Protein AF-0000000075840232 (afdb_homodimer)

Organism: Prymnesium parvum (NCBI:txid97485)

Nearest PDB structures (foldseek):
  8a5w-assembly1_E  TM=9.528E-01  e=1.086E-41  Homo sapiens
  2bi2-assembly1_B  TM=9.570E-01  e=7.946E-42  Alkalihalobacillus alcalophilus
  2bhx-assembly1_A  TM=9.606E-01  e=1.231E-41  Alkalihalobacillus alcalophilus
  3qbo-assembly1_A  TM=9.466E-01  e=7.013E-42  Yersinia pestis CO92
  3e77-assembly2_C-2  TM=9.427E-01  e=1.730E-38  Homo sapiens

Secondary structure (DSSP, 8-state):
-PPPEE--SSS----HHHHHHHHHHSSS-TTSTTS-GGGS-SSSTT-HHHHHHHHHHHHHHHHHT--TTEEEEEESSHHHHHHHHHHHHHS-TTTTSTTPPPPEEEEEE-SHHHHHHHHHHTTTSEEEEEEESSTTPPPS-BS------GGG--GGG------GGG----TT-S-EEEESEETTTTEE-SS---PPTTPPPEEEE-TTTTTSS---GGG-SEEEEESSSSS-STT-EEEEEEGGGSSTT--TT--GGG-HHHHHH-SSSSS-SS---HHHHHHHHHHHHHHHHTTHHHHHHHHHHHHHHHHHHHHHTSTTSEE--S-GGGB-SSEEEEEE--STT--HHHHHHHHHHHHHHHHHTTEES-BPPTTT-SEEEE--TTS-HHHHHHHHHHHHHHHHHH-/-PPPEE--SSS----HHHHHHHHHHSSS-TTSTTS-GGGS-SSSTT-HHHHHHHHHHHHHHHHHT--TTEEEEEESSHHHHHHHHHHHHHS-TTTTSTTPPPPEEEEEE-SHHHHHHHHHHTTTSEEEEEEESSTTPPPS-BS---S--GGG--GGG------GGG----TT-S-EEEESEETTTTEE-SS---PPTTPPPEEEE-TTTTTSS---GGG-SEEEEESSSSS-STT-EEEEEEGGGSSTT--TT--GGG-HHHHHH-SSSSS-SS---HHHHHHHHHHHHHHHHTTHHHHHHHHHHHHHHHHHHHHHTSTTSEE--S-GGGB-SSEEEEEE--STT--HHHHHHHHHHHHHHHHHTTEES-BPPTTT-SEEEE--TTS-HHHHHHHHHHHHHHHHHH-

Structure (mmCIF, N/CA/C/O backbone):
data_AF-0000000075840232-model_v1
#
loop_
_entity.id
_entity.type
_entity.pdbx_description
1 polymer 'phosphoserine transaminase'
#
loop_
_atom_site.group_PDB
_atom_site.id
_atom_site.type_symbol
_atom_site.label_atom_id
_atom_site.label_alt_id
_atom_site.label_comp_id
_atom_site.label_asym_id
_atom_site.label_entity_id
_atom_site.label_seq_id
_atom_site.pdbx_PDB_ins_code
_atom_site.Cartn_x
_atom_site.Cartn_y
_atom_site.Cartn_z
_atom_site.occupancy
_atom_site.B_iso_or_equiv
_atom_site.auth_seq_id
_atom_site.auth_comp_id
_atom_site.auth_asym_id
_atom_site.auth_atom_id
_atom_site.pdbx_PDB_model_num
ATOM 1 N N . MET A 1 1 ? -30.094 -15.156 -5.879 1 44.91 1 MET A N 1
ATOM 2 C CA . MET A 1 1 ? -28.891 -14.539 -6.434 1 44.91 1 MET A CA 1
ATOM 3 C C . MET A 1 1 ? -27.875 -15.594 -6.863 1 44.91 1 MET A C 1
ATOM 5 O O . MET A 1 1 ? -27.75 -16.641 -6.215 1 44.91 1 MET A O 1
ATOM 9 N N . ASN A 1 2 ? -27.531 -15.688 -8.164 1 64 2 ASN A N 1
ATOM 10 C CA . ASN A 1 2 ? -26.703 -16.75 -8.719 1 64 2 ASN A CA 1
ATOM 11 C C . ASN A 1 2 ? -25.344 -16.812 -8.031 1 64 2 ASN A C 1
ATOM 13 O O . ASN A 1 2 ? -24.75 -15.781 -7.715 1 64 2 ASN A O 1
ATOM 17 N N . VAL A 1 3 ? -25.109 -17.969 -7.512 1 82.38 3 VAL A N 1
ATOM 18 C CA . VAL A 1 3 ? -23.859 -18.25 -6.805 1 82.38 3 VAL A CA 1
ATOM 19 C C . VAL A 1 3 ? -22.672 -17.984 -7.73 1 82.38 3 VAL A C 1
ATOM 21 O O . VAL A 1 3 ? -22.688 -18.406 -8.891 1 82.38 3 VAL A O 1
ATOM 24 N N . VAL A 1 4 ? -21.766 -17.125 -7.391 1 94.81 4 VAL A N 1
ATOM 25 C CA . VAL A 1 4 ? -20.547 -16.891 -8.148 1 94.81 4 VAL A CA 1
ATOM 26 C C . VAL A 1 4 ? -19.422 -17.75 -7.598 1 94.81 4 VAL A C 1
ATOM 28 O O . VAL A 1 4 ? -19.156 -17.734 -6.391 1 94.81 4 VAL A O 1
ATOM 31 N N . HIS A 1 5 ? -18.797 -18.594 -8.484 1 97.81 5 HIS A N 1
ATOM 32 C CA . HIS A 1 5 ? -17.609 -19.391 -8.164 1 97.81 5 HIS A CA 1
ATOM 33 C C . HIS A 1 5 ? -16.344 -18.656 -8.609 1 97.81 5 HIS A C 1
ATOM 35 O O . HIS A 1 5 ? -15.898 -18.828 -9.75 1 97.81 5 HIS A O 1
ATOM 41 N N . ASN A 1 6 ? -15.773 -17.891 -7.699 1 97.06 6 ASN A N 1
ATOM 42 C CA . ASN A 1 6 ? -14.617 -17.062 -8.016 1 97.06 6 ASN A CA 1
ATOM 43 C C . ASN A 1 6 ? -13.305 -17.844 -7.859 1 97.06 6 ASN A C 1
ATOM 45 O O . ASN A 1 6 ? -12.883 -18.125 -6.738 1 97.06 6 ASN A O 1
ATOM 49 N N . MET A 1 7 ? -12.648 -18.141 -8.977 1 96.81 7 MET A N 1
ATOM 50 C CA . MET A 1 7 ? -11.398 -18.906 -8.977 1 96.81 7 MET A CA 1
ATOM 51 C C . MET A 1 7 ? -10.227 -18.016 -9.383 1 96.81 7 MET A C 1
ATOM 53 O O . MET A 1 7 ? -9.289 -18.484 -10.039 1 96.81 7 MET A O 1
ATOM 57 N N . SER A 1 8 ? -10.258 -16.719 -9.016 1 95.88 8 SER A N 1
ATOM 58 C CA . SER A 1 8 ? -9.258 -15.734 -9.414 1 95.88 8 SER A CA 1
ATOM 59 C C . SER A 1 8 ? -7.902 -16.031 -8.773 1 95.88 8 SER A C 1
ATOM 61 O O . SER A 1 8 ? -7.828 -16.359 -7.59 1 95.88 8 SER A O 1
ATOM 63 N N . PRO A 1 9 ? -6.812 -15.953 -9.586 1 95 9 PRO A N 1
ATOM 64 C CA . PRO A 1 9 ? -5.465 -16.156 -9.047 1 95 9 PRO A CA 1
ATOM 65 C C . PRO A 1 9 ? -4.965 -14.953 -8.242 1 95 9 PRO A C 1
ATOM 67 O O . PRO A 1 9 ? -3.879 -15 -7.66 1 95 9 PRO A O 1
ATOM 70 N N . GLY A 1 10 ? -5.699 -13.844 -8.188 1 90.5 10 GLY A N 1
ATOM 71 C CA . GLY A 1 10 ? -5.297 -12.648 -7.461 1 90.5 10 GLY A CA 1
ATOM 72 C C . GLY A 1 10 ? -5.645 -11.359 -8.188 1 90.5 10 GLY A C 1
ATOM 73 O O . GLY A 1 10 ? -5.234 -11.156 -9.336 1 90.5 10 GLY A O 1
ATOM 74 N N . PRO A 1 11 ? -6.395 -10.5 -7.492 1 95 11 PRO A N 1
ATOM 75 C CA . PRO A 1 11 ? -7.012 -10.68 -6.176 1 95 11 PRO A CA 1
ATOM 76 C C . PRO A 1 11 ? -8.086 -11.766 -6.168 1 95 11 PRO A C 1
ATOM 78 O O . PRO A 1 11 ? -8.805 -11.93 -7.156 1 95 11 PRO A O 1
ATOM 81 N N . GLY A 1 12 ? -8.094 -12.57 -5.141 1 95 12 GLY A N 1
ATOM 82 C CA . GLY A 1 12 ? -9.031 -13.68 -5.035 1 95 12 GLY A CA 1
ATOM 83 C C . GLY A 1 12 ? -10.047 -13.5 -3.93 1 95 12 GLY A C 1
ATOM 84 O O . GLY A 1 12 ? -9.977 -12.539 -3.16 1 95 12 GLY A O 1
ATOM 85 N N . ALA A 1 13 ? -11 -14.383 -3.924 1 95.81 13 ALA A N 1
ATOM 86 C CA . ALA A 1 13 ? -12.078 -14.32 -2.938 1 95.81 13 ALA A CA 1
ATOM 87 C C . ALA A 1 13 ? -11.547 -14.562 -1.527 1 95.81 13 ALA A C 1
ATOM 89 O O . ALA A 1 13 ? -10.531 -15.242 -1.347 1 95.81 13 ALA A O 1
ATOM 90 N N . LEU A 1 14 ? -12.195 -13.961 -0.584 1 97.88 14 LEU A N 1
ATOM 91 C CA . LEU A 1 14 ? -11.992 -14.234 0.835 1 97.88 14 LEU A CA 1
ATOM 92 C C . LEU A 1 14 ? -13.172 -14.992 1.421 1 97.88 14 LEU A C 1
ATOM 94 O O . LEU A 1 14 ? -14.273 -14.977 0.857 1 97.88 14 LEU A O 1
ATOM 98 N N . PRO A 1 15 ? -12.969 -15.703 2.484 1 98.12 15 PRO A N 1
ATOM 99 C CA . PRO A 1 15 ? -14.07 -16.484 3.055 1 98.12 15 PRO A CA 1
ATOM 100 C C . PRO A 1 15 ? -15.289 -15.625 3.389 1 98.12 15 PRO A C 1
ATOM 102 O O . PRO A 1 15 ? -15.141 -14.5 3.865 1 98.12 15 PRO A O 1
ATOM 105 N N . ALA A 1 16 ? -16.469 -16.188 3.156 1 97.12 16 ALA A N 1
ATOM 106 C CA . ALA A 1 16 ? -17.719 -15.461 3.359 1 97.12 16 ALA A CA 1
ATOM 107 C C . ALA A 1 16 ? -17.828 -14.945 4.789 1 97.12 16 ALA A C 1
ATOM 109 O O . ALA A 1 16 ? -18.25 -13.812 5.016 1 97.12 16 ALA A O 1
ATOM 110 N N . ALA A 1 17 ? -17.453 -15.773 5.746 1 98.12 17 ALA A N 1
ATOM 111 C CA . ALA A 1 17 ? -17.562 -15.391 7.152 1 98.12 17 ALA A CA 1
ATOM 112 C C . ALA A 1 17 ? -16.703 -14.164 7.449 1 98.12 17 ALA A C 1
ATOM 114 O O . ALA A 1 17 ? -17.109 -13.289 8.219 1 98.12 17 ALA A O 1
ATOM 115 N N . VAL A 1 18 ? -15.523 -14.148 6.887 1 98.62 18 VAL A N 1
ATOM 116 C CA . VAL A 1 18 ? -14.609 -13.023 7.055 1 98.62 18 VAL A CA 1
ATOM 117 C C . VAL A 1 18 ? -15.2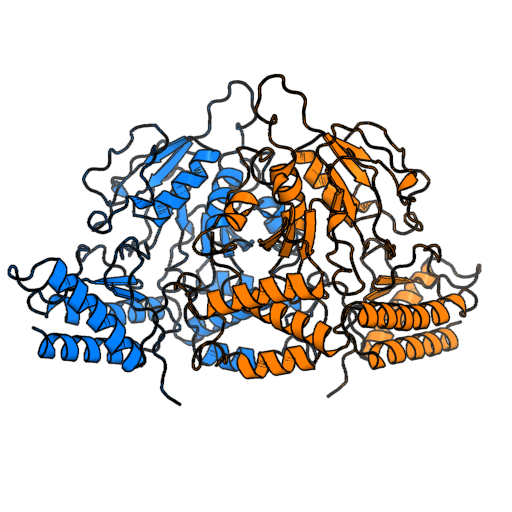19 -11.766 6.441 1 98.62 18 VAL A C 1
ATOM 119 O O . VAL A 1 18 ? -15.227 -10.703 7.066 1 98.62 18 VAL A O 1
ATOM 122 N N . MET A 1 19 ? -15.797 -11.867 5.266 1 98.38 19 MET A N 1
ATOM 123 C CA . MET A 1 19 ? -16.359 -10.727 4.539 1 98.38 19 MET A CA 1
ATOM 124 C C . MET A 1 19 ? -17.578 -10.172 5.25 1 98.38 19 MET A C 1
ATOM 126 O O . MET A 1 19 ? -17.766 -8.953 5.324 1 98.38 19 MET A O 1
ATOM 130 N N . TYR A 1 20 ? -18.422 -11.023 5.727 1 98.44 20 TYR A N 1
ATOM 131 C CA . TYR A 1 20 ? -19.625 -10.57 6.414 1 98.44 20 TYR A CA 1
ATOM 132 C C . TYR A 1 20 ? -19.281 -9.875 7.727 1 98.44 20 TYR A C 1
ATOM 134 O O . TYR A 1 20 ? -19.891 -8.883 8.094 1 98.44 20 TYR A O 1
ATOM 142 N N . LYS A 1 21 ? -18.312 -10.391 8.438 1 98.69 21 LYS A N 1
ATOM 143 C CA . LYS A 1 21 ? -17.844 -9.711 9.641 1 98.69 21 LYS A CA 1
ATOM 144 C C . LYS A 1 21 ? -17.297 -8.328 9.312 1 98.69 21 LYS A C 1
ATOM 146 O O . LYS A 1 21 ? -17.609 -7.352 9.992 1 98.69 21 LYS A O 1
ATOM 151 N N . ALA A 1 22 ? -16.438 -8.258 8.32 1 98.81 22 ALA A N 1
ATOM 152 C CA . ALA A 1 22 ? -15.891 -6.977 7.895 1 98.81 22 ALA A CA 1
ATOM 153 C C . ALA A 1 22 ? -17 -6 7.516 1 98.81 22 ALA A C 1
ATOM 155 O O . ALA A 1 22 ? -16.922 -4.809 7.828 1 98.81 22 ALA A O 1
ATOM 156 N N . GLN A 1 23 ? -18 -6.5 6.785 1 98.69 23 GLN A N 1
ATOM 157 C CA . GLN A 1 23 ? -19.125 -5.664 6.395 1 98.69 23 GLN A CA 1
ATOM 158 C C . GLN A 1 23 ? -19.844 -5.102 7.621 1 98.69 23 GLN A C 1
ATOM 160 O O . GLN A 1 23 ? -20.141 -3.906 7.676 1 98.69 23 GLN A O 1
ATOM 165 N N . GLN A 1 24 ? -20.047 -5.918 8.578 1 98.44 24 GLN A N 1
ATOM 166 C CA . GLN A 1 24 ? -20.766 -5.527 9.797 1 98.44 24 GLN A CA 1
ATOM 167 C C . GLN A 1 24 ? -19.969 -4.477 10.578 1 98.44 24 GLN A C 1
ATOM 169 O O . GLN A 1 24 ? -20.562 -3.582 11.188 1 98.44 24 GLN A O 1
ATOM 174 N N . GLU A 1 25 ? -18.719 -4.586 10.539 1 98.38 25 GLU A N 1
ATOM 175 C CA . GLU A 1 25 ? -17.875 -3.773 11.414 1 98.38 25 GLU A CA 1
ATOM 176 C C . GLU A 1 25 ? -17.312 -2.562 10.664 1 98.38 25 GLU A C 1
ATOM 178 O O . GLU A 1 25 ? -16.609 -1.739 11.25 1 98.38 25 GLU A O 1
ATOM 183 N N . LEU A 1 26 ? -17.641 -2.383 9.391 1 98.5 26 LEU A N 1
ATOM 184 C CA . LEU A 1 26 ? -16.953 -1.438 8.516 1 98.5 26 LEU A CA 1
ATOM 185 C C . LEU A 1 26 ? -17.109 -0.011 9.031 1 98.5 26 LEU A C 1
ATOM 187 O O . LEU A 1 26 ? -16.141 0.751 9.062 1 98.5 26 LEU A O 1
ATOM 191 N N . VAL A 1 27 ? -18.328 0.396 9.469 1 97.5 27 VAL A N 1
ATOM 192 C CA . VAL A 1 27 ? -18.641 1.775 9.82 1 97.5 27 VAL A CA 1
ATOM 193 C C . VAL A 1 27 ? -18.312 2.02 11.289 1 97.5 27 VAL A C 1
ATOM 195 O O . VAL A 1 27 ? -17.891 3.111 11.664 1 97.5 27 VAL A O 1
ATOM 198 N N . SER A 1 28 ? -18.5 0.969 12.07 1 97.06 28 SER A N 1
ATOM 199 C CA . SER A 1 28 ? -18.219 0.99 13.508 1 97.06 28 SER A CA 1
ATOM 200 C C . SER A 1 28 ? -17.484 -0.276 13.945 1 97.06 28 SER A C 1
ATOM 202 O O . SER A 1 28 ? -18.125 -1.312 14.172 1 97.06 28 SER A O 1
ATOM 204 N N . TRP A 1 29 ? -16.219 -0.102 14.078 1 97.12 29 TRP A N 1
ATOM 205 C CA . TRP A 1 29 ? -15.312 -1.191 14.43 1 97.12 29 TRP A CA 1
ATOM 206 C C . TRP A 1 29 ? -15.289 -1.417 15.938 1 97.12 29 TRP A C 1
ATOM 208 O O . TRP A 1 29 ? -15.164 -0.466 16.703 1 97.12 29 TRP A O 1
ATOM 218 N N . PRO A 1 30 ? -15.453 -2.621 16.453 1 97.12 30 PRO A N 1
ATOM 219 C CA . PRO A 1 30 ? -15.516 -2.885 17.891 1 97.12 30 PRO A CA 1
ATOM 220 C C . PRO A 1 30 ? -14.289 -2.369 18.641 1 97.12 30 PRO A C 1
ATOM 222 O O . PRO A 1 30 ? -14.383 -2.016 19.812 1 97.12 30 PRO A O 1
ATOM 225 N N . GLY A 1 31 ? -13.133 -2.281 18 1 96.62 31 GLY A N 1
ATOM 226 C CA . GLY A 1 31 ? -11.922 -1.78 18.641 1 96.62 31 GLY A CA 1
ATOM 227 C C . GLY A 1 31 ? -11.953 -0.282 18.891 1 96.62 31 GLY A C 1
ATOM 228 O O . GLY A 1 31 ? -11.18 0.237 19.688 1 96.62 31 GLY A O 1
ATOM 229 N N . ALA A 1 32 ? -12.75 0.446 18.172 1 96.44 32 ALA A N 1
ATOM 230 C CA . ALA A 1 32 ? -13.008 1.877 18.312 1 96.44 32 ALA A CA 1
ATOM 231 C C . ALA A 1 32 ? -14.453 2.205 17.953 1 96.44 32 ALA A C 1
ATOM 233 O O . ALA A 1 32 ? -14.734 2.777 16.906 1 96.44 32 ALA A O 1
ATOM 234 N N . PRO A 1 33 ? -15.359 1.92 18.875 1 95.94 33 PRO A N 1
ATOM 235 C CA . PRO A 1 33 ? -16.781 2.074 18.562 1 95.94 33 PRO A CA 1
ATOM 236 C C . PRO A 1 33 ? -17.125 3.469 18.047 1 95.94 33 PRO A C 1
ATOM 238 O O . PRO A 1 33 ? -16.672 4.469 18.609 1 95.94 33 PRO A O 1
ATOM 241 N N . GLY A 1 34 ? -17.906 3.469 16.984 1 94.94 34 GLY A N 1
ATOM 242 C CA . GLY A 1 34 ? -18.312 4.723 16.375 1 94.94 34 GLY A CA 1
ATOM 243 C C . GLY A 1 34 ? -17.359 5.18 15.281 1 94.94 34 GLY A C 1
ATOM 244 O O . GLY A 1 34 ? -17.641 6.148 14.578 1 94.94 34 GLY A O 1
ATOM 245 N N . GLN A 1 35 ? -16.266 4.461 15.18 1 96.62 35 GLN A N 1
ATOM 246 C CA . GLN A 1 35 ? -15.281 4.77 14.148 1 96.62 35 GLN A CA 1
ATOM 247 C C . GLN A 1 35 ? -14.969 3.539 13.297 1 96.62 35 GLN A C 1
ATOM 249 O O . GLN A 1 35 ? -15.094 2.408 13.773 1 96.62 35 GLN A O 1
ATOM 254 N N . SER A 1 36 ? -14.641 3.773 12.039 1 97.56 36 SER A N 1
ATOM 255 C CA . SER A 1 36 ? -14.109 2.715 11.188 1 97.56 36 SER A CA 1
ATOM 256 C C . SER A 1 36 ? -12.633 2.447 11.5 1 97.56 36 SER A C 1
ATOM 258 O O . SER A 1 36 ? -11.906 3.352 11.914 1 97.56 36 SER A O 1
ATOM 260 N N . VAL A 1 37 ? -12.18 1.226 11.273 1 97.94 37 VAL A N 1
ATOM 261 C CA . VAL A 1 37 ? -10.758 0.901 11.398 1 97.94 37 VAL A CA 1
ATOM 262 C C . VAL A 1 37 ? -9.945 1.751 10.422 1 97.94 37 VAL A C 1
ATOM 264 O O . VAL A 1 37 ? -8.758 2.002 10.648 1 97.94 37 VAL A O 1
ATOM 267 N N . MET A 1 38 ? -10.562 2.33 9.406 1 97.75 38 MET A N 1
ATOM 268 C CA . MET A 1 38 ? -9.906 3.154 8.391 1 97.75 38 MET A CA 1
ATOM 269 C C . MET A 1 38 ? -9.688 4.574 8.906 1 97.75 38 MET A C 1
ATOM 271 O O . MET A 1 38 ? -9.008 5.371 8.266 1 97.75 38 MET A O 1
ATOM 275 N N . SER A 1 39 ? -10.211 4.898 10.102 1 96.25 39 SER A N 1
ATOM 276 C CA . SER A 1 39 ? -10.25 6.305 10.492 1 96.25 39 SER A CA 1
ATOM 277 C C . SER A 1 39 ? -9.57 6.512 11.844 1 96.25 39 SER A C 1
ATOM 279 O O . SER A 1 39 ? -9.734 7.562 12.469 1 96.25 39 SER A O 1
ATOM 281 N N . VAL A 1 40 ? -8.867 5.5 12.305 1 94.94 40 VAL A N 1
ATOM 282 C CA . VAL A 1 40 ? -8.195 5.621 13.602 1 94.94 40 VAL A CA 1
ATOM 283 C C . VAL A 1 40 ? -6.707 5.887 13.391 1 94.94 40 VAL A C 1
ATOM 285 O O . VAL A 1 40 ? -6.094 5.328 12.484 1 94.94 40 VAL A O 1
ATOM 288 N N . SER A 1 41 ? -6.168 6.68 14.273 1 91.25 41 SER A N 1
ATOM 289 C CA . SER A 1 41 ? -4.766 7.07 14.164 1 91.25 41 SER A CA 1
ATOM 290 C C . SER A 1 41 ? -3.84 5.898 14.484 1 91.25 41 SER A C 1
ATOM 292 O O . SER A 1 41 ? -4.102 5.133 15.414 1 91.25 41 SER A O 1
ATOM 294 N N . HIS A 1 42 ? -2.785 5.816 13.773 1 91.94 42 HIS A N 1
ATOM 295 C CA . HIS A 1 42 ? -1.768 4.805 14.031 1 91.94 42 HIS A CA 1
ATOM 296 C C . HIS A 1 42 ? -0.719 5.316 15.016 1 91.94 42 HIS A C 1
ATOM 298 O O . HIS A 1 42 ? 0.156 4.562 15.445 1 91.94 42 HIS A O 1
ATOM 304 N N . ARG A 1 43 ? -0.786 6.574 15.383 1 88.25 43 ARG A N 1
ATOM 305 C CA . ARG A 1 43 ? 0.268 7.188 16.188 1 88.25 43 ARG A CA 1
ATOM 306 C C . ARG A 1 43 ? -0.134 7.262 17.656 1 88.25 43 ARG A C 1
ATOM 308 O O . ARG A 1 43 ? 0.705 7.516 18.516 1 88.25 43 ARG A O 1
ATOM 315 N N . GLU A 1 44 ? -1.383 7.102 17.938 1 87.88 44 GLU A N 1
ATOM 316 C CA . GLU A 1 44 ? -1.83 7.156 19.312 1 87.88 44 GLU A CA 1
ATOM 317 C C . GLU A 1 44 ? -1.216 6.031 20.141 1 87.88 44 GLU A C 1
ATOM 319 O O . GLU A 1 44 ? -1.436 4.852 19.859 1 87.88 44 GLU A O 1
ATOM 324 N N . PRO A 1 45 ? -0.45 6.41 21.188 1 87.44 45 PRO A N 1
ATOM 325 C CA . PRO A 1 45 ? 0.148 5.355 22 1 87.44 45 PRO A CA 1
ATOM 326 C C . PRO A 1 45 ? -0.896 4.453 22.656 1 87.44 45 PRO A C 1
ATOM 328 O O . PRO A 1 45 ? -1.812 4.945 23.328 1 87.44 45 PRO A O 1
ATOM 331 N N . ASN A 1 46 ? -0.764 3.223 22.516 1 91.31 46 ASN A N 1
ATOM 332 C CA . ASN A 1 46 ? -1.677 2.215 23.047 1 91.31 46 ASN A CA 1
ATOM 333 C C . ASN A 1 46 ? -3.107 2.447 22.562 1 91.31 46 ASN A C 1
ATOM 335 O O . ASN A 1 46 ? -4.062 2.072 23.25 1 91.31 46 ASN A O 1
ATOM 339 N N . GLY A 1 47 ? -3.215 3.166 21.5 1 94.44 47 GLY A N 1
ATOM 340 C CA . GLY A 1 47 ? -4.516 3.424 20.906 1 94.44 47 GLY A CA 1
ATOM 341 C C . GLY A 1 47 ? -5.086 2.223 20.172 1 94.44 47 GLY A C 1
ATOM 342 O O . GLY A 1 47 ? -4.473 1.152 20.156 1 94.44 47 GLY A O 1
ATOM 343 N N . PRO A 1 48 ? -6.25 2.461 19.594 1 96.69 48 PRO A N 1
ATOM 344 C CA . PRO A 1 48 ? -6.973 1.35 18.969 1 96.69 48 PRO A CA 1
ATOM 345 C C . PRO A 1 48 ? -6.168 0.665 17.875 1 96.69 48 PRO A C 1
ATOM 347 O O . PRO A 1 48 ? -6.102 -0.566 17.828 1 96.69 48 PRO A O 1
ATOM 350 N N . TYR A 1 49 ? -5.566 1.354 17.016 1 97.31 49 TYR A N 1
ATOM 351 C CA . TYR A 1 49 ? -4.832 0.725 15.93 1 97.31 49 TYR A CA 1
ATOM 352 C C . TYR A 1 49 ? -3.611 -0.022 16.453 1 97.31 49 TYR A C 1
ATOM 354 O O . TYR A 1 49 ? -3.285 -1.106 15.961 1 97.31 49 TYR A O 1
ATOM 362 N N . GLN A 1 50 ? -2.844 0.647 17.281 1 97.5 50 GLN A N 1
ATOM 363 C CA . GLN A 1 50 ? -1.649 -0.016 17.797 1 97.5 50 GLN A CA 1
ATOM 364 C C . GLN A 1 50 ? -2.004 -1.341 18.469 1 97.5 50 GLN A C 1
ATOM 366 O O . GLN A 1 50 ? -1.269 -2.322 18.344 1 97.5 50 GLN A O 1
ATOM 371 N N . LYS A 1 51 ? -3.143 -1.386 19.188 1 98.38 51 LYS A N 1
ATOM 372 C CA . LYS A 1 51 ? -3.617 -2.637 19.781 1 98.38 51 LYS A CA 1
ATOM 373 C C . LYS A 1 51 ? -3.949 -3.658 18.688 1 98.38 51 LYS A C 1
ATOM 375 O O . LYS A 1 51 ? -3.635 -4.844 18.828 1 98.38 51 LYS A O 1
ATOM 380 N N . LEU A 1 52 ? -4.582 -3.205 17.656 1 98.62 52 LEU A N 1
ATOM 381 C CA . LEU A 1 52 ? -4.883 -4.074 16.516 1 98.62 52 LEU A CA 1
ATOM 382 C C . LEU A 1 52 ? -3.605 -4.652 15.922 1 98.62 52 LEU A C 1
ATOM 384 O O . LEU A 1 52 ? -3.506 -5.859 15.711 1 98.62 52 LEU A O 1
ATOM 388 N N . ALA A 1 53 ? -2.66 -3.762 15.609 1 98.5 53 ALA A N 1
ATOM 389 C CA . ALA A 1 53 ? -1.412 -4.18 14.977 1 98.5 53 ALA A CA 1
ATOM 390 C C . ALA A 1 53 ? -0.672 -5.195 15.836 1 98.5 53 ALA A C 1
ATOM 392 O O . ALA A 1 53 ? -0.151 -6.191 15.328 1 98.5 53 ALA A O 1
ATOM 393 N N . ALA A 1 54 ? -0.628 -4.93 17.125 1 98.44 54 ALA A N 1
ATOM 394 C CA . ALA A 1 54 ? 0.019 -5.855 18.047 1 98.44 54 ALA A CA 1
ATOM 395 C C . ALA A 1 54 ? -0.677 -7.215 18.047 1 98.44 54 ALA A C 1
ATOM 397 O O . ALA A 1 54 ? -0.018 -8.258 18.031 1 98.44 54 ALA A O 1
ATOM 398 N N . LYS A 1 55 ? -1.957 -7.164 18.078 1 98.69 55 LYS A N 1
ATOM 399 C CA . LYS A 1 55 ? -2.738 -8.398 18.047 1 98.69 55 LYS A CA 1
ATOM 400 C C . LYS A 1 55 ? -2.469 -9.18 16.766 1 98.69 55 LYS A C 1
ATOM 402 O O . LYS A 1 55 ? -2.277 -10.398 16.797 1 98.69 55 LYS A O 1
ATOM 407 N N . VAL A 1 56 ? -2.477 -8.508 15.641 1 98.88 56 VAL A N 1
ATOM 408 C CA . VAL A 1 56 ? -2.299 -9.172 14.352 1 98.88 56 VAL A CA 1
ATOM 409 C C . VAL A 1 56 ? -0.884 -9.734 14.258 1 98.88 56 VAL A C 1
ATOM 411 O O . VAL A 1 56 ? -0.685 -10.844 13.75 1 98.88 56 VAL A O 1
ATOM 414 N N . MET A 1 57 ? 0.144 -8.977 14.719 1 98.88 57 MET A N 1
ATOM 415 C CA . MET A 1 57 ? 1.505 -9.5 14.742 1 98.88 57 MET A CA 1
ATOM 416 C C . MET A 1 57 ? 1.582 -10.781 15.57 1 98.88 57 MET A C 1
ATOM 418 O O . MET A 1 57 ? 2.252 -11.734 15.188 1 98.88 57 MET A O 1
ATOM 422 N N . GLN A 1 58 ? 0.876 -10.773 16.656 1 98.81 58 GLN A N 1
ATOM 423 C CA . GLN A 1 58 ? 0.859 -11.969 17.5 1 98.81 58 GLN A CA 1
ATOM 424 C C . GLN A 1 58 ? 0.15 -13.125 16.797 1 98.81 58 GLN A C 1
ATOM 426 O O . GLN A 1 58 ? 0.591 -14.273 16.875 1 98.81 58 GLN A O 1
ATOM 431 N N . GLN A 1 59 ? -0.941 -12.836 16.156 1 98.94 59 GLN A N 1
ATOM 432 C CA . GLN A 1 59 ? -1.647 -13.859 15.398 1 98.94 59 GLN A CA 1
ATOM 433 C C . GLN A 1 59 ? -0.751 -14.461 14.32 1 98.94 59 GLN A C 1
ATOM 435 O O . GLN A 1 59 ? -0.797 -15.664 14.07 1 98.94 59 GLN A O 1
ATOM 440 N N . VAL A 1 60 ? 0.03 -13.617 13.656 1 98.94 60 VAL A N 1
ATOM 441 C CA . VAL A 1 60 ? 0.98 -14.102 12.664 1 98.94 60 VAL A CA 1
ATOM 442 C C . VAL A 1 60 ? 1.949 -15.086 13.32 1 98.94 60 VAL A C 1
ATOM 444 O O . VAL A 1 60 ? 2.184 -16.172 12.789 1 98.94 60 VAL A O 1
ATOM 447 N N . ARG A 1 61 ? 2.492 -14.688 14.469 1 98.81 61 ARG A N 1
ATOM 448 C CA . ARG A 1 61 ? 3.447 -15.539 15.172 1 98.81 61 ARG A CA 1
ATOM 449 C C . ARG A 1 61 ? 2.811 -16.859 15.562 1 98.81 61 ARG A C 1
ATOM 451 O O . ARG A 1 61 ? 3.42 -17.922 15.398 1 98.81 61 ARG A O 1
ATOM 458 N N . ASP A 1 62 ? 1.586 -16.781 16.016 1 98.75 62 ASP A N 1
ATOM 459 C CA . ASP A 1 62 ? 0.903 -17.984 16.5 1 98.75 62 ASP A CA 1
ATOM 460 C C . ASP A 1 62 ? 0.57 -18.922 15.344 1 98.75 62 ASP A C 1
ATOM 462 O O . ASP A 1 62 ? 0.807 -20.125 15.438 1 98.75 62 ASP A O 1
ATOM 466 N N . VAL A 1 63 ? 0.056 -18.406 14.273 1 98.81 63 VAL A N 1
ATOM 467 C CA . VAL A 1 63 ? -0.439 -19.219 13.172 1 98.81 63 VAL A CA 1
ATOM 468 C C . VAL A 1 63 ? 0.738 -19.828 12.406 1 98.81 63 VAL A C 1
ATOM 470 O O . VAL A 1 63 ? 0.678 -20.984 11.977 1 98.81 63 VAL A O 1
ATOM 473 N N . LEU A 1 64 ? 1.871 -19.062 12.281 1 98.81 64 LEU A N 1
ATOM 474 C CA . LEU A 1 64 ? 2.988 -19.5 11.445 1 98.81 64 LEU A CA 1
ATOM 475 C C . LEU A 1 64 ? 4.133 -20.031 12.305 1 98.81 64 LEU A C 1
ATOM 477 O O . LEU A 1 64 ? 5.195 -20.375 11.781 1 98.81 64 LEU A O 1
ATOM 481 N N . ASP A 1 65 ? 3.936 -20.016 13.617 1 98.38 65 ASP A N 1
ATOM 482 C CA . ASP A 1 65 ? 4.988 -20.453 14.531 1 98.38 65 ASP A CA 1
ATOM 483 C C . ASP A 1 65 ? 6.293 -19.703 14.25 1 98.38 65 ASP A C 1
ATOM 485 O O . ASP A 1 65 ? 7.336 -20.328 14.047 1 98.38 65 ASP A O 1
ATOM 489 N N . VAL A 1 66 ? 6.207 -18.406 14.25 1 98.88 66 VAL A N 1
ATOM 490 C CA . VAL A 1 66 ? 7.355 -17.562 13.93 1 98.88 66 VAL A CA 1
ATOM 491 C C . VAL A 1 66 ? 8.32 -17.531 15.109 1 98.88 66 VAL A C 1
ATOM 493 O O . VAL A 1 66 ? 7.93 -17.156 16.219 1 98.88 66 VAL A O 1
ATOM 496 N N . PRO A 1 67 ? 9.586 -17.875 14.914 1 98.62 67 PRO A N 1
ATOM 497 C CA . PRO A 1 67 ? 10.555 -17.812 16 1 98.62 67 PRO A CA 1
ATOM 498 C C . PRO A 1 67 ? 10.711 -16.391 16.562 1 98.62 67 PRO A C 1
ATOM 500 O O . PRO A 1 67 ? 10.398 -15.414 15.875 1 98.62 67 PRO A O 1
ATOM 503 N N . SER A 1 68 ? 11.203 -16.234 17.75 1 98.31 68 SER A N 1
ATOM 504 C CA . SER A 1 68 ? 11.273 -14.961 18.469 1 98.31 68 SER A CA 1
ATOM 505 C C . SER A 1 68 ? 12.305 -14.031 17.844 1 98.31 68 SER A C 1
ATOM 507 O O . SER A 1 68 ? 12.266 -12.812 18.062 1 98.31 68 SER A O 1
ATOM 509 N N . ASP A 1 69 ? 13.266 -14.578 17.141 1 98.25 69 ASP A N 1
ATOM 510 C CA . ASP A 1 69 ? 14.328 -13.758 16.562 1 98.25 69 ASP A CA 1
ATOM 511 C C . ASP A 1 69 ? 13.953 -13.258 15.18 1 98.25 69 ASP A C 1
ATOM 513 O O . ASP A 1 69 ? 14.82 -12.859 14.398 1 98.25 69 ASP A O 1
ATOM 517 N N . TYR A 1 70 ? 12.711 -13.391 14.859 1 98.81 70 TYR A N 1
ATOM 518 C CA . TYR A 1 70 ? 12.203 -12.805 13.625 1 98.81 70 TYR A CA 1
ATOM 519 C C . TYR A 1 70 ? 11.391 -11.547 13.906 1 98.81 70 TYR A C 1
ATOM 521 O O . TYR A 1 70 ? 10.805 -11.406 14.984 1 98.81 70 TYR A O 1
ATOM 529 N N . HIS A 1 71 ? 11.352 -10.648 12.984 1 98.81 71 HIS A N 1
ATOM 530 C CA . HIS A 1 71 ? 10.453 -9.5 12.992 1 98.81 71 HIS A CA 1
ATOM 531 C C . HIS A 1 71 ? 9.289 -9.703 12.031 1 98.81 71 HIS A C 1
ATOM 533 O O . HIS A 1 71 ? 9.469 -10.258 10.945 1 98.81 71 HIS A O 1
ATOM 539 N N . VAL A 1 72 ? 8.102 -9.352 12.484 1 98.94 72 VAL A N 1
ATOM 540 C CA . VAL A 1 72 ? 6.891 -9.344 11.672 1 98.94 72 VAL A CA 1
ATOM 541 C C . VAL A 1 72 ? 6.648 -7.938 11.117 1 98.94 72 VAL A C 1
ATOM 543 O O . VAL A 1 72 ? 6.344 -7.012 11.875 1 98.94 72 VAL A O 1
ATOM 546 N N . LEU A 1 73 ? 6.742 -7.77 9.812 1 98.88 73 LEU A N 1
ATOM 547 C CA . LEU A 1 73 ? 6.633 -6.449 9.203 1 98.88 73 LEU A CA 1
ATOM 548 C C . LEU A 1 73 ? 5.43 -6.387 8.266 1 98.88 73 LEU A C 1
ATOM 550 O O . LEU A 1 73 ? 5.16 -7.336 7.527 1 98.88 73 LEU A O 1
ATOM 554 N N . PHE A 1 74 ? 4.629 -5.355 8.359 1 98.75 74 PHE A N 1
ATOM 555 C CA . PHE A 1 74 ? 3.559 -5.016 7.426 1 98.75 74 PHE A CA 1
ATOM 556 C C . PHE A 1 74 ? 4.023 -3.959 6.43 1 98.75 74 PHE A C 1
ATOM 558 O O . PHE A 1 74 ? 4.145 -2.781 6.773 1 98.75 74 PHE A O 1
ATOM 565 N N . MET A 1 75 ? 4.246 -4.383 5.176 1 98.56 75 MET A N 1
ATOM 566 C CA . MET A 1 75 ? 4.863 -3.492 4.195 1 98.56 75 MET A CA 1
ATOM 567 C C . MET A 1 75 ? 3.922 -3.244 3.023 1 98.56 75 MET A C 1
ATOM 569 O O . MET A 1 75 ? 2.771 -3.688 3.037 1 98.56 75 MET A O 1
ATOM 573 N N . HIS A 1 76 ? 4.348 -2.426 2.076 1 97.56 76 HIS A N 1
ATOM 574 C CA . HIS A 1 76 ? 3.562 -1.975 0.934 1 97.56 76 HIS A CA 1
ATOM 575 C C . HIS A 1 76 ? 4.129 -2.512 -0.375 1 97.56 76 HIS A C 1
ATOM 577 O O . HIS A 1 76 ? 5.262 -3 -0.411 1 97.56 76 HIS A O 1
ATOM 583 N N . GLY A 1 77 ? 3.312 -2.5 -1.431 1 97.69 77 GLY A N 1
ATOM 584 C CA . GLY A 1 77 ? 3.816 -2.682 -2.781 1 97.69 77 GLY A CA 1
ATOM 585 C C . GLY A 1 77 ? 3.799 -4.129 -3.234 1 97.69 77 GLY A C 1
ATOM 586 O O . GLY A 1 77 ? 4.246 -4.445 -4.34 1 97.69 77 GLY A O 1
ATOM 587 N N . GLY A 1 78 ? 3.316 -5.043 -2.355 1 97.69 78 GLY A N 1
ATOM 588 C CA . GLY A 1 78 ? 3.201 -6.445 -2.73 1 97.69 78 GLY A CA 1
ATOM 589 C C . GLY A 1 78 ? 4.543 -7.117 -2.949 1 97.69 78 GLY A C 1
ATOM 590 O O . GLY A 1 78 ? 5.57 -6.637 -2.463 1 97.69 78 GLY A O 1
ATOM 591 N N . ALA A 1 79 ? 4.48 -8.242 -3.631 1 98.12 79 ALA A N 1
ATOM 592 C CA . ALA A 1 79 ? 5.699 -8.992 -3.928 1 98.12 79 ALA A CA 1
ATOM 593 C C . ALA A 1 79 ? 6.645 -8.18 -4.809 1 98.12 79 ALA A C 1
ATOM 595 O O . ALA A 1 79 ? 7.863 -8.266 -4.668 1 98.12 79 ALA A O 1
ATOM 596 N N . HIS A 1 80 ? 6.09 -7.395 -5.676 1 97.75 80 HIS A N 1
ATOM 597 C CA . HIS A 1 80 ? 6.91 -6.582 -6.566 1 97.75 80 HIS A CA 1
ATOM 598 C C . HIS A 1 80 ? 7.809 -5.633 -5.781 1 97.75 80 HIS A C 1
ATOM 600 O O . HIS A 1 80 ? 8.961 -5.41 -6.156 1 97.75 80 HIS A O 1
ATOM 606 N N . ALA A 1 81 ? 7.254 -5.062 -4.73 1 98.69 81 ALA A N 1
ATOM 607 C CA . ALA A 1 81 ? 8.094 -4.215 -3.883 1 98.69 81 ALA A CA 1
ATOM 608 C C . ALA A 1 81 ? 9.18 -5.035 -3.193 1 98.69 81 ALA A C 1
ATOM 610 O O . ALA A 1 81 ? 10.297 -4.559 -3 1 98.69 81 ALA A O 1
ATOM 611 N N . GLN A 1 82 ? 8.875 -6.246 -2.842 1 98.81 82 GLN A N 1
ATOM 612 C CA . GLN A 1 82 ? 9.852 -7.086 -2.158 1 98.81 82 GLN A CA 1
ATOM 613 C C . GLN A 1 82 ? 10.953 -7.535 -3.113 1 98.81 82 GLN A C 1
ATOM 615 O O . GLN A 1 82 ? 12.102 -7.738 -2.697 1 98.81 82 GLN A O 1
ATOM 620 N N . TYR A 1 83 ? 10.609 -7.664 -4.445 1 98.5 83 TYR A N 1
ATOM 621 C CA . TYR A 1 83 ? 11.656 -7.957 -5.418 1 98.5 83 TYR A CA 1
ATOM 622 C C . TYR A 1 83 ? 12.789 -6.941 -5.324 1 98.5 83 TYR A C 1
ATOM 624 O O . TYR A 1 83 ? 13.961 -7.289 -5.504 1 98.5 83 TYR A O 1
ATOM 632 N N . ALA A 1 84 ? 12.469 -5.723 -5.031 1 98.44 84 ALA A N 1
ATOM 633 C CA . ALA A 1 84 ? 13.477 -4.684 -4.867 1 98.44 84 ALA A CA 1
ATOM 634 C C . ALA A 1 84 ? 13.977 -4.625 -3.428 1 98.44 84 ALA A C 1
ATOM 636 O O . ALA A 1 84 ? 15.18 -4.477 -3.186 1 98.44 84 ALA A O 1
ATOM 637 N N . ALA A 1 85 ? 13.102 -4.758 -2.449 1 98.69 85 ALA A N 1
ATOM 638 C CA . ALA A 1 85 ? 13.445 -4.582 -1.04 1 98.69 85 ALA A CA 1
ATOM 639 C C . ALA A 1 85 ? 14.461 -5.629 -0.587 1 98.69 85 ALA A C 1
ATOM 641 O O . ALA A 1 85 ? 15.359 -5.332 0.199 1 98.69 85 ALA A O 1
ATOM 642 N N . VAL A 1 86 ? 14.32 -6.855 -1.082 1 98.75 86 VAL A N 1
ATOM 643 C CA . VAL A 1 86 ? 15.172 -7.949 -0.632 1 98.75 86 VAL A CA 1
ATOM 644 C C . VAL A 1 86 ? 16.641 -7.629 -0.937 1 98.75 86 VAL A C 1
ATOM 646 O O . VAL A 1 86 ? 17.453 -7.531 -0.024 1 98.75 86 VAL A O 1
ATOM 649 N N . PRO A 1 87 ? 17.016 -7.387 -2.191 1 97.94 87 PRO A N 1
ATOM 650 C CA . PRO A 1 87 ? 18.422 -7.074 -2.434 1 97.94 87 PRO A CA 1
ATOM 651 C C . PRO A 1 87 ? 18.844 -5.734 -1.825 1 97.94 87 PRO A C 1
ATOM 653 O O . PRO A 1 87 ? 20 -5.578 -1.408 1 97.94 87 PRO A O 1
ATOM 656 N N . LEU A 1 88 ? 17.984 -4.754 -1.729 1 97.94 88 LEU A N 1
ATOM 657 C CA . LEU A 1 88 ? 18.297 -3.457 -1.144 1 97.94 88 LEU A CA 1
ATOM 658 C C . LEU A 1 88 ? 18.625 -3.596 0.342 1 97.94 88 LEU A C 1
ATOM 660 O O . LEU A 1 88 ? 19.406 -2.814 0.89 1 97.94 88 LEU A O 1
ATOM 664 N N . ASN A 1 89 ? 18.031 -4.562 0.978 1 98.38 89 ASN A N 1
ATOM 665 C CA . ASN A 1 89 ? 18.266 -4.77 2.404 1 98.38 89 ASN A CA 1
ATOM 666 C C . ASN A 1 89 ? 19.375 -5.785 2.648 1 98.38 89 ASN A C 1
ATOM 668 O O . ASN A 1 89 ? 20.062 -5.727 3.67 1 98.38 89 ASN A O 1
ATOM 672 N N . LEU A 1 90 ? 19.578 -6.715 1.691 1 98 90 LEU A N 1
ATOM 673 C CA . LEU A 1 90 ? 20.438 -7.852 2.012 1 98 90 LEU A CA 1
ATOM 674 C C . LEU A 1 90 ? 21.719 -7.82 1.188 1 98 90 LEU A C 1
ATOM 676 O O . LEU A 1 90 ? 22.688 -8.516 1.509 1 98 90 LEU A O 1
ATOM 680 N N . ALA A 1 91 ? 21.781 -7.031 0.124 1 94.38 91 ALA A N 1
ATOM 681 C CA . ALA A 1 91 ? 22.906 -7.094 -0.8 1 94.38 91 ALA A CA 1
ATOM 682 C C . ALA A 1 91 ? 23.516 -5.711 -1.029 1 94.38 91 ALA A C 1
ATOM 684 O O . ALA A 1 91 ? 23.906 -5.375 -2.148 1 94.38 91 ALA A O 1
ATOM 685 N N . GLY A 1 92 ? 23.484 -4.809 -0.135 1 82.44 92 GLY A N 1
ATOM 686 C CA . GLY A 1 92 ? 23.844 -3.43 -0.427 1 82.44 92 GLY A CA 1
ATOM 687 C C . GLY A 1 92 ? 25.078 -2.963 0.326 1 82.44 92 GLY A C 1
ATOM 688 O O . GLY A 1 92 ? 25.5 -1.816 0.179 1 82.44 92 GLY A O 1
ATOM 689 N N . ALA A 1 93 ? 25.75 -3.805 1.043 1 75.31 93 ALA A N 1
ATOM 690 C CA . ALA A 1 93 ? 26.766 -3.322 1.969 1 75.31 93 ALA A CA 1
ATOM 691 C C . ALA A 1 93 ? 27.953 -2.746 1.216 1 75.31 93 ALA A C 1
ATOM 693 O O . ALA A 1 93 ? 28.547 -1.742 1.635 1 75.31 93 ALA A O 1
ATOM 694 N N . THR A 1 94 ? 28.25 -3.318 0.067 1 76.81 94 THR A N 1
ATOM 695 C CA . THR A 1 94 ? 29.453 -2.879 -0.636 1 76.81 94 THR A CA 1
ATOM 696 C C . THR A 1 94 ? 29.078 -2.174 -1.939 1 76.81 94 THR A C 1
ATOM 698 O O . THR A 1 94 ? 29.953 -1.866 -2.75 1 76.81 94 THR A O 1
ATOM 701 N N . ALA A 1 95 ? 27.828 -1.894 -2.174 1 73.56 95 ALA A N 1
ATOM 702 C CA . ALA A 1 95 ? 27.328 -1.472 -3.479 1 73.56 95 ALA A CA 1
ATOM 703 C C . ALA A 1 95 ? 27.906 -0.116 -3.875 1 73.56 95 ALA A C 1
ATOM 705 O O . ALA A 1 95 ? 28.094 0.156 -5.062 1 73.56 95 ALA A O 1
ATOM 706 N N . MET A 1 96 ? 28.203 0.714 -2.973 1 71.81 96 MET A N 1
ATOM 707 C CA . MET A 1 96 ? 28.656 2.053 -3.33 1 71.81 96 MET A CA 1
ATOM 708 C C . MET A 1 96 ? 30.141 2.213 -3.041 1 71.81 96 MET A C 1
ATOM 710 O O . MET A 1 96 ? 30.672 3.324 -3.088 1 71.81 96 MET A O 1
ATOM 714 N N . GLN A 1 97 ? 30.781 1.1 -2.697 1 76.69 97 GLN A N 1
ATOM 715 C CA . GLN A 1 97 ? 32.219 1.151 -2.473 1 76.69 97 GLN A CA 1
ATOM 716 C C . GLN A 1 97 ? 32.969 1.062 -3.789 1 76.69 97 GLN A C 1
ATOM 718 O O . GLN A 1 97 ? 32.75 0.166 -4.598 1 76.69 97 GLN A O 1
ATOM 723 N N . PRO A 1 98 ? 33.844 2.064 -3.881 1 78.19 98 PRO A N 1
ATOM 724 C CA . PRO A 1 98 ? 34.625 2.018 -5.109 1 78.19 98 PRO A CA 1
ATOM 725 C C . PRO A 1 98 ? 35.406 0.703 -5.273 1 78.19 98 PRO A C 1
ATOM 727 O O . PRO A 1 98 ? 35.906 0.148 -4.293 1 78.19 98 PRO A O 1
ATOM 730 N N . ASN A 1 99 ? 35.406 0.031 -6.32 1 82.31 99 ASN A N 1
ATOM 731 C CA . ASN A 1 99 ? 36.188 -1.146 -6.715 1 82.31 99 ASN A CA 1
ATOM 732 C C . ASN A 1 99 ? 35.656 -2.406 -6.027 1 82.31 99 ASN A C 1
ATOM 734 O O . ASN A 1 99 ? 36.312 -3.453 -6.074 1 82.31 99 ASN A O 1
ATOM 738 N N . ALA A 1 100 ? 34.656 -2.201 -5.18 1 84.75 100 ALA A N 1
ATOM 739 C CA . ALA A 1 100 ? 34.094 -3.396 -4.574 1 84.75 100 ALA A CA 1
ATOM 740 C C . ALA A 1 100 ? 33.375 -4.254 -5.617 1 84.75 100 ALA A C 1
ATOM 742 O O . ALA A 1 100 ? 32.812 -3.73 -6.582 1 84.75 100 ALA A O 1
ATOM 743 N N . ALA A 1 101 ? 33.562 -5.566 -5.355 1 85.5 101 ALA A N 1
ATOM 744 C CA . ALA A 1 101 ? 32.812 -6.473 -6.227 1 85.5 101 ALA A CA 1
ATOM 745 C C . ALA A 1 101 ? 31.312 -6.309 -6.027 1 85.5 101 ALA A C 1
ATOM 747 O O . ALA A 1 101 ? 30.844 -6.055 -4.91 1 85.5 101 ALA A O 1
ATOM 748 N N . ARG A 1 102 ? 30.594 -6.359 -7.09 1 87.06 102 ARG A N 1
ATOM 749 C CA . ARG A 1 102 ? 29.141 -6.336 -7.02 1 87.06 102 ARG A CA 1
ATOM 750 C C . ARG A 1 102 ? 28.609 -7.523 -6.219 1 87.06 102 ARG A C 1
ATOM 752 O O . ARG A 1 102 ? 29.078 -8.648 -6.395 1 87.06 102 ARG A O 1
ATOM 759 N N . PRO A 1 103 ? 27.75 -7.266 -5.293 1 92.19 103 PRO A N 1
ATOM 760 C CA . PRO A 1 103 ? 27.172 -8.398 -4.57 1 92.19 103 PRO A CA 1
ATOM 761 C C . PRO A 1 103 ? 26.484 -9.398 -5.5 1 92.19 103 PRO A C 1
ATOM 763 O O . PRO A 1 103 ? 26.109 -9.047 -6.613 1 92.19 103 PRO A O 1
ATOM 766 N N . ARG A 1 104 ? 26.422 -10.625 -5.008 1 91.88 104 ARG A N 1
ATOM 767 C CA . ARG A 1 104 ? 25.828 -11.695 -5.805 1 91.88 104 ARG A CA 1
ATOM 768 C C . ARG A 1 104 ? 24.688 -12.367 -5.055 1 91.88 104 ARG A C 1
ATOM 770 O O . ARG A 1 104 ? 24.688 -12.398 -3.822 1 91.88 104 ARG A O 1
ATOM 777 N N . CYS A 1 105 ? 23.719 -12.836 -5.812 1 94.88 105 CYS A N 1
ATOM 778 C CA . CYS A 1 105 ? 22.672 -13.688 -5.262 1 94.88 105 CYS A CA 1
ATOM 779 C C . CYS A 1 105 ? 22.344 -14.828 -6.219 1 94.88 105 CYS A C 1
ATOM 781 O O . CYS A 1 105 ? 22.766 -14.812 -7.375 1 94.88 105 CYS A O 1
ATOM 783 N N . THR A 1 106 ? 21.703 -15.828 -5.723 1 94.88 106 THR A N 1
ATOM 784 C CA . THR A 1 106 ? 21.25 -16.969 -6.516 1 94.88 106 THR A CA 1
ATOM 785 C C . THR A 1 106 ? 19.719 -17.047 -6.484 1 94.88 106 THR A C 1
ATOM 787 O O . THR A 1 106 ? 19.109 -16.844 -5.441 1 94.88 106 THR A O 1
ATOM 790 N N . SER A 1 107 ? 19.109 -17.281 -7.621 1 94.25 107 SER A N 1
ATOM 791 C CA . SER A 1 107 ? 17.688 -17.547 -7.73 1 94.25 107 SER A CA 1
ATOM 792 C C . SER A 1 107 ? 17.422 -18.953 -8.266 1 94.25 107 SER A C 1
ATOM 794 O O . SER A 1 107 ? 18.203 -19.453 -9.094 1 94.25 107 SER A O 1
ATOM 796 N N . ILE A 1 108 ? 16.422 -19.578 -7.754 1 94 108 ILE A N 1
ATOM 797 C CA . ILE A 1 108 ? 15.969 -20.844 -8.312 1 94 108 ILE A CA 1
ATOM 798 C C . ILE A 1 108 ? 14.883 -20.578 -9.359 1 94 108 ILE A C 1
ATOM 800 O O . ILE A 1 108 ? 13.859 -19.969 -9.062 1 94 108 ILE A O 1
ATOM 804 N N . ASP A 1 109 ? 15.031 -21.016 -10.586 1 91.44 109 ASP A N 1
ATOM 805 C CA . ASP A 1 109 ? 14.109 -20.766 -11.688 1 91.44 109 ASP A CA 1
ATOM 806 C C . ASP A 1 109 ? 12.922 -21.719 -11.648 1 91.44 109 ASP A C 1
ATOM 808 O O . ASP A 1 109 ? 12.953 -22.797 -12.258 1 91.44 109 ASP A O 1
ATOM 812 N N . THR A 1 110 ? 11.922 -21.234 -11.031 1 91.88 110 THR A N 1
ATOM 813 C CA . THR A 1 110 ? 10.734 -22.078 -10.945 1 91.88 110 THR A CA 1
ATOM 814 C C . THR A 1 110 ? 9.672 -21.609 -11.945 1 91.88 110 THR A C 1
ATOM 816 O O . THR A 1 110 ? 8.672 -22.297 -12.148 1 91.88 110 THR A O 1
ATOM 819 N N . GLY A 1 111 ? 9.891 -20.484 -12.562 1 91.06 111 GLY A N 1
ATOM 820 C CA . GLY A 1 111 ? 8.898 -20.016 -13.516 1 91.06 111 GLY A CA 1
ATOM 821 C C . GLY A 1 111 ? 8.844 -18.5 -13.625 1 91.06 111 GLY A C 1
ATOM 822 O O . GLY A 1 111 ? 9.859 -17.828 -13.422 1 91.06 111 GLY A O 1
ATOM 823 N N . PHE A 1 112 ? 7.699 -17.984 -14.023 1 90.69 112 PHE A N 1
ATOM 824 C CA . PHE A 1 112 ? 7.492 -16.578 -14.383 1 90.69 112 PHE A CA 1
ATOM 825 C C . PHE A 1 112 ? 7.82 -15.664 -13.203 1 90.69 112 PHE A C 1
ATOM 827 O O . PHE A 1 112 ? 8.562 -14.688 -13.359 1 90.69 112 PHE A O 1
ATOM 834 N N . TRP A 1 113 ? 7.312 -15.969 -12.078 1 94.5 113 TRP A N 1
ATOM 835 C CA . TRP A 1 113 ? 7.453 -15.055 -10.953 1 94.5 113 TRP A CA 1
ATOM 836 C C . TRP A 1 113 ? 8.875 -15.086 -10.398 1 94.5 113 TRP A C 1
ATOM 838 O O . TRP A 1 113 ? 9.406 -14.055 -9.977 1 94.5 113 TRP A O 1
ATOM 848 N N . ALA A 1 114 ? 9.469 -16.234 -10.344 1 93.75 114 ALA A N 1
ATOM 849 C CA . ALA A 1 114 ? 10.883 -16.312 -9.984 1 93.75 114 ALA A CA 1
ATOM 850 C C . ALA A 1 114 ? 11.734 -15.477 -10.938 1 93.75 114 ALA A C 1
ATOM 852 O O . ALA A 1 114 ? 12.648 -14.781 -10.5 1 93.75 114 ALA A O 1
ATOM 853 N N . ARG A 1 115 ? 11.414 -15.539 -12.18 1 91.62 115 ARG A N 1
ATOM 854 C CA . ARG A 1 115 ? 12.172 -14.805 -13.188 1 91.62 115 ARG A CA 1
ATOM 855 C C . ARG A 1 115 ? 11.93 -13.297 -13.07 1 91.62 115 ARG A C 1
ATOM 857 O O . ARG A 1 115 ? 12.844 -12.5 -13.266 1 91.62 115 ARG A O 1
ATOM 864 N N . ARG A 1 116 ? 10.703 -12.977 -12.82 1 93.06 116 ARG A N 1
ATOM 865 C CA . ARG A 1 116 ? 10.398 -11.562 -12.609 1 93.06 116 ARG A CA 1
ATOM 866 C C . ARG A 1 116 ? 11.164 -11.008 -11.406 1 93.06 116 ARG A C 1
ATOM 868 O O . ARG A 1 116 ? 11.688 -9.898 -11.461 1 93.06 116 ARG A O 1
ATOM 875 N N . ALA A 1 117 ? 11.227 -11.75 -10.32 1 96.25 117 ALA A N 1
ATOM 876 C CA . ALA A 1 117 ? 12 -11.352 -9.148 1 96.25 117 ALA A CA 1
ATOM 877 C C . ALA A 1 117 ? 13.477 -11.203 -9.492 1 96.25 117 ALA A C 1
ATOM 879 O O . ALA A 1 117 ? 14.102 -10.195 -9.156 1 96.25 117 ALA A O 1
ATOM 880 N N . ALA A 1 118 ? 14.023 -12.188 -10.18 1 93.94 118 ALA A N 1
ATOM 881 C CA . ALA A 1 118 ? 15.438 -12.188 -10.555 1 93.94 118 ALA A CA 1
ATOM 882 C C . ALA A 1 118 ? 15.773 -10.969 -11.414 1 93.94 118 ALA A C 1
ATOM 884 O O . ALA A 1 118 ? 16.859 -10.391 -11.273 1 93.94 118 ALA A O 1
ATOM 885 N N . ALA A 1 119 ? 14.859 -10.656 -12.312 1 93.12 119 ALA A N 1
ATOM 886 C CA . ALA A 1 119 ? 15.062 -9.492 -13.172 1 93.12 119 ALA A CA 1
ATOM 887 C C . ALA A 1 119 ? 15.211 -8.219 -12.344 1 93.12 119 ALA A C 1
ATOM 889 O O . ALA A 1 119 ? 16.078 -7.387 -12.625 1 93.12 119 ALA A O 1
ATOM 890 N N . GLU A 1 120 ? 14.391 -8.023 -11.344 1 96 120 GLU A N 1
ATOM 891 C CA . GLU A 1 120 ? 14.516 -6.867 -10.469 1 96 120 GLU A CA 1
ATOM 892 C C . GLU A 1 120 ? 15.766 -6.961 -9.602 1 96 120 GLU A C 1
ATOM 894 O O . GLU A 1 120 ? 16.453 -5.961 -9.383 1 96 120 GLU A O 1
ATOM 899 N N . HIS A 1 121 ? 16.078 -8.203 -9.07 1 95.94 121 HIS A N 1
ATOM 900 C CA . HIS A 1 121 ? 17.297 -8.406 -8.297 1 95.94 121 HIS A CA 1
ATOM 901 C C . HIS A 1 121 ? 18.516 -7.934 -9.062 1 95.94 121 HIS A C 1
ATOM 903 O O . HIS A 1 121 ? 19.453 -7.367 -8.477 1 95.94 121 HIS A O 1
ATOM 909 N N . ALA A 1 122 ? 18.5 -8.117 -10.344 1 93 122 ALA A N 1
ATOM 910 C CA . ALA A 1 122 ? 19.656 -7.859 -11.195 1 93 122 ALA A CA 1
ATOM 911 C C . ALA A 1 122 ? 19.984 -6.371 -11.234 1 93 122 ALA A C 1
ATOM 913 O O . ALA A 1 122 ? 21.109 -5.988 -11.602 1 93 122 ALA A O 1
ATOM 914 N N . LYS A 1 123 ? 19.062 -5.543 -10.891 1 91.69 123 LYS A N 1
ATOM 915 C CA . LYS A 1 123 ? 19.344 -4.117 -10.766 1 91.69 123 LYS A CA 1
ATOM 916 C C . LYS A 1 123 ? 20.344 -3.85 -9.641 1 91.69 123 LYS A C 1
ATOM 918 O O . LYS A 1 123 ? 21.109 -2.893 -9.703 1 91.69 123 LYS A O 1
ATOM 923 N N . TYR A 1 124 ? 20.406 -4.711 -8.672 1 93.06 124 TYR A N 1
ATOM 924 C CA . TYR A 1 124 ? 21.109 -4.41 -7.43 1 93.06 124 TYR A CA 1
ATOM 925 C C . TYR A 1 124 ? 22.281 -5.367 -7.219 1 93.06 124 TYR A C 1
ATOM 927 O O . TYR A 1 124 ? 23.219 -5.047 -6.5 1 93.06 124 TYR A O 1
ATOM 935 N N . CYS A 1 125 ? 22.172 -6.57 -7.789 1 92.19 125 CYS A N 1
ATOM 936 C CA . CYS A 1 125 ? 23.234 -7.562 -7.602 1 92.19 125 CYS A CA 1
ATOM 937 C C . CYS A 1 125 ? 23.375 -8.453 -8.828 1 92.19 125 CYS A C 1
ATOM 939 O O . CYS A 1 125 ? 22.547 -8.391 -9.742 1 92.19 125 CYS A O 1
ATOM 941 N N . GLU A 1 126 ? 24.5 -9.164 -8.883 1 91.19 126 GLU A N 1
ATOM 942 C CA . GLU A 1 126 ? 24.656 -10.195 -9.906 1 91.19 126 GLU A CA 1
ATOM 943 C C . GLU A 1 126 ? 23.844 -11.438 -9.57 1 91.19 126 GLU A C 1
ATOM 945 O O . GLU A 1 126 ? 23.953 -11.977 -8.461 1 91.19 126 GLU A O 1
ATOM 950 N N . VAL A 1 127 ? 23.047 -11.883 -10.516 1 92.5 127 VAL A N 1
ATOM 951 C CA . VAL A 1 127 ? 22.141 -12.992 -10.242 1 92.5 127 VAL A CA 1
ATOM 952 C C . VAL A 1 127 ? 22.594 -14.234 -11 1 92.5 127 VAL A C 1
ATOM 954 O O . VAL A 1 127 ? 23 -14.156 -12.164 1 92.5 127 VAL A O 1
ATOM 957 N N . SER A 1 128 ? 22.562 -15.383 -10.328 1 90.5 128 SER A N 1
ATOM 958 C CA . SER A 1 128 ? 22.781 -16.688 -10.938 1 90.5 128 SER A CA 1
ATOM 959 C C . SER A 1 128 ? 21.594 -17.609 -10.719 1 90.5 128 SER A C 1
ATOM 961 O O . SER A 1 128 ? 20.844 -17.453 -9.75 1 90.5 128 SER A O 1
ATOM 963 N N . TRP A 1 129 ? 21.422 -18.531 -11.641 1 91.06 129 TRP A N 1
ATOM 964 C CA . TRP A 1 129 ? 20.453 -19.594 -11.438 1 91.06 129 TRP A CA 1
ATOM 965 C C . TRP A 1 129 ? 21.078 -20.781 -10.711 1 91.06 129 TRP A C 1
ATOM 967 O O . TRP A 1 129 ? 22.078 -21.328 -11.164 1 91.06 129 TRP A O 1
ATOM 977 N N . GLY A 1 130 ? 20.562 -21.156 -9.633 1 91.69 130 GLY A N 1
ATOM 978 C CA . GLY A 1 130 ? 21.078 -22.266 -8.852 1 91.69 130 GLY A CA 1
ATOM 979 C C . GLY A 1 130 ? 20.375 -23.578 -9.133 1 91.69 130 GLY A C 1
ATOM 980 O O . GLY A 1 130 ? 20.859 -24.641 -8.727 1 91.69 130 GLY A O 1
ATOM 981 N N . GLY A 1 131 ? 19.266 -23.516 -9.805 1 90 131 GLY A N 1
ATOM 982 C CA . GLY A 1 131 ? 18.391 -24.594 -10.211 1 90 131 GLY A CA 1
ATOM 983 C C . GLY A 1 131 ? 17.266 -24.156 -11.125 1 90 131 GLY A C 1
ATOM 984 O O . GLY A 1 131 ? 16.969 -22.953 -11.211 1 90 131 GLY A O 1
ATOM 985 N N . SER A 1 132 ? 16.672 -25.109 -11.812 1 86.75 132 SER A N 1
ATOM 986 C CA . SER A 1 132 ? 15.633 -24.719 -12.758 1 86.75 132 SER A CA 1
ATOM 987 C C . SER A 1 132 ? 14.562 -25.797 -12.891 1 86.75 132 SER A C 1
ATOM 989 O O . SER A 1 132 ? 14.875 -26.984 -12.844 1 86.75 132 SER A O 1
ATOM 991 N N . SER A 1 133 ? 13.375 -25.297 -12.992 1 81.5 133 SER A N 1
ATOM 992 C CA . SER A 1 133 ? 12.258 -26.172 -13.352 1 81.5 133 SER A CA 1
ATOM 993 C C . SER A 1 133 ? 12.258 -26.484 -14.844 1 81.5 133 SER A C 1
ATOM 995 O O . SER A 1 133 ? 11.492 -27.344 -15.305 1 81.5 133 SER A O 1
ATOM 997 N N . ARG A 1 134 ? 13.164 -25.719 -15.555 1 74.94 134 ARG A N 1
ATOM 998 C CA . ARG A 1 134 ? 13.359 -25.984 -16.984 1 74.94 134 ARG A CA 1
ATOM 999 C C . ARG A 1 134 ? 14.547 -26.906 -17.203 1 74.94 134 ARG A C 1
ATOM 1001 O O . ARG A 1 134 ? 15.648 -26.641 -16.719 1 74.94 134 ARG A O 1
ATOM 1008 N N . LEU A 1 135 ? 14.398 -27.812 -17.984 1 63.12 135 LEU A N 1
ATOM 1009 C CA . LEU A 1 135 ? 15.43 -28.828 -18.156 1 63.12 135 LEU A CA 1
ATOM 1010 C C . LEU A 1 135 ? 16.609 -28.281 -18.969 1 63.12 135 LEU A C 1
ATOM 1012 O O . LEU A 1 135 ? 17.734 -28.734 -18.797 1 63.12 135 LEU A O 1
ATOM 1016 N N . ASP A 1 136 ? 16.391 -27.219 -19.703 1 66.62 136 ASP A N 1
ATOM 1017 C CA . ASP A 1 136 ? 17.453 -26.75 -20.609 1 66.62 136 ASP A CA 1
ATOM 1018 C C . ASP A 1 136 ? 18.109 -25.484 -20.062 1 66.62 136 ASP A C 1
ATOM 1020 O O . ASP A 1 136 ? 18.953 -24.891 -20.734 1 66.62 136 ASP A O 1
ATOM 1024 N N . GLU A 1 137 ? 17.734 -25.078 -18.844 1 70.19 137 GLU A N 1
ATOM 1025 C CA . GLU A 1 137 ? 18.312 -23.859 -18.297 1 70.19 137 GLU A CA 1
ATOM 1026 C C . GLU A 1 137 ? 19.719 -24.125 -17.766 1 70.19 137 GLU A C 1
ATOM 1028 O O . GLU A 1 137 ? 19.938 -25.031 -16.984 1 70.19 137 GLU A O 1
ATOM 1033 N N . PRO A 1 138 ? 20.734 -23.312 -18.328 1 68.25 138 PRO A N 1
ATOM 1034 C CA . PRO A 1 138 ? 22.062 -23.453 -17.734 1 68.25 138 PRO A CA 1
ATOM 1035 C C . PRO A 1 138 ? 22.094 -23.062 -16.266 1 68.25 138 PRO A C 1
ATOM 1037 O O . PRO A 1 138 ? 21.5 -22.062 -15.867 1 68.25 138 PRO A O 1
ATOM 1040 N N . ILE A 1 139 ? 22.703 -23.984 -15.477 1 74.19 139 ILE A N 1
ATOM 1041 C CA . ILE A 1 139 ? 22.844 -23.766 -14.039 1 74.19 139 ILE A CA 1
ATOM 1042 C C . ILE A 1 139 ? 24.25 -23.281 -13.727 1 74.19 139 ILE A C 1
ATOM 1044 O O . ILE A 1 139 ? 25.219 -23.703 -14.359 1 74.19 139 ILE A O 1
ATOM 1048 N N . ASP A 1 140 ? 24.484 -22.422 -12.656 1 64.38 140 ASP A N 1
ATOM 1049 C CA . ASP A 1 140 ? 25.703 -21.891 -12.055 1 64.38 140 ASP A CA 1
ATOM 1050 C C . ASP A 1 140 ? 26.406 -20.922 -13 1 64.38 140 ASP A C 1
ATOM 1052 O O . ASP A 1 140 ? 27.531 -20.484 -12.734 1 64.38 140 ASP A O 1
ATOM 1056 N N . ALA A 1 141 ? 25.938 -20.828 -14.281 1 58.25 141 ALA A N 1
ATOM 1057 C CA . ALA A 1 141 ? 26.578 -19.797 -15.094 1 58.25 141 ALA A CA 1
ATOM 1058 C C . ALA A 1 141 ? 26.297 -18.406 -14.539 1 58.25 141 ALA A C 1
ATOM 1060 O O . ALA A 1 141 ? 25.156 -18.094 -14.164 1 58.25 141 ALA A O 1
ATOM 1061 N N . THR A 1 142 ? 27.422 -17.688 -14.195 1 53.62 142 THR A N 1
ATOM 1062 C CA . THR A 1 142 ? 27.422 -16.328 -13.703 1 53.62 142 THR A CA 1
ATOM 1063 C C . THR A 1 142 ? 26.953 -15.352 -14.781 1 53.62 142 THR A C 1
ATOM 1065 O O . THR A 1 142 ? 27.219 -15.562 -15.969 1 53.62 142 THR A O 1
ATOM 1068 N N . GLY A 1 143 ? 25.984 -14.633 -14.633 1 53.41 143 GLY A N 1
ATOM 1069 C CA . GLY A 1 143 ? 25.422 -13.547 -15.422 1 53.41 143 GLY A CA 1
ATOM 1070 C C . GLY A 1 143 ? 23.906 -13.484 -15.359 1 53.41 143 GLY A C 1
ATOM 1071 O O . GLY A 1 143 ? 23.25 -14.453 -14.977 1 53.41 143 GLY A O 1
ATOM 1072 N N . ALA A 1 144 ? 23.609 -12.148 -15.195 1 53 144 ALA A N 1
ATOM 1073 C CA . ALA A 1 144 ? 22.188 -11.844 -15.109 1 53 144 ALA A CA 1
ATOM 1074 C C . ALA A 1 144 ? 21.391 -12.672 -16.109 1 53 144 ALA A C 1
ATOM 1076 O O . ALA A 1 144 ? 21.844 -12.883 -17.25 1 53 144 ALA A O 1
ATOM 1077 N N . PRO A 1 145 ? 20.609 -13.609 -15.609 1 49.06 145 PRO A N 1
ATOM 1078 C CA . PRO A 1 145 ? 19.75 -14.172 -16.656 1 49.06 145 PRO A CA 1
ATOM 1079 C C . PRO A 1 145 ? 19.5 -13.195 -17.797 1 49.06 145 PRO A C 1
ATOM 1081 O O . PRO A 1 145 ? 19.078 -12.062 -17.562 1 49.06 145 PRO A O 1
ATOM 1084 N N . LYS A 1 146 ? 20.5 -12.859 -18.719 1 44.94 146 LYS A N 1
ATOM 1085 C CA . LYS A 1 146 ? 20.016 -12.039 -19.812 1 44.94 146 LYS A CA 1
ATOM 1086 C C . LYS A 1 146 ? 18.531 -12.289 -20.078 1 44.94 146 LYS A C 1
ATOM 1088 O O . LYS A 1 146 ? 17.969 -13.273 -19.594 1 44.94 146 LYS A O 1
ATOM 1093 N N . GLU A 1 147 ? 17.953 -11.57 -20.938 1 45.09 147 GLU A N 1
ATOM 1094 C CA . GLU A 1 147 ? 16.547 -11.445 -21.281 1 45.09 147 GLU A CA 1
ATOM 1095 C C . GLU A 1 147 ? 15.828 -12.789 -21.172 1 45.09 147 GLU A C 1
ATOM 1097 O O . GLU A 1 147 ? 15.844 -13.578 -22.109 1 45.09 147 GLU A O 1
ATOM 1102 N N . ARG A 1 148 ? 16.062 -13.594 -20.344 1 43.41 148 ARG A N 1
ATOM 1103 C CA . ARG A 1 148 ? 14.977 -14.555 -20.438 1 43.41 148 ARG A CA 1
ATOM 1104 C C . ARG A 1 148 ? 13.625 -13.859 -20.406 1 43.41 148 ARG A C 1
ATOM 1106 O O . ARG A 1 148 ? 13.336 -13.094 -19.484 1 43.41 148 ARG A O 1
ATOM 1113 N N . ASP A 1 149 ? 13.25 -13.367 -21.5 1 45.94 149 ASP A N 1
ATOM 1114 C CA . ASP A 1 149 ? 11.922 -12.766 -21.625 1 45.94 149 ASP A CA 1
ATOM 1115 C C . ASP A 1 149 ? 10.93 -13.43 -20.672 1 45.94 149 ASP A C 1
ATOM 1117 O O . ASP A 1 149 ? 10.68 -14.633 -20.781 1 45.94 149 ASP A O 1
ATOM 1121 N N . TRP A 1 150 ? 10.977 -12.859 -19.438 1 47.38 150 TRP A N 1
ATOM 1122 C CA . TRP A 1 150 ? 9.875 -13.367 -18.641 1 47.38 150 TRP A CA 1
ATOM 1123 C C . TRP A 1 150 ? 8.656 -13.672 -19.5 1 47.38 150 TRP A C 1
ATOM 1125 O O . TRP A 1 150 ? 7.848 -14.539 -19.156 1 47.38 150 TRP A O 1
ATOM 1135 N N . ARG A 1 151 ? 8.625 -12.992 -20.625 1 51.16 151 ARG A N 1
ATOM 1136 C CA . ARG A 1 151 ? 7.5 -13.242 -21.516 1 51.16 151 ARG A CA 1
ATOM 1137 C C . ARG A 1 151 ? 7.68 -14.562 -22.25 1 51.16 151 ARG A C 1
ATOM 1139 O O . ARG A 1 151 ? 6.715 -15.117 -22.781 1 51.16 151 ARG A O 1
ATOM 1146 N N . ALA A 1 152 ? 9.031 -14.906 -22.375 1 42.72 152 ALA A N 1
ATOM 1147 C CA . ALA A 1 152 ? 9.25 -16.125 -23.156 1 42.72 152 ALA A CA 1
ATOM 1148 C C . ALA A 1 152 ? 8.953 -17.359 -22.328 1 42.72 152 ALA A C 1
ATOM 1150 O O . ALA A 1 152 ? 9.102 -18.484 -22.812 1 42.72 152 ALA A O 1
ATOM 1151 N N . ALA A 1 153 ? 8.852 -17.156 -21.047 1 46.53 153 ALA A N 1
ATOM 1152 C CA . ALA A 1 153 ? 8.555 -18.344 -20.25 1 46.53 153 ALA A CA 1
ATOM 1153 C C . ALA A 1 153 ? 7.297 -19.047 -20.75 1 46.53 153 ALA A C 1
ATOM 1155 O O . ALA A 1 153 ? 6.184 -18.703 -20.344 1 46.53 153 ALA A O 1
ATOM 1156 N N . THR A 1 154 ? 7.43 -19.547 -21.984 1 45.81 154 THR A N 1
ATOM 1157 C CA . THR A 1 154 ? 6.344 -20.375 -22.484 1 45.81 154 THR A CA 1
ATOM 1158 C C . THR A 1 154 ? 6.051 -21.516 -21.516 1 45.81 154 THR A C 1
ATOM 1160 O O . THR A 1 154 ? 6.969 -22.094 -20.922 1 45.81 154 THR A O 1
ATOM 1163 N N . CYS A 1 155 ? 4.836 -21.641 -20.969 1 49.56 155 CYS A N 1
ATOM 1164 C CA . CYS A 1 155 ? 4.242 -22.531 -19.984 1 49.56 155 CYS A CA 1
ATOM 1165 C C . CYS A 1 155 ? 4.789 -23.938 -20.109 1 49.56 155 CYS A C 1
ATOM 1167 O O . CYS A 1 155 ? 5.012 -24.625 -19.094 1 49.56 155 CYS A O 1
ATOM 1169 N N . ALA A 1 156 ? 5.102 -24.375 -21.281 1 54.28 156 ALA A N 1
ATOM 1170 C CA . ALA A 1 156 ? 5.312 -25.812 -21.422 1 54.28 156 ALA A CA 1
ATOM 1171 C C . ALA A 1 156 ? 6.711 -26.219 -20.969 1 54.28 156 ALA A C 1
ATOM 1173 O O . ALA A 1 156 ? 7.035 -27.406 -20.906 1 54.28 156 ALA A O 1
ATOM 1174 N N . LYS A 1 157 ? 7.336 -25.312 -20.219 1 73.06 157 LYS A N 1
ATOM 1175 C CA . LYS A 1 157 ? 8.719 -25.688 -19.953 1 73.06 157 LYS A CA 1
ATOM 1176 C C . LYS A 1 157 ? 9 -25.75 -18.453 1 73.06 157 LYS A C 1
ATOM 1178 O O . LYS A 1 157 ? 10.008 -26.312 -18.031 1 73.06 157 LYS A O 1
ATOM 1183 N N . PHE A 1 158 ? 8.078 -25.375 -17.625 1 85.5 158 PHE A N 1
ATOM 1184 C CA . PHE A 1 158 ? 8.273 -25.391 -16.172 1 85.5 158 PHE A CA 1
ATOM 1185 C C . PHE A 1 158 ? 7.363 -26.438 -15.531 1 85.5 158 PHE A C 1
ATOM 1187 O O . PHE A 1 158 ? 6.281 -26.109 -15.039 1 85.5 158 PHE A O 1
ATOM 1194 N N . THR A 1 159 ? 7.773 -27.75 -15.523 1 89.38 159 THR A N 1
ATOM 1195 C CA . THR A 1 159 ? 6.848 -28.812 -15.172 1 89.38 159 THR A CA 1
ATOM 1196 C C . THR A 1 159 ? 7.379 -29.625 -13.984 1 89.38 159 THR A C 1
ATOM 1198 O O . THR A 1 159 ? 6.754 -30.594 -13.562 1 89.38 159 THR A O 1
ATOM 1201 N N . THR A 1 160 ? 8.492 -29.266 -13.484 1 90.75 160 THR A N 1
ATOM 1202 C CA . THR A 1 160 ? 9.094 -29.938 -12.352 1 90.75 160 THR A CA 1
ATOM 1203 C C . THR A 1 160 ? 9.742 -28.938 -11.398 1 90.75 160 THR A C 1
ATOM 1205 O O . THR A 1 160 ? 9.648 -27.719 -11.617 1 90.75 160 THR A O 1
ATOM 1208 N N . LEU A 1 161 ? 10.219 -29.422 -10.281 1 92.62 161 LEU A N 1
ATOM 1209 C CA . LEU A 1 161 ? 10.977 -28.594 -9.344 1 92.62 161 LEU A CA 1
ATOM 1210 C C . LEU A 1 161 ? 12.336 -29.219 -9.047 1 92.62 161 LEU A C 1
ATOM 1212 O O . LEU A 1 161 ? 12.43 -30.438 -8.812 1 92.62 161 LEU A O 1
ATOM 1216 N N . PRO A 1 162 ? 13.352 -28.484 -9.133 1 88.69 162 PRO A N 1
ATOM 1217 C CA . PRO A 1 162 ? 14.656 -29.016 -8.734 1 88.69 162 PRO A CA 1
ATOM 1218 C C . PRO A 1 162 ? 14.758 -29.266 -7.23 1 88.69 162 PRO A C 1
ATOM 1220 O O . PRO A 1 162 ? 14.43 -28.375 -6.434 1 88.69 162 PRO A O 1
ATOM 1223 N N . PRO A 1 163 ? 15.227 -30.453 -6.836 1 89.56 163 PRO A N 1
ATOM 1224 C CA . PRO A 1 163 ? 15.406 -30.672 -5.402 1 89.56 163 PRO A CA 1
ATOM 1225 C C . PRO A 1 163 ? 16.453 -29.75 -4.785 1 89.56 163 PRO A C 1
ATOM 1227 O O . PRO A 1 163 ? 17.469 -29.453 -5.422 1 89.56 163 PRO A O 1
ATOM 1230 N N . SER A 1 164 ? 16.219 -29.344 -3.541 1 91.38 164 SER A N 1
ATOM 1231 C CA . SER A 1 164 ? 17.078 -28.344 -2.906 1 91.38 164 SER A CA 1
ATOM 1232 C C . SER A 1 164 ? 18.484 -28.891 -2.689 1 91.38 164 SER A C 1
ATOM 1234 O O . SER A 1 164 ? 19.453 -28.125 -2.654 1 91.38 164 SER A O 1
ATOM 1236 N N . GLU A 1 165 ? 18.625 -30.203 -2.516 1 90.44 165 GLU A N 1
ATOM 1237 C CA . GLU A 1 165 ? 19.938 -30.828 -2.332 1 90.44 165 GLU A CA 1
ATOM 1238 C C . GLU A 1 165 ? 20.844 -30.594 -3.539 1 90.44 165 GLU A C 1
ATOM 1240 O O . GLU A 1 165 ? 22.062 -30.625 -3.42 1 90.44 165 GLU A O 1
ATOM 1245 N N . GLY A 1 166 ? 20.266 -30.328 -4.625 1 89.12 166 GLY A N 1
ATOM 1246 C CA . GLY A 1 166 ? 21.031 -30.141 -5.852 1 89.12 166 GLY A CA 1
ATOM 1247 C C . GLY A 1 166 ? 21.203 -28.688 -6.234 1 89.12 166 GLY A C 1
ATOM 1248 O O . GLY A 1 166 ? 21.781 -28.375 -7.277 1 89.12 166 GLY A O 1
ATOM 1249 N N . TRP A 1 167 ? 20.719 -27.75 -5.395 1 92.81 167 TRP A N 1
ATOM 1250 C CA . TRP A 1 167 ? 20.844 -26.344 -5.723 1 92.81 167 TRP A CA 1
ATOM 1251 C C . TRP A 1 167 ? 22.297 -25.906 -5.707 1 92.81 167 TRP A C 1
ATOM 1253 O O . TRP A 1 167 ? 23.078 -26.328 -4.844 1 92.81 167 TRP A O 1
ATOM 1263 N N . VAL A 1 168 ? 22.703 -25.125 -6.645 1 92.12 168 VAL A N 1
ATOM 1264 C CA . VAL A 1 168 ? 24.047 -24.578 -6.742 1 92.12 168 VAL A CA 1
ATOM 1265 C C . VAL A 1 168 ? 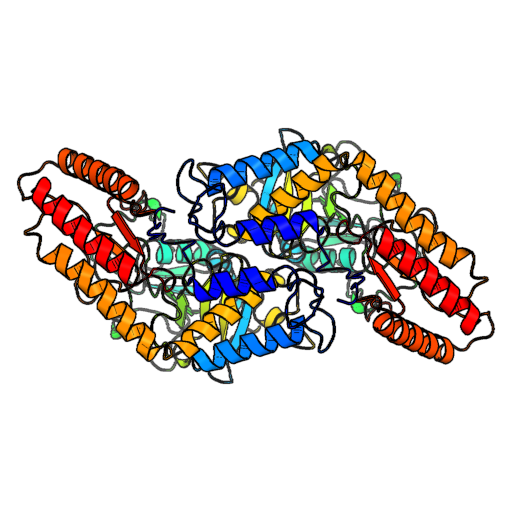24.047 -23.109 -6.359 1 92.12 168 VAL A C 1
ATOM 1267 O O . VAL A 1 168 ? 23.281 -22.312 -6.906 1 92.12 168 VAL A O 1
ATOM 1270 N N . TYR A 1 169 ? 24.75 -22.75 -5.414 1 93.06 169 TYR A N 1
ATOM 1271 C CA . TYR A 1 169 ? 24.953 -21.375 -4.98 1 93.06 169 TYR A CA 1
ATOM 1272 C C . TYR A 1 169 ? 26.344 -21.172 -4.398 1 93.06 169 TYR A C 1
ATOM 1274 O O . TYR A 1 169 ? 27.078 -22.141 -4.176 1 93.06 169 TYR A O 1
ATOM 1282 N N . ARG A 1 170 ? 26.766 -19.953 -4.273 1 92 170 ARG A N 1
ATOM 1283 C CA . ARG A 1 170 ? 28.031 -19.641 -3.637 1 92 170 ARG A CA 1
ATOM 1284 C C . ARG A 1 170 ? 27.844 -19.312 -2.158 1 92 170 ARG A C 1
ATOM 1286 O O . ARG A 1 170 ? 26.844 -18.719 -1.774 1 92 170 ARG A O 1
ATOM 1293 N N . GLU A 1 171 ? 28.844 -19.562 -1.365 1 92.75 171 GLU A N 1
ATOM 1294 C CA . GLU A 1 171 ? 28.766 -19.328 0.073 1 92.75 171 GLU A CA 1
ATOM 1295 C C . GLU A 1 171 ? 28.672 -17.828 0.379 1 92.75 171 GLU A C 1
ATOM 1297 O O . GLU A 1 171 ? 28.094 -17.438 1.392 1 92.75 171 GLU A O 1
ATOM 1302 N N . ASP A 1 172 ? 29.188 -17.062 -0.523 1 92.12 172 ASP A N 1
ATOM 1303 C CA . ASP A 1 172 ? 29.219 -15.625 -0.273 1 92.12 172 ASP A CA 1
ATOM 1304 C C . ASP A 1 172 ? 28.062 -14.922 -0.974 1 92.12 172 ASP A C 1
ATOM 1306 O O . ASP A 1 172 ? 28.031 -13.688 -1.051 1 92.12 172 ASP A O 1
ATOM 1310 N N . ASP A 1 173 ? 27.125 -15.719 -1.497 1 94.62 173 ASP A N 1
ATOM 1311 C CA . ASP A 1 173 ? 25.906 -15.086 -2.01 1 94.62 173 ASP A CA 1
ATOM 1312 C C . ASP A 1 173 ? 25.188 -14.32 -0.908 1 94.62 173 ASP A C 1
ATOM 1314 O O . ASP A 1 173 ? 25.125 -14.766 0.239 1 94.62 173 ASP A O 1
ATOM 1318 N N . SER A 1 174 ? 24.625 -13.188 -1.283 1 96.5 174 SER A N 1
ATOM 1319 C CA . SER A 1 174 ? 23.859 -12.398 -0.324 1 96.5 174 SER A CA 1
ATOM 1320 C C . SER A 1 174 ? 22.609 -13.141 0.119 1 96.5 174 SER A C 1
ATOM 1322 O O . SER A 1 174 ? 22.156 -12.992 1.262 1 96.5 174 SER A O 1
ATOM 1324 N N . PHE A 1 175 ? 22.016 -13.906 -0.81 1 97.75 175 PHE A N 1
ATOM 1325 C CA . PHE A 1 175 ? 20.828 -14.703 -0.519 1 97.75 175 PHE A CA 1
ATOM 1326 C C . PHE A 1 175 ? 20.562 -15.695 -1.646 1 97.75 175 PHE A C 1
ATOM 1328 O O . PHE A 1 175 ? 21.125 -15.578 -2.732 1 97.75 175 PHE A O 1
ATOM 1335 N N . VAL A 1 176 ? 19.734 -16.703 -1.362 1 97.38 176 VAL A N 1
ATOM 1336 C CA . VAL A 1 176 ? 19.109 -17.594 -2.33 1 97.38 176 VAL A CA 1
ATOM 1337 C C . VAL A 1 176 ? 17.594 -17.344 -2.355 1 97.38 176 VAL A C 1
ATOM 1339 O O . VAL A 1 176 ? 16.938 -17.359 -1.31 1 97.38 176 VAL A O 1
ATOM 1342 N N . HIS A 1 177 ? 17.078 -17.078 -3.535 1 97.75 177 HIS A N 1
ATOM 1343 C CA . HIS A 1 177 ? 15.672 -16.734 -3.648 1 97.75 177 HIS A CA 1
ATOM 1344 C C . HIS A 1 177 ? 14.883 -17.875 -4.293 1 97.75 177 HIS A C 1
ATOM 1346 O O . HIS A 1 177 ? 15.328 -18.453 -5.285 1 97.75 177 HIS A O 1
ATOM 1352 N N . VAL A 1 178 ? 13.688 -18.141 -3.77 1 97.62 178 VAL A N 1
ATOM 1353 C CA . VAL A 1 178 ? 12.805 -19.141 -4.348 1 97.62 178 VAL A CA 1
ATOM 1354 C C . VAL A 1 178 ? 11.367 -18.656 -4.328 1 97.62 178 VAL A C 1
ATOM 1356 O O . VAL A 1 178 ? 10.961 -17.938 -3.404 1 97.62 178 VAL A O 1
ATOM 1359 N N . CYS A 1 179 ? 10.633 -18.906 -5.352 1 97.5 179 CYS A N 1
ATOM 1360 C CA . CYS A 1 179 ? 9.18 -18.781 -5.387 1 97.5 179 CYS A CA 1
ATOM 1361 C C . CYS A 1 179 ? 8.508 -20.078 -4.965 1 97.5 179 CYS A C 1
ATOM 1363 O O . CYS A 1 179 ? 8.578 -21.078 -5.68 1 97.5 179 CYS A O 1
ATOM 1365 N N . ALA A 1 180 ? 7.836 -20.062 -3.852 1 97.81 180 ALA A N 1
ATOM 1366 C CA . ALA A 1 180 ? 7.328 -21.281 -3.236 1 97.81 180 ALA A CA 1
ATOM 1367 C C . ALA A 1 180 ? 6.223 -21.906 -4.082 1 97.81 180 ALA A C 1
ATOM 1369 O O . ALA A 1 180 ? 6.031 -23.125 -4.07 1 97.81 180 ALA A O 1
ATOM 1370 N N . ASN A 1 181 ? 5.496 -21.094 -4.738 1 97.75 181 ASN A N 1
ATOM 1371 C CA . ASN A 1 181 ? 4.41 -21.5 -5.621 1 97.75 181 ASN A CA 1
ATOM 1372 C C . ASN A 1 181 ? 4.316 -20.594 -6.848 1 97.75 181 ASN A C 1
ATOM 1374 O O . ASN A 1 181 ? 4.156 -19.391 -6.723 1 97.75 181 ASN A O 1
ATOM 1378 N N . GLU A 1 182 ? 4.512 -21.203 -8.008 1 95.81 182 GLU A N 1
ATOM 1379 C CA . GLU A 1 182 ? 4.348 -20.469 -9.258 1 95.81 182 GLU A CA 1
ATOM 1380 C C . GLU A 1 182 ? 2.896 -20.5 -9.727 1 95.81 182 GLU A C 1
ATOM 1382 O O . GLU A 1 182 ? 2.451 -21.484 -10.328 1 95.81 182 GLU A O 1
ATOM 1387 N N . THR A 1 183 ? 2.26 -19.391 -9.609 1 94.69 183 THR A N 1
ATOM 1388 C CA . THR A 1 183 ? 0.824 -19.297 -9.852 1 94.69 183 THR A CA 1
ATOM 1389 C C . THR A 1 183 ? 0.501 -19.562 -11.312 1 94.69 183 THR A C 1
ATOM 1391 O O . THR A 1 183 ? -0.54 -20.156 -11.625 1 94.69 183 THR A O 1
ATOM 1394 N N . ILE A 1 184 ? 1.366 -19.188 -12.18 1 92.06 184 ILE A N 1
ATOM 1395 C CA . ILE A 1 184 ? 1.102 -19.312 -13.609 1 92.06 184 ILE A CA 1
ATOM 1396 C C . ILE A 1 184 ? 1.38 -20.75 -14.062 1 92.06 184 ILE A C 1
ATOM 1398 O O . ILE A 1 184 ? 0.573 -21.359 -14.773 1 92.06 184 ILE A O 1
ATOM 1402 N N . HIS A 1 185 ? 2.428 -21.359 -13.508 1 91.25 185 HIS A N 1
ATOM 1403 C CA . HIS A 1 185 ? 2.893 -22.641 -14.016 1 91.25 185 HIS A CA 1
ATOM 1404 C C . HIS A 1 185 ? 2.324 -23.797 -13.203 1 91.25 185 HIS A C 1
ATOM 1406 O O . HIS A 1 185 ? 2.35 -24.953 -13.641 1 91.25 185 HIS A O 1
ATOM 1412 N N . GLY A 1 186 ? 1.893 -23.484 -12.016 1 95.31 186 GLY A N 1
ATOM 1413 C CA . GLY A 1 186 ? 1.229 -24.5 -11.219 1 95.31 186 GLY A CA 1
ATOM 1414 C C . GLY A 1 186 ? 2.195 -25.453 -10.555 1 95.31 186 GLY A C 1
ATOM 1415 O O . GLY A 1 186 ? 1.854 -26.625 -10.32 1 95.31 186 GLY A O 1
ATOM 1416 N N . VAL A 1 187 ? 3.461 -25.047 -10.375 1 95.81 187 VAL A N 1
ATOM 1417 C CA . VAL A 1 187 ? 4.406 -25.859 -9.609 1 95.81 187 VAL A CA 1
ATOM 1418 C C . VAL A 1 187 ? 4.535 -25.297 -8.195 1 95.81 187 VAL A C 1
ATOM 1420 O O . VAL A 1 187 ? 4.516 -24.078 -8 1 95.81 187 VAL A O 1
ATOM 1423 N N . GLU A 1 188 ? 4.609 -26.156 -7.16 1 97.62 188 GLU A N 1
ATOM 1424 C CA . GLU A 1 188 ? 4.652 -25.75 -5.758 1 97.62 188 GLU A CA 1
ATOM 1425 C C . GLU A 1 188 ? 5.625 -26.625 -4.969 1 97.62 188 GLU A C 1
ATOM 1427 O O . GLU A 1 188 ? 5.598 -27.844 -5.074 1 97.62 188 GLU A O 1
ATOM 1432 N N . PHE A 1 189 ? 6.543 -25.984 -4.191 1 96.5 189 PHE A N 1
ATOM 1433 C CA . PHE A 1 189 ? 7.301 -26.719 -3.186 1 96.5 189 PHE A CA 1
ATOM 1434 C C . PHE A 1 189 ? 6.387 -27.203 -2.066 1 96.5 189 PHE A C 1
ATOM 1436 O O . PHE A 1 189 ? 5.895 -26.406 -1.27 1 96.5 189 PHE A O 1
ATOM 1443 N N . LEU A 1 190 ? 6.191 -28.484 -1.921 1 94.62 190 LEU A N 1
ATOM 1444 C CA . LEU A 1 190 ? 5.266 -29.047 -0.949 1 94.62 190 LEU A CA 1
ATOM 1445 C C . LEU A 1 190 ? 5.926 -29.188 0.417 1 94.62 190 LEU A C 1
ATOM 1447 O O . LEU A 1 190 ? 5.246 -29.422 1.418 1 94.62 190 LEU A O 1
ATOM 1451 N N . SER A 1 191 ? 7.246 -29.031 0.457 1 95.25 191 SER A N 1
ATOM 1452 C CA . SER A 1 191 ? 8.031 -28.953 1.686 1 95.25 191 SER A CA 1
ATOM 1453 C C . SER A 1 191 ? 9.047 -27.812 1.611 1 95.25 191 SER A C 1
ATOM 1455 O O . SER A 1 191 ? 9.422 -27.375 0.521 1 95.25 191 SER A O 1
ATOM 1457 N N . ASP A 1 192 ? 9.406 -27.312 2.752 1 97.31 192 ASP A N 1
ATOM 1458 C CA . ASP A 1 192 ? 10.367 -26.219 2.781 1 97.31 192 ASP A CA 1
ATOM 1459 C C . ASP A 1 192 ? 11.773 -26.703 2.443 1 97.31 192 ASP A C 1
ATOM 1461 O O . ASP A 1 192 ? 12.25 -27.688 3.018 1 97.31 192 ASP A O 1
ATOM 1465 N N . PRO A 1 193 ? 12.422 -26.031 1.468 1 96.38 193 PRO A N 1
ATOM 1466 C CA . PRO A 1 193 ? 13.812 -26.391 1.177 1 96.38 193 PRO A CA 1
ATOM 1467 C C . PRO A 1 193 ? 14.727 -26.25 2.396 1 96.38 193 PRO A C 1
ATOM 1469 O O . PRO A 1 193 ? 14.531 -25.359 3.225 1 96.38 193 PRO A O 1
ATOM 1472 N N . SER A 1 194 ? 15.664 -27.125 2.475 1 92.81 194 SER A N 1
ATOM 1473 C CA . SER A 1 194 ? 16.656 -27.094 3.539 1 92.81 194 SER A CA 1
ATOM 1474 C C . SER A 1 194 ? 18.062 -26.859 2.979 1 92.81 194 SER A C 1
ATOM 1476 O O . SER A 1 194 ? 18.547 -27.641 2.166 1 92.81 194 SER A O 1
ATOM 1478 N N . LEU A 1 195 ? 18.562 -25.766 3.369 1 95.06 195 LEU A N 1
ATOM 1479 C CA . LEU A 1 195 ? 19.953 -25.484 3.021 1 95.06 195 LEU A CA 1
ATOM 1480 C C . LEU A 1 195 ? 20.875 -25.781 4.195 1 95.06 195 LEU A C 1
ATOM 1482 O O . LEU A 1 195 ? 20.469 -25.656 5.355 1 95.06 195 LEU A O 1
ATOM 1486 N N . PRO A 1 196 ? 22.094 -26.25 3.93 1 93 196 PRO A N 1
ATOM 1487 C CA . PRO A 1 196 ? 23.016 -26.562 5.02 1 93 196 PRO A CA 1
ATOM 1488 C C . PRO A 1 196 ? 23.422 -25.344 5.82 1 93 196 PRO A C 1
ATOM 1490 O O . PRO A 1 196 ? 23.266 -24.203 5.355 1 93 196 PRO A O 1
ATOM 1493 N N . SER A 1 197 ? 23.938 -25.609 7.027 1 90.62 197 SER A N 1
ATOM 1494 C CA . SER A 1 197 ? 24.453 -24.531 7.859 1 90.62 197 SER A CA 1
ATOM 1495 C C . SER A 1 197 ? 25.531 -23.75 7.125 1 90.62 197 SER A C 1
ATOM 1497 O O . SER A 1 197 ? 26.391 -24.328 6.449 1 90.62 197 SER A O 1
ATOM 1499 N N . GLY A 1 198 ? 25.5 -22.484 7.266 1 91.06 198 GLY A N 1
ATOM 1500 C CA . GLY A 1 198 ? 26.484 -21.641 6.613 1 91.06 198 GLY A CA 1
ATOM 1501 C C . GLY A 1 198 ? 26.062 -21.172 5.23 1 91.06 198 GLY A C 1
ATOM 1502 O O . GLY A 1 198 ? 26.703 -20.312 4.629 1 91.06 198 GLY A O 1
ATOM 1503 N N . ALA A 1 199 ? 25.016 -21.766 4.695 1 95.5 199 ALA A N 1
ATOM 1504 C CA . ALA A 1 199 ? 24.484 -21.328 3.41 1 95.5 199 ALA A CA 1
ATOM 1505 C C . ALA A 1 199 ? 23.969 -19.891 3.5 1 95.5 199 ALA A C 1
ATOM 1507 O O . ALA A 1 199 ? 23.703 -19.391 4.594 1 95.5 199 ALA A O 1
ATOM 1508 N N . PRO A 1 200 ? 23.922 -19.234 2.383 1 96.88 200 PRO A N 1
ATOM 1509 C CA . PRO A 1 200 ? 23.297 -17.906 2.389 1 96.88 200 PRO A CA 1
ATOM 1510 C C . PRO A 1 200 ? 21.828 -17.953 2.848 1 96.88 200 PRO A C 1
ATOM 1512 O O . PRO A 1 200 ? 21.188 -19 2.771 1 96.88 200 PRO A O 1
ATOM 1515 N N . PRO A 1 201 ? 21.344 -16.844 3.412 1 97.75 201 PRO A N 1
ATOM 1516 C CA . PRO A 1 201 ? 19.938 -16.844 3.812 1 97.75 201 PRO A CA 1
ATOM 1517 C C . PRO A 1 201 ? 19 -17.172 2.658 1 97.75 201 PRO A C 1
ATOM 1519 O O . PRO A 1 201 ? 19.172 -16.672 1.545 1 97.75 201 PRO A O 1
ATOM 1522 N N . LEU A 1 202 ? 18.062 -18.031 2.906 1 98.44 202 LEU A N 1
ATOM 1523 C CA . LEU A 1 202 ? 17 -18.359 1.959 1 98.44 202 LEU A CA 1
ATOM 1524 C C . LEU A 1 202 ? 15.883 -17.328 2.025 1 98.44 202 LEU A C 1
ATOM 1526 O O . LEU A 1 202 ? 15.43 -16.969 3.113 1 98.44 202 LEU A O 1
ATOM 1530 N N . VAL A 1 203 ? 15.508 -16.781 0.908 1 98.81 203 VAL A N 1
ATOM 1531 C CA . VAL A 1 203 ? 14.383 -15.867 0.781 1 98.81 203 VAL A CA 1
ATOM 1532 C C . VAL A 1 203 ? 13.234 -16.562 0.042 1 98.81 203 VAL A C 1
ATOM 1534 O O . VAL A 1 203 ? 13.422 -17.047 -1.076 1 98.81 203 VAL A O 1
ATOM 1537 N N . GLY A 1 204 ? 12.07 -16.594 0.634 1 98.81 204 GLY A N 1
ATOM 1538 C CA . GLY A 1 204 ? 10.938 -17.281 0.028 1 98.81 204 GLY A CA 1
ATOM 1539 C C . GLY A 1 204 ? 9.781 -16.344 -0.293 1 98.81 204 GLY A C 1
ATOM 1540 O O . GLY A 1 204 ? 9.328 -15.594 0.568 1 98.81 204 GLY A O 1
ATOM 1541 N N . ASP A 1 205 ? 9.312 -16.375 -1.519 1 98.81 205 ASP A N 1
ATOM 1542 C CA . ASP A 1 205 ? 8.039 -15.781 -1.92 1 98.81 205 ASP A CA 1
ATOM 1543 C C . ASP A 1 205 ? 6.883 -16.766 -1.712 1 98.81 205 ASP A C 1
ATOM 1545 O O . ASP A 1 205 ? 6.73 -17.719 -2.473 1 98.81 205 ASP A O 1
ATOM 1549 N N . PHE A 1 206 ? 6.066 -16.5 -0.763 1 98.81 206 PHE A N 1
ATOM 1550 C CA . PHE A 1 206 ? 4.957 -17.375 -0.414 1 98.81 206 PHE A CA 1
ATOM 1551 C C . PHE A 1 206 ? 3.623 -16.719 -0.751 1 98.81 206 PHE A C 1
ATOM 1553 O O . PHE A 1 206 ? 2.586 -17.094 -0.2 1 98.81 206 PHE A O 1
ATOM 1560 N N . THR A 1 207 ? 3.582 -15.758 -1.627 1 98.56 207 THR A N 1
ATOM 1561 C CA . THR A 1 207 ? 2.418 -14.93 -1.911 1 98.56 207 THR A CA 1
ATOM 1562 C C . THR A 1 207 ? 1.2 -15.789 -2.225 1 98.56 207 THR A C 1
ATOM 1564 O O . THR A 1 207 ? 0.112 -15.555 -1.693 1 98.56 207 THR A O 1
ATOM 1567 N N . SER A 1 208 ? 1.318 -16.812 -3.023 1 98 208 SER A N 1
ATOM 1568 C CA . SER A 1 208 ? 0.146 -17.562 -3.457 1 98 208 SER A CA 1
ATOM 1569 C C . SER A 1 208 ? -0.001 -18.859 -2.668 1 98 208 SER A C 1
ATOM 1571 O O . SER A 1 208 ? -0.856 -19.703 -2.982 1 98 208 SER A O 1
ATOM 1573 N N . SER A 1 209 ? 0.861 -19.078 -1.593 1 97.69 209 SER A N 1
ATOM 1574 C CA . SER A 1 209 ? 0.736 -20.344 -0.903 1 97.69 209 SER A CA 1
ATOM 1575 C C . SER A 1 209 ? 0.766 -20.172 0.61 1 97.69 209 SER A C 1
ATOM 1577 O O . SER A 1 209 ? 0.484 -21.109 1.359 1 97.69 209 SER A O 1
ATOM 1579 N N . LEU A 1 210 ? 1.056 -18.969 1.049 1 98.5 210 LEU A N 1
ATOM 1580 C CA . LEU A 1 210 ? 1.062 -18.781 2.496 1 98.5 210 LEU A CA 1
ATOM 1581 C C . LEU A 1 210 ? -0.291 -19.141 3.098 1 98.5 210 LEU A C 1
ATOM 1583 O O . LEU A 1 210 ? -1.333 -18.891 2.49 1 98.5 210 LEU A O 1
ATOM 1587 N N . LEU A 1 211 ? -0.3 -19.75 4.316 1 98.62 211 LEU A N 1
ATOM 1588 C CA . LEU A 1 211 ? -1.458 -20.141 5.117 1 98.62 211 LEU A CA 1
ATOM 1589 C C . LEU A 1 211 ? -2.141 -21.375 4.539 1 98.62 211 LEU A C 1
ATOM 1591 O O . LEU A 1 211 ? -3.227 -21.75 4.98 1 98.62 211 LEU A O 1
ATOM 1595 N N . SER A 1 212 ? -1.588 -22 3.508 1 98.31 212 SER A N 1
ATOM 1596 C CA . SER A 1 212 ? -2.199 -23.188 2.92 1 98.31 212 SER A CA 1
ATOM 1597 C C . SER A 1 212 ? -1.587 -24.469 3.486 1 98.31 212 SER A C 1
ATOM 1599 O O . SER A 1 212 ? -2.109 -25.562 3.27 1 98.31 212 SER A O 1
ATOM 1601 N N . ARG A 1 213 ? -0.469 -24.359 4.172 1 98.31 213 ARG A N 1
ATOM 1602 C CA . ARG A 1 213 ? 0.24 -25.438 4.848 1 98.31 213 ARG A CA 1
ATOM 1603 C C . ARG A 1 213 ? 1.166 -24.891 5.93 1 98.31 213 ARG A C 1
ATOM 1605 O O . ARG A 1 213 ? 1.48 -23.703 5.941 1 98.31 213 ARG A O 1
ATOM 1612 N N . PRO A 1 214 ? 1.578 -25.781 6.832 1 98.38 214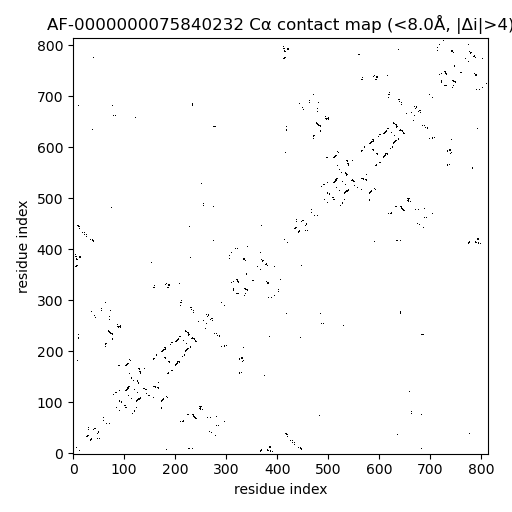 PRO A N 1
ATOM 1613 C CA . PRO A 1 214 ? 2.648 -25.344 7.734 1 98.38 214 PRO A CA 1
ATOM 1614 C C . PRO A 1 214 ? 3.932 -24.984 6.996 1 98.38 214 PRO A C 1
ATOM 1616 O O . PRO A 1 214 ? 4.293 -25.625 6.012 1 98.38 214 PRO A O 1
ATOM 1619 N N . VAL A 1 215 ? 4.574 -23.906 7.402 1 98.38 215 VAL A N 1
ATOM 1620 C CA . VAL A 1 215 ? 5.855 -23.438 6.883 1 98.38 215 VAL A CA 1
ATOM 1621 C C . VAL A 1 215 ? 6.867 -23.328 8.023 1 98.38 215 VAL A C 1
ATOM 1623 O O . VAL A 1 215 ? 6.574 -22.75 9.07 1 98.38 215 VAL A O 1
ATOM 1626 N N . ASP A 1 216 ? 8 -23.969 7.898 1 98.38 216 ASP A N 1
ATOM 1627 C CA . ASP A 1 216 ? 9.086 -23.781 8.859 1 98.38 216 ASP A CA 1
ATOM 1628 C C . ASP A 1 216 ? 9.82 -22.469 8.633 1 98.38 216 ASP A C 1
ATOM 1630 O O . ASP A 1 216 ? 10.844 -22.422 7.945 1 98.38 216 ASP A O 1
ATOM 1634 N N . VAL A 1 217 ? 9.352 -21.438 9.273 1 98.56 217 VAL A N 1
ATOM 1635 C CA . VAL A 1 217 ? 9.844 -20.078 9.07 1 98.56 217 VAL A CA 1
ATOM 1636 C C . VAL A 1 217 ? 11.336 -20.031 9.375 1 98.56 217 VAL A C 1
ATOM 1638 O O . VAL A 1 217 ? 12.078 -19.266 8.758 1 98.56 217 VAL A O 1
ATOM 1641 N N . SER A 1 218 ? 11.859 -20.875 10.25 1 97.88 218 SER A N 1
ATOM 1642 C CA . SER A 1 218 ? 13.25 -20.828 10.695 1 97.88 218 SER A CA 1
ATOM 1643 C C . SER A 1 218 ? 14.211 -21.188 9.562 1 97.88 218 SER A C 1
ATOM 1645 O O . SER A 1 218 ? 15.406 -20.922 9.656 1 97.88 218 SER A O 1
ATOM 1647 N N . LYS A 1 219 ? 13.734 -21.797 8.531 1 98.06 219 LYS A N 1
ATOM 1648 C CA . LYS A 1 219 ? 14.57 -22.172 7.395 1 98.06 219 LYS A CA 1
ATOM 1649 C C . LYS A 1 219 ? 14.812 -20.984 6.469 1 98.06 219 LYS A C 1
ATOM 1651 O O . LYS A 1 219 ? 15.68 -21.031 5.594 1 98.06 219 LYS A O 1
ATOM 1656 N N . TYR A 1 220 ? 14.086 -19.922 6.676 1 98.5 220 TYR A N 1
ATOM 1657 C CA . TYR A 1 220 ? 14.172 -18.75 5.816 1 98.5 220 TYR A CA 1
ATOM 1658 C C . TYR A 1 220 ? 14.805 -17.578 6.551 1 98.5 220 TYR A C 1
ATOM 1660 O O . TYR A 1 220 ? 14.547 -17.359 7.738 1 98.5 220 TYR A O 1
ATOM 1668 N N . GLY A 1 221 ? 15.656 -16.859 5.867 1 98.44 221 GLY A N 1
ATOM 1669 C CA . GLY A 1 221 ? 16.078 -15.555 6.371 1 98.44 221 GLY A CA 1
ATOM 1670 C C . GLY A 1 221 ? 15.008 -14.484 6.223 1 98.44 221 GLY A C 1
ATOM 1671 O O . GLY A 1 221 ? 14.859 -13.625 7.094 1 98.44 221 GLY A O 1
ATOM 1672 N N . VAL A 1 222 ? 14.359 -14.531 5.074 1 98.81 222 VAL A N 1
ATOM 1673 C CA . VAL A 1 222 ? 13.227 -13.656 4.777 1 98.81 222 VAL A CA 1
ATOM 1674 C C . VAL A 1 222 ? 12.117 -14.469 4.113 1 98.81 222 VAL A C 1
ATOM 1676 O O . VAL A 1 222 ? 12.375 -15.273 3.217 1 98.81 222 VAL A O 1
ATOM 1679 N N . LEU A 1 223 ? 10.945 -14.328 4.59 1 98.88 223 LEU A N 1
ATOM 1680 C CA . LEU A 1 223 ? 9.727 -14.852 3.99 1 98.88 223 LEU A CA 1
ATOM 1681 C C . LEU A 1 223 ? 8.703 -13.742 3.764 1 98.88 223 LEU A C 1
ATOM 1683 O O . LEU A 1 223 ? 8.445 -12.938 4.664 1 98.88 223 LEU A O 1
ATOM 1687 N N . TYR A 1 224 ? 8.156 -13.625 2.531 1 98.94 224 TYR A N 1
ATOM 1688 C CA . TYR A 1 224 ? 7.176 -12.57 2.324 1 98.94 224 TYR A CA 1
ATOM 1689 C C . TYR A 1 224 ? 5.957 -13.102 1.572 1 98.94 224 TYR A C 1
ATOM 1691 O O . TYR A 1 224 ? 6.039 -14.117 0.888 1 98.94 224 TYR A O 1
ATOM 1699 N N . ALA A 1 225 ? 4.859 -12.453 1.734 1 98.88 225 ALA A N 1
ATOM 1700 C CA . ALA A 1 225 ? 3.605 -12.758 1.051 1 98.88 225 ALA A CA 1
ATOM 1701 C C . ALA A 1 225 ? 2.721 -11.523 0.951 1 98.88 225 ALA A C 1
ATOM 1703 O O . ALA A 1 225 ? 2.51 -10.82 1.942 1 98.88 225 ALA A O 1
ATOM 1704 N N . SER A 1 226 ? 2.256 -11.297 -0.21 1 97.62 226 SER A N 1
ATOM 1705 C CA . SER A 1 226 ? 1.353 -10.172 -0.445 1 97.62 226 SER A CA 1
ATOM 1706 C C . SER A 1 226 ? -0.102 -10.586 -0.239 1 97.62 226 SER A C 1
ATOM 1708 O O . SER A 1 226 ? -0.455 -11.75 -0.422 1 97.62 226 SER A O 1
ATOM 1710 N N . GLY A 1 227 ? -0.917 -9.625 0.144 1 96.94 227 GLY A N 1
ATOM 1711 C CA . GLY A 1 227 ? -2.355 -9.836 0.132 1 96.94 227 GLY A CA 1
ATOM 1712 C C . GLY A 1 227 ? -2.926 -9.984 -1.266 1 96.94 227 GLY A C 1
ATOM 1713 O O . GLY A 1 227 ? -2.203 -9.844 -2.254 1 96.94 227 GLY A O 1
ATOM 1714 N N . GLY A 1 228 ? -4.23 -10.242 -1.335 1 96.69 228 GLY A N 1
ATOM 1715 C CA . GLY A 1 228 ? -4.906 -10.469 -2.602 1 96.69 228 GLY A CA 1
ATOM 1716 C C . GLY A 1 228 ? -5.133 -11.938 -2.898 1 96.69 228 GLY A C 1
ATOM 1717 O O . GLY A 1 228 ? -5.695 -12.289 -3.939 1 96.69 228 GLY A O 1
ATOM 1718 N N . LYS A 1 229 ? -4.629 -12.758 -2.008 1 97.12 229 LYS A N 1
ATOM 1719 C CA . LYS A 1 229 ? -4.738 -14.211 -2.123 1 97.12 229 LYS A CA 1
ATOM 1720 C C . LYS A 1 229 ? -5.254 -14.828 -0.828 1 97.12 229 LYS A C 1
ATOM 1722 O O . LYS A 1 229 ? -6.355 -14.5 -0.376 1 97.12 229 LYS A O 1
ATOM 1727 N N . ASN A 1 230 ? -4.449 -15.586 -0.041 1 97.69 230 ASN A N 1
ATOM 1728 C CA . ASN A 1 230 ? -4.922 -16.188 1.2 1 97.69 230 ASN A CA 1
ATOM 1729 C C . ASN A 1 230 ? -4.805 -15.219 2.375 1 97.69 230 ASN A C 1
ATOM 1731 O O . ASN A 1 230 ? -5.582 -15.297 3.328 1 97.69 230 ASN A O 1
ATOM 1735 N N . LEU A 1 231 ? -3.9 -14.336 2.324 1 97.88 231 LEU A N 1
ATOM 1736 C CA . LEU A 1 231 ? -3.518 -13.523 3.473 1 97.88 231 LEU A CA 1
ATOM 1737 C C . LEU A 1 231 ? -4.566 -12.445 3.75 1 97.88 231 LEU A C 1
ATOM 1739 O O . LEU A 1 231 ? -4.703 -11.984 4.887 1 97.88 231 LEU A O 1
ATOM 1743 N N . GLY A 1 232 ? -5.227 -11.992 2.736 1 97.75 232 GLY A N 1
ATOM 1744 C CA . GLY A 1 232 ? -6.145 -10.859 2.789 1 97.75 232 GLY A CA 1
ATOM 1745 C C . GLY A 1 232 ? -6.211 -10.086 1.487 1 97.75 232 GLY A C 1
ATOM 1746 O O . GLY A 1 232 ? -5.754 -10.562 0.448 1 97.75 232 GLY A O 1
ATOM 1747 N N . PRO A 1 233 ? -6.84 -8.93 1.529 1 97.62 233 PRO A N 1
ATOM 1748 C CA . PRO A 1 233 ? -6.945 -8.148 0.296 1 97.62 233 PRO A CA 1
ATOM 1749 C C . PRO A 1 233 ? -5.602 -7.586 -0.165 1 97.62 233 PRO A C 1
ATOM 1751 O O . PRO A 1 233 ? -4.66 -7.508 0.626 1 97.62 233 PRO A O 1
ATOM 1754 N N . ALA A 1 234 ? -5.539 -7.242 -1.439 1 97.62 234 ALA A N 1
ATOM 1755 C CA . ALA A 1 234 ? -4.352 -6.562 -1.962 1 97.62 234 ALA A CA 1
ATOM 1756 C C . ALA A 1 234 ? -4.121 -5.234 -1.248 1 97.62 234 ALA A C 1
ATOM 1758 O O . ALA A 1 234 ? -5.074 -4.523 -0.919 1 97.62 234 ALA A O 1
ATOM 1759 N N . GLY A 1 235 ? -2.818 -4.914 -1.022 1 97.25 235 GLY A N 1
ATOM 1760 C CA . GLY A 1 235 ? -2.494 -3.641 -0.398 1 97.25 235 GLY A CA 1
ATOM 1761 C C . GLY A 1 235 ? -1.558 -3.779 0.787 1 97.25 235 GLY A C 1
ATOM 1762 O O . GLY A 1 235 ? -0.998 -2.787 1.261 1 97.25 235 GLY A O 1
ATOM 1763 N N . LEU A 1 236 ? -1.37 -4.992 1.275 1 98.19 236 LEU A N 1
ATOM 1764 C CA . LEU A 1 236 ? -0.46 -5.281 2.379 1 98.19 236 LEU A CA 1
ATOM 1765 C C . LEU A 1 236 ? 0.47 -6.438 2.025 1 98.19 236 LEU A C 1
ATOM 1767 O O . LEU A 1 236 ? 0.046 -7.414 1.401 1 98.19 236 LEU A O 1
ATOM 1771 N N . THR A 1 237 ? 1.701 -6.312 2.41 1 98.69 237 THR A N 1
ATOM 1772 C CA . THR A 1 237 ? 2.678 -7.387 2.285 1 98.69 237 THR A CA 1
ATOM 1773 C C . THR A 1 237 ? 3.219 -7.793 3.654 1 98.69 237 THR A C 1
ATOM 1775 O O . THR A 1 237 ? 3.707 -6.949 4.406 1 98.69 237 THR A O 1
ATOM 1778 N N . LEU A 1 238 ? 3.066 -8.992 3.992 1 98.94 238 LEU A N 1
ATOM 1779 C CA . LEU A 1 238 ? 3.678 -9.523 5.203 1 98.94 238 LEU A CA 1
ATOM 1780 C C . LEU A 1 238 ? 5.121 -9.945 4.941 1 98.94 238 LEU A C 1
ATOM 1782 O O . LEU A 1 238 ? 5.406 -10.641 3.967 1 98.94 238 LEU A O 1
ATOM 1786 N N . VAL A 1 239 ? 6.035 -9.469 5.766 1 98.94 239 VAL A N 1
ATOM 1787 C CA . VAL A 1 239 ? 7.441 -9.852 5.688 1 98.94 239 VAL A CA 1
ATOM 1788 C C . VAL A 1 239 ? 7.914 -10.375 7.043 1 98.94 239 VAL A C 1
ATOM 1790 O O . VAL A 1 239 ? 7.719 -9.719 8.07 1 98.94 239 VAL A O 1
ATOM 1793 N N . LEU A 1 240 ? 8.391 -11.539 7.094 1 98.94 240 LEU A N 1
ATOM 1794 C CA . LEU A 1 240 ? 9.117 -12.094 8.234 1 98.94 240 LEU A CA 1
ATOM 1795 C C . LEU A 1 240 ? 10.617 -12.086 7.973 1 98.94 240 LEU A C 1
ATOM 1797 O O . LEU A 1 240 ? 11.086 -12.641 6.98 1 98.94 240 LEU A O 1
ATOM 1801 N N . VAL A 1 241 ? 11.359 -11.445 8.812 1 98.88 241 VAL A N 1
ATOM 1802 C CA . VAL A 1 241 ? 12.789 -11.305 8.562 1 98.88 241 VAL A CA 1
ATOM 1803 C C . VAL A 1 241 ? 13.562 -11.578 9.852 1 98.88 241 VAL A C 1
ATOM 1805 O O . VAL A 1 241 ? 13.188 -11.109 10.922 1 98.88 241 VAL A O 1
ATOM 1808 N N . ARG A 1 242 ? 14.586 -12.336 9.766 1 98.31 242 ARG A N 1
ATOM 1809 C CA . ARG A 1 242 ? 15.445 -12.664 10.898 1 98.31 242 ARG A CA 1
ATOM 1810 C C . ARG A 1 242 ? 16.172 -11.422 11.414 1 98.31 242 ARG A C 1
ATOM 1812 O O . ARG A 1 242 ? 16.625 -10.594 10.625 1 98.31 242 ARG A O 1
ATOM 1819 N N . ASP A 1 243 ? 16.281 -11.305 12.648 1 98.12 243 ASP A N 1
ATOM 1820 C CA . ASP A 1 243 ? 16.844 -10.133 13.312 1 98.12 243 ASP A CA 1
ATOM 1821 C C . ASP A 1 243 ? 18.25 -9.852 12.82 1 98.12 243 ASP A C 1
ATOM 1823 O O . ASP A 1 243 ? 18.625 -8.703 12.594 1 98.12 243 ASP A O 1
ATOM 1827 N N . GLU A 1 244 ? 19.094 -10.844 12.594 1 96.88 244 GLU A N 1
ATOM 1828 C CA . GLU A 1 244 ? 20.516 -10.688 12.258 1 96.88 244 GLU A CA 1
ATOM 1829 C C . GLU A 1 244 ? 20.688 -10.102 10.859 1 96.88 244 GLU A C 1
ATOM 1831 O O . GLU A 1 244 ? 21.781 -9.672 10.5 1 96.88 244 GLU A O 1
ATOM 1836 N N . LEU A 1 245 ? 19.625 -10.109 10.055 1 97.25 245 LEU A N 1
ATOM 1837 C CA . LEU A 1 245 ? 19.703 -9.633 8.68 1 97.25 245 LEU A CA 1
ATOM 1838 C C . LEU A 1 245 ? 19.375 -8.148 8.594 1 97.25 245 LEU A C 1
ATOM 1840 O O . LEU A 1 245 ? 19.453 -7.551 7.516 1 97.25 245 LEU A O 1
ATOM 1844 N N . LEU A 1 246 ? 19.047 -7.496 9.68 1 96.56 246 LEU A N 1
ATOM 1845 C CA . LEU A 1 246 ? 18.641 -6.098 9.68 1 96.56 246 LEU A CA 1
ATOM 1846 C C . LEU A 1 246 ? 19.859 -5.18 9.602 1 96.56 246 LEU A C 1
ATOM 1848 O O . LEU A 1 246 ? 20.781 -5.297 10.406 1 96.56 246 LEU A O 1
ATOM 1852 N N . GLY A 1 247 ? 19.844 -4.262 8.695 1 87.94 247 GLY A N 1
ATOM 1853 C CA . GLY A 1 247 ? 20.656 -3.053 8.719 1 87.94 247 GLY A CA 1
ATOM 1854 C C . GLY A 1 247 ? 22.047 -3.252 8.133 1 87.94 247 GLY A C 1
ATOM 1855 O O . GLY A 1 247 ? 22.484 -2.463 7.297 1 87.94 247 GLY A O 1
ATOM 1856 N N . ALA A 1 248 ? 22.797 -4.359 8.453 1 83.56 248 ALA A N 1
ATOM 1857 C CA . ALA A 1 248 ? 24.219 -4.434 8.148 1 83.56 248 ALA A CA 1
ATOM 1858 C C . ALA A 1 248 ? 24.453 -4.516 6.641 1 83.56 248 ALA A C 1
ATOM 1860 O O . ALA A 1 248 ? 25.406 -3.936 6.121 1 83.56 248 ALA A O 1
ATOM 1861 N N . GLN A 1 249 ? 23.547 -5.004 5.961 1 91.06 249 GLN A N 1
ATOM 1862 C CA . GLN A 1 249 ? 23.734 -5.23 4.531 1 91.06 249 GLN A CA 1
ATOM 1863 C C . GLN A 1 249 ? 22.828 -4.316 3.707 1 91.06 249 GLN A C 1
ATOM 1865 O O . GLN A 1 249 ? 22.672 -4.52 2.5 1 91.06 249 GLN A O 1
ATOM 1870 N N . GLU A 1 250 ? 22.25 -3.355 4.289 1 95.06 250 GLU A N 1
ATOM 1871 C CA . GLU A 1 250 ? 21.297 -2.482 3.613 1 95.06 250 GLU A CA 1
ATOM 1872 C C . GLU A 1 250 ? 22.016 -1.517 2.67 1 95.06 250 GLU A C 1
ATOM 1874 O O . GLU A 1 250 ? 23.047 -0.946 3.018 1 95.06 250 GLU A O 1
ATOM 1879 N N . HIS A 1 251 ? 21.484 -1.37 1.493 1 94.88 251 HIS A N 1
ATOM 1880 C CA . HIS A 1 251 ? 22 -0.414 0.517 1 94.88 251 HIS A CA 1
ATOM 1881 C C . HIS A 1 251 ? 21.781 1.021 0.99 1 94.88 251 HIS A C 1
ATOM 1883 O O . HIS A 1 251 ? 20.719 1.36 1.505 1 94.88 251 HIS A O 1
ATOM 1889 N N . PRO A 1 252 ? 22.75 1.92 0.852 1 91.06 252 PRO A N 1
ATOM 1890 C CA . PRO A 1 252 ? 22.594 3.311 1.284 1 91.06 252 PRO A CA 1
ATOM 1891 C C . PRO A 1 252 ? 21.453 4.023 0.57 1 91.06 252 PRO A C 1
ATOM 1893 O O . PRO A 1 252 ? 20.891 4.977 1.108 1 91.06 252 PRO A O 1
ATOM 1896 N N . LEU A 1 253 ? 21.078 3.572 -0.616 1 92.81 253 LEU A N 1
ATOM 1897 C CA . LEU A 1 253 ? 20.031 4.215 -1.395 1 92.81 253 LEU A CA 1
ATOM 1898 C C . LEU A 1 253 ? 18.703 3.498 -1.198 1 92.81 253 LEU A C 1
ATOM 1900 O O . LEU A 1 253 ? 17.719 3.795 -1.89 1 92.81 253 LEU A O 1
ATOM 1904 N N . CYS A 1 254 ? 18.656 2.541 -0.271 1 97.12 254 CYS A N 1
ATOM 1905 C CA . CYS A 1 254 ? 17.391 1.873 0.014 1 97.12 254 CYS A CA 1
ATOM 1906 C C . CYS A 1 254 ? 16.328 2.875 0.465 1 97.12 254 CYS A C 1
ATOM 1908 O O . CYS A 1 254 ? 16.516 3.572 1.463 1 97.12 254 CYS A O 1
ATOM 1910 N N . PRO A 1 255 ? 15.219 3.02 -0.324 1 98 255 PRO A N 1
ATOM 1911 C CA . PRO A 1 255 ? 14.148 3.859 0.223 1 98 255 PRO A CA 1
ATOM 1912 C C . PRO A 1 255 ? 13.789 3.5 1.664 1 98 255 PRO A C 1
ATOM 1914 O O . PRO A 1 255 ? 13.641 2.32 1.99 1 98 255 PRO A O 1
ATOM 1917 N N . SER A 1 256 ? 13.609 4.488 2.514 1 97.69 256 SER A N 1
ATOM 1918 C CA . SER A 1 256 ? 13.445 4.25 3.943 1 97.69 256 SER A CA 1
ATOM 1919 C C . SER A 1 256 ? 12.195 3.426 4.227 1 97.69 256 SER A C 1
ATOM 1921 O O . SER A 1 256 ? 12.18 2.598 5.141 1 97.69 256 SER A O 1
ATOM 1923 N N . PHE A 1 257 ? 11.148 3.637 3.457 1 98 257 PHE A N 1
ATOM 1924 C CA . PHE A 1 257 ? 9.906 2.924 3.719 1 98 257 PHE A CA 1
ATOM 1925 C C . PHE A 1 257 ? 10.023 1.458 3.322 1 98 257 PHE A C 1
ATOM 1927 O O . PHE A 1 257 ? 9.18 0.639 3.689 1 98 257 PHE A O 1
ATOM 1934 N N . LEU A 1 258 ? 11.102 1.064 2.57 1 98.44 258 LEU A N 1
ATOM 1935 C CA . LEU A 1 258 ? 11.375 -0.32 2.195 1 98.44 258 LEU A CA 1
ATOM 1936 C C . LEU A 1 258 ? 12.406 -0.945 3.127 1 98.44 258 LEU A C 1
ATOM 1938 O O . LEU A 1 258 ? 12.742 -2.125 2.988 1 98.44 258 LEU A O 1
ATOM 1942 N N . SER A 1 259 ? 12.938 -0.209 4.059 1 98.38 259 SER A N 1
ATOM 1943 C CA . SER A 1 259 ? 13.969 -0.682 4.98 1 98.38 259 SER A CA 1
ATOM 1944 C C . SER A 1 259 ? 13.375 -1.603 6.043 1 98.38 259 SER A C 1
ATOM 1946 O O . SER A 1 259 ? 12.484 -1.2 6.793 1 98.38 259 SER A O 1
ATOM 1948 N N . TYR A 1 260 ? 13.906 -2.818 6.082 1 98.69 260 TYR A N 1
ATOM 1949 C CA . TYR A 1 260 ? 13.469 -3.73 7.133 1 98.69 260 TYR A CA 1
ATOM 1950 C C . TYR A 1 260 ? 13.836 -3.191 8.508 1 98.69 260 TYR A C 1
ATOM 1952 O O . TYR A 1 260 ? 13.047 -3.283 9.453 1 98.69 260 TYR A O 1
ATOM 1960 N N . ARG A 1 261 ? 14.992 -2.613 8.641 1 98 261 ARG A N 1
ATOM 1961 C CA . ARG A 1 261 ? 15.477 -2.061 9.898 1 98 261 ARG A CA 1
ATOM 1962 C C . ARG A 1 261 ? 14.57 -0.932 10.391 1 98 261 ARG A C 1
ATOM 1964 O O . ARG A 1 261 ? 14.18 -0.901 11.555 1 98 261 ARG A O 1
ATOM 1971 N N . GLU A 1 262 ? 14.203 -0.003 9.469 1 97.31 262 GLU A N 1
ATOM 1972 C CA . GLU A 1 262 ? 13.375 1.144 9.836 1 97.31 262 GLU A CA 1
ATOM 1973 C C . GLU A 1 262 ? 11.992 0.701 10.305 1 97.31 262 GLU A C 1
ATOM 1975 O O . GLU A 1 262 ? 11.469 1.221 11.289 1 97.31 262 GLU A O 1
ATOM 1980 N N . LEU A 1 263 ? 11.391 -0.239 9.617 1 98.12 263 LEU A N 1
ATOM 1981 C CA . LEU A 1 263 ? 10.062 -0.713 9.992 1 98.12 263 LEU A CA 1
ATOM 1982 C C . LEU A 1 263 ? 10.109 -1.499 11.297 1 98.12 263 LEU A C 1
ATOM 1984 O O . LEU A 1 263 ? 9.234 -1.344 12.156 1 98.12 263 LEU A O 1
ATOM 1988 N N . ALA A 1 264 ? 11.125 -2.332 11.438 1 98.44 264 ALA A N 1
ATOM 1989 C CA . ALA A 1 264 ? 11.273 -3.129 12.656 1 98.44 264 ALA A CA 1
ATOM 1990 C C . ALA A 1 264 ? 11.586 -2.242 13.859 1 98.44 264 ALA A C 1
ATOM 1992 O O . ALA A 1 264 ? 11.18 -2.549 14.984 1 98.44 264 ALA A O 1
ATOM 1993 N N . GLY A 1 265 ? 12.266 -1.142 13.625 1 97.19 265 GLY A N 1
ATOM 1994 C CA . GLY A 1 265 ? 12.812 -0.334 14.703 1 97.19 265 GLY A CA 1
ATOM 1995 C C . GLY A 1 265 ? 11.922 0.842 15.07 1 97.19 265 GLY A C 1
ATOM 1996 O O . GLY A 1 265 ? 12.242 1.595 16 1 97.19 265 GLY A O 1
ATOM 1997 N N . SER A 1 266 ? 10.797 0.946 14.359 1 95.62 266 SER A N 1
ATOM 1998 C CA . SER A 1 266 ? 9.945 2.09 14.664 1 95.62 266 SER A CA 1
ATOM 1999 C C . SER A 1 266 ? 9.414 2.021 16.094 1 95.62 266 SER A C 1
ATOM 2001 O O . SER A 1 266 ? 9.344 0.942 16.688 1 95.62 266 SER A O 1
ATOM 2003 N N . LYS A 1 267 ? 9.141 3.105 16.688 1 92.25 267 LYS A N 1
ATOM 2004 C CA . LYS A 1 267 ? 8.656 3.238 18.062 1 92.25 267 LYS A CA 1
ATOM 2005 C C . LYS A 1 267 ? 7.246 3.822 18.078 1 92.25 267 LYS A C 1
ATOM 2007 O O . LYS A 1 267 ? 6.879 4.613 17.219 1 92.25 267 LYS A O 1
ATOM 2012 N N . PRO A 1 268 ? 6.41 3.477 19.062 1 93.62 268 PRO A N 1
ATOM 2013 C CA . PRO A 1 268 ? 6.652 2.635 20.234 1 93.62 268 PRO A CA 1
ATOM 2014 C C . PRO A 1 268 ? 6.59 1.143 19.922 1 93.62 268 PRO A C 1
ATOM 2016 O O . PRO A 1 268 ? 6.848 0.308 20.781 1 93.62 268 PRO A O 1
ATOM 2019 N N . GLN A 1 269 ? 6.242 0.752 18.75 1 95.81 269 GLN A N 1
ATOM 2020 C CA . GLN A 1 269 ? 6.246 -0.621 18.266 1 95.81 269 GLN A CA 1
ATOM 2021 C C . GLN A 1 269 ? 6.652 -0.676 16.797 1 95.81 269 GLN A C 1
ATOM 2023 O O . GLN A 1 269 ? 6.684 0.351 16.109 1 95.81 269 GLN A O 1
ATOM 2028 N N . PRO A 1 270 ? 6.945 -1.91 16.266 1 97.19 270 PRO A N 1
ATOM 2029 C CA . PRO A 1 270 ? 7.27 -2.021 14.836 1 97.19 270 PRO A CA 1
ATOM 2030 C C . PRO A 1 270 ? 6.109 -1.609 13.938 1 97.19 270 PRO A C 1
ATOM 2032 O O . PRO A 1 270 ? 4.957 -1.571 14.383 1 97.19 270 PRO A O 1
ATOM 2035 N N . ASN A 1 271 ? 6.418 -1.217 12.758 1 97.69 271 ASN A N 1
ATOM 2036 C CA . ASN A 1 271 ? 5.457 -0.992 11.68 1 97.69 271 ASN A CA 1
ATOM 2037 C C . ASN A 1 271 ? 4.742 0.346 11.844 1 97.69 271 ASN A C 1
ATOM 2039 O O . ASN A 1 271 ? 3.594 0.497 11.414 1 97.69 271 ASN A O 1
ATOM 2043 N N . LEU A 1 272 ? 5.398 1.376 12.461 1 95.69 272 LEU A N 1
ATOM 2044 C CA . LEU A 1 272 ? 4.785 2.688 12.633 1 95.69 272 LEU A CA 1
ATOM 2045 C C . LEU A 1 272 ? 5.605 3.768 11.938 1 95.69 272 LEU A C 1
ATOM 2047 O O . LEU A 1 272 ? 5.422 4.957 12.195 1 95.69 272 LEU A O 1
ATOM 2051 N N . TYR A 1 273 ? 6.566 3.346 11.07 1 95.38 273 TYR A N 1
ATOM 2052 C CA . TYR A 1 273 ? 7.406 4.301 10.352 1 95.38 273 TYR A CA 1
ATOM 2053 C C . TYR A 1 273 ? 6.562 5.219 9.477 1 95.38 273 TYR A C 1
ATOM 2055 O O . TYR A 1 273 ? 6.84 6.414 9.375 1 95.38 273 TYR A O 1
ATOM 2063 N N . LEU A 1 274 ? 5.613 4.676 8.844 1 95.62 274 LEU A N 1
ATOM 2064 C CA . LEU A 1 274 ? 4.645 5.387 8.016 1 95.62 274 LEU A CA 1
ATOM 2065 C C . LEU A 1 274 ? 3.225 4.922 8.32 1 95.62 274 LEU A C 1
ATOM 2067 O O . LEU A 1 274 ? 3.027 3.99 9.102 1 95.62 274 LEU A O 1
ATOM 2071 N N . THR A 1 275 ? 2.275 5.617 7.762 1 95 275 THR A N 1
ATOM 2072 C CA . THR A 1 275 ? 0.885 5.207 7.926 1 95 275 THR A CA 1
ATOM 2073 C C . THR A 1 275 ? 0.644 3.842 7.289 1 95 275 THR A C 1
ATOM 2075 O O . THR A 1 275 ? 0.83 3.674 6.082 1 95 275 THR A O 1
ATOM 2078 N N . PRO A 1 276 ? 0.285 2.855 8.086 1 95.75 276 PRO A N 1
ATOM 2079 C CA . PRO A 1 276 ? -0.04 1.543 7.52 1 95.75 276 PRO A CA 1
ATOM 2080 C C . PRO A 1 276 ? -1.404 1.517 6.836 1 95.75 276 PRO A C 1
ATOM 2082 O O . PRO A 1 276 ? -2.238 2.393 7.082 1 95.75 276 PRO A O 1
ATOM 2085 N N . PRO A 1 277 ? -1.589 0.559 5.883 1 97.25 277 PRO A N 1
ATOM 2086 C CA . PRO A 1 277 ? -2.953 0.34 5.395 1 97.25 277 PRO A CA 1
ATOM 2087 C C . PRO A 1 277 ? -3.852 -0.328 6.434 1 97.25 277 PRO A C 1
ATOM 2089 O O . PRO A 1 277 ? -4.016 -1.551 6.418 1 97.25 277 PRO A O 1
ATOM 2092 N N . THR A 1 278 ? -4.48 0.403 7.254 1 98 278 THR A N 1
ATOM 2093 C CA . THR A 1 278 ? -5.145 -0.037 8.477 1 98 278 THR A CA 1
ATOM 2094 C C . THR A 1 278 ? -6.211 -1.081 8.164 1 98 278 THR A C 1
ATOM 2096 O O . THR A 1 278 ? -6.355 -2.066 8.891 1 98 278 THR A O 1
ATOM 2099 N N . PHE A 1 279 ? -7.004 -0.848 7.059 1 98.56 279 PHE A N 1
ATOM 2100 C CA . PHE A 1 279 ? -8.039 -1.803 6.691 1 98.56 279 PHE A CA 1
ATOM 2101 C C . PHE A 1 279 ? -7.434 -3.156 6.344 1 98.56 279 PHE A C 1
ATOM 2103 O O . PHE A 1 279 ? -7.961 -4.199 6.734 1 98.56 279 PHE A O 1
ATOM 2110 N N . CYS A 1 280 ? -6.328 -3.168 5.602 1 98.56 280 CYS A N 1
ATOM 2111 C CA . CYS A 1 280 ? -5.684 -4.414 5.203 1 98.56 280 CYS A CA 1
ATOM 2112 C C . CYS A 1 280 ? -5.117 -5.148 6.41 1 98.56 280 CYS A C 1
ATOM 2114 O O . CYS A 1 280 ? -5.152 -6.379 6.465 1 98.56 280 CYS A O 1
ATOM 2116 N N . VAL A 1 281 ? -4.57 -4.395 7.383 1 98.75 281 VAL A N 1
ATOM 2117 C CA . VAL A 1 281 ? -4.078 -5.016 8.609 1 98.75 281 VAL A CA 1
ATOM 2118 C C . VAL A 1 281 ? -5.234 -5.684 9.352 1 98.75 281 VAL A C 1
ATOM 2120 O O . VAL A 1 281 ? -5.121 -6.828 9.781 1 98.75 281 VAL A O 1
ATOM 2123 N N . TYR A 1 282 ? -6.348 -4.965 9.422 1 98.88 282 TYR A N 1
ATOM 2124 C CA . TYR A 1 282 ? -7.562 -5.48 10.047 1 98.88 282 TYR A CA 1
ATOM 2125 C C . TYR A 1 282 ? -8.039 -6.75 9.352 1 98.88 282 TYR A C 1
ATOM 2127 O O . TYR A 1 282 ? -8.305 -7.762 10 1 98.88 282 TYR A O 1
ATOM 2135 N N . MET A 1 283 ? -8.078 -6.762 8.039 1 98.88 283 MET A N 1
ATOM 2136 C CA . MET A 1 283 ? -8.531 -7.914 7.262 1 98.88 283 MET A CA 1
ATOM 2137 C C . MET A 1 283 ? -7.59 -9.102 7.449 1 98.88 283 MET A C 1
ATOM 2139 O O . MET A 1 283 ? -8.031 -10.242 7.531 1 98.88 283 MET A O 1
ATOM 2143 N N . THR A 1 284 ? -6.285 -8.805 7.449 1 98.88 284 THR A N 1
ATOM 2144 C CA . THR A 1 284 ? -5.312 -9.859 7.707 1 98.88 284 THR A CA 1
ATOM 2145 C C . THR A 1 284 ? -5.578 -10.523 9.055 1 98.88 284 THR A C 1
ATOM 2147 O O . THR A 1 284 ? -5.527 -11.758 9.164 1 98.88 284 THR A O 1
ATOM 2150 N N . GLY A 1 285 ? -5.883 -9.703 10.07 1 98.88 285 GLY A N 1
ATOM 2151 C CA . GLY A 1 285 ? -6.258 -10.258 11.359 1 98.88 285 GLY A CA 1
ATOM 2152 C C . GLY A 1 285 ? -7.461 -11.18 11.289 1 98.88 285 GLY A C 1
ATOM 2153 O O . GLY A 1 285 ? -7.465 -12.25 11.898 1 98.88 285 GLY A O 1
ATOM 2154 N N . LEU A 1 286 ? -8.477 -10.742 10.531 1 98.88 286 LEU A N 1
ATOM 2155 C CA . LEU A 1 286 ? -9.672 -11.562 10.375 1 98.88 286 LEU A CA 1
ATOM 2156 C C . LEU A 1 286 ? -9.336 -12.883 9.688 1 98.88 286 LEU A C 1
ATOM 2158 O O . LEU A 1 286 ? -9.883 -13.93 10.039 1 98.88 286 LEU A O 1
ATOM 2162 N N . MET A 1 287 ? -8.477 -12.875 8.703 1 98.88 287 MET A N 1
ATOM 2163 C CA . MET A 1 287 ? -8.086 -14.078 7.977 1 98.88 287 MET A CA 1
ATOM 2164 C C . MET A 1 287 ? -7.34 -15.047 8.891 1 98.88 287 MET A C 1
ATOM 2166 O O . MET A 1 287 ? -7.578 -16.25 8.844 1 98.88 287 MET A O 1
ATOM 2170 N N . LEU A 1 288 ? -6.418 -14.477 9.68 1 98.94 288 LEU A N 1
ATOM 2171 C CA . LEU A 1 288 ? -5.66 -15.328 10.594 1 98.94 288 LEU A CA 1
ATOM 2172 C C . LEU A 1 288 ? -6.574 -15.938 11.656 1 98.94 288 LEU A C 1
ATOM 2174 O O . LEU A 1 288 ? -6.395 -17.094 12.031 1 98.94 288 LEU A O 1
ATOM 2178 N N . GLU A 1 289 ? -7.508 -15.148 12.102 1 98.81 289 GLU A N 1
ATOM 2179 C CA . GLU A 1 289 ? -8.523 -15.68 13.016 1 98.81 289 GLU A CA 1
ATOM 2180 C C . GLU A 1 289 ? -9.312 -16.812 12.359 1 98.81 289 GLU A C 1
ATOM 2182 O O . GLU A 1 289 ? -9.57 -17.844 12.984 1 98.81 289 GLU A O 1
ATOM 2187 N N . TRP A 1 290 ? -9.68 -16.625 11.172 1 98.81 290 TRP A N 1
ATOM 2188 C CA . TRP A 1 290 ? -10.422 -17.625 10.414 1 98.81 290 TRP A CA 1
ATOM 2189 C C . TRP A 1 290 ? -9.625 -18.922 10.305 1 98.81 290 TRP A C 1
ATOM 2191 O O . TRP A 1 290 ? -10.172 -20.016 10.492 1 98.81 290 TRP A O 1
ATOM 2201 N N . VAL A 1 291 ? -8.328 -18.828 9.984 1 98.75 291 VAL A N 1
ATOM 2202 C CA . VAL A 1 291 ? -7.457 -20 9.859 1 98.75 291 VAL A CA 1
ATOM 2203 C C . VAL A 1 291 ? -7.426 -20.75 11.188 1 98.75 291 VAL A C 1
ATOM 2205 O O . VAL A 1 291 ? -7.562 -21.984 11.211 1 98.75 291 VAL A O 1
ATOM 2208 N N . THR A 1 292 ? -7.266 -19.984 12.234 1 98.69 292 THR A N 1
ATOM 2209 C CA . THR A 1 292 ? -7.207 -20.578 13.562 1 98.69 292 THR A CA 1
ATOM 2210 C C . THR A 1 292 ? -8.516 -21.297 13.898 1 98.69 292 THR A C 1
ATOM 2212 O O . THR A 1 292 ? -8.5 -22.438 14.367 1 98.69 292 THR A O 1
ATOM 2215 N N . LEU A 1 293 ? -9.648 -20.719 13.586 1 98.5 293 LEU A N 1
ATOM 2216 C CA . LEU A 1 293 ? -10.969 -21.266 13.891 1 98.5 293 LEU A CA 1
ATOM 2217 C C . LEU A 1 293 ? -11.258 -22.5 13.047 1 98.5 293 LEU A C 1
ATOM 2219 O O . LEU A 1 293 ? -12.109 -23.312 13.398 1 98.5 293 LEU A O 1
ATOM 2223 N N . HIS A 1 294 ? -10.547 -22.656 11.961 1 98.25 294 HIS A N 1
ATOM 2224 C CA . HIS A 1 294 ? -10.797 -23.781 11.055 1 98.25 294 HIS A CA 1
ATOM 2225 C C . HIS A 1 294 ? -9.695 -24.828 11.156 1 98.25 294 HIS A C 1
ATOM 2227 O O . HIS A 1 294 ? -9.367 -25.484 10.172 1 98.25 294 HIS A O 1
ATOM 2233 N N . GLY A 1 295 ? -8.992 -24.922 12.242 1 98.25 295 GLY A N 1
ATOM 2234 C CA . GLY A 1 295 ? -8.109 -26.047 12.531 1 98.25 295 GLY A CA 1
ATOM 2235 C C . GLY A 1 295 ? -6.648 -25.734 12.273 1 98.25 295 GLY A C 1
ATOM 2236 O O . GLY A 1 295 ? -5.805 -26.641 12.32 1 98.25 295 GLY A O 1
ATOM 2237 N N . GLY A 1 296 ? -6.316 -24.516 11.992 1 98.44 296 GLY A N 1
ATOM 2238 C CA . GLY A 1 296 ? -4.922 -24.156 11.812 1 98.44 296 GLY A CA 1
ATOM 2239 C C . GLY A 1 296 ? -4.34 -24.625 10.492 1 98.44 296 GLY A C 1
ATOM 2240 O O . GLY A 1 296 ? -5.082 -24.953 9.562 1 98.44 296 GLY A O 1
ATOM 2241 N N . LEU A 1 297 ? -3.027 -24.594 10.367 1 98.69 297 LEU A N 1
ATOM 2242 C CA . LEU A 1 297 ? -2.361 -24.828 9.094 1 98.69 297 LEU A CA 1
ATOM 2243 C C . LEU A 1 297 ? -2.342 -26.312 8.75 1 98.69 297 LEU A C 1
ATOM 2245 O O . LEU A 1 297 ? -2.279 -26.688 7.578 1 98.69 297 LEU A O 1
ATOM 2249 N N . GLU A 1 298 ? -2.389 -27.156 9.727 1 98.38 298 GLU A N 1
ATOM 2250 C CA . GLU A 1 298 ? -2.502 -28.578 9.438 1 98.38 298 GLU A CA 1
ATOM 2251 C C . GLU A 1 298 ? -3.809 -28.891 8.719 1 98.38 298 GLU A C 1
ATOM 2253 O O . GLU A 1 298 ? -3.816 -29.625 7.727 1 98.38 298 GLU A O 1
ATOM 2258 N N . ALA A 1 299 ? -4.875 -28.328 9.203 1 98.69 299 ALA A N 1
ATOM 2259 C CA . ALA A 1 299 ? -6.176 -28.5 8.555 1 98.69 299 ALA A CA 1
ATOM 2260 C C . ALA A 1 299 ? -6.195 -27.859 7.176 1 98.69 299 ALA A C 1
ATOM 2262 O O . ALA A 1 299 ? -6.793 -28.391 6.238 1 98.69 299 ALA A O 1
ATOM 2263 N N . ALA A 1 300 ? -5.551 -26.734 7.086 1 98.69 300 ALA A N 1
ATOM 2264 C CA . ALA A 1 300 ? -5.469 -26.047 5.805 1 98.69 300 ALA A CA 1
ATOM 2265 C C . ALA A 1 300 ? -4.77 -26.906 4.762 1 98.69 300 ALA A C 1
ATOM 2267 O O . ALA A 1 300 ? -5.176 -26.938 3.596 1 98.69 300 ALA A O 1
ATOM 2268 N N . GLU A 1 301 ? -3.727 -27.562 5.164 1 98.56 301 GLU A N 1
ATOM 2269 C CA . GLU A 1 301 ? -2.982 -28.438 4.25 1 98.56 301 GLU A CA 1
ATOM 2270 C C . GLU A 1 301 ? -3.844 -29.594 3.766 1 98.56 301 GLU A C 1
ATOM 2272 O O . GLU A 1 301 ? -3.842 -29.922 2.578 1 98.56 301 GLU A O 1
ATOM 2277 N N . ILE A 1 302 ? -4.543 -30.203 4.664 1 98.62 302 ILE A N 1
ATOM 2278 C CA . ILE A 1 302 ? -5.426 -31.312 4.324 1 98.62 302 ILE A CA 1
ATOM 2279 C C . ILE A 1 302 ? -6.484 -30.844 3.326 1 98.62 302 ILE A C 1
ATOM 2281 O O . ILE A 1 302 ? -6.75 -31.516 2.33 1 98.62 302 ILE A O 1
ATOM 2285 N N . ARG A 1 303 ? -7.023 -29.703 3.59 1 98.56 303 ARG A N 1
ATOM 2286 C CA . ARG A 1 303 ? -8.055 -29.125 2.727 1 98.56 303 ARG A CA 1
ATOM 2287 C C . ARG A 1 303 ? -7.492 -28.812 1.345 1 98.56 303 ARG A C 1
ATOM 2289 O O . ARG A 1 303 ? -8.125 -29.109 0.329 1 98.56 303 ARG A O 1
ATOM 2296 N N . ALA A 1 304 ? -6.328 -28.188 1.329 1 98.56 304 ALA A N 1
ATOM 2297 C CA . ALA A 1 304 ? -5.695 -27.844 0.057 1 98.56 304 ALA A CA 1
ATOM 2298 C C . ALA A 1 304 ? -5.43 -29.094 -0.773 1 98.56 304 ALA A C 1
ATOM 2300 O O . ALA A 1 304 ? -5.652 -29.109 -1.986 1 98.56 304 ALA A O 1
ATOM 2301 N N . LYS A 1 305 ? -4.957 -30.141 -0.169 1 98.38 305 LYS A N 1
ATOM 2302 C CA . LYS A 1 305 ? -4.672 -31.406 -0.846 1 98.38 305 LYS A CA 1
ATOM 2303 C C . LYS A 1 305 ? -5.949 -32.031 -1.397 1 98.38 305 LYS A C 1
ATOM 2305 O O . LYS A 1 305 ? -6 -32.406 -2.564 1 98.38 305 LYS A O 1
ATOM 2310 N N . ALA A 1 306 ? -6.969 -32.094 -0.604 1 98.69 306 ALA A N 1
ATOM 2311 C CA . ALA A 1 306 ? -8.227 -32.75 -1.002 1 98.69 306 ALA A CA 1
ATOM 2312 C C . ALA A 1 306 ? -8.852 -32.031 -2.195 1 98.69 306 ALA A C 1
ATOM 2314 O O . ALA A 1 306 ? -9.305 -32.656 -3.145 1 98.69 306 ALA A O 1
ATOM 2315 N N . ARG A 1 307 ? -8.883 -30.75 -2.117 1 98.75 307 ARG A N 1
ATOM 2316 C CA . ARG A 1 307 ? -9.523 -29.938 -3.152 1 98.75 307 ARG A CA 1
ATOM 2317 C C . ARG A 1 307 ? -8.758 -30.031 -4.469 1 98.75 307 ARG A C 1
ATOM 2319 O O . ARG A 1 307 ? -9.359 -30.188 -5.531 1 98.75 307 ARG A O 1
ATOM 2326 N N . SER A 1 308 ? -7.426 -29.922 -4.398 1 98.75 308 SER A N 1
ATOM 2327 C CA . SER A 1 308 ? -6.629 -30 -5.617 1 98.75 308 SER A CA 1
ATOM 2328 C C . SER A 1 308 ? -6.684 -31.406 -6.215 1 98.75 308 SER A C 1
ATOM 2330 O O . SER A 1 308 ? -6.738 -31.562 -7.434 1 98.75 308 SER A O 1
ATOM 2332 N N . GLU A 1 309 ? -6.684 -32.438 -5.402 1 98.62 309 GLU A N 1
ATOM 2333 C CA . GLU A 1 309 ? -6.742 -33.844 -5.871 1 98.62 309 GLU A CA 1
ATOM 2334 C C . GLU A 1 309 ? -8.039 -34.094 -6.625 1 98.62 309 GLU A C 1
ATOM 2336 O O . GLU A 1 309 ? -8.055 -34.875 -7.598 1 98.62 309 GLU A O 1
ATOM 2341 N N . LEU A 1 310 ? -9.086 -33.5 -6.16 1 98.81 310 LEU A N 1
ATOM 2342 C CA . LEU A 1 310 ? -10.359 -33.656 -6.852 1 98.81 310 LEU A CA 1
ATOM 2343 C C . LEU A 1 310 ? -10.258 -33.188 -8.297 1 98.81 310 LEU A C 1
ATOM 2345 O O . LEU A 1 310 ? -10.703 -33.875 -9.211 1 98.81 310 LEU A O 1
ATOM 2349 N N . LEU A 1 311 ? -9.68 -32 -8.516 1 98.81 311 LEU A N 1
ATOM 2350 C CA . LEU A 1 311 ? -9.547 -31.469 -9.867 1 98.81 311 LEU A CA 1
ATOM 2351 C C . LEU A 1 311 ? -8.523 -32.25 -10.672 1 98.81 311 LEU A C 1
ATOM 2353 O O . LEU A 1 311 ? -8.727 -32.531 -11.859 1 98.81 311 LEU A O 1
ATOM 2357 N N . TYR A 1 312 ? -7.375 -32.656 -10.039 1 98.75 312 TYR A N 1
ATOM 2358 C CA . TYR A 1 312 ? -6.367 -33.438 -10.734 1 98.75 312 TYR A CA 1
ATOM 2359 C C . TYR A 1 312 ? -6.93 -34.781 -11.156 1 98.75 312 TYR A C 1
ATOM 2361 O O . TYR A 1 312 ? -6.578 -35.312 -12.219 1 98.75 312 TYR A O 1
ATOM 2369 N N . GLU A 1 313 ? -7.793 -35.312 -10.352 1 98.56 313 GLU A N 1
ATOM 2370 C CA . GLU A 1 313 ? -8.43 -36.594 -10.711 1 98.56 313 GLU A CA 1
ATOM 2371 C C . GLU A 1 313 ? -9.281 -36.438 -11.977 1 98.56 313 GLU A C 1
ATOM 2373 O O . GLU A 1 313 ? -9.242 -37.281 -12.859 1 98.56 313 GLU A O 1
ATOM 2378 N N . VAL A 1 314 ? -10.055 -35.375 -12.016 1 98.5 314 VAL A N 1
ATOM 2379 C CA . VAL A 1 314 ? -10.867 -35.125 -13.203 1 98.5 314 VAL A CA 1
ATOM 2380 C C . VAL A 1 314 ? -9.961 -34.969 -14.422 1 98.5 314 VAL A C 1
ATOM 2382 O O . VAL A 1 314 ? -10.266 -35.5 -15.492 1 98.5 314 VAL A O 1
ATOM 2385 N N . ILE A 1 315 ? -8.852 -34.25 -14.305 1 97.75 315 ILE A N 1
ATOM 2386 C CA . ILE A 1 315 ? -7.918 -34 -15.398 1 97.75 315 ILE A CA 1
ATOM 2387 C C . ILE A 1 315 ? -7.285 -35.312 -15.844 1 97.75 315 ILE A C 1
ATOM 2389 O O . ILE A 1 315 ? -7.312 -35.656 -17.031 1 97.75 315 ILE A O 1
ATOM 2393 N N . ASP A 1 316 ? -6.832 -36.125 -14.922 1 96.94 316 ASP A N 1
ATOM 2394 C CA . ASP A 1 316 ? -6.059 -37.344 -15.203 1 96.94 316 ASP A CA 1
ATOM 2395 C C . ASP A 1 316 ? -6.961 -38.469 -15.711 1 96.94 316 ASP A C 1
ATOM 2397 O O . ASP A 1 316 ? -6.504 -39.344 -16.422 1 96.94 316 ASP A O 1
ATOM 2401 N N . SER A 1 317 ? -8.195 -38.375 -15.391 1 96.31 317 SER A N 1
ATOM 2402 C CA . SER A 1 317 ? -9.102 -39.438 -15.781 1 96.31 317 SER A CA 1
ATOM 2403 C C . SER A 1 317 ? -9.883 -39.094 -17.047 1 96.31 317 SER A C 1
ATOM 2405 O O . SER A 1 317 ? -10.859 -39.75 -17.391 1 96.31 317 SER A O 1
ATOM 2407 N N . SER A 1 318 ? -9.477 -38.062 -17.75 1 95.25 318 SER A N 1
ATOM 2408 C CA . SER A 1 318 ? -10.242 -37.562 -18.875 1 95.25 318 SER A CA 1
ATOM 2409 C C . SER A 1 318 ? -9.812 -38.219 -20.188 1 95.25 318 SER A C 1
ATOM 2411 O O . SER A 1 318 ? -10.141 -37.719 -21.266 1 95.25 318 SER A O 1
ATOM 2413 N N . ASN A 1 319 ? -9.008 -39.219 -20.156 1 92.12 319 ASN A N 1
ATOM 2414 C CA . ASN A 1 319 ? -8.5 -39.938 -21.328 1 92.12 319 ASN A CA 1
ATOM 2415 C C . ASN A 1 319 ? -7.828 -38.969 -22.312 1 92.12 319 ASN A C 1
ATOM 2417 O O . ASN A 1 319 ? -8.102 -39.031 -23.5 1 92.12 319 ASN A O 1
ATOM 2421 N N . GLY A 1 320 ? -7.105 -38 -21.766 1 90.81 320 GLY A N 1
ATOM 2422 C CA . GLY A 1 320 ? -6.297 -37.125 -22.578 1 90.81 320 GLY A CA 1
ATOM 2423 C C . GLY A 1 320 ? -7.035 -35.875 -23 1 90.81 320 GLY A C 1
ATOM 2424 O O . GLY A 1 320 ? -6.453 -34.969 -23.641 1 90.81 320 GLY A O 1
ATOM 2425 N N . PHE A 1 321 ? -8.336 -35.719 -22.656 1 94 321 PHE A N 1
ATOM 2426 C CA . PHE A 1 321 ? -9.078 -34.5 -23.016 1 94 321 PHE A CA 1
ATOM 2427 C C . PHE A 1 321 ? -8.5 -33.281 -22.312 1 94 321 PHE A C 1
ATOM 2429 O O . PHE A 1 321 ? -8.203 -32.281 -22.938 1 94 321 PHE A O 1
ATOM 2436 N N . TYR A 1 322 ? -8.43 -33.375 -21.031 1 95.38 322 TYR A N 1
ATOM 2437 C CA . TYR A 1 322 ? -7.703 -32.375 -20.25 1 95.38 322 TYR A CA 1
ATOM 2438 C C . TYR A 1 322 ? -6.266 -32.812 -20 1 95.38 322 TYR A C 1
ATOM 2440 O O . TYR A 1 322 ? -5.996 -34.031 -19.859 1 95.38 322 TYR A O 1
ATOM 2448 N N . VAL A 1 323 ? -5.348 -31.828 -19.922 1 93.69 323 VAL A N 1
ATOM 2449 C CA . VAL A 1 323 ? -3.957 -32.188 -19.656 1 93.69 323 VAL A CA 1
ATOM 2450 C C . VAL A 1 323 ? -3.355 -31.156 -18.688 1 93.69 323 VAL A C 1
ATOM 2452 O O . VAL A 1 323 ? -3.607 -29.953 -18.812 1 93.69 323 VAL A O 1
ATOM 2455 N N . ASN A 1 324 ? -2.777 -31.562 -17.672 1 94.5 324 ASN A N 1
ATOM 2456 C CA . ASN A 1 324 ? -1.823 -30.844 -16.828 1 94.5 324 ASN A CA 1
ATOM 2457 C C . ASN A 1 324 ? -0.403 -31.375 -17.016 1 94.5 324 ASN A C 1
ATOM 2459 O O . ASN A 1 324 ? -0.129 -32.531 -16.734 1 94.5 324 ASN A O 1
ATOM 2463 N N . HIS A 1 325 ? 0.482 -30.547 -17.469 1 89.5 325 HIS A N 1
ATOM 2464 C CA . HIS A 1 325 ? 1.8 -31 -17.891 1 89.5 325 HIS A CA 1
ATOM 2465 C C . HIS A 1 325 ? 2.76 -31.109 -16.719 1 89.5 325 HIS A C 1
ATOM 2467 O O . HIS A 1 325 ? 3.867 -31.625 -16.859 1 89.5 325 HIS A O 1
ATOM 2473 N N . VAL A 1 326 ? 2.326 -30.625 -15.555 1 94 326 VAL A N 1
ATOM 2474 C CA . VAL A 1 326 ? 3.199 -30.594 -14.391 1 94 326 VAL A CA 1
ATOM 2475 C C . VAL A 1 326 ? 3.35 -32 -13.82 1 94 326 VAL A C 1
ATOM 2477 O O . VAL A 1 326 ? 2.371 -32.75 -13.727 1 94 326 VAL A O 1
ATOM 2480 N N . GLU A 1 327 ? 4.594 -32.375 -13.508 1 94 327 GLU A N 1
ATOM 2481 C CA . GLU A 1 327 ? 4.84 -33.656 -12.844 1 94 327 GLU A CA 1
ATOM 2482 C C . GLU A 1 327 ? 4.086 -33.75 -11.523 1 94 327 GLU A C 1
ATOM 2484 O O . GLU A 1 327 ? 3.992 -32.75 -10.789 1 94 327 GLU A O 1
ATOM 2489 N N . GLU A 1 328 ? 3.594 -34.906 -11.227 1 95.5 328 GLU A N 1
ATOM 2490 C CA . GLU A 1 328 ? 2.729 -35.125 -10.07 1 95.5 328 GLU A CA 1
ATOM 2491 C C . GLU A 1 328 ? 3.373 -34.594 -8.789 1 95.5 328 GLU A C 1
ATOM 2493 O O . GLU A 1 328 ? 2.717 -33.906 -7.992 1 95.5 328 GLU A O 1
ATOM 2498 N N . ALA A 1 329 ? 4.648 -34.781 -8.617 1 94.62 329 ALA A N 1
ATOM 2499 C CA . ALA A 1 329 ? 5.344 -34.438 -7.383 1 94.62 329 ALA A CA 1
ATOM 2500 C C . ALA A 1 329 ? 5.516 -32.906 -7.258 1 94.62 329 ALA A C 1
ATOM 2502 O O . ALA A 1 329 ? 5.816 -32.406 -6.176 1 94.62 329 ALA A O 1
ATOM 2503 N N . ALA A 1 330 ? 5.293 -32.188 -8.344 1 95.69 330 ALA A N 1
ATOM 2504 C CA . ALA A 1 330 ? 5.531 -30.75 -8.359 1 95.69 330 ALA A CA 1
ATOM 2505 C C . ALA A 1 330 ? 4.219 -29.984 -8.492 1 95.69 330 ALA A C 1
ATOM 2507 O O . ALA A 1 330 ? 4.207 -28.75 -8.461 1 95.69 330 ALA A O 1
ATOM 2508 N N . ARG A 1 331 ? 3.088 -30.703 -8.57 1 97.62 331 ARG A N 1
ATOM 2509 C CA . ARG A 1 331 ? 1.804 -30.062 -8.844 1 97.62 331 ARG A CA 1
ATOM 2510 C C . ARG A 1 331 ? 1.387 -29.156 -7.684 1 97.62 331 ARG A C 1
ATOM 2512 O O . ARG A 1 331 ? 1.429 -29.578 -6.523 1 97.62 331 ARG A O 1
ATOM 2519 N N . SER A 1 332 ? 1.057 -27.969 -8.062 1 98.38 332 SER A N 1
ATOM 2520 C CA . SER A 1 332 ? 0.572 -27.016 -7.066 1 98.38 332 SER A CA 1
ATOM 2521 C C . SER A 1 332 ? -0.781 -27.438 -6.508 1 98.38 332 SER A C 1
ATOM 2523 O O . SER A 1 332 ? -1.665 -27.859 -7.258 1 98.38 332 SER A O 1
ATOM 2525 N N . ARG A 1 333 ? -0.962 -27.359 -5.219 1 98.56 333 ARG A N 1
ATOM 2526 C CA . ARG A 1 333 ? -2.242 -27.625 -4.57 1 98.56 333 ARG A CA 1
ATOM 2527 C C . ARG A 1 333 ? -3.16 -26.422 -4.641 1 98.56 333 ARG A C 1
ATOM 2529 O O . ARG A 1 333 ? -4.359 -26.516 -4.375 1 98.56 333 ARG A O 1
ATOM 2536 N N . ILE A 1 334 ? -2.641 -25.266 -5.051 1 98.31 334 ILE A N 1
ATOM 2537 C CA . ILE A 1 334 ? -3.371 -24 -5 1 98.31 334 ILE A CA 1
ATOM 2538 C C . ILE A 1 334 ? -3.688 -23.531 -6.418 1 98.31 334 ILE A C 1
ATOM 2540 O O . ILE A 1 334 ? -4.797 -23.062 -6.691 1 98.31 334 ILE A O 1
ATOM 2544 N N . SER A 1 335 ? -2.721 -23.609 -7.312 1 97.75 335 SER A N 1
ATOM 2545 C CA . SER A 1 335 ? -2.861 -23.188 -8.703 1 97.75 335 SER A CA 1
ATOM 2546 C C . SER A 1 335 ? -2.9 -24.375 -9.648 1 97.75 335 SER A C 1
ATOM 2548 O O . SER A 1 335 ? -1.89 -25.062 -9.844 1 97.75 335 SER A O 1
ATOM 2550 N N . ILE A 1 336 ? -4.023 -24.594 -10.312 1 98.06 336 ILE A N 1
ATOM 2551 C CA . ILE A 1 336 ? -4.188 -25.797 -11.133 1 98.06 336 ILE A CA 1
ATOM 2552 C C . ILE A 1 336 ? -4.395 -25.391 -12.594 1 98.06 336 ILE A C 1
ATOM 2554 O O . ILE A 1 336 ? -5.531 -25.281 -13.055 1 98.06 336 ILE A O 1
ATOM 2558 N N . PRO A 1 337 ? -3.307 -25.234 -13.312 1 96.06 337 PRO A N 1
ATOM 2559 C CA . PRO A 1 337 ? -3.457 -25 -14.75 1 96.06 337 PRO A CA 1
ATOM 2560 C C . PRO A 1 337 ? -3.801 -26.281 -15.523 1 96.06 337 PRO A C 1
ATOM 2562 O O . PRO A 1 337 ? -3.363 -27.375 -15.148 1 96.06 337 PRO A O 1
ATOM 2565 N N . PHE A 1 338 ? -4.574 -26.156 -16.531 1 95.56 338 PHE A N 1
ATOM 2566 C CA . PHE A 1 338 ? -4.836 -27.281 -17.406 1 95.56 338 PHE A CA 1
ATOM 2567 C C . PHE A 1 338 ? -5.184 -26.812 -18.812 1 95.56 338 PHE A C 1
ATOM 2569 O O . PHE A 1 338 ? -5.539 -25.641 -19.016 1 95.56 338 PHE A O 1
ATOM 2576 N N . ARG A 1 339 ? -4.969 -27.625 -19.781 1 93.62 339 ARG A N 1
ATOM 2577 C CA . ARG A 1 339 ? -5.242 -27.391 -21.188 1 93.62 339 ARG A CA 1
ATOM 2578 C C . ARG A 1 339 ? -6.227 -28.438 -21.734 1 93.62 339 ARG A C 1
ATOM 2580 O O . ARG A 1 339 ? -6.504 -29.438 -21.078 1 93.62 339 ARG A O 1
ATOM 2587 N N . ILE A 1 340 ? -6.809 -28.016 -22.766 1 92.56 340 ILE A N 1
ATOM 2588 C CA . ILE A 1 340 ? -7.578 -29 -23.516 1 92.56 340 ILE A CA 1
ATOM 2589 C C . ILE A 1 340 ? -6.77 -29.469 -24.734 1 92.56 340 ILE A C 1
ATOM 2591 O O . ILE A 1 340 ? -6.402 -28.672 -25.594 1 92.56 340 ILE A O 1
ATOM 2595 N N . ASP A 1 341 ? -6.016 -30.453 -24.547 1 77.56 341 ASP A N 1
ATOM 2596 C CA . ASP A 1 341 ? -5.215 -31.031 -25.625 1 77.56 341 ASP A CA 1
ATOM 2597 C C . ASP A 1 341 ? -5.848 -32.312 -26.141 1 77.56 341 ASP A C 1
ATOM 2599 O O . ASP A 1 341 ? -5.953 -33.312 -25.422 1 77.56 341 ASP A O 1
ATOM 2603 N N . GLY A 1 342 ? -7.008 -32.125 -26.797 1 54.06 342 GLY A N 1
ATOM 2604 C CA . GLY A 1 342 ? -7.699 -33.312 -27.281 1 54.06 342 GLY A CA 1
ATOM 2605 C C . GLY A 1 342 ? -6.773 -34.469 -27.547 1 54.06 342 GLY A C 1
ATOM 2606 O O . GLY A 1 342 ? -5.562 -34.375 -27.344 1 54.06 342 GLY A O 1
ATOM 2607 N N . SER A 1 343 ? -7.406 -35.594 -27.938 1 51.25 343 SER A N 1
ATOM 2608 C CA . SER A 1 343 ? -6.75 -36.812 -28.453 1 51.25 343 SER A CA 1
ATOM 2609 C C . SER A 1 343 ? -5.711 -36.469 -29.516 1 51.25 343 SER A C 1
ATOM 2611 O O . SER A 1 343 ? -5.766 -35.375 -30.109 1 51.25 343 SER A O 1
ATOM 2613 N N . SER A 1 344 ? -4.5 -37.094 -29.438 1 51.19 344 SER A N 1
ATOM 2614 C CA . SER A 1 344 ? -3.488 -37.062 -30.484 1 51.19 344 SER A CA 1
ATOM 2615 C C . SER A 1 344 ? -4.07 -36.562 -31.812 1 51.19 344 SER A C 1
ATOM 2617 O O . SER A 1 344 ? -3.328 -36.219 -32.719 1 51.19 344 SER A O 1
ATOM 2619 N N . SER A 1 345 ? -5.426 -36.406 -31.859 1 59.75 345 SER A N 1
ATOM 2620 C CA . SER A 1 345 ? -5.969 -36.188 -33.188 1 59.75 345 SER A CA 1
ATOM 2621 C C . SER A 1 345 ? -6.48 -34.781 -33.375 1 59.75 345 SER A C 1
ATOM 2623 O O . SER A 1 345 ? -6.879 -34.375 -34.469 1 59.75 345 SER A O 1
ATOM 2625 N N . ARG A 1 346 ? -6.363 -33.844 -32.312 1 70.62 346 ARG A N 1
ATOM 2626 C CA . ARG A 1 346 ? -6.945 -32.531 -32.469 1 70.62 346 ARG A CA 1
ATOM 2627 C C . ARG A 1 346 ? -5.879 -31.5 -32.875 1 70.62 346 ARG A C 1
ATOM 2629 O O . ARG A 1 346 ? -4.758 -31.547 -32.344 1 70.62 346 ARG A O 1
ATOM 2636 N N . SER A 1 347 ? -6.156 -30.719 -33.75 1 77.38 347 SER A N 1
ATOM 2637 C CA . SER A 1 347 ? -5.27 -29.625 -34.125 1 77.38 347 SER A CA 1
ATOM 2638 C C . SER A 1 347 ? -5.168 -28.578 -33.031 1 77.38 347 SER A C 1
ATOM 2640 O O . SER A 1 347 ? -6.09 -28.422 -32.219 1 77.38 347 SER A O 1
ATOM 2642 N N . PRO A 1 348 ? -4.098 -27.922 -32.875 1 77.38 348 PRO A N 1
ATOM 2643 C CA . PRO A 1 348 ? -3.953 -26.828 -31.922 1 77.38 348 PRO A CA 1
ATOM 2644 C C . PRO A 1 348 ? -5.074 -25.797 -32.031 1 77.38 348 PRO A C 1
ATOM 2646 O O . PRO A 1 348 ? -5.512 -25.25 -31 1 77.38 348 PRO A O 1
ATOM 2649 N N . LEU A 1 349 ? -5.531 -25.594 -33.188 1 79.81 349 LEU A N 1
ATOM 2650 C CA . LEU A 1 349 ? -6.602 -24.641 -33.406 1 79.81 349 LEU A CA 1
ATOM 2651 C C . LEU A 1 349 ? -7.91 -25.125 -32.812 1 79.81 349 LEU A C 1
ATOM 2653 O O . LEU A 1 349 ? -8.672 -24.344 -32.25 1 79.81 349 LEU A O 1
ATOM 2657 N N . ASP A 1 350 ? -8.117 -26.359 -32.906 1 86 350 ASP A N 1
ATOM 2658 C CA . ASP A 1 350 ? -9.336 -26.938 -32.344 1 86 350 ASP A CA 1
ATOM 2659 C C . ASP A 1 350 ? -9.289 -26.938 -30.828 1 86 350 ASP A C 1
ATOM 2661 O O . ASP A 1 350 ? -10.312 -26.719 -30.172 1 86 350 ASP A O 1
ATOM 2665 N N . SER A 1 351 ? -8.117 -27.156 -30.359 1 88.56 351 SER A N 1
ATOM 2666 C CA . SER A 1 351 ? -7.945 -27.125 -28.922 1 88.56 351 SER A CA 1
ATOM 2667 C C . SER A 1 351 ? -8.211 -25.719 -28.359 1 88.56 351 SER A C 1
ATOM 2669 O O . SER A 1 351 ? -8.891 -25.562 -27.344 1 88.56 351 SER A O 1
ATOM 2671 N N . GLU A 1 352 ? -7.688 -24.734 -29.016 1 90.31 352 GLU A N 1
ATOM 2672 C CA . GLU A 1 352 ? -7.883 -23.344 -28.594 1 90.31 352 GLU A CA 1
ATOM 2673 C C . GLU A 1 352 ? -9.359 -22.969 -28.641 1 90.31 352 GLU A C 1
ATOM 2675 O O . GLU A 1 352 ? -9.836 -22.219 -27.781 1 90.31 352 GLU A O 1
ATOM 2680 N N . LYS A 1 353 ? -10.047 -23.375 -29.688 1 93.12 353 LYS A N 1
ATOM 2681 C CA . LYS A 1 353 ? -11.477 -23.125 -29.812 1 93.12 353 LYS A CA 1
ATOM 2682 C C . LYS A 1 353 ? -12.242 -23.75 -28.641 1 93.12 353 LYS A C 1
ATOM 2684 O O . LYS A 1 353 ? -13.172 -23.141 -28.109 1 93.12 353 LYS A O 1
ATOM 2689 N N . LEU A 1 354 ? -11.859 -24.984 -28.312 1 94.25 354 LEU A N 1
ATOM 2690 C CA . LEU A 1 354 ? -12.508 -25.672 -27.203 1 94.25 354 LEU A CA 1
ATOM 2691 C C . LEU A 1 354 ? -12.219 -24.969 -25.875 1 94.25 354 LEU A C 1
ATOM 2693 O O . LEU A 1 354 ? -13.07 -24.922 -25 1 94.25 354 LEU A O 1
ATOM 2697 N N . GLU A 1 355 ? -11.008 -24.516 -25.734 1 95.56 355 GLU A N 1
ATOM 2698 C CA . GLU A 1 355 ? -10.656 -23.781 -24.516 1 95.56 355 GLU A CA 1
ATOM 2699 C C . GLU A 1 355 ? -11.477 -22.5 -24.391 1 95.56 355 GLU A C 1
ATOM 2701 O O . GLU A 1 355 ? -11.93 -22.156 -23.297 1 95.56 355 GLU A O 1
ATOM 2706 N N . ARG A 1 356 ? -11.688 -21.797 -25.5 1 95.38 356 ARG A N 1
ATOM 2707 C CA . ARG A 1 356 ? -12.539 -20.609 -25.484 1 95.38 356 ARG A CA 1
ATOM 2708 C C . ARG A 1 356 ? -13.977 -20.984 -25.125 1 95.38 356 ARG A C 1
ATOM 2710 O O . ARG A 1 356 ? -14.633 -20.266 -24.359 1 95.38 356 ARG A O 1
ATOM 2717 N N . ALA A 1 357 ? -14.43 -22.078 -25.688 1 96.94 357 ALA A N 1
ATOM 2718 C CA . ALA A 1 357 ? -15.766 -22.562 -25.359 1 96.94 357 ALA A CA 1
ATOM 2719 C C . ALA A 1 357 ? -15.875 -22.906 -23.875 1 96.94 357 ALA A C 1
ATOM 2721 O O . ALA A 1 357 ? -16.891 -22.641 -23.234 1 96.94 357 ALA A O 1
ATOM 2722 N N . PHE A 1 358 ? -14.867 -23.562 -23.375 1 97.81 358 PHE A N 1
ATOM 2723 C CA . PHE A 1 358 ? -14.836 -23.922 -21.969 1 97.81 358 PHE A CA 1
ATOM 2724 C C . PHE A 1 358 ? -15 -22.672 -21.094 1 97.81 358 PHE A C 1
ATOM 2726 O O . PHE A 1 358 ? -15.82 -22.672 -20.172 1 97.81 358 PHE A O 1
ATOM 2733 N N . VAL A 1 359 ? -14.211 -21.656 -21.344 1 97 359 VAL A N 1
ATOM 2734 C CA . VAL A 1 359 ? -14.242 -20.422 -20.562 1 97 359 VAL A CA 1
ATOM 2735 C C . VAL A 1 359 ? -15.617 -19.781 -20.672 1 97 359 VAL A C 1
ATOM 2737 O O . VAL A 1 359 ? -16.219 -19.391 -19.656 1 97 359 VAL A O 1
ATOM 2740 N N . ALA A 1 360 ? -16.172 -19.672 -21.828 1 97.31 360 ALA A N 1
ATOM 2741 C CA . ALA A 1 360 ? -17.469 -19.047 -22.062 1 97.31 360 ALA A CA 1
ATOM 2742 C C . ALA A 1 360 ? -18.578 -19.797 -21.328 1 97.31 360 ALA A C 1
ATOM 2744 O O . ALA A 1 360 ? -19.406 -19.188 -20.656 1 97.31 360 ALA A O 1
ATOM 2745 N N . GLU A 1 361 ? -18.562 -21.141 -21.5 1 98.06 361 GLU A N 1
ATOM 2746 C CA . GLU A 1 361 ? -19.609 -21.953 -20.891 1 98.06 361 GLU A CA 1
ATOM 2747 C C . GLU A 1 361 ? -19.469 -21.953 -19.359 1 98.06 361 GLU A C 1
ATOM 2749 O O . GLU A 1 361 ? -20.469 -22.016 -18.641 1 98.06 361 GLU A O 1
ATOM 2754 N N . SER A 1 362 ? -18.219 -21.984 -18.906 1 98 362 SER A N 1
ATOM 2755 C CA . SER A 1 362 ? -18.016 -21.906 -17.453 1 98 362 SER A CA 1
ATOM 2756 C C . SER A 1 362 ? -18.547 -20.594 -16.891 1 98 362 SER A C 1
ATOM 2758 O O . SER A 1 362 ? -19.125 -20.562 -15.812 1 98 362 SER A O 1
ATOM 2760 N N . GLU A 1 363 ? -18.328 -19.469 -17.562 1 96.06 363 GLU A N 1
ATOM 2761 C CA . GLU A 1 363 ? -18.859 -18.172 -17.125 1 96.06 363 GLU A CA 1
ATOM 2762 C C . GLU A 1 363 ? -20.375 -18.172 -17.078 1 96.06 363 GLU A C 1
ATOM 2764 O O . GLU A 1 363 ? -20.984 -17.625 -16.156 1 96.06 363 GLU A O 1
ATOM 2769 N N . ALA A 1 364 ? -20.953 -18.734 -18.094 1 96.88 364 ALA A N 1
ATOM 2770 C CA . ALA A 1 364 ? -22.406 -18.859 -18.125 1 96.88 364 ALA A CA 1
ATOM 2771 C C . ALA A 1 364 ? -22.922 -19.688 -16.938 1 96.88 364 ALA A C 1
ATOM 2773 O O . ALA A 1 364 ? -24.031 -19.469 -16.453 1 96.88 364 ALA A O 1
ATOM 2774 N N . ALA A 1 365 ? -22.062 -20.625 -16.5 1 97.19 365 ALA A N 1
ATOM 2775 C CA . ALA A 1 365 ? -22.422 -21.516 -15.406 1 97.19 365 ALA A CA 1
ATOM 2776 C C . ALA A 1 365 ? -22.109 -20.875 -14.055 1 97.19 365 ALA A C 1
ATOM 2778 O O . ALA A 1 365 ? -22.312 -21.484 -13.008 1 97.19 365 ALA A O 1
ATOM 2779 N N . GLY A 1 366 ? -21.531 -19.672 -14.062 1 96.81 366 GLY A N 1
ATOM 2780 C CA . GLY A 1 366 ? -21.344 -18.938 -12.82 1 96.81 366 GLY A CA 1
ATOM 2781 C C . GLY A 1 366 ? -19.906 -18.859 -12.367 1 96.81 366 GLY A C 1
ATOM 2782 O O . GLY A 1 366 ? -19.594 -18.234 -11.359 1 96.81 366 GLY A O 1
ATOM 2783 N N . PHE A 1 367 ? -19 -19.516 -13.109 1 97.62 367 PHE A N 1
ATOM 2784 C CA . PHE A 1 367 ? -17.594 -19.453 -12.758 1 97.62 367 PHE A CA 1
ATOM 2785 C C . PHE A 1 367 ? -16.969 -18.156 -13.25 1 97.62 367 PHE A C 1
ATOM 2787 O O . PHE A 1 367 ? -17.422 -17.562 -14.219 1 97.62 367 PHE A O 1
ATOM 2794 N N . ARG A 1 368 ? -15.953 -17.703 -12.461 1 96.19 368 ARG A N 1
ATOM 2795 C CA . ARG A 1 368 ? -15.203 -16.516 -12.844 1 96.19 368 ARG A CA 1
ATOM 2796 C C . ARG A 1 368 ? -13.695 -16.766 -12.742 1 96.19 368 ARG A C 1
ATOM 2798 O O . ARG A 1 368 ? -13.234 -17.438 -11.82 1 96.19 368 ARG A O 1
ATOM 2805 N N . SER A 1 369 ? -12.953 -16.25 -13.727 1 95.56 369 SER A N 1
ATOM 2806 C CA . SER A 1 369 ? -11.5 -16.156 -13.703 1 95.56 369 SER A CA 1
ATOM 2807 C C . SER A 1 369 ? -10.844 -17.516 -13.891 1 95.56 369 SER A C 1
ATOM 2809 O O . SER A 1 369 ? -9.867 -17.844 -13.219 1 95.56 369 SER A O 1
ATOM 2811 N N . LEU A 1 370 ? -11.359 -18.328 -14.844 1 96.94 370 LEU A N 1
ATOM 2812 C CA . LEU A 1 370 ? -10.75 -19.625 -15.125 1 96.94 370 LEU A CA 1
ATOM 2813 C C . LEU A 1 370 ? -9.789 -19.531 -16.312 1 96.94 370 LEU A C 1
ATOM 2815 O O . LEU A 1 370 ? -9.008 -20.453 -16.547 1 96.94 370 LEU A O 1
ATOM 2819 N N . ALA A 1 371 ? -9.938 -18.391 -17.078 1 93.5 371 ALA A N 1
ATOM 2820 C CA . ALA A 1 371 ? -8.992 -18.234 -18.188 1 93.5 371 ALA A CA 1
ATOM 2821 C C . ALA A 1 371 ? -7.559 -18.156 -17.672 1 93.5 371 ALA A C 1
ATOM 2823 O O . ALA A 1 371 ? -7.273 -17.453 -16.703 1 93.5 371 ALA A O 1
ATOM 2824 N N . GLY A 1 372 ? -6.699 -18.906 -18.312 1 89.25 372 GLY A N 1
ATOM 2825 C CA . GLY A 1 372 ? -5.293 -18.875 -17.938 1 89.25 372 GLY A CA 1
ATOM 2826 C C . GLY A 1 372 ? -4.621 -17.562 -18.234 1 89.25 372 GLY A C 1
ATOM 2827 O O . GLY A 1 372 ? -5.191 -16.703 -18.922 1 89.25 372 GLY A O 1
ATOM 2828 N N . HIS A 1 373 ? -3.496 -17.391 -17.625 1 82.25 373 HIS A N 1
ATOM 2829 C CA . HIS A 1 373 ? -2.686 -16.219 -17.938 1 82.25 373 HIS A CA 1
ATOM 2830 C C . HIS A 1 373 ? -2.375 -16.141 -19.422 1 82.25 373 HIS A C 1
ATOM 2832 O O . HIS A 1 373 ? -2.104 -17.172 -20.062 1 82.25 373 HIS A O 1
ATOM 2838 N N . PRO A 1 374 ? -2.381 -15.008 -19.984 1 74.25 374 PRO A N 1
ATOM 2839 C CA . PRO A 1 374 ? -2.137 -14.875 -21.422 1 74.25 374 PRO A CA 1
ATOM 2840 C C . PRO A 1 374 ? -0.836 -15.539 -21.859 1 74.25 374 PRO A C 1
ATOM 2842 O O . PRO A 1 374 ? -0.74 -16.031 -22.984 1 74.25 374 PRO A O 1
ATOM 2845 N N . LEU A 1 375 ? 0.075 -15.602 -21 1 72.81 375 LEU A N 1
ATOM 2846 C CA . LEU A 1 375 ? 1.377 -16.188 -21.312 1 72.81 375 LEU A CA 1
ATOM 2847 C C . LEU A 1 375 ? 1.289 -17.703 -21.391 1 72.81 375 LEU A C 1
ATOM 2849 O O . LEU A 1 375 ? 2.092 -18.328 -22.094 1 72.81 375 LEU A O 1
ATOM 2853 N N . ALA A 1 376 ? 0.375 -18.281 -20.672 1 78.12 376 ALA A N 1
ATOM 2854 C CA . ALA A 1 376 ? 0.293 -19.734 -20.578 1 78.12 376 ALA A CA 1
ATOM 2855 C C . ALA A 1 376 ? -0.862 -20.281 -21.422 1 78.12 376 ALA A C 1
ATOM 2857 O O . ALA A 1 376 ? -0.778 -21.375 -21.969 1 78.12 376 ALA A O 1
ATOM 2858 N N . GLY A 1 377 ? -1.91 -19.453 -21.547 1 83.88 377 GLY A N 1
ATOM 2859 C CA . GLY A 1 377 ? -3.121 -19.938 -22.188 1 83.88 377 GLY A CA 1
ATOM 2860 C C . GLY A 1 377 ? -3.869 -20.969 -21.359 1 83.88 377 GLY A C 1
ATOM 2861 O O . GLY A 1 377 ? -3.578 -21.141 -20.172 1 83.88 377 GLY A O 1
ATOM 2862 N N . GLY A 1 378 ? -4.902 -21.531 -21.953 1 92.69 378 GLY A N 1
ATOM 2863 C CA . GLY A 1 378 ? -5.672 -22.547 -21.266 1 92.69 378 GLY A CA 1
ATOM 2864 C C . GLY A 1 378 ? -6.488 -22 -20.109 1 92.69 378 GLY A C 1
ATOM 2865 O O . GLY A 1 378 ? -7.066 -20.922 -20.219 1 92.69 378 GLY A O 1
ATOM 2866 N N . MET A 1 379 ? -6.605 -22.875 -19.125 1 96.44 379 MET A N 1
ATOM 2867 C CA . MET A 1 379 ? -7.379 -22.547 -17.938 1 96.44 379 MET A CA 1
ATOM 2868 C C . MET A 1 379 ? -6.535 -22.703 -16.672 1 96.44 379 MET A C 1
ATOM 2870 O O . MET A 1 379 ? -5.52 -23.391 -16.688 1 96.44 379 MET A O 1
ATOM 2874 N N . ARG A 1 380 ? -6.922 -22.047 -15.688 1 96.94 380 ARG A N 1
ATOM 2875 C CA . ARG A 1 380 ? -6.312 -22.203 -14.375 1 96.94 380 ARG A CA 1
ATOM 2876 C C . ARG A 1 380 ? -7.332 -21.969 -13.266 1 96.94 380 ARG A C 1
ATOM 2878 O O . ARG A 1 380 ? -8.047 -20.969 -13.266 1 96.94 380 ARG A O 1
ATOM 2885 N N . ALA A 1 381 ? -7.434 -22.891 -12.367 1 98.25 381 ALA A N 1
ATOM 2886 C CA . ALA A 1 381 ? -8.234 -22.719 -11.156 1 98.25 381 ALA A CA 1
ATOM 2887 C C . ALA A 1 381 ? -7.352 -22.422 -9.953 1 98.25 381 ALA A C 1
ATOM 2889 O O . ALA A 1 381 ? -6.43 -23.172 -9.641 1 98.25 381 ALA A O 1
ATOM 2890 N N . SER A 1 382 ? -7.535 -21.312 -9.297 1 98.12 382 SER A N 1
ATOM 2891 C CA . SER A 1 382 ? -6.828 -20.984 -8.062 1 98.12 382 SER A CA 1
ATOM 2892 C C . SER A 1 382 ? -7.688 -21.281 -6.84 1 98.12 382 SER A C 1
ATOM 2894 O O . SER A 1 382 ? -8.789 -20.734 -6.699 1 98.12 382 SER A O 1
ATOM 2896 N N . LEU A 1 383 ? -7.184 -22.094 -5.973 1 98.5 383 LEU A N 1
ATOM 2897 C CA . LEU A 1 383 ? -7.969 -22.656 -4.875 1 98.5 383 LEU A CA 1
ATOM 2898 C C . LEU A 1 383 ? -7.551 -22.047 -3.545 1 98.5 383 LEU A C 1
ATOM 2900 O O . LEU A 1 383 ? -7.188 -22.766 -2.611 1 98.5 383 LEU A O 1
ATOM 2904 N N . TYR A 1 384 ? -7.723 -20.734 -3.408 1 98.25 384 TYR A N 1
ATOM 2905 C CA . TYR A 1 384 ? -7.449 -20.047 -2.154 1 98.25 384 TYR A CA 1
ATOM 2906 C C . TYR A 1 384 ? -8.539 -20.312 -1.128 1 98.25 384 TYR A C 1
ATOM 2908 O O . TYR A 1 384 ? -9.578 -20.891 -1.459 1 98.25 384 TYR A O 1
ATOM 2916 N N . HIS A 1 385 ? -8.344 -19.875 0.124 1 98 385 HIS A N 1
ATOM 2917 C CA . HIS A 1 385 ? -9.25 -20.141 1.234 1 98 385 HIS A CA 1
ATOM 2918 C C . HIS A 1 385 ? -10.641 -19.578 0.954 1 98 385 HIS A C 1
ATOM 2920 O O . HIS A 1 385 ? -11.641 -20.141 1.426 1 98 385 HIS A O 1
ATOM 2926 N N . GLY A 1 386 ? -10.727 -18.594 0.194 1 97.5 386 GLY A N 1
ATOM 2927 C CA . GLY A 1 386 ? -11.992 -17.938 -0.064 1 97.5 386 GLY A CA 1
ATOM 2928 C C . GLY A 1 386 ? -12.891 -18.719 -1.001 1 97.5 386 GLY A C 1
ATOM 2929 O O . GLY A 1 386 ? -14.086 -18.438 -1.113 1 97.5 386 GLY A O 1
ATOM 2930 N N . VAL A 1 387 ? -12.391 -19.719 -1.716 1 98 387 VAL A N 1
ATOM 2931 C CA . VAL A 1 387 ? -13.18 -20.578 -2.6 1 98 387 VAL A CA 1
ATOM 2932 C C . VAL A 1 387 ? -13.859 -21.672 -1.787 1 98 387 VAL A C 1
ATOM 2934 O O . VAL A 1 387 ? -13.18 -22.531 -1.204 1 98 387 VAL A O 1
ATOM 2937 N N . PRO A 1 388 ? -15.133 -21.688 -1.77 1 97.5 388 PRO A N 1
ATOM 2938 C CA . PRO A 1 388 ? -15.82 -22.75 -1.029 1 97.5 388 PRO A CA 1
ATOM 2939 C C . PRO A 1 388 ? -15.57 -24.141 -1.622 1 97.5 388 PRO A C 1
ATOM 2941 O O . PRO A 1 388 ? -15.414 -24.266 -2.838 1 97.5 388 PRO A O 1
ATOM 2944 N N . ASP A 1 389 ? -15.641 -25.141 -0.742 1 98.12 389 ASP A N 1
ATOM 2945 C CA . ASP A 1 389 ? -15.5 -26.516 -1.209 1 98.12 389 ASP A CA 1
ATOM 2946 C C . ASP A 1 389 ? -16.578 -26.859 -2.236 1 98.12 389 ASP A C 1
ATOM 2948 O O . ASP A 1 389 ? -16.312 -27.609 -3.18 1 98.12 389 ASP A O 1
ATOM 2952 N N . ALA A 1 390 ? -17.703 -26.297 -2.033 1 97.88 390 ALA A N 1
ATOM 2953 C CA . ALA A 1 390 ? -18.812 -26.531 -2.959 1 97.88 390 ALA A CA 1
ATOM 2954 C C . ALA A 1 390 ? -18.469 -26.016 -4.355 1 97.88 390 ALA A C 1
ATOM 2956 O O . ALA A 1 390 ? -18.906 -26.594 -5.359 1 97.88 390 ALA A O 1
ATOM 2957 N N . SER A 1 391 ? -17.75 -24.906 -4.422 1 98.31 391 SER A N 1
ATOM 2958 C CA . SER A 1 391 ? -17.344 -24.359 -5.715 1 98.31 391 SER A CA 1
ATOM 2959 C C . SER A 1 391 ? -16.344 -25.281 -6.414 1 98.31 391 SER A C 1
ATOM 2961 O O . SER A 1 391 ? -16.359 -25.406 -7.645 1 98.31 391 SER A O 1
ATOM 2963 N N . VAL A 1 392 ? -15.445 -25.938 -5.695 1 98.69 392 VAL A N 1
ATOM 2964 C CA . VAL A 1 392 ? -14.5 -26.875 -6.266 1 98.69 392 VAL A CA 1
ATOM 2965 C C . VAL A 1 392 ? -15.25 -28.094 -6.816 1 98.69 392 VAL A C 1
ATOM 2967 O O . VAL A 1 392 ? -14.977 -28.547 -7.93 1 98.69 392 VAL A O 1
ATOM 2970 N N . ALA A 1 393 ? -16.203 -28.547 -6.051 1 98.62 393 ALA A N 1
ATOM 2971 C CA . ALA A 1 393 ? -17.031 -29.656 -6.508 1 98.62 393 ALA A CA 1
ATOM 2972 C C . ALA A 1 393 ? -17.812 -29.281 -7.762 1 98.62 393 ALA A C 1
ATOM 2974 O O . ALA A 1 393 ? -17.938 -30.094 -8.688 1 98.62 393 ALA A O 1
ATOM 2975 N N . ALA A 1 394 ? -18.312 -28.062 -7.707 1 98.56 394 ALA A N 1
ATOM 2976 C CA . ALA A 1 394 ? -19.047 -27.578 -8.867 1 98.56 394 ALA A CA 1
ATOM 2977 C C . ALA A 1 394 ? -18.172 -27.547 -10.109 1 98.56 394 ALA A C 1
ATOM 2979 O O . ALA A 1 394 ? -18.609 -27.891 -11.203 1 98.56 394 ALA A O 1
ATOM 2980 N N . LEU A 1 395 ? -16.938 -27.125 -9.977 1 98.75 395 LEU A N 1
ATOM 2981 C CA . LEU A 1 395 ? -16.016 -27.078 -11.102 1 98.75 395 LEU A CA 1
ATOM 2982 C C . LEU A 1 395 ? -15.703 -28.484 -11.609 1 98.75 395 LEU A C 1
ATOM 2984 O O . LEU A 1 395 ? -15.672 -28.719 -12.812 1 98.75 395 LEU A O 1
ATOM 2988 N N . ALA A 1 396 ? -15.469 -29.406 -10.703 1 98.81 396 ALA A N 1
ATOM 2989 C CA . ALA A 1 396 ? -15.211 -30.797 -11.086 1 98.81 396 ALA A CA 1
ATOM 2990 C C . ALA A 1 396 ? -16.359 -31.359 -11.922 1 98.81 396 ALA A C 1
ATOM 2992 O O . ALA A 1 396 ? -16.141 -31.969 -12.969 1 98.81 396 ALA A O 1
ATOM 2993 N N . ASN A 1 397 ? -17.547 -31.078 -11.461 1 98.69 397 ASN A N 1
ATOM 2994 C CA . ASN A 1 397 ? -18.719 -31.547 -12.172 1 98.69 397 ASN A CA 1
ATOM 2995 C C . ASN A 1 397 ? -18.844 -30.891 -13.547 1 98.69 397 ASN A C 1
ATOM 2997 O O . ASN A 1 397 ? -19.172 -31.562 -14.531 1 98.69 397 ASN A O 1
ATOM 3001 N N . PHE A 1 398 ? -18.656 -29.609 -13.586 1 98.56 398 PHE A N 1
ATOM 3002 C CA . PHE A 1 398 ? -18.703 -28.891 -14.859 1 98.56 398 PHE A CA 1
ATOM 3003 C C . PHE A 1 398 ? -17.688 -29.453 -15.836 1 98.56 398 PHE A C 1
ATOM 3005 O O . PHE A 1 398 ? -17.984 -29.672 -17.016 1 98.56 398 PHE A O 1
ATOM 3012 N N . MET A 1 399 ? -16.422 -29.719 -15.383 1 98.56 399 MET A N 1
ATOM 3013 C CA . MET A 1 399 ? -15.359 -30.281 -16.203 1 98.56 399 MET A CA 1
ATOM 3014 C C . MET A 1 399 ? -15.75 -31.641 -16.766 1 98.56 399 MET A C 1
ATOM 3016 O O . MET A 1 399 ? -15.531 -31.938 -17.938 1 98.56 399 MET A O 1
ATOM 3020 N N . ARG A 1 400 ? -16.391 -32.469 -15.961 1 98.25 400 ARG A N 1
ATOM 3021 C CA . ARG A 1 400 ? -16.828 -33.781 -16.406 1 98.25 400 ARG A CA 1
ATOM 3022 C C . ARG A 1 400 ? -17.891 -33.656 -17.5 1 98.25 400 ARG A C 1
ATOM 3024 O O . ARG A 1 400 ? -17.844 -34.344 -18.516 1 98.25 400 ARG A O 1
ATOM 3031 N N . ARG A 1 401 ? -18.797 -32.75 -17.219 1 98.19 401 ARG A N 1
ATOM 3032 C CA . ARG A 1 401 ? -19.875 -32.531 -18.203 1 98.19 401 ARG A CA 1
ATOM 3033 C C . ARG A 1 401 ? -19.328 -32.031 -19.516 1 98.19 401 ARG A C 1
ATOM 3035 O O . ARG A 1 401 ? -19.75 -32.469 -20.594 1 98.19 401 ARG A O 1
ATOM 3042 N N . PHE A 1 402 ? -18.469 -31.047 -19.406 1 97.88 402 PHE A N 1
ATOM 3043 C CA . PHE A 1 402 ? -17.875 -30.469 -20.609 1 97.88 402 PHE A CA 1
ATOM 3044 C C . PHE A 1 402 ? -17.109 -31.516 -21.406 1 97.88 402 PHE A C 1
ATOM 3046 O O . PHE A 1 402 ? -17.219 -31.594 -22.625 1 97.88 402 PHE A O 1
ATOM 3053 N N . CYS A 1 403 ? -16.297 -32.312 -20.719 1 95.69 403 CYS A N 1
ATOM 3054 C CA . CYS A 1 403 ? -15.547 -33.406 -21.344 1 95.69 403 CYS A CA 1
ATOM 3055 C C . CYS A 1 403 ? -16.469 -34.375 -22.047 1 95.69 403 CYS A C 1
ATOM 3057 O O . CYS A 1 403 ? -16.219 -34.781 -23.188 1 95.69 403 CYS A O 1
ATOM 3059 N N . ASN A 1 404 ? -17.562 -34.75 -21.406 1 95.81 404 ASN A N 1
ATOM 3060 C CA . ASN A 1 404 ? -18.516 -35.688 -21.984 1 95.81 404 ASN A CA 1
ATOM 3061 C C . ASN A 1 404 ? -19.188 -35.094 -23.234 1 95.81 404 ASN A C 1
ATOM 3063 O O . ASN A 1 404 ? -19.484 -35.844 -24.172 1 95.81 404 ASN A O 1
ATOM 3067 N N . LYS A 1 405 ? -19.344 -33.875 -23.203 1 95.12 405 LYS A N 1
ATOM 3068 C CA . LYS A 1 405 ? -20.016 -33.219 -24.312 1 95.12 405 LYS A CA 1
ATOM 3069 C C . LYS A 1 405 ? -19.094 -33.094 -25.531 1 95.12 405 LYS A C 1
ATOM 3071 O O . LYS A 1 405 ? -19.547 -33.188 -26.672 1 95.12 405 LYS A O 1
ATOM 3076 N N . TYR A 1 406 ? -17.875 -32.844 -25.328 1 91 406 TYR A N 1
ATOM 3077 C CA . TYR A 1 406 ? -17.016 -32.406 -26.422 1 91 406 TYR A CA 1
ATOM 3078 C C . TYR A 1 406 ? -15.953 -33.469 -26.719 1 91 406 TYR A C 1
ATOM 3080 O O . TYR A 1 406 ? -15.211 -33.344 -27.703 1 91 406 TYR A O 1
ATOM 3088 N N . GLN A 1 407 ? -15.758 -34.5 -25.938 1 83.25 407 GLN A N 1
ATOM 3089 C CA . GLN A 1 407 ? -14.766 -35.562 -26.188 1 83.25 407 GLN A CA 1
ATOM 3090 C C . GLN A 1 407 ? -15.078 -36.312 -27.484 1 83.25 407 GLN A C 1
ATOM 3092 O O . GLN A 1 407 ? -16.234 -36.594 -27.781 1 83.25 407 GLN A O 1
ATOM 3097 N N . MET B 1 1 ? -26.531 5.598 20.312 1 44.72 1 MET B N 1
ATOM 3098 C CA . MET B 1 1 ? -25.094 5.41 20.188 1 44.72 1 MET B CA 1
ATOM 3099 C C . MET B 1 1 ? -24.375 6.754 20.156 1 44.72 1 MET B C 1
ATOM 3101 O O . MET B 1 1 ? -24.891 7.727 19.609 1 44.72 1 MET B O 1
ATOM 3105 N N . ASN B 1 2 ? -23.5 7.07 21.156 1 63.59 2 ASN B N 1
ATOM 3106 C CA . ASN B 1 2 ? -22.875 8.375 21.312 1 63.59 2 ASN B CA 1
ATOM 3107 C C . ASN B 1 2 ? -22.094 8.781 20.062 1 63.59 2 ASN B C 1
ATOM 3109 O O . ASN B 1 2 ? -21.453 7.945 19.422 1 63.59 2 ASN B O 1
ATOM 3113 N N . VAL B 1 3 ? -22.484 9.914 19.578 1 82.25 3 VAL B N 1
ATOM 3114 C CA . VAL B 1 3 ? -21.875 10.484 18.375 1 82.25 3 VAL B CA 1
ATOM 3115 C C . VAL B 1 3 ? -20.375 10.664 18.594 1 82.25 3 VAL B C 1
ATOM 3117 O O . VAL B 1 3 ? -19.953 11.156 19.641 1 82.25 3 VAL B O 1
ATOM 3120 N N . VAL B 1 4 ? -19.547 10.086 17.812 1 94.81 4 VAL B N 1
ATOM 3121 C CA . VAL B 1 4 ? -18.094 10.273 17.859 1 94.81 4 VAL B CA 1
ATOM 3122 C C . VAL B 1 4 ? -17.688 11.383 16.891 1 94.81 4 VAL B C 1
ATOM 3124 O O . VAL B 1 4 ? -18.047 11.352 15.719 1 94.81 4 VAL B O 1
ATOM 3127 N N . HIS B 1 5 ? -17 12.445 17.438 1 97.81 5 HIS B N 1
ATOM 3128 C CA . HIS B 1 5 ? -16.406 13.516 16.656 1 97.81 5 HIS B CA 1
ATOM 3129 C C . HIS B 1 5 ? -14.93 13.242 16.375 1 97.81 5 HIS B C 1
ATOM 3131 O O . HIS B 1 5 ? -14.062 13.625 17.156 1 97.81 5 HIS B O 1
ATOM 3137 N N . ASN B 1 6 ? -14.664 12.602 15.242 1 97.06 6 ASN B N 1
ATOM 3138 C CA . ASN B 1 6 ? -13.312 12.18 14.906 1 97.06 6 ASN B CA 1
ATOM 3139 C C . ASN B 1 6 ? -12.539 13.289 14.188 1 97.06 6 ASN B C 1
ATOM 3141 O O . ASN B 1 6 ? -12.812 13.594 13.031 1 97.06 6 ASN B O 1
ATOM 3145 N N . MET B 1 7 ? -11.547 13.875 14.875 1 96.81 7 MET B N 1
ATOM 3146 C CA . MET B 1 7 ? -10.75 14.969 14.328 1 96.81 7 MET B CA 1
ATOM 3147 C C . MET B 1 7 ? -9.32 14.508 14.055 1 96.81 7 MET B C 1
ATOM 3149 O O . MET B 1 7 ? -8.375 15.281 14.211 1 96.81 7 MET B O 1
ATOM 3153 N N . SER B 1 8 ? -9.133 13.227 13.656 1 95.88 8 SER B N 1
ATOM 3154 C CA . SER B 1 8 ? -7.824 12.617 13.445 1 95.88 8 SER B CA 1
ATOM 3155 C C . SER B 1 8 ? -7.105 13.25 12.258 1 95.88 8 SER B C 1
ATOM 3157 O O . SER B 1 8 ? -7.711 13.484 11.211 1 95.88 8 SER B O 1
ATOM 3159 N N . PRO B 1 9 ? -5.789 13.547 12.43 1 95.06 9 PRO B N 1
ATOM 3160 C CA . PRO B 1 9 ? -4.992 14.094 11.328 1 95.06 9 PRO B CA 1
ATOM 3161 C C . PRO B 1 9 ? -4.609 13.039 10.297 1 95.06 9 PRO B C 1
ATOM 3163 O O . PRO B 1 9 ? -4.016 13.367 9.266 1 95.06 9 PRO B O 1
ATOM 3166 N N . GLY B 1 10 ? -4.914 11.75 10.516 1 90.56 10 GLY B N 1
ATOM 3167 C CA . GLY B 1 10 ? -4.57 10.68 9.602 1 90.56 10 GLY B CA 1
ATOM 3168 C C . GLY B 1 10 ? -4.137 9.406 10.305 1 90.56 10 GLY B C 1
ATOM 3169 O O . GLY B 1 10 ? -3.193 9.422 11.094 1 90.56 10 GLY B O 1
ATOM 3170 N N . PRO B 1 11 ? -4.836 8.328 9.984 1 94.94 11 PRO B N 1
ATOM 3171 C CA . PRO B 1 11 ? -6.027 8.203 9.148 1 94.94 11 PRO B CA 1
ATOM 3172 C C . PRO B 1 11 ? -7.242 8.922 9.734 1 94.94 11 PRO B C 1
ATOM 3174 O O . PRO B 1 11 ? -7.418 8.945 10.953 1 94.94 11 PRO B O 1
ATOM 3177 N N . GLY B 1 12 ? -7.992 9.609 8.906 1 95 12 GLY B N 1
ATOM 3178 C CA . GLY B 1 12 ? -9.141 10.375 9.352 1 95 12 GLY B CA 1
ATOM 3179 C C . GLY B 1 12 ? -10.461 9.812 8.859 1 95 12 GLY B C 1
ATOM 3180 O O . GLY B 1 12 ? -10.492 8.867 8.078 1 95 12 GLY B O 1
ATOM 3181 N N . ALA B 1 13 ? -11.508 10.375 9.383 1 95.81 13 ALA B N 1
ATOM 3182 C CA . ALA B 1 13 ? -12.852 9.922 9.031 1 95.81 13 ALA B CA 1
ATOM 3183 C C . ALA B 1 13 ? -13.164 10.195 7.566 1 95.81 13 ALA B C 1
ATOM 3185 O O . ALA B 1 13 ? -12.617 11.133 6.977 1 95.81 13 ALA B O 1
ATOM 3186 N N . LEU B 1 14 ? -13.977 9.359 7.012 1 97.88 14 LEU B N 1
ATOM 3187 C CA . LEU B 1 14 ? -14.562 9.562 5.691 1 97.88 14 LEU B CA 1
ATOM 3188 C C . LEU B 1 14 ? -16.047 9.898 5.809 1 97.88 14 LEU B C 1
ATOM 3190 O O . LEU B 1 14 ? -16.672 9.602 6.828 1 97.88 14 LEU B O 1
ATOM 3194 N N . PRO B 1 15 ? -16.594 10.555 4.832 1 98.12 15 PRO B N 1
ATOM 3195 C CA . PRO B 1 15 ? -18.016 10.93 4.922 1 98.12 15 PRO B CA 1
ATOM 3196 C C . PRO B 1 15 ? -18.922 9.727 5.148 1 98.12 15 PRO B C 1
ATOM 3198 O O . PRO B 1 15 ? -18.703 8.656 4.57 1 98.12 15 PRO B O 1
ATOM 3201 N N . ALA B 1 16 ? -19.953 9.922 5.965 1 97.12 16 ALA B N 1
ATOM 3202 C CA . ALA B 1 16 ? -20.875 8.852 6.336 1 97.12 16 ALA B CA 1
ATOM 3203 C C . ALA B 1 16 ? -21.5 8.211 5.098 1 97.12 16 ALA B C 1
ATOM 3205 O O . ALA B 1 16 ? -21.625 6.988 5.012 1 97.12 16 ALA B O 1
ATOM 3206 N N . ALA B 1 17 ? -21.891 9.047 4.148 1 98.12 17 ALA B N 1
ATOM 3207 C CA . ALA B 1 17 ? -22.547 8.539 2.939 1 98.12 17 ALA B CA 1
ATOM 3208 C C . ALA B 1 17 ? -21.609 7.605 2.172 1 98.12 17 ALA B C 1
ATOM 3210 O O . ALA B 1 17 ? -22.062 6.59 1.626 1 98.12 17 ALA B O 1
ATOM 3211 N N . VAL B 1 18 ? -20.375 7.984 2.094 1 98.62 18 VAL B N 1
ATOM 3212 C CA . VAL B 1 18 ? -19.375 7.168 1.419 1 98.62 18 VAL B CA 1
ATOM 3213 C C . VAL B 1 18 ? -19.203 5.836 2.148 1 98.62 18 VAL B C 1
ATOM 3215 O O . VAL B 1 18 ? -19.188 4.773 1.521 1 98.62 18 VAL B O 1
ATOM 3218 N N . MET B 1 19 ? -19.141 5.844 3.459 1 98.38 19 MET B N 1
ATOM 3219 C CA . MET B 1 19 ? -18.906 4.652 4.273 1 98.38 19 MET B CA 1
ATOM 3220 C C . MET B 1 19 ? -20.109 3.707 4.199 1 98.38 19 MET B C 1
ATOM 3222 O O . MET B 1 19 ? -19.938 2.488 4.133 1 98.38 19 MET B O 1
ATOM 3226 N N . TYR B 1 20 ? -21.281 4.238 4.262 1 98.44 20 TYR B N 1
ATOM 3227 C CA . TYR B 1 20 ? -22.469 3.391 4.203 1 98.44 20 TYR B CA 1
ATOM 3228 C C . TYR B 1 20 ? -22.609 2.732 2.836 1 98.44 20 TYR B C 1
ATOM 3230 O O . TYR B 1 20 ? -23.016 1.57 2.736 1 98.44 20 TYR B O 1
ATOM 3238 N N . LYS B 1 21 ? -22.312 3.459 1.795 1 98.69 21 LYS B N 1
ATOM 3239 C CA . LYS B 1 21 ? -22.312 2.855 0.465 1 98.69 21 LYS B CA 1
ATOM 3240 C C . LYS B 1 21 ? -21.281 1.729 0.375 1 98.69 21 LYS B C 1
ATOM 3242 O O . LYS B 1 21 ? -21.578 0.648 -0.138 1 98.69 21 LYS B O 1
ATOM 3247 N N . ALA B 1 22 ? -20.078 1.982 0.823 1 98.81 22 ALA B N 1
ATOM 3248 C CA . ALA B 1 22 ? -19.047 0.958 0.832 1 98.81 22 ALA B CA 1
ATOM 3249 C C . ALA B 1 22 ? -19.484 -0.27 1.622 1 98.81 22 ALA B C 1
ATOM 3251 O O . ALA B 1 22 ? -19.219 -1.405 1.218 1 98.81 22 ALA B O 1
ATOM 3252 N N . GLN B 1 23 ? -20.094 -0.032 2.777 1 98.69 23 GLN B N 1
ATOM 3253 C CA . GLN B 1 23 ? -20.594 -1.128 3.6 1 98.69 23 GLN B CA 1
ATOM 3254 C C . GLN B 1 23 ? -21.609 -1.976 2.834 1 98.69 23 GLN B C 1
ATOM 3256 O O . GLN B 1 23 ? -21.516 -3.205 2.838 1 98.69 23 GLN B O 1
ATOM 3261 N N . GLN B 1 24 ? -22.484 -1.332 2.162 1 98.44 24 GLN B N 1
ATOM 3262 C CA . GLN B 1 24 ? -23.531 -2.014 1.419 1 98.44 24 GLN B CA 1
ATOM 3263 C C . GLN B 1 24 ? -22.953 -2.842 0.277 1 98.44 24 GLN B C 1
ATOM 3265 O O . GLN B 1 24 ? -23.469 -3.918 -0.038 1 98.44 24 GLN B O 1
ATOM 3270 N N . GLU B 1 25 ? -21.938 -2.363 -0.297 1 98.38 25 GLU B N 1
ATOM 3271 C CA . GLU B 1 25 ? -21.422 -2.957 -1.526 1 98.38 25 GLU B CA 1
ATOM 3272 C C . GLU B 1 25 ? -20.25 -3.889 -1.239 1 98.38 25 GLU B C 1
ATOM 3274 O O . GLU B 1 25 ? -19.703 -4.52 -2.152 1 98.38 25 GLU B O 1
ATOM 3279 N N . LEU B 1 26 ? -19.844 -4.055 0.022 1 98.5 26 LEU B N 1
ATOM 3280 C CA . LEU B 1 26 ? -18.578 -4.68 0.375 1 98.5 26 LEU B CA 1
ATOM 3281 C C . LEU B 1 26 ? -18.531 -6.125 -0.111 1 98.5 26 LEU B C 1
ATOM 3283 O O . LEU B 1 26 ? -17.531 -6.57 -0.668 1 98.5 26 LEU B O 1
ATOM 3287 N N . VAL B 1 27 ? -19.625 -6.902 0.065 1 97.56 27 VAL B N 1
ATOM 3288 C CA . VAL B 1 27 ? -19.641 -8.336 -0.2 1 97.56 27 VAL B CA 1
ATOM 3289 C C . VAL B 1 27 ? -20.016 -8.586 -1.662 1 97.56 27 VAL B C 1
ATOM 3291 O O . VAL B 1 27 ? -19.516 -9.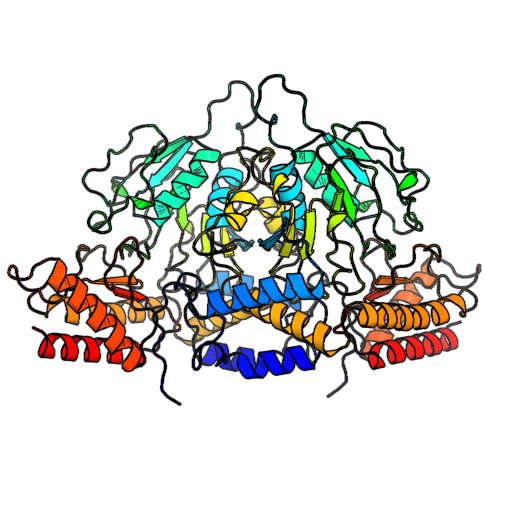531 -2.281 1 97.56 27 VAL B O 1
ATOM 3294 N N . SER B 1 28 ? -20.859 -7.707 -2.182 1 97.06 28 SER B N 1
ATOM 3295 C CA . SER B 1 28 ? -21.297 -7.758 -3.568 1 97.06 28 SER B CA 1
ATOM 3296 C C . SER B 1 28 ? -21.281 -6.371 -4.203 1 97.06 28 SER B C 1
ATOM 3298 O O . SER B 1 28 ? -22.219 -5.59 -4.023 1 97.06 28 SER B O 1
ATOM 3300 N N . TRP B 1 29 ? -20.25 -6.168 -4.938 1 97.06 29 TRP B N 1
ATOM 3301 C CA . TRP B 1 29 ? -19.984 -4.891 -5.594 1 97.06 29 TRP B CA 1
ATOM 3302 C C . TRP B 1 29 ? -20.766 -4.785 -6.906 1 97.06 29 TRP B C 1
ATOM 3304 O O . TRP B 1 29 ? -20.75 -5.719 -7.715 1 97.06 29 TRP B O 1
ATOM 3314 N N . PRO B 1 30 ? -21.5 -3.734 -7.184 1 97.12 30 PRO B N 1
ATOM 3315 C CA . PRO B 1 30 ? -22.312 -3.615 -8.391 1 97.12 30 PRO B CA 1
ATOM 3316 C C . PRO B 1 30 ? -21.516 -3.805 -9.672 1 97.12 30 PRO B C 1
ATOM 3318 O O . PRO B 1 30 ? -22.047 -4.258 -10.688 1 97.12 30 PRO B O 1
ATOM 3321 N N . GLY B 1 31 ? -20.234 -3.498 -9.688 1 96.69 31 GLY B N 1
ATOM 3322 C CA . GLY B 1 31 ? -19.391 -3.668 -10.867 1 96.69 31 GLY B CA 1
ATOM 3323 C C . GLY B 1 31 ? -19.094 -5.121 -11.172 1 96.69 31 GLY B C 1
ATOM 3324 O O . GLY B 1 31 ? -18.688 -5.449 -12.289 1 96.69 31 GLY B O 1
ATOM 3325 N N . ALA B 1 32 ? -19.188 -6 -10.234 1 96.5 32 ALA B N 1
ATOM 3326 C CA . ALA B 1 32 ? -19.047 -7.449 -10.336 1 96.5 32 ALA B CA 1
ATOM 3327 C C . ALA B 1 32 ? -19.969 -8.164 -9.359 1 96.5 32 ALA B C 1
ATOM 3329 O O . ALA B 1 32 ? -19.516 -8.703 -8.344 1 96.5 32 ALA B O 1
ATOM 3330 N N . PRO B 1 33 ? -21.25 -8.227 -9.711 1 95.94 33 PRO B N 1
ATOM 3331 C CA . PRO B 1 33 ? -22.219 -8.773 -8.766 1 95.94 33 PRO B CA 1
ATOM 3332 C C . PRO B 1 33 ? -21.844 -10.164 -8.258 1 95.94 33 PRO B C 1
ATOM 3334 O O . PRO B 1 33 ? -21.422 -11.016 -9.039 1 95.94 33 PRO B O 1
ATOM 3337 N N . GLY B 1 34 ? -21.984 -10.312 -6.953 1 95 34 GLY B N 1
ATOM 3338 C CA . GLY B 1 34 ? -21.641 -11.57 -6.32 1 95 34 GLY B CA 1
ATOM 3339 C C . GLY B 1 34 ? -20.188 -11.641 -5.863 1 95 34 GLY B C 1
ATOM 3340 O O . GLY B 1 34 ? -19.797 -12.594 -5.191 1 95 34 GLY B O 1
ATOM 3341 N N . GLN B 1 35 ? -19.453 -10.625 -6.227 1 96.69 35 GLN B N 1
ATOM 3342 C CA . GLN B 1 35 ? -18.062 -10.547 -5.828 1 96.69 35 GLN B CA 1
ATOM 3343 C C . GLN B 1 35 ? -17.75 -9.211 -5.141 1 96.69 35 GLN B C 1
ATOM 3345 O O . GLN B 1 35 ? -18.422 -8.211 -5.406 1 96.69 35 GLN B O 1
ATOM 3350 N N . SER B 1 36 ? -16.797 -9.234 -4.211 1 97.56 36 SER B N 1
ATOM 3351 C CA . SER B 1 36 ? -16.266 -8 -3.645 1 97.56 36 SER B CA 1
ATOM 3352 C C . SER B 1 36 ? -15.281 -7.336 -4.598 1 97.56 36 SER B C 1
ATOM 3354 O O . SER B 1 36 ? -14.617 -8.016 -5.383 1 97.56 36 SER B O 1
ATOM 3356 N N . VAL B 1 37 ? -15.164 -6.027 -4.535 1 98 37 VAL B N 1
ATOM 3357 C CA . VAL B 1 37 ? -14.148 -5.309 -5.301 1 98 37 VAL B CA 1
ATOM 3358 C C . VAL B 1 37 ? -12.758 -5.801 -4.902 1 98 37 VAL B C 1
ATOM 3360 O O . VAL B 1 37 ? -11.812 -5.707 -5.691 1 98 37 VAL B O 1
ATOM 3363 N N . MET B 1 38 ? -12.609 -6.445 -3.76 1 97.81 38 MET B N 1
ATOM 3364 C CA . MET B 1 38 ? -11.336 -6.957 -3.256 1 97.81 38 MET B CA 1
ATOM 3365 C C . MET B 1 38 ? -10.984 -8.281 -3.918 1 97.81 38 MET B C 1
ATOM 3367 O O . MET B 1 38 ? -9.875 -8.789 -3.752 1 97.81 38 MET B O 1
ATOM 3371 N N . SER B 1 39 ? -11.891 -8.844 -4.738 1 96.31 39 SER B N 1
ATOM 3372 C CA . SER B 1 39 ? -11.695 -10.227 -5.18 1 96.31 39 SER B CA 1
ATOM 3373 C C . SER B 1 39 ? -11.719 -10.328 -6.703 1 96.31 39 SER B C 1
ATOM 3375 O O . SER B 1 39 ? -11.836 -11.422 -7.254 1 96.31 39 SER B O 1
ATOM 3377 N N . VAL B 1 40 ? -11.672 -9.188 -7.363 1 95.12 40 VAL B N 1
ATOM 3378 C CA . VAL B 1 40 ? -11.703 -9.203 -8.82 1 95.12 40 VAL B CA 1
ATOM 3379 C C . VAL B 1 40 ? -10.297 -9 -9.375 1 95.12 40 VAL B C 1
ATOM 3381 O O . VAL B 1 40 ? -9.516 -8.219 -8.836 1 95.12 40 VAL B O 1
ATOM 3384 N N . SER B 1 41 ? -10.023 -9.68 -10.461 1 91.44 41 SER B N 1
ATOM 3385 C CA . SER B 1 41 ? -8.703 -9.617 -11.07 1 91.44 41 SER B CA 1
ATOM 3386 C C . SER B 1 41 ? -8.445 -8.258 -11.703 1 91.44 41 SER B C 1
ATOM 3388 O O . SER B 1 41 ? -9.336 -7.68 -12.328 1 91.44 41 SER B O 1
ATOM 3390 N N . HIS B 1 42 ? -7.258 -7.801 -11.586 1 92.12 42 HIS B N 1
ATOM 3391 C CA . HIS B 1 42 ? -6.848 -6.555 -12.219 1 92.12 42 HIS B CA 1
ATOM 3392 C C . HIS B 1 42 ? -6.305 -6.809 -13.625 1 92.12 42 HIS B C 1
ATOM 3394 O O . HIS B 1 42 ? -6.012 -5.867 -14.359 1 92.12 42 HIS B O 1
ATOM 3400 N N . ARG B 1 43 ? -6.16 -8.055 -14.016 1 88.31 43 ARG B N 1
ATOM 3401 C CA . ARG B 1 43 ? -5.492 -8.391 -15.273 1 88.31 43 ARG B CA 1
ATOM 3402 C C . ARG B 1 43 ? -6.508 -8.688 -16.375 1 88.31 43 ARG B C 1
ATOM 3404 O O . ARG B 1 43 ? -6.156 -8.75 -17.547 1 88.31 43 ARG B O 1
ATOM 3411 N N . GLU B 1 44 ? -7.73 -8.922 -16 1 88.12 44 GLU B N 1
ATOM 3412 C CA . GLU B 1 44 ? -8.75 -9.219 -17 1 88.12 44 GLU B CA 1
ATOM 3413 C C . GLU B 1 44 ? -8.977 -8.023 -17.938 1 88.12 44 GLU B C 1
ATOM 3415 O O . GLU B 1 44 ? -9.375 -6.949 -17.484 1 88.12 44 GLU B O 1
ATOM 3420 N N . PRO B 1 45 ? -8.719 -8.242 -19.234 1 87.56 45 PRO B N 1
ATOM 3421 C CA . PRO B 1 45 ? -8.938 -7.125 -20.156 1 87.56 45 PRO B CA 1
ATOM 3422 C C . PRO B 1 45 ? -10.383 -6.625 -20.156 1 87.56 45 PRO B C 1
ATOM 3424 O O . PRO B 1 45 ? -11.312 -7.414 -20.328 1 87.56 45 PRO B O 1
ATOM 3427 N N . ASN B 1 46 ? -10.578 -5.414 -19.984 1 91.31 46 ASN B N 1
ATOM 3428 C CA . ASN B 1 46 ? -11.891 -4.77 -19.938 1 91.31 46 ASN B CA 1
ATOM 3429 C C . ASN B 1 46 ? -12.773 -5.379 -18.859 1 91.31 46 ASN B C 1
ATOM 3431 O O . ASN B 1 46 ? -14 -5.359 -18.969 1 91.31 46 ASN B O 1
ATOM 3435 N N . GLY B 1 47 ? -12.133 -6.016 -17.938 1 94.5 47 GLY B N 1
ATOM 3436 C CA . GLY B 1 47 ? -12.844 -6.598 -16.812 1 94.5 47 GLY B CA 1
ATOM 3437 C C . GLY B 1 47 ? -13.312 -5.566 -15.805 1 94.5 47 GLY B C 1
ATOM 3438 O O . GLY B 1 47 ? -13.117 -4.367 -16 1 94.5 47 GLY B O 1
ATOM 3439 N N . PRO B 1 48 ? -13.93 -6.094 -14.75 1 96.69 48 PRO B N 1
ATOM 3440 C CA . PRO B 1 48 ? -14.555 -5.203 -13.766 1 96.69 48 PRO B CA 1
ATOM 3441 C C . PRO B 1 48 ? -13.555 -4.227 -13.141 1 96.69 48 PRO B C 1
ATOM 3443 O O . PRO B 1 48 ? -13.844 -3.031 -13.031 1 96.69 48 PRO B O 1
ATOM 3446 N N . TYR B 1 49 ? -12.445 -4.633 -12.742 1 97.44 49 TYR B N 1
ATOM 3447 C CA . TYR B 1 49 ? -11.5 -3.734 -12.094 1 97.44 49 TYR B CA 1
ATOM 3448 C C . TYR B 1 49 ? -10.961 -2.701 -13.078 1 97.44 49 TYR B C 1
ATOM 3450 O O . TYR B 1 49 ? -10.781 -1.533 -12.727 1 97.44 49 TYR B O 1
ATOM 3458 N N . GLN B 1 50 ? -10.539 -3.176 -14.234 1 97.56 50 GLN B N 1
ATOM 3459 C CA . GLN B 1 50 ? -10 -2.23 -15.203 1 97.56 50 GLN B CA 1
ATOM 3460 C C . GLN B 1 50 ? -11.008 -1.127 -15.516 1 97.56 50 GLN B C 1
ATOM 3462 O O . GLN B 1 50 ? -10.625 0.035 -15.68 1 97.56 50 GLN B O 1
ATOM 3467 N N . LYS B 1 51 ? -12.305 -1.471 -15.594 1 98.38 51 LYS B N 1
ATOM 3468 C CA . LYS B 1 51 ? -13.352 -0.466 -15.781 1 98.38 51 LYS B CA 1
ATOM 3469 C C . LYS B 1 51 ? -13.406 0.492 -14.594 1 98.38 51 LYS B C 1
ATOM 3471 O O . LYS B 1 51 ? -13.562 1.702 -14.773 1 98.38 51 LYS B O 1
ATOM 3476 N N . LEU B 1 52 ? -13.289 -0.051 -13.422 1 98.62 52 LEU B N 1
ATOM 3477 C CA . LEU B 1 52 ? -13.25 0.774 -12.219 1 98.62 52 LEU B CA 1
ATOM 3478 C C . LEU B 1 52 ? -12.078 1.746 -12.258 1 98.62 52 LEU B C 1
ATOM 3480 O O . LEU B 1 52 ? -12.25 2.945 -12.023 1 98.62 52 LEU B O 1
ATOM 3484 N N . ALA B 1 53 ? -10.883 1.198 -12.523 1 98.5 53 ALA B N 1
ATOM 3485 C CA . ALA B 1 53 ? -9.672 2.014 -12.531 1 98.5 53 ALA B CA 1
ATOM 3486 C C . ALA B 1 53 ? -9.773 3.135 -13.562 1 98.5 53 ALA B C 1
ATOM 3488 O O . ALA B 1 53 ? -9.391 4.273 -13.289 1 98.5 53 ALA B O 1
ATOM 3489 N N . ALA B 1 54 ? -10.281 2.801 -14.719 1 98.44 54 ALA B N 1
ATOM 3490 C CA . ALA B 1 54 ? -10.469 3.803 -15.766 1 98.44 54 ALA B CA 1
ATOM 3491 C C . ALA B 1 54 ? -11.438 4.891 -15.32 1 98.44 54 ALA B C 1
ATOM 3493 O O . ALA B 1 54 ? -11.195 6.078 -15.547 1 98.44 54 ALA B O 1
ATOM 3494 N N . LYS B 1 55 ? -12.508 4.465 -14.75 1 98.69 55 LYS B N 1
ATOM 3495 C CA . LYS B 1 55 ? -13.492 5.414 -14.242 1 98.69 55 LYS B CA 1
ATOM 3496 C C . LYS B 1 55 ? -12.883 6.336 -13.188 1 98.69 55 LYS B C 1
ATOM 3498 O O . LYS B 1 55 ? -13.102 7.547 -13.219 1 98.69 55 LYS B O 1
ATOM 3503 N N . VAL B 1 56 ? -12.148 5.77 -12.258 1 98.88 56 VAL B N 1
ATOM 3504 C CA . VAL B 1 56 ? -11.578 6.555 -11.172 1 98.88 56 VAL B CA 1
ATOM 3505 C C . VAL B 1 56 ? -10.531 7.52 -11.719 1 98.88 56 VAL B C 1
ATOM 3507 O O . VAL B 1 56 ? -10.445 8.672 -11.289 1 98.88 56 VAL B O 1
ATOM 3510 N N . MET B 1 57 ? -9.68 7.062 -12.672 1 98.88 57 MET B N 1
ATOM 3511 C CA . MET B 1 57 ? -8.719 7.965 -13.305 1 98.88 57 MET B CA 1
ATOM 3512 C C . MET B 1 57 ? -9.438 9.141 -13.969 1 98.88 57 MET B C 1
ATOM 3514 O O . MET B 1 57 ? -8.977 10.281 -13.875 1 98.88 57 MET B O 1
ATOM 3518 N N . GLN B 1 58 ? -10.547 8.852 -14.586 1 98.81 58 GLN B N 1
ATOM 3519 C CA . GLN B 1 58 ? -11.312 9.922 -15.211 1 98.81 58 GLN B CA 1
ATOM 3520 C C . GLN B 1 58 ? -11.898 10.859 -14.164 1 98.81 58 GLN B C 1
ATOM 3522 O O . GLN B 1 58 ? -11.914 12.078 -14.359 1 98.81 58 GLN B O 1
ATOM 3527 N N . GLN B 1 59 ? -12.406 10.312 -13.117 1 98.94 59 GLN B N 1
ATOM 3528 C CA . GLN B 1 59 ? -12.93 11.141 -12.031 1 98.94 59 GLN B CA 1
ATOM 3529 C C . GLN B 1 59 ? -11.844 12.062 -11.477 1 98.94 59 GLN B C 1
ATOM 3531 O O . GLN B 1 59 ? -12.117 13.219 -11.141 1 98.94 59 GLN B O 1
ATOM 3536 N N . VAL B 1 60 ? -10.633 11.539 -11.336 1 98.94 60 VAL B N 1
ATOM 3537 C CA . VAL B 1 60 ? -9.516 12.359 -10.891 1 98.94 60 VAL B CA 1
ATOM 3538 C C . VAL B 1 60 ? -9.32 13.531 -11.852 1 98.94 60 VAL B C 1
ATOM 3540 O O . VAL B 1 60 ? -9.188 14.68 -11.422 1 98.94 60 VAL B O 1
ATOM 3543 N N . ARG B 1 61 ? -9.305 13.219 -13.141 1 98.81 61 ARG B N 1
ATOM 3544 C CA . ARG B 1 61 ? -9.109 14.258 -14.156 1 98.81 61 ARG B CA 1
ATOM 3545 C C . ARG B 1 61 ? -10.219 15.305 -14.086 1 98.81 61 ARG B C 1
ATOM 3547 O O . ARG B 1 61 ? -9.953 16.5 -14.156 1 98.81 61 ARG B O 1
ATOM 3554 N N . ASP B 1 62 ? -11.43 14.828 -13.906 1 98.75 62 ASP B N 1
ATOM 3555 C CA . ASP B 1 62 ? -12.578 15.727 -13.906 1 98.75 62 ASP B CA 1
ATOM 3556 C C . ASP B 1 62 ? -12.57 16.625 -12.664 1 98.75 62 ASP B C 1
ATOM 3558 O O . ASP B 1 62 ? -12.781 17.828 -12.758 1 98.75 62 ASP B O 1
ATOM 3562 N N . VAL B 1 63 ? -12.328 16.062 -11.516 1 98.88 63 VAL B N 1
ATOM 3563 C CA . VAL B 1 63 ? -12.445 16.766 -10.25 1 98.88 63 VAL B CA 1
ATOM 3564 C C . VAL B 1 63 ? -11.289 17.75 -10.102 1 98.88 63 VAL B C 1
ATOM 3566 O O . VAL B 1 63 ? -11.469 18.875 -9.602 1 98.88 63 VAL B O 1
ATOM 3569 N N . LEU B 1 64 ? -10.062 17.375 -10.602 1 98.81 64 LEU B N 1
ATOM 3570 C CA . LEU B 1 64 ? -8.875 18.188 -10.375 1 98.81 64 LEU B CA 1
ATOM 3571 C C . LEU B 1 64 ? -8.492 18.953 -11.633 1 98.81 64 LEU B C 1
ATOM 3573 O O . LEU B 1 64 ? -7.473 19.656 -11.664 1 98.81 64 LEU B O 1
ATOM 3577 N N . ASP B 1 65 ? -9.297 18.797 -12.688 1 98.38 65 ASP B N 1
ATOM 3578 C CA . ASP B 1 65 ? -8.992 19.438 -13.961 1 98.38 65 ASP B CA 1
ATOM 3579 C C . ASP B 1 65 ? -7.559 19.141 -14.406 1 98.38 65 ASP B C 1
ATOM 3581 O O . ASP B 1 65 ? -6.785 20.062 -14.68 1 98.38 65 ASP B O 1
ATOM 3585 N N . VAL B 1 66 ? -7.238 17.875 -14.461 1 98.88 66 VAL B N 1
ATOM 3586 C CA . VAL B 1 66 ? -5.887 17.438 -14.789 1 98.88 66 VAL B CA 1
ATOM 3587 C C . VAL B 1 66 ? -5.648 17.594 -16.297 1 98.88 66 VAL B C 1
ATOM 3589 O O . VAL B 1 66 ? -6.391 17.047 -17.109 1 98.88 66 VAL B O 1
ATOM 3592 N N . PRO B 1 67 ? -4.602 18.344 -16.703 1 98.62 67 PRO B N 1
ATOM 3593 C CA . PRO B 1 67 ? -4.305 18.469 -18.125 1 98.62 67 PRO B CA 1
ATOM 3594 C C . PRO B 1 67 ? -4.023 17.125 -18.797 1 98.62 67 PRO B C 1
ATOM 3596 O O . PRO B 1 67 ? -3.656 16.156 -18.125 1 98.62 67 PRO B O 1
ATOM 3599 N N . SER B 1 68 ? -4.141 17.031 -20.094 1 98.31 68 SER B N 1
ATOM 3600 C CA . SER B 1 68 ? -4.055 15.781 -20.844 1 98.31 68 SER B CA 1
ATOM 3601 C C . SER B 1 68 ? -2.623 15.25 -20.875 1 98.31 68 SER B C 1
ATOM 3603 O O . SER B 1 68 ? -2.396 14.07 -21.141 1 98.31 68 SER B O 1
ATOM 3605 N N . ASP B 1 69 ? -1.66 16.109 -20.672 1 98.25 69 ASP B N 1
ATOM 3606 C CA . ASP B 1 69 ? -0.265 15.695 -20.75 1 98.25 69 ASP B CA 1
ATOM 3607 C C . ASP B 1 69 ? 0.24 15.211 -19.391 1 98.25 69 ASP B C 1
ATOM 3609 O O . ASP B 1 69 ? 1.449 15.141 -19.156 1 98.25 69 ASP B O 1
ATOM 3613 N N . TYR B 1 70 ? -0.67 14.984 -18.5 1 98.81 70 TYR B N 1
ATOM 3614 C CA . TYR B 1 70 ? -0.325 14.375 -17.234 1 98.81 70 TYR B CA 1
ATOM 3615 C C . TYR B 1 70 ? -0.757 12.914 -17.188 1 98.81 70 TYR B C 1
ATOM 3617 O O . TYR B 1 70 ? -1.716 12.523 -17.859 1 98.81 70 TYR B O 1
ATOM 3625 N N . HIS B 1 71 ? -0.073 12.117 -16.422 1 98.81 71 HIS B N 1
ATOM 3626 C CA . HIS B 1 71 ? -0.482 10.758 -16.094 1 98.81 71 HIS B CA 1
ATOM 3627 C C . HIS B 1 71 ? -1.044 10.688 -14.672 1 98.81 71 HIS B C 1
ATOM 3629 O O . HIS B 1 71 ? -0.535 11.344 -13.766 1 98.81 71 HIS B O 1
ATOM 3635 N N . VAL B 1 72 ? -2.137 9.961 -14.531 1 98.94 72 VAL B N 1
ATOM 3636 C CA . VAL B 1 72 ? -2.742 9.656 -13.234 1 98.94 72 VAL B CA 1
ATOM 3637 C C . VAL B 1 72 ? -2.262 8.297 -12.75 1 98.94 72 VAL B C 1
ATOM 3639 O O . VAL B 1 72 ? -2.598 7.262 -13.336 1 98.94 72 VAL B O 1
ATOM 3642 N N . LEU B 1 73 ? -1.513 8.266 -11.664 1 98.88 73 LEU B N 1
ATOM 3643 C CA . LEU B 1 73 ? -0.919 7.027 -11.18 1 98.88 73 LEU B CA 1
ATOM 3644 C C . LEU B 1 73 ? -1.441 6.68 -9.789 1 98.88 73 LEU B C 1
ATOM 3646 O O . LEU B 1 73 ? -1.598 7.562 -8.945 1 98.88 73 LEU B O 1
ATOM 3650 N N . PHE B 1 74 ? -1.833 5.449 -9.562 1 98.75 74 PHE B N 1
ATOM 3651 C CA . PHE B 1 74 ? -2.17 4.879 -8.266 1 98.75 74 PHE B CA 1
ATOM 3652 C C . PHE B 1 74 ? -0.993 4.09 -7.699 1 98.75 74 PHE B C 1
ATOM 3654 O O . PHE B 1 74 ? -0.712 2.977 -8.141 1 98.75 74 PHE B O 1
ATOM 3661 N N . MET B 1 75 ? -0.329 4.668 -6.684 1 98.56 75 MET B N 1
ATOM 3662 C CA . MET B 1 75 ? 0.913 4.078 -6.188 1 98.56 75 MET B CA 1
ATOM 3663 C C . MET B 1 75 ? 0.772 3.654 -4.73 1 98.56 75 MET B C 1
ATOM 3665 O O . MET B 1 75 ? -0.318 3.727 -4.16 1 98.56 75 MET B O 1
ATOM 3669 N N . HIS B 1 76 ? 1.828 3.086 -4.168 1 97.62 76 HIS B N 1
ATOM 3670 C CA . HIS B 1 76 ? 1.859 2.502 -2.832 1 97.62 76 HIS B CA 1
ATOM 3671 C C . HIS B 1 76 ? 2.795 3.281 -1.914 1 97.62 76 HIS B C 1
ATOM 3673 O O . HIS B 1 76 ? 3.607 4.082 -2.383 1 97.62 76 HIS B O 1
ATOM 3679 N N . GLY B 1 77 ? 2.627 3.109 -0.603 1 97.69 77 GLY B N 1
ATOM 3680 C CA . GLY B 1 77 ? 3.635 3.535 0.356 1 97.69 77 GLY B CA 1
ATOM 3681 C C . GLY B 1 77 ? 3.41 4.945 0.869 1 97.69 77 GLY B C 1
ATOM 3682 O O . GLY B 1 77 ? 4.219 5.469 1.635 1 97.69 77 GLY B O 1
ATOM 3683 N N . GLY B 1 78 ? 2.32 5.605 0.406 1 97.62 78 GLY B N 1
ATOM 3684 C CA . GLY B 1 78 ? 1.989 6.934 0.895 1 97.62 78 GLY B CA 1
ATOM 3685 C C . GLY B 1 78 ? 3.004 7.988 0.492 1 97.62 78 GLY B C 1
ATOM 3686 O O . GLY B 1 78 ? 3.758 7.797 -0.463 1 97.62 78 GLY B O 1
ATOM 3687 N N . ALA B 1 79 ? 2.947 9.102 1.207 1 98.12 79 ALA B N 1
ATOM 3688 C CA . ALA B 1 79 ? 3.871 10.195 0.938 1 98.12 79 ALA B CA 1
ATOM 3689 C C . ALA B 1 79 ? 5.316 9.773 1.192 1 98.12 79 ALA B C 1
ATOM 3691 O O . ALA B 1 79 ? 6.23 10.203 0.488 1 98.12 79 ALA B O 1
ATOM 3692 N N . HIS B 1 80 ? 5.512 8.922 2.15 1 97.69 80 HIS B N 1
ATOM 3693 C CA . HIS B 1 80 ? 6.859 8.461 2.469 1 97.69 80 HIS B CA 1
ATOM 3694 C C . HIS B 1 80 ? 7.5 7.762 1.275 1 97.69 80 HIS B C 1
ATOM 3696 O O . HIS B 1 80 ? 8.695 7.918 1.03 1 97.69 80 HIS B O 1
ATOM 3702 N N . ALA B 1 81 ? 6.703 6.973 0.585 1 98.69 81 ALA B N 1
ATOM 3703 C CA . ALA B 1 81 ? 7.234 6.348 -0.624 1 98.69 81 ALA B CA 1
ATOM 3704 C C . ALA B 1 81 ? 7.559 7.395 -1.685 1 98.69 81 ALA B C 1
ATOM 3706 O O . ALA B 1 81 ? 8.531 7.254 -2.43 1 98.69 81 ALA B O 1
ATOM 3707 N N . GLN B 1 82 ? 6.785 8.438 -1.754 1 98.81 82 GLN B N 1
ATOM 3708 C CA . GLN B 1 82 ? 7.016 9.469 -2.756 1 98.81 82 GLN B CA 1
ATOM 3709 C C . GLN B 1 82 ? 8.25 10.297 -2.42 1 98.81 82 GLN B C 1
ATOM 3711 O O . GLN B 1 82 ? 8.938 10.797 -3.316 1 98.81 82 GLN B O 1
ATOM 3716 N N . TYR B 1 83 ? 8.57 10.422 -1.081 1 98.44 83 TYR B N 1
ATOM 3717 C CA . TYR B 1 83 ? 9.812 11.086 -0.713 1 98.44 83 TYR B CA 1
ATOM 3718 C C . TYR B 1 83 ? 11.008 10.445 -1.416 1 98.44 83 TYR B C 1
ATOM 3720 O O . TYR B 1 83 ? 11.961 11.133 -1.788 1 98.44 83 TYR B O 1
ATOM 3728 N N . ALA B 1 84 ? 10.961 9.164 -1.615 1 98.38 84 ALA B N 1
ATOM 3729 C CA . ALA B 1 84 ? 12.023 8.461 -2.324 1 98.38 84 ALA B CA 1
ATOM 3730 C C . ALA B 1 84 ? 11.758 8.438 -3.828 1 98.38 84 ALA B C 1
ATOM 3732 O O . ALA B 1 84 ? 12.68 8.625 -4.625 1 98.38 84 ALA B O 1
ATOM 3733 N N . ALA B 1 85 ? 10.531 8.234 -4.25 1 98.69 85 ALA B N 1
ATOM 3734 C CA . ALA B 1 85 ? 10.188 8.055 -5.656 1 98.69 85 ALA B CA 1
ATOM 3735 C C . ALA B 1 85 ? 10.492 9.32 -6.461 1 98.69 85 ALA B C 1
ATOM 3737 O O . ALA B 1 85 ? 10.945 9.234 -7.605 1 98.69 85 ALA B O 1
ATOM 3738 N N . VAL B 1 86 ? 10.258 10.484 -5.867 1 98.75 86 VAL B N 1
ATOM 3739 C CA . VAL B 1 86 ? 10.414 11.742 -6.586 1 98.75 86 VAL B CA 1
ATOM 3740 C C . VAL B 1 86 ? 11.867 11.891 -7.051 1 98.75 86 VAL B C 1
ATOM 3742 O O . VAL B 1 86 ? 12.133 11.977 -8.25 1 98.75 86 VAL B O 1
ATOM 3745 N N . PRO B 1 87 ? 12.852 11.875 -6.148 1 97.94 87 PRO B N 1
ATOM 3746 C CA . PRO B 1 87 ? 14.227 12.016 -6.637 1 97.94 87 PRO B CA 1
ATOM 3747 C C . PRO B 1 87 ? 14.68 10.82 -7.477 1 97.94 87 PRO B C 1
ATOM 3749 O O . PRO B 1 87 ? 15.469 10.977 -8.406 1 97.94 87 PRO B O 1
ATOM 3752 N N . LEU B 1 88 ? 14.203 9.617 -7.219 1 97.94 88 LEU B N 1
ATOM 3753 C CA . LEU B 1 88 ? 14.578 8.438 -7.988 1 97.94 88 LEU B CA 1
ATOM 3754 C C . LEU B 1 88 ? 14.078 8.547 -9.422 1 97.94 88 LEU B C 1
ATOM 3756 O O . LEU B 1 88 ? 14.695 7.996 -10.344 1 97.94 88 LEU B O 1
ATOM 3760 N N . ASN B 1 89 ? 13 9.25 -9.633 1 98.38 89 ASN B N 1
ATOM 3761 C CA . ASN B 1 89 ? 12.453 9.406 -10.969 1 98.38 89 ASN B CA 1
ATOM 3762 C C . ASN B 1 89 ? 12.953 10.68 -11.641 1 98.38 89 ASN B C 1
ATOM 3764 O O . ASN B 1 89 ? 13.047 10.75 -12.867 1 98.38 89 ASN B O 1
ATOM 3768 N N . LEU B 1 90 ? 13.297 11.703 -10.828 1 98 90 LEU B N 1
ATOM 3769 C CA . LEU B 1 90 ? 13.508 13.008 -11.43 1 98 90 LEU B CA 1
ATOM 3770 C C . LEU B 1 90 ? 14.977 13.422 -11.336 1 98 90 LEU B C 1
ATOM 3772 O O . LEU B 1 90 ? 15.414 14.344 -12.023 1 98 90 LEU B O 1
ATOM 3776 N N . ALA B 1 91 ? 15.773 12.766 -10.492 1 94.44 91 ALA B N 1
ATOM 3777 C CA . ALA B 1 91 ? 17.141 13.234 -10.219 1 94.44 91 ALA B CA 1
ATOM 3778 C C . ALA B 1 91 ? 18.141 12.102 -10.422 1 94.44 91 ALA B C 1
ATOM 3780 O O . ALA B 1 91 ? 19.109 11.984 -9.656 1 94.44 91 ALA B O 1
ATOM 3781 N N . GLY B 1 92 ? 17.969 11.172 -11.273 1 82.5 92 GLY B N 1
ATOM 3782 C CA . GLY B 1 92 ? 18.812 9.992 -11.312 1 82.5 92 GLY B CA 1
ATOM 3783 C C . GLY B 1 92 ? 19.609 9.859 -12.594 1 82.5 92 GLY B C 1
ATOM 3784 O O . GLY B 1 92 ? 20.375 8.914 -12.758 1 82.5 92 GLY B O 1
ATOM 3785 N N . ALA B 1 93 ? 19.547 10.797 -13.461 1 75.31 93 ALA B N 1
ATOM 3786 C CA . ALA B 1 93 ? 20.094 10.586 -14.805 1 75.31 93 ALA B CA 1
ATOM 3787 C C . ALA B 1 93 ? 21.609 10.445 -14.766 1 75.31 93 ALA B C 1
ATOM 3789 O O . ALA B 1 93 ? 22.188 9.625 -15.492 1 75.31 93 ALA B O 1
ATOM 3790 N N . THR B 1 94 ? 22.234 11.148 -13.859 1 77 94 THR B N 1
ATOM 3791 C CA . THR B 1 94 ? 23.688 11.133 -13.852 1 77 94 THR B CA 1
ATOM 3792 C C . THR B 1 94 ? 24.219 10.461 -12.594 1 77 94 THR B C 1
ATOM 3794 O O . THR B 1 94 ? 25.422 10.5 -12.32 1 77 94 THR B O 1
ATOM 3797 N N . ALA B 1 95 ? 23.375 9.844 -11.82 1 73.62 95 ALA B N 1
ATOM 3798 C CA . ALA B 1 95 ? 23.719 9.398 -10.469 1 73.62 95 ALA B CA 1
ATOM 3799 C C . ALA B 1 95 ? 24.781 8.312 -10.492 1 73.62 95 ALA B C 1
ATOM 3801 O O . ALA B 1 95 ? 25.594 8.211 -9.57 1 73.62 95 ALA B O 1
ATOM 3802 N N . MET B 1 96 ? 24.844 7.535 -11.477 1 72.06 96 MET B N 1
ATOM 3803 C CA . MET B 1 96 ? 25.781 6.422 -11.484 1 72.06 96 MET B CA 1
ATOM 3804 C C . MET B 1 96 ? 26.922 6.684 -12.469 1 72.06 96 MET B C 1
ATOM 3806 O O . MET B 1 96 ? 27.719 5.789 -12.758 1 72.06 96 MET B O 1
ATOM 3810 N N . GLN B 1 97 ? 26.938 7.91 -13 1 76.94 97 GLN B N 1
ATOM 3811 C CA . GLN B 1 97 ? 28.047 8.266 -13.891 1 76.94 97 GLN B CA 1
ATOM 3812 C C . GLN B 1 97 ? 29.281 8.672 -13.102 1 76.94 97 GLN B C 1
ATOM 3814 O O . GLN B 1 97 ? 29.203 9.516 -12.203 1 76.94 97 GLN B O 1
ATOM 3819 N N . PRO B 1 98 ? 30.344 7.988 -13.523 1 78.38 98 PRO B N 1
ATOM 3820 C CA . PRO B 1 98 ? 31.578 8.359 -12.828 1 78.38 98 PRO B CA 1
ATOM 3821 C C . PRO B 1 98 ? 31.891 9.852 -12.945 1 78.38 98 PRO B C 1
ATOM 3823 O O . PRO B 1 98 ? 31.672 10.453 -14 1 78.38 98 PRO B O 1
ATOM 3826 N N . ASN B 1 99 ? 32.219 10.586 -11.984 1 82.44 99 ASN B N 1
ATOM 3827 C CA . ASN B 1 99 ? 32.688 11.961 -11.922 1 82.44 99 ASN B CA 1
ATOM 3828 C C . ASN B 1 99 ? 31.562 12.961 -12.18 1 82.44 99 ASN B C 1
ATOM 3830 O O . ASN B 1 99 ? 31.812 14.148 -12.367 1 82.44 99 ASN B O 1
ATOM 3834 N N . ALA B 1 100 ? 30.391 12.398 -12.445 1 84.94 100 ALA B N 1
ATOM 3835 C CA . ALA B 1 100 ? 29.266 13.32 -12.609 1 84.94 100 ALA B CA 1
ATOM 3836 C C . ALA B 1 100 ? 28.922 14.016 -11.289 1 84.94 100 ALA B C 1
ATOM 3838 O O . ALA B 1 100 ? 29.094 13.43 -10.219 1 84.94 100 ALA B O 1
ATOM 3839 N N . ALA B 1 101 ? 28.562 15.289 -11.508 1 85.81 101 ALA B N 1
ATOM 3840 C CA . ALA B 1 101 ? 28.094 16 -10.32 1 85.81 101 ALA B CA 1
ATOM 3841 C C . ALA B 1 101 ? 26.812 15.391 -9.773 1 85.81 101 ALA B C 1
ATOM 3843 O O . ALA B 1 101 ? 25.969 14.922 -10.539 1 85.81 101 ALA B O 1
ATOM 3844 N N . ARG B 1 102 ? 26.734 15.32 -8.5 1 87.5 102 ARG B N 1
ATOM 3845 C CA . ARG B 1 102 ? 25.5 14.859 -7.852 1 87.5 102 ARG B CA 1
ATOM 3846 C C . ARG B 1 102 ? 24.328 15.773 -8.195 1 87.5 102 ARG B C 1
ATOM 3848 O O . ARG B 1 102 ? 24.453 17 -8.172 1 87.5 102 ARG B O 1
ATOM 3855 N N . PRO B 1 103 ? 23.25 15.195 -8.617 1 92.31 103 PRO B N 1
ATOM 3856 C CA . PRO B 1 103 ? 22.078 16.047 -8.875 1 92.31 103 PRO B CA 1
ATOM 3857 C C . PRO B 1 103 ? 21.672 16.859 -7.652 1 92.31 103 PRO B C 1
ATOM 3859 O O . PRO B 1 103 ? 22 16.5 -6.52 1 92.31 103 PRO B O 1
ATOM 3862 N N . ARG B 1 104 ? 21 17.969 -7.953 1 92 104 ARG B N 1
ATOM 3863 C CA . ARG B 1 104 ? 20.594 18.859 -6.887 1 92 104 ARG B CA 1
ATOM 3864 C C . ARG B 1 104 ? 19.094 19.125 -6.941 1 92 104 ARG B C 1
ATOM 3866 O O . ARG B 1 104 ? 18.484 19.062 -8.016 1 92 104 ARG B O 1
ATOM 3873 N N . CYS B 1 105 ? 18.516 19.344 -5.777 1 94.88 105 CYS B N 1
ATOM 3874 C CA . CYS B 1 105 ? 17.141 19.797 -5.691 1 94.88 105 CYS B CA 1
ATOM 3875 C C . CYS B 1 105 ? 16.984 20.859 -4.609 1 94.88 105 CYS B C 1
ATOM 3877 O O . CYS B 1 105 ? 17.891 21.078 -3.807 1 94.88 105 CYS B O 1
ATOM 3879 N N . THR B 1 106 ? 15.922 21.594 -4.664 1 94.88 106 THR B N 1
ATOM 3880 C CA . THR B 1 106 ? 15.578 22.594 -3.658 1 94.88 106 THR B CA 1
ATOM 3881 C C . THR B 1 106 ? 14.281 22.219 -2.943 1 94.88 106 THR B C 1
ATOM 3883 O O . THR B 1 106 ? 13.336 21.766 -3.572 1 94.88 106 THR B O 1
ATOM 3886 N N . SER B 1 107 ? 14.266 22.344 -1.64 1 94.19 107 SER B N 1
ATOM 3887 C CA . SER B 1 107 ? 13.062 22.188 -0.829 1 94.19 107 SER B CA 1
ATOM 3888 C C . SER B 1 107 ? 12.688 23.484 -0.128 1 94.19 107 SER B C 1
ATOM 3890 O O . SER B 1 107 ? 13.57 24.266 0.261 1 94.1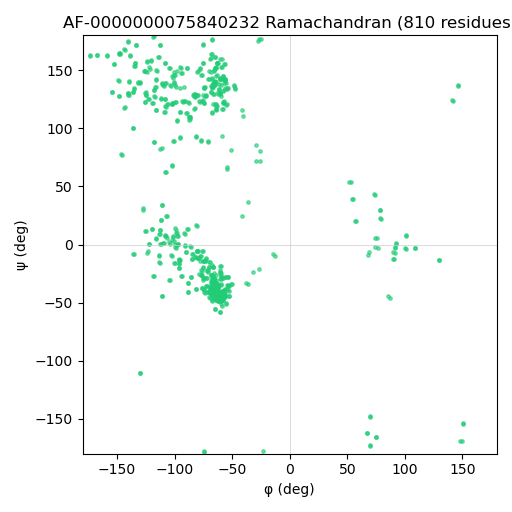9 107 SER B O 1
ATOM 3892 N N . ILE B 1 108 ? 11.43 23.75 -0.054 1 93.94 108 ILE B N 1
ATOM 3893 C CA . ILE B 1 108 ? 10.945 24.859 0.753 1 93.94 108 ILE B CA 1
ATOM 3894 C C . ILE B 1 108 ? 10.633 24.375 2.166 1 93.94 108 ILE B C 1
ATOM 3896 O O . ILE B 1 108 ? 9.828 23.453 2.352 1 93.94 108 ILE B O 1
ATOM 3900 N N . ASP B 1 109 ? 11.195 24.922 3.201 1 91.31 109 ASP B N 1
ATOM 3901 C CA . ASP B 1 109 ? 11.047 24.5 4.59 1 91.31 109 ASP B CA 1
ATOM 3902 C C . ASP B 1 109 ? 9.758 25.047 5.191 1 91.31 109 ASP B C 1
ATOM 3904 O O . ASP B 1 109 ? 9.75 26.125 5.805 1 91.31 109 ASP B O 1
ATOM 3908 N N . THR B 1 110 ? 8.789 24.25 5.082 1 91.75 110 THR B N 1
ATOM 3909 C CA . THR B 1 110 ? 7.508 24.688 5.637 1 91.75 110 THR B CA 1
ATOM 3910 C C . THR B 1 110 ? 7.25 24.016 6.988 1 91.75 110 THR B C 1
ATOM 3912 O O . THR B 1 110 ? 6.32 24.391 7.703 1 91.75 110 THR B O 1
ATOM 3915 N N . GLY B 1 111 ? 8.07 23.047 7.332 1 90.94 111 GLY B N 1
ATOM 3916 C CA . GLY B 1 111 ? 7.859 22.391 8.609 1 90.94 111 GLY B CA 1
ATOM 3917 C C . GLY B 1 111 ? 8.312 20.938 8.617 1 90.94 111 GLY B C 1
ATOM 3918 O O . GLY B 1 111 ? 9.258 20.578 7.906 1 90.94 111 GLY B O 1
ATOM 3919 N N . PHE B 1 112 ? 7.703 20.125 9.477 1 90.5 112 PHE B N 1
ATOM 3920 C CA . PHE B 1 112 ? 8.125 18.75 9.781 1 90.5 112 PHE B CA 1
ATOM 3921 C C . PHE B 1 112 ? 8.102 17.891 8.531 1 90.5 112 PHE B C 1
ATOM 3923 O O . PHE B 1 112 ? 9.078 17.188 8.234 1 90.5 112 PHE B O 1
ATOM 3930 N N . TRP B 1 113 ? 7.059 17.938 7.82 1 94.38 113 TRP B N 1
ATOM 3931 C CA . TRP B 1 113 ? 6.906 17.016 6.695 1 94.38 113 TRP B CA 1
ATOM 3932 C C . TRP B 1 113 ? 7.801 17.438 5.531 1 94.38 113 TRP B C 1
ATOM 3934 O O . TRP B 1 113 ? 8.352 16.578 4.828 1 94.38 113 TRP B O 1
ATOM 3944 N N . ALA B 1 114 ? 7.926 18.703 5.289 1 93.56 114 ALA B N 1
ATOM 3945 C CA . ALA B 1 114 ? 8.898 19.172 4.305 1 93.56 114 ALA B CA 1
ATOM 3946 C C . ALA B 1 114 ? 10.305 18.703 4.652 1 93.56 114 ALA B C 1
ATOM 3948 O O . ALA B 1 114 ? 11.055 18.266 3.777 1 93.56 114 ALA B O 1
ATOM 3949 N N . ARG B 1 115 ? 10.625 18.75 5.895 1 91.56 115 ARG B N 1
ATOM 3950 C CA . ARG B 1 115 ? 11.953 18.359 6.355 1 91.56 115 ARG B CA 1
ATOM 3951 C C . ARG B 1 115 ? 12.133 16.844 6.254 1 91.56 115 ARG B C 1
ATOM 3953 O O . ARG B 1 115 ? 13.227 16.375 5.922 1 91.56 115 ARG B O 1
ATOM 3960 N N . ARG B 1 116 ? 11.102 16.156 6.602 1 93 116 ARG B N 1
ATOM 3961 C CA . ARG B 1 116 ? 11.156 14.695 6.449 1 93 116 ARG B CA 1
ATOM 3962 C C . ARG B 1 116 ? 11.375 14.305 4.992 1 93 116 ARG B C 1
ATOM 3964 O O . ARG B 1 116 ? 12.164 13.398 4.699 1 93 116 ARG B O 1
ATOM 3971 N N . ALA B 1 117 ? 10.688 14.945 4.07 1 96.25 117 ALA B N 1
ATOM 3972 C CA . ALA B 1 117 ? 10.883 14.711 2.643 1 96.25 117 ALA B CA 1
ATOM 3973 C C . ALA B 1 117 ? 12.312 15.031 2.223 1 96.25 117 ALA B C 1
ATOM 3975 O O . ALA B 1 117 ? 12.961 14.227 1.549 1 96.25 117 ALA B O 1
ATOM 3976 N N . ALA B 1 118 ? 12.805 16.188 2.635 1 94 118 ALA B N 1
ATOM 3977 C CA . ALA B 1 118 ? 14.148 16.625 2.285 1 94 118 ALA B CA 1
ATOM 3978 C C . ALA B 1 118 ? 15.195 15.641 2.775 1 94 118 ALA B C 1
ATOM 3980 O O . ALA B 1 118 ? 16.203 15.391 2.092 1 94 118 ALA B O 1
ATOM 3981 N N . ALA B 1 119 ? 14.969 15.133 3.986 1 93.19 119 ALA B N 1
ATOM 3982 C CA . ALA B 1 119 ? 15.898 14.156 4.547 1 93.19 119 ALA B CA 1
ATOM 3983 C C . ALA B 1 119 ? 16 12.922 3.65 1 93.19 119 ALA B C 1
ATOM 3985 O O . ALA B 1 119 ? 17.094 12.406 3.422 1 93.19 119 ALA B O 1
ATOM 3986 N N . GLU B 1 120 ? 14.898 12.414 3.154 1 96 120 GLU B N 1
ATOM 3987 C CA . GLU B 1 120 ? 14.922 11.273 2.236 1 96 120 GLU B CA 1
ATOM 3988 C C . GLU B 1 120 ? 15.508 11.672 0.885 1 96 120 GLU B C 1
ATOM 3990 O O . GLU B 1 120 ? 16.281 10.906 0.289 1 96 120 GLU B O 1
ATOM 3995 N N . HIS B 1 121 ? 15.141 12.906 0.372 1 96.06 121 HIS B N 1
ATOM 3996 C CA . HIS B 1 121 ? 15.719 13.398 -0.875 1 96.06 121 HIS B CA 1
ATOM 3997 C C . HIS B 1 121 ? 17.234 13.375 -0.83 1 96.06 121 HIS B C 1
ATOM 3999 O O . HIS B 1 121 ? 17.891 13.07 -1.832 1 96.06 121 HIS B O 1
ATOM 4005 N N . ALA B 1 122 ? 17.781 13.641 0.307 1 93.06 122 ALA B N 1
ATOM 4006 C CA . ALA B 1 122 ? 19.219 13.812 0.476 1 93.06 122 ALA B CA 1
ATOM 4007 C C . ALA B 1 122 ? 19.969 12.5 0.229 1 93.06 122 ALA B C 1
ATOM 4009 O O . ALA B 1 122 ? 21.172 12.492 -0.013 1 93.06 122 ALA B O 1
ATOM 4010 N N . LYS B 1 123 ? 19.266 11.398 0.311 1 91.81 123 LYS B N 1
ATOM 4011 C CA . LYS B 1 123 ? 19.875 10.117 -0.047 1 91.81 123 LYS B CA 1
ATOM 4012 C C . LYS B 1 123 ? 20.219 10.07 -1.53 1 91.81 123 LYS B C 1
ATOM 4014 O O . LYS B 1 123 ? 21.172 9.391 -1.927 1 91.81 123 LYS B O 1
ATOM 4019 N N . TYR B 1 124 ? 19.562 10.836 -2.34 1 93.12 124 TYR B N 1
ATOM 4020 C CA . TYR B 1 124 ? 19.625 10.656 -3.785 1 93.12 124 TYR B CA 1
ATOM 4021 C C . TYR B 1 124 ? 20.203 11.898 -4.457 1 93.12 124 TYR B C 1
ATOM 4023 O O . TYR B 1 124 ? 20.75 11.828 -5.562 1 93.12 124 TYR B O 1
ATOM 4031 N N . CYS B 1 125 ? 20.031 13.07 -3.818 1 92.25 125 CYS B N 1
ATOM 4032 C CA . CYS B 1 125 ? 20.516 14.312 -4.41 1 92.25 125 CYS B CA 1
ATOM 4033 C C . CYS B 1 125 ? 20.953 15.297 -3.332 1 92.25 125 CYS B C 1
ATOM 4035 O O . CYS B 1 125 ? 20.734 15.062 -2.143 1 92.25 125 CYS B O 1
ATOM 4037 N N . GLU B 1 126 ? 21.719 16.312 -3.77 1 91.12 126 GLU B N 1
ATOM 4038 C CA . GLU B 1 126 ? 22.031 17.422 -2.871 1 91.12 126 GLU B CA 1
ATOM 4039 C C . GLU B 1 126 ? 20.828 18.328 -2.674 1 91.12 126 GLU B C 1
ATOM 4041 O O . GLU B 1 126 ? 20.234 18.797 -3.645 1 91.12 126 GLU B O 1
ATOM 4046 N N . VAL B 1 127 ? 20.484 18.578 -1.431 1 92.44 127 VAL B N 1
ATOM 4047 C CA . VAL B 1 127 ? 19.281 19.344 -1.146 1 92.44 127 VAL B CA 1
ATOM 4048 C C . VAL B 1 127 ? 19.656 20.734 -0.614 1 92.44 127 VAL B C 1
ATOM 4050 O O . VAL B 1 127 ? 20.562 20.859 0.209 1 92.44 127 VAL B O 1
ATOM 4053 N N . SER B 1 128 ? 18.969 21.766 -1.104 1 90.38 128 SER B N 1
ATOM 4054 C CA . SER B 1 128 ? 19.062 23.125 -0.588 1 90.38 128 SER B CA 1
ATOM 4055 C C . SER B 1 128 ? 17.703 23.641 -0.122 1 90.38 128 SER B C 1
ATOM 4057 O O . SER B 1 128 ? 16.672 23.188 -0.601 1 90.38 128 SER B O 1
ATOM 4059 N N . TRP B 1 129 ? 17.75 24.531 0.842 1 90.94 129 TRP B N 1
ATOM 4060 C CA . TRP B 1 129 ? 16.531 25.25 1.235 1 90.94 129 TRP B CA 1
ATOM 4061 C C . TRP B 1 129 ? 16.344 26.5 0.398 1 90.94 129 TRP B C 1
ATOM 4063 O O . TRP B 1 129 ? 17.219 27.359 0.352 1 90.94 129 TRP B O 1
ATOM 4073 N N . GLY B 1 130 ? 15.289 26.625 -0.262 1 91.62 130 GLY B N 1
ATOM 4074 C CA . GLY B 1 130 ? 15.016 27.781 -1.111 1 91.62 130 GLY B CA 1
ATOM 4075 C C . GLY B 1 130 ? 14.172 28.844 -0.427 1 91.62 130 GLY B C 1
ATOM 4076 O O . GLY B 1 130 ? 14.047 29.953 -0.929 1 91.62 130 GLY B O 1
ATOM 4077 N N . GLY B 1 131 ? 13.594 28.484 0.696 1 89.94 131 GLY B N 1
ATOM 4078 C CA . GLY B 1 131 ? 12.742 29.297 1.552 1 89.94 131 GLY B CA 1
ATOM 4079 C C . GLY B 1 131 ? 12.375 28.609 2.855 1 89.94 131 GLY B C 1
ATOM 4080 O O . GLY B 1 131 ? 12.547 27.406 2.99 1 89.94 131 GLY B O 1
ATOM 4081 N N . SER B 1 132 ? 11.914 29.406 3.816 1 86.69 132 SER B N 1
ATOM 4082 C CA . SER B 1 132 ? 11.617 28.797 5.105 1 86.69 132 SER B CA 1
ATOM 4083 C C . SER B 1 132 ? 10.469 29.516 5.812 1 86.69 132 SER B C 1
ATOM 4085 O O . SER B 1 132 ? 10.344 30.734 5.715 1 86.69 132 SER B O 1
ATOM 4087 N N . SER B 1 133 ? 9.68 28.688 6.43 1 81.19 133 SER B N 1
ATOM 4088 C CA . SER B 1 133 ? 8.664 29.219 7.336 1 81.19 133 SER B CA 1
ATOM 4089 C C . SER B 1 133 ? 9.266 29.625 8.672 1 81.19 133 SER B C 1
ATOM 4091 O O . SER B 1 133 ? 8.602 30.25 9.5 1 81.19 133 SER B O 1
ATOM 4093 N N . ARG B 1 134 ? 10.578 29.203 8.82 1 75 134 ARG B N 1
ATOM 4094 C CA . ARG B 1 134 ? 11.32 29.625 10 1 75 134 ARG B CA 1
ATOM 4095 C C . ARG B 1 134 ? 12.094 30.922 9.719 1 75 134 ARG B C 1
ATOM 4097 O O . ARG B 1 134 ? 12.852 30.984 8.742 1 75 134 ARG B O 1
ATOM 4104 N N . LEU B 1 135 ? 12.039 31.766 10.555 1 62.78 135 LEU B N 1
ATOM 4105 C CA . LEU B 1 135 ? 12.633 33.094 10.312 1 62.78 135 LEU B CA 1
ATOM 4106 C C . LEU B 1 135 ? 14.156 33.031 10.422 1 62.78 135 LEU B C 1
ATOM 4108 O O . LEU B 1 135 ? 14.859 33.812 9.773 1 62.78 135 LEU B O 1
ATOM 4112 N N . ASP B 1 136 ? 14.688 32.031 11.078 1 66.06 136 ASP B N 1
ATOM 4113 C CA . ASP B 1 136 ? 16.125 32 11.32 1 66.06 136 ASP B CA 1
ATOM 4114 C C . ASP B 1 136 ? 16.812 30.953 10.453 1 66.06 136 ASP B C 1
ATOM 4116 O O . ASP B 1 136 ? 18.016 30.703 10.609 1 66.06 136 ASP B O 1
ATOM 4120 N N . GLU B 1 137 ? 16.047 30.344 9.523 1 68.88 137 GLU B N 1
ATOM 4121 C CA . GLU B 1 137 ? 16.641 29.312 8.688 1 68.88 137 GLU B CA 1
ATOM 4122 C C . GLU B 1 137 ? 17.5 29.938 7.578 1 68.88 137 GLU B C 1
ATOM 4124 O O . GLU B 1 137 ? 17.031 30.812 6.844 1 68.88 137 GLU B O 1
ATOM 4129 N N . PRO B 1 138 ? 18.828 29.531 7.543 1 66.62 138 PRO B N 1
ATOM 4130 C CA . PRO B 1 138 ? 19.609 30.016 6.402 1 66.62 138 PRO B CA 1
ATOM 4131 C C . PRO B 1 138 ? 19.078 29.516 5.062 1 66.62 138 PRO B C 1
ATOM 4133 O O . PRO B 1 138 ? 18.703 28.344 4.941 1 66.62 138 PRO B O 1
ATOM 4136 N N . ILE B 1 139 ? 18.891 30.5 4.141 1 72 139 ILE B N 1
ATOM 4137 C CA . ILE B 1 139 ? 18.422 30.203 2.795 1 72 139 ILE B CA 1
ATOM 4138 C C . ILE B 1 139 ? 19.594 30.141 1.83 1 72 139 ILE B C 1
ATOM 4140 O O . ILE B 1 139 ? 20.578 30.875 1.983 1 72 139 ILE B O 1
ATOM 4144 N N . ASP B 1 140 ? 19.547 29.312 0.725 1 62.62 140 ASP B N 1
ATOM 4145 C CA . ASP B 1 140 ? 20.469 29.125 -0.389 1 62.62 140 ASP B CA 1
ATOM 4146 C C . ASP B 1 140 ? 21.766 28.469 0.076 1 62.62 140 ASP B C 1
ATOM 4148 O O . ASP B 1 140 ? 22.766 28.438 -0.66 1 62.62 140 ASP B O 1
ATOM 4152 N N . ALA B 1 141 ? 21.922 28.281 1.433 1 55.97 141 ALA B N 1
ATOM 4153 C CA . ALA B 1 141 ? 23.125 27.547 1.797 1 55.97 141 ALA B CA 1
ATOM 4154 C C . ALA B 1 141 ? 23.078 26.109 1.271 1 55.97 141 ALA B C 1
ATOM 4156 O O . ALA B 1 141 ? 22.031 25.453 1.361 1 55.97 141 ALA B O 1
ATOM 4157 N N . THR B 1 142 ? 24.078 25.781 0.446 1 52 142 THR B N 1
ATOM 4158 C CA . THR B 1 142 ? 24.312 24.453 -0.138 1 52 142 THR B CA 1
ATOM 4159 C C . THR B 1 142 ? 24.625 23.438 0.947 1 52 142 THR B C 1
ATOM 4161 O O . THR B 1 142 ? 25.312 23.75 1.921 1 52 142 THR B O 1
ATOM 4164 N N . GLY B 1 143 ? 23.875 22.484 1.16 1 52.38 143 GLY B N 1
ATOM 4165 C CA . GLY B 1 143 ? 24.062 21.312 1.999 1 52.38 143 GLY B CA 1
ATOM 4166 C C . GLY B 1 143 ? 22.781 20.828 2.641 1 52.38 143 GLY B C 1
ATOM 4167 O O . GLY B 1 143 ? 21.797 21.562 2.709 1 52.38 143 GLY B O 1
ATOM 4168 N N . ALA B 1 144 ? 22.828 19.5 2.512 1 52.53 144 ALA B N 1
ATOM 4169 C CA . ALA B 1 144 ? 21.688 18.766 3.076 1 52.53 144 ALA B CA 1
ATOM 4170 C C . ALA B 1 144 ? 21.281 19.359 4.426 1 52.53 144 ALA B C 1
ATOM 4172 O O . ALA B 1 144 ? 22.125 19.734 5.234 1 52.53 144 ALA B O 1
ATOM 4173 N N . PRO B 1 145 ? 20.031 19.922 4.496 1 48.59 145 PRO B N 1
ATOM 4174 C CA . PRO B 1 145 ? 19.688 20.234 5.883 1 48.59 145 PRO B CA 1
ATOM 4175 C C . PRO B 1 145 ? 20.359 19.297 6.887 1 48.59 145 PRO B C 1
ATOM 4177 O O . PRO B 1 145 ? 20.25 18.078 6.773 1 48.59 145 PRO B O 1
ATOM 4180 N N . LYS B 1 146 ? 21.766 19.422 7.105 1 44.5 146 LYS B N 1
ATOM 4181 C CA . LYS B 1 146 ? 22.219 18.578 8.211 1 44.5 146 LYS B CA 1
ATOM 4182 C C . LYS B 1 146 ? 21.062 18.266 9.172 1 44.5 146 LYS B C 1
ATOM 4184 O O . LYS B 1 146 ? 20.016 18.906 9.109 1 44.5 146 LYS B O 1
ATOM 4189 N N . GLU B 1 147 ? 21.484 17.547 10.188 1 43.56 147 GLU B N 1
ATOM 4190 C CA . GLU B 1 147 ? 20.641 16.906 11.195 1 43.56 147 GLU B CA 1
ATOM 4191 C C . GLU B 1 147 ? 19.5 17.828 11.625 1 43.56 147 GLU B C 1
ATOM 4193 O O . GLU B 1 147 ? 19.641 18.578 12.602 1 43.56 147 GLU B O 1
ATOM 4198 N N . ARG B 1 148 ? 19.078 18.703 10.922 1 41.97 148 ARG B N 1
ATOM 4199 C CA . ARG B 1 148 ? 18.047 19.266 11.797 1 41.97 148 ARG B CA 1
ATOM 4200 C C . ARG B 1 148 ? 17.016 18.203 12.164 1 41.97 148 ARG B C 1
ATOM 4202 O O . ARG B 1 148 ? 16.547 17.453 11.305 1 41.97 148 ARG B O 1
ATOM 4209 N N . ASP B 1 149 ? 17.234 17.578 13.25 1 47.16 149 ASP B N 1
ATOM 4210 C CA . ASP B 1 149 ? 16.281 16.672 13.898 1 47.16 149 ASP B CA 1
ATOM 4211 C C . ASP B 1 149 ? 14.852 17.016 13.523 1 47.16 149 ASP B C 1
ATOM 4213 O O . ASP B 1 149 ? 14.344 18.078 13.867 1 47.16 149 ASP B O 1
ATOM 4217 N N . TRP B 1 150 ? 14.531 16.5 12.297 1 48.16 150 TRP B N 1
ATOM 4218 C CA . TRP B 1 150 ? 13.094 16.625 12.094 1 48.16 150 TRP B CA 1
ATOM 4219 C C . TRP B 1 150 ? 12.352 16.641 13.422 1 48.16 150 TRP B C 1
ATOM 4221 O O . TRP B 1 150 ? 11.258 17.203 13.531 1 48.16 150 TRP B O 1
ATOM 4231 N N . ARG B 1 151 ? 13.047 16.109 14.422 1 51.56 151 ARG B N 1
ATOM 4232 C CA . ARG B 1 151 ? 12.445 16.078 15.758 1 51.56 151 ARG B CA 1
ATOM 4233 C C . ARG B 1 151 ? 12.555 17.438 16.438 1 51.56 151 ARG B C 1
ATOM 4235 O O . ARG B 1 151 ? 11.859 17.688 17.422 1 51.56 151 ARG B O 1
ATOM 4242 N N . ALA B 1 152 ? 13.633 18.188 15.945 1 42.34 152 ALA B N 1
ATOM 4243 C CA . ALA B 1 152 ? 13.812 19.453 16.641 1 42.34 152 ALA B CA 1
ATOM 4244 C C . ALA B 1 152 ? 12.828 20.5 16.125 1 42.34 152 ALA B C 1
ATOM 4246 O O . ALA B 1 152 ? 12.875 21.656 16.562 1 42.34 152 ALA B O 1
ATOM 4247 N N . ALA B 1 153 ? 12.195 20.203 15.047 1 46.78 153 ALA B N 1
ATOM 4248 C CA . ALA B 1 153 ? 11.227 21.188 14.57 1 46.78 153 ALA B CA 1
ATOM 4249 C C . ALA B 1 153 ? 10.219 21.547 15.664 1 46.78 153 ALA B C 1
ATOM 4251 O O . ALA B 1 153 ? 9.18 20.891 15.797 1 46.78 153 ALA B O 1
ATOM 4252 N N . THR B 1 154 ? 10.758 22.203 16.703 1 46.69 154 THR B N 1
ATOM 4253 C CA . THR B 1 154 ? 9.859 22.734 17.719 1 46.69 154 THR B CA 1
ATOM 4254 C C . THR B 1 154 ? 8.82 23.656 17.078 1 46.69 154 THR B C 1
ATOM 4256 O O . THR B 1 154 ? 9.141 24.438 16.188 1 46.69 154 THR B O 1
ATOM 4259 N N . CYS B 1 155 ? 7.512 23.406 17.172 1 50.12 155 CYS B N 1
ATOM 4260 C CA . CYS B 1 155 ? 6.289 24 16.625 1 50.12 155 CYS B CA 1
ATOM 4261 C C . CYS B 1 155 ? 6.391 25.516 16.578 1 50.12 155 CYS B C 1
ATOM 4263 O O . CYS B 1 155 ? 5.957 26.141 15.609 1 50.12 155 CYS B O 1
ATOM 4265 N N . ALA B 1 156 ? 7.094 26.078 17.531 1 54.78 156 ALA B N 1
ATOM 4266 C CA . ALA B 1 156 ? 6.934 27.531 17.688 1 54.78 156 ALA B CA 1
ATOM 4267 C C . ALA B 1 156 ? 7.773 28.281 16.656 1 54.78 156 ALA B C 1
ATOM 4269 O O . ALA B 1 156 ? 7.668 29.516 16.547 1 54.78 156 ALA B O 1
ATOM 4270 N N . LYS B 1 157 ? 8.18 27.531 15.656 1 73.62 157 LYS B N 1
ATOM 4271 C CA . LYS B 1 157 ? 9.094 28.281 14.797 1 73.62 157 LYS B CA 1
ATOM 4272 C C . LYS B 1 157 ? 8.602 28.297 13.352 1 73.62 157 LYS B C 1
ATOM 4274 O O . LYS B 1 157 ? 9.047 29.109 12.547 1 73.62 157 LYS B O 1
ATOM 4279 N N . PHE B 1 158 ? 7.566 27.562 13.039 1 85.62 158 PHE B N 1
ATOM 4280 C CA . PHE B 1 158 ? 7.031 27.531 11.68 1 85.62 158 PHE B CA 1
ATOM 4281 C C . PHE B 1 158 ? 5.66 28.203 11.625 1 85.62 158 PHE B C 1
ATOM 4283 O O . PHE B 1 158 ? 4.633 27.531 11.711 1 85.62 158 PHE B O 1
ATOM 4290 N N . THR B 1 159 ? 5.598 29.562 11.523 1 89.5 159 THR B N 1
ATOM 4291 C CA . THR B 1 159 ? 4.348 30.297 11.742 1 89.5 159 THR B CA 1
ATOM 4292 C C . THR B 1 159 ? 3.98 31.125 10.516 1 89.5 159 THR B C 1
ATOM 4294 O O . THR B 1 159 ? 2.977 31.844 10.523 1 89.5 159 THR B O 1
ATOM 4297 N N . THR B 1 160 ? 4.762 31.062 9.516 1 90.75 160 THR B N 1
ATOM 4298 C CA . THR B 1 160 ? 4.516 31.797 8.281 1 90.75 160 THR B CA 1
ATOM 4299 C C . THR B 1 160 ? 4.883 30.953 7.062 1 90.75 160 THR B C 1
ATOM 4301 O O . THR B 1 160 ? 5.254 29.781 7.199 1 90.75 160 THR B O 1
ATOM 4304 N N . LEU B 1 161 ? 4.609 31.469 5.891 1 92.62 161 LEU B N 1
ATOM 4305 C CA . LEU B 1 161 ? 5.027 30.844 4.645 1 92.62 161 LEU B CA 1
ATOM 4306 C C . LEU B 1 161 ? 5.809 31.812 3.775 1 92.62 161 LEU B C 1
ATOM 4308 O O . LEU B 1 161 ? 5.406 32.969 3.607 1 92.62 161 LEU B O 1
ATOM 4312 N N . PRO B 1 162 ? 6.906 31.422 3.303 1 88.75 162 PRO B N 1
ATOM 4313 C CA . PRO B 1 162 ? 7.625 32.281 2.375 1 88.75 162 PRO B CA 1
ATOM 4314 C C . PRO B 1 162 ? 6.922 32.438 1.027 1 88.75 162 PRO B C 1
ATOM 4316 O O . PRO B 1 162 ? 6.535 31.422 0.423 1 88.75 162 PRO B O 1
ATOM 4319 N N . PRO B 1 163 ? 6.773 33.656 0.557 1 89.62 163 PRO B N 1
ATOM 4320 C CA . PRO B 1 163 ? 6.168 33.812 -0.768 1 89.62 163 PRO B CA 1
ATOM 4321 C C . PRO B 1 163 ? 7.012 33.188 -1.879 1 89.62 163 PRO B C 1
ATOM 4323 O O . PRO B 1 163 ? 8.242 33.281 -1.833 1 89.62 163 PRO B O 1
ATOM 4326 N N . SER B 1 164 ? 6.344 32.656 -2.891 1 91.31 164 SER B N 1
ATOM 4327 C CA . SER B 1 164 ? 7.043 31.906 -3.932 1 91.31 164 SER B CA 1
ATOM 4328 C C . SER B 1 164 ? 7.941 32.812 -4.758 1 91.31 164 SER B C 1
ATOM 4330 O O . SER B 1 164 ? 8.953 32.375 -5.309 1 91.31 164 SER B O 1
ATOM 4332 N N . GLU B 1 165 ? 7.586 34.094 -4.875 1 90.38 165 GLU B N 1
ATOM 4333 C CA . GLU B 1 165 ? 8.391 35.062 -5.617 1 90.38 165 GLU B CA 1
ATOM 4334 C C . GLU B 1 165 ? 9.789 35.188 -5.012 1 90.38 165 GLU B C 1
ATOM 4336 O O . GLU B 1 165 ? 10.734 35.562 -5.703 1 90.38 165 GLU B O 1
ATOM 4341 N N . GLY B 1 166 ? 9.914 34.875 -3.805 1 89.06 166 GLY B N 1
ATOM 4342 C CA . GLY B 1 166 ? 11.18 35 -3.111 1 89.06 166 GLY B CA 1
ATOM 4343 C C . GLY B 1 166 ? 11.938 33.719 -2.971 1 89.06 166 GLY B C 1
ATOM 4344 O O . GLY B 1 166 ? 13.016 33.656 -2.363 1 89.06 166 GLY B O 1
ATOM 4345 N N . TRP B 1 167 ? 11.414 32.625 -3.545 1 92.62 167 TRP B N 1
ATOM 4346 C CA . TRP B 1 167 ? 12.102 31.328 -3.428 1 92.62 167 TRP B CA 1
ATOM 4347 C C . TRP B 1 167 ? 13.43 31.359 -4.176 1 92.62 167 TRP B C 1
ATOM 4349 O O . TRP B 1 167 ? 13.523 31.922 -5.27 1 92.62 167 TRP B O 1
ATOM 4359 N N . VAL B 1 168 ? 14.438 30.797 -3.613 1 92 168 VAL B N 1
ATOM 4360 C CA . VAL B 1 168 ? 15.758 30.688 -4.223 1 92 168 VAL B CA 1
ATOM 4361 C C . VAL B 1 168 ? 16.016 29.25 -4.668 1 92 168 VAL B C 1
ATOM 4363 O O . VAL B 1 168 ? 15.875 28.312 -3.877 1 92 168 VAL B O 1
ATOM 4366 N N . TYR B 1 169 ? 16.25 29.047 -5.859 1 93 169 TYR B N 1
ATOM 4367 C CA . TYR B 1 169 ? 16.609 27.766 -6.438 1 93 169 TYR B CA 1
ATOM 4368 C C . TYR B 1 169 ? 17.547 27.938 -7.633 1 93 169 TYR B C 1
ATOM 4370 O O . TYR B 1 169 ? 17.75 29.062 -8.102 1 93 169 TYR B O 1
ATOM 4378 N N . ARG B 1 170 ? 18.172 26.891 -8.031 1 92.06 170 ARG B N 1
ATOM 4379 C CA . ARG B 1 170 ? 19.016 26.922 -9.234 1 92.06 170 ARG B CA 1
ATOM 4380 C C . ARG B 1 170 ? 18.234 26.438 -10.453 1 92.06 170 ARG B C 1
ATOM 4382 O O . ARG B 1 170 ? 17.391 25.547 -10.344 1 92.06 170 ARG B O 1
ATOM 4389 N N . GLU B 1 171 ? 18.609 26.906 -11.602 1 92.75 171 GLU B N 1
ATOM 4390 C CA . GLU B 1 171 ? 17.938 26.547 -12.844 1 92.75 171 GLU B CA 1
ATOM 4391 C C . GLU B 1 171 ? 18.141 25.078 -13.18 1 92.75 171 GLU B C 1
ATOM 4393 O O . GLU B 1 171 ? 17.297 24.453 -13.82 1 92.75 171 GLU B O 1
ATOM 4398 N N . ASP B 1 172 ? 19.234 24.562 -12.703 1 92.25 172 ASP B N 1
ATOM 4399 C CA . ASP B 1 172 ? 19.562 23.188 -13.047 1 92.25 172 ASP B CA 1
ATOM 4400 C C . ASP B 1 172 ? 19.156 22.219 -11.938 1 92.25 172 ASP B C 1
ATOM 4402 O O . ASP B 1 172 ? 19.547 21.047 -11.938 1 92.25 172 ASP B O 1
ATOM 4406 N N . ASP B 1 173 ? 18.391 22.75 -10.961 1 94.69 173 ASP B N 1
ATOM 4407 C CA . ASP B 1 173 ? 17.828 21.812 -9.984 1 94.69 173 ASP B CA 1
ATOM 4408 C C . ASP B 1 173 ? 16.922 20.781 -10.664 1 94.69 173 ASP B C 1
ATOM 4410 O O . ASP B 1 173 ? 16.203 21.109 -11.602 1 94.69 173 ASP B O 1
ATOM 4414 N N . SER B 1 174 ? 16.984 19.578 -10.148 1 96.5 174 SER B N 1
ATOM 4415 C CA . SER B 1 174 ? 16.125 18.531 -10.68 1 96.5 174 SER B CA 1
ATOM 4416 C C . SER B 1 174 ? 14.656 18.828 -10.406 1 96.5 174 SER B C 1
ATOM 4418 O O . SER B 1 174 ? 13.781 18.484 -11.203 1 96.5 174 SER B O 1
ATOM 4420 N N . PHE B 1 175 ? 14.383 19.453 -9.25 1 97.69 175 PHE B N 1
ATOM 4421 C CA . PHE B 1 175 ? 13.031 19.844 -8.875 1 97.69 175 PHE B CA 1
ATOM 4422 C C . PHE B 1 175 ? 13.055 20.797 -7.68 1 97.69 175 PHE B C 1
ATOM 4424 O O . PHE B 1 175 ? 14.078 20.938 -7.016 1 97.69 175 PHE B O 1
ATOM 4431 N N . VAL B 1 176 ? 11.953 21.484 -7.461 1 97.31 176 VAL B N 1
ATOM 4432 C CA . VAL B 1 176 ? 11.633 22.234 -6.242 1 97.31 176 VAL B CA 1
ATOM 4433 C C . VAL B 1 176 ? 10.469 21.547 -5.516 1 97.31 176 VAL B C 1
ATOM 4435 O O . VAL B 1 176 ? 9.422 21.281 -6.113 1 97.31 176 VAL B O 1
ATOM 4438 N N . HIS B 1 177 ? 10.688 21.219 -4.254 1 97.69 177 HIS B N 1
ATOM 4439 C CA . HIS B 1 177 ? 9.672 20.484 -3.5 1 97.69 177 HIS B CA 1
ATOM 4440 C C . HIS B 1 177 ? 9 21.391 -2.467 1 97.69 177 HIS B C 1
ATOM 4442 O O . HIS B 1 177 ? 9.672 22.156 -1.771 1 97.69 177 HIS B O 1
ATOM 4448 N N . VAL B 1 178 ? 7.684 21.25 -2.334 1 97.5 178 VAL B N 1
ATOM 4449 C CA . VAL B 1 178 ? 6.941 22 -1.325 1 97.5 178 VAL B CA 1
ATOM 4450 C C . VAL B 1 178 ? 5.883 21.094 -0.689 1 97.5 178 VAL B C 1
ATOM 4452 O O . VAL B 1 178 ? 5.316 20.234 -1.356 1 97.5 178 VAL B O 1
ATOM 4455 N N . CYS B 1 179 ? 5.691 21.203 0.57 1 97.44 179 CYS B N 1
ATOM 4456 C CA . CYS B 1 179 ? 4.551 20.656 1.289 1 97.44 179 CYS B CA 1
ATOM 4457 C C . CYS B 1 179 ? 3.406 21.656 1.352 1 97.44 179 CYS B C 1
ATOM 4459 O O . CYS B 1 179 ? 3.516 22.688 2.021 1 97.44 179 CYS B O 1
ATOM 4461 N N . ALA B 1 180 ? 2.322 21.359 0.695 1 97.75 180 ALA B N 1
ATOM 4462 C CA . ALA B 1 180 ? 1.247 22.344 0.5 1 97.75 180 ALA B CA 1
ATOM 4463 C C . ALA B 1 180 ? 0.557 22.656 1.82 1 97.75 180 ALA B C 1
ATOM 4465 O O . ALA B 1 180 ? 0.026 23.766 1.995 1 97.75 180 ALA B O 1
ATOM 4466 N N . ASN B 1 181 ? 0.51 21.703 2.674 1 97.75 181 ASN B N 1
ATOM 4467 C CA . ASN B 1 181 ? -0.083 21.844 4 1 97.75 181 ASN B CA 1
ATOM 4468 C C . ASN B 1 181 ? 0.696 21.047 5.047 1 97.75 181 ASN B C 1
ATOM 4470 O O . ASN B 1 181 ? 0.871 19.844 4.906 1 97.75 181 ASN B O 1
ATOM 4474 N N . GLU B 1 182 ? 1.229 21.766 6.012 1 95.75 182 GLU B N 1
ATOM 4475 C CA . GLU B 1 182 ? 1.913 21.125 7.129 1 95.75 182 GLU B CA 1
ATOM 4476 C C . GLU B 1 182 ? 0.932 20.766 8.242 1 95.75 182 GLU B C 1
ATOM 4478 O O . GLU B 1 182 ? 0.564 21.609 9.055 1 95.75 182 GLU B O 1
ATOM 4483 N N . THR B 1 183 ? 0.673 19.516 8.352 1 94.62 183 THR B N 1
ATOM 4484 C CA . THR B 1 183 ? -0.362 19 9.25 1 94.62 183 THR B CA 1
ATOM 4485 C C . THR B 1 183 ? -0.006 19.281 10.703 1 94.62 183 THR B C 1
ATOM 4487 O O . THR B 1 183 ? -0.888 19.547 11.523 1 94.62 183 THR B O 1
ATOM 4490 N N . ILE B 1 184 ? 1.237 19.266 11.023 1 92 184 ILE B N 1
ATOM 4491 C CA . ILE B 1 184 ? 1.667 19.422 12.406 1 92 184 ILE B CA 1
ATOM 4492 C C . ILE B 1 184 ? 1.681 20.891 12.781 1 92 184 ILE B C 1
ATOM 4494 O O . ILE B 1 184 ? 1.174 21.281 13.836 1 92 184 ILE B O 1
ATOM 4498 N N . HIS B 1 185 ? 2.105 21.75 11.844 1 91.19 185 HIS B N 1
ATOM 4499 C CA . HIS B 1 185 ? 2.35 23.156 12.164 1 91.19 185 HIS B CA 1
ATOM 4500 C C . HIS B 1 185 ? 1.144 24.016 11.82 1 91.19 185 HIS B C 1
ATOM 4502 O O . HIS B 1 185 ? 1.031 25.156 12.281 1 91.19 185 HIS B O 1
ATOM 4508 N N . GLY B 1 186 ? 0.322 23.484 10.961 1 95.25 186 GLY B N 1
ATOM 4509 C CA . GLY B 1 186 ? -0.912 24.188 10.656 1 95.25 186 GLY B CA 1
ATOM 4510 C C . GLY B 1 186 ? -0.715 25.344 9.688 1 95.25 186 GLY B C 1
ATOM 4511 O O . GLY B 1 186 ? -1.454 26.328 9.734 1 95.25 186 GLY B O 1
ATOM 4512 N N . VAL B 1 187 ? 0.361 25.312 8.891 1 95.81 187 VAL B N 1
ATOM 4513 C CA . VAL B 1 187 ? 0.541 26.297 7.832 1 95.81 187 VAL B CA 1
ATOM 4514 C C . VAL B 1 187 ? 0.135 25.703 6.488 1 95.81 187 VAL B C 1
ATOM 4516 O O . VAL B 1 187 ? 0.382 24.516 6.234 1 95.81 187 VAL B O 1
ATOM 4519 N N . GLU B 1 188 ? -0.552 26.453 5.617 1 97.69 188 GLU B N 1
ATOM 4520 C CA . GLU B 1 188 ? -1.071 25.969 4.34 1 97.69 188 GLU B CA 1
ATOM 4521 C C . GLU B 1 188 ? -0.908 27.031 3.248 1 97.69 188 GLU B C 1
ATOM 4523 O O . GLU B 1 188 ? -1.248 28.203 3.449 1 97.69 188 GLU B O 1
ATOM 4528 N N . PHE B 1 189 ? -0.335 26.625 2.086 1 96.44 189 PHE B N 1
ATOM 4529 C CA . PHE B 1 189 ? -0.411 27.484 0.902 1 96.44 189 PHE B CA 1
ATOM 4530 C C . PHE B 1 189 ? -1.847 27.578 0.401 1 96.44 189 PHE B C 1
ATOM 4532 O O . PHE B 1 189 ? -2.4 26.609 -0.121 1 96.44 189 PHE B O 1
ATOM 4539 N N . LEU B 1 190 ? -2.451 28.734 0.459 1 94.44 190 LEU B N 1
ATOM 4540 C CA . LEU B 1 190 ? -3.854 28.922 0.102 1 94.44 190 LEU B CA 1
ATOM 4541 C C . LEU B 1 190 ? -4.008 29.141 -1.397 1 94.44 190 LEU B C 1
ATOM 4543 O O . LEU B 1 190 ? -5.121 29.094 -1.927 1 94.44 190 LEU B O 1
ATOM 4547 N N . SER B 1 191 ? -2.891 29.391 -2.072 1 95.19 191 SER B N 1
ATOM 4548 C CA . SER B 1 191 ? -2.811 29.453 -3.529 1 95.19 191 SER B CA 1
ATOM 4549 C C . SER B 1 191 ? -1.599 28.672 -4.043 1 95.19 191 SER B C 1
ATOM 4551 O O . SER B 1 191 ? -0.63 28.469 -3.311 1 95.19 191 SER B O 1
ATOM 4553 N N . ASP B 1 192 ? -1.711 28.219 -5.258 1 97.31 192 ASP B N 1
ATOM 4554 C CA . ASP B 1 192 ? -0.607 27.438 -5.828 1 97.31 192 ASP B CA 1
ATOM 4555 C C . ASP B 1 192 ? 0.575 28.344 -6.164 1 97.31 192 ASP B C 1
ATOM 4557 O O . ASP B 1 192 ? 0.408 29.375 -6.816 1 97.31 192 ASP B O 1
ATOM 4561 N N . PRO B 1 193 ? 1.785 27.969 -5.68 1 96.38 193 PRO B N 1
ATOM 4562 C CA . PRO B 1 193 ? 2.969 28.75 -6.062 1 96.38 193 PRO B CA 1
ATOM 4563 C C . PRO B 1 193 ? 3.172 28.797 -7.574 1 96.38 193 PRO B C 1
ATOM 4565 O O . PRO B 1 193 ? 2.883 27.828 -8.281 1 96.38 193 PRO B O 1
ATOM 4568 N N . SER B 1 194 ? 3.656 29.906 -8.023 1 92.81 194 SER B N 1
ATOM 4569 C CA . SER B 1 194 ? 3.973 30.094 -9.43 1 92.81 194 SER B CA 1
ATOM 4570 C C . SER B 1 194 ? 5.469 30.328 -9.641 1 92.81 194 SER B C 1
ATOM 4572 O O . SER B 1 194 ? 6.035 31.281 -9.102 1 92.81 194 SER B O 1
ATOM 4574 N N . LEU B 1 195 ? 6.004 29.406 -10.312 1 95.06 195 LEU B N 1
ATOM 4575 C CA . LEU B 1 195 ? 7.398 29.578 -10.695 1 95.06 195 LEU B CA 1
ATOM 4576 C C . LEU B 1 195 ? 7.512 30.031 -12.148 1 95.06 195 LEU B C 1
ATOM 4578 O O . LEU B 1 195 ? 6.664 29.703 -12.977 1 95.06 195 LEU B O 1
ATOM 4582 N N . PRO B 1 196 ? 8.5 30.859 -12.461 1 93 196 PRO B N 1
ATOM 4583 C CA . PRO B 1 196 ? 8.648 31.359 -13.828 1 93 196 PRO B CA 1
ATOM 4584 C C . PRO B 1 196 ? 8.969 30.234 -14.828 1 93 196 PRO B C 1
ATOM 4586 O O . PRO B 1 196 ? 9.391 29.156 -14.43 1 93 196 PRO B O 1
ATOM 4589 N N . SER B 1 197 ? 8.719 30.562 -16.094 1 90.56 197 SER B N 1
ATOM 4590 C CA . SER B 1 197 ? 9.078 29.625 -17.156 1 90.56 197 SER B CA 1
ATOM 4591 C C . SER B 1 197 ? 10.555 29.25 -17.094 1 90.56 197 SER B C 1
ATOM 4593 O O . SER B 1 197 ? 11.406 30.109 -16.875 1 90.56 197 SER B O 1
ATOM 4595 N N . GLY B 1 198 ? 10.828 28.031 -17.312 1 91 198 GLY B N 1
ATOM 4596 C CA . GLY B 1 198 ? 12.211 27.562 -17.281 1 91 198 GLY B CA 1
ATOM 4597 C C . GLY B 1 198 ? 12.656 27.109 -15.898 1 91 198 GLY B C 1
ATOM 4598 O O . GLY B 1 198 ? 13.734 26.531 -15.75 1 91 198 GLY B O 1
ATOM 4599 N N . ALA B 1 199 ? 11.883 27.406 -14.883 1 95.5 199 ALA B N 1
ATOM 4600 C CA . ALA B 1 199 ? 12.195 26.922 -13.539 1 95.5 199 ALA B CA 1
ATOM 4601 C C . ALA B 1 199 ? 12.148 25.391 -13.484 1 95.5 199 ALA B C 1
ATOM 4603 O O . ALA B 1 199 ? 11.547 24.75 -14.352 1 95.5 199 ALA B O 1
ATOM 4604 N N . PRO B 1 200 ? 12.844 24.844 -12.539 1 96.88 200 PRO B N 1
ATOM 4605 C CA . PRO B 1 200 ? 12.711 23.391 -12.344 1 96.88 200 PRO B CA 1
ATOM 4606 C C . PRO B 1 200 ? 11.273 22.969 -12.039 1 96.88 200 PRO B C 1
ATOM 4608 O O . PRO B 1 200 ? 10.469 23.781 -11.586 1 96.88 200 PRO B O 1
ATOM 4611 N N . PRO B 1 201 ? 10.93 21.734 -12.383 1 97.75 201 PRO B N 1
ATOM 4612 C CA . PRO B 1 201 ? 9.578 21.266 -12.055 1 97.75 201 PRO B CA 1
ATOM 4613 C C . PRO B 1 201 ? 9.25 21.406 -10.57 1 97.75 201 PRO B C 1
ATOM 4615 O O . PRO B 1 201 ? 10.086 21.062 -9.719 1 97.75 201 PRO B O 1
ATOM 4618 N N . LEU B 1 202 ? 8.109 21.922 -10.266 1 98.5 202 LEU B N 1
ATOM 4619 C CA . LEU B 1 202 ? 7.598 22 -8.906 1 98.5 202 LEU B CA 1
ATOM 4620 C C . LEU B 1 202 ? 6.941 20.672 -8.5 1 98.5 202 LEU B C 1
ATOM 4622 O O . LEU B 1 202 ? 6.148 20.109 -9.266 1 98.5 202 LEU B O 1
ATOM 4626 N N . VAL B 1 203 ? 7.344 20.125 -7.398 1 98.81 203 VAL B N 1
ATOM 4627 C CA . VAL B 1 203 ? 6.738 18.938 -6.816 1 98.81 203 VAL B CA 1
ATOM 4628 C C . VAL B 1 203 ? 5.945 19.312 -5.566 1 98.81 203 VAL B C 1
ATOM 4630 O O . VAL B 1 203 ? 6.484 19.922 -4.641 1 98.81 203 VAL B O 1
ATOM 4633 N N . GLY B 1 204 ? 4.688 18.953 -5.523 1 98.81 204 GLY B N 1
ATOM 4634 C CA . GLY B 1 204 ? 3.84 19.312 -4.398 1 98.81 204 GLY B CA 1
ATOM 4635 C C . GLY B 1 204 ? 3.314 18.125 -3.637 1 98.81 204 GLY B C 1
ATOM 4636 O O . GLY B 1 204 ? 2.75 17.203 -4.23 1 98.81 204 GLY B O 1
ATOM 4637 N N . ASP B 1 205 ? 3.506 18.109 -2.334 1 98.81 205 ASP B N 1
ATOM 4638 C CA . ASP B 1 205 ? 2.826 17.188 -1.42 1 98.81 205 ASP B CA 1
ATOM 4639 C C . ASP B 1 205 ? 1.484 17.766 -0.969 1 98.81 205 ASP B C 1
ATOM 4641 O O . ASP B 1 205 ? 1.439 18.688 -0.155 1 98.81 205 ASP B O 1
ATOM 4645 N N . PHE B 1 206 ? 0.433 17.188 -1.423 1 98.81 206 PHE B N 1
ATOM 4646 C CA . PHE B 1 206 ? -0.91 17.672 -1.124 1 98.81 206 PHE B CA 1
ATOM 4647 C C . PHE B 1 206 ? -1.657 16.688 -0.239 1 98.81 206 PHE B C 1
ATOM 4649 O O . PHE B 1 206 ? -2.889 16.688 -0.194 1 98.81 206 PHE B O 1
ATOM 4656 N N . THR B 1 207 ? -0.982 15.82 0.467 1 98.5 207 THR B N 1
ATOM 4657 C CA . THR B 1 207 ? -1.561 14.711 1.21 1 98.5 207 THR B CA 1
ATOM 4658 C C . THR B 1 207 ? -2.67 15.195 2.139 1 98.5 207 THR B C 1
ATOM 4660 O O . THR B 1 207 ? -3.75 14.602 2.188 1 98.5 207 THR B O 1
ATOM 4663 N N . SER B 1 208 ? -2.492 16.266 2.857 1 97.94 208 SER B N 1
ATOM 4664 C CA . SER B 1 208 ? -3.475 16.672 3.857 1 97.94 208 SER B CA 1
ATOM 4665 C C . SER B 1 208 ? -4.359 17.812 3.338 1 97.94 208 SER B C 1
ATOM 4667 O O . SER B 1 208 ? -5.156 18.375 4.09 1 97.94 208 SER B O 1
ATOM 4669 N N . SER B 1 209 ? -4.234 18.172 2.008 1 97.62 209 SER B N 1
ATOM 4670 C CA . SER B 1 209 ? -5.043 19.297 1.564 1 97.62 209 SER B CA 1
ATOM 4671 C C . SER B 1 209 ? -5.699 19.016 0.217 1 97.62 209 SER B C 1
ATOM 4673 O O . SER B 1 209 ? -6.574 19.75 -0.224 1 97.62 209 SER B O 1
ATOM 4675 N N . LEU B 1 210 ? -5.305 17.906 -0.404 1 98.5 210 LEU B N 1
ATOM 4676 C CA . LEU B 1 210 ? -5.941 17.625 -1.685 1 98.5 210 LEU B CA 1
ATOM 4677 C C . LEU B 1 210 ? -7.457 17.516 -1.529 1 98.5 210 LEU B C 1
ATOM 4679 O O . LEU B 1 210 ? -7.945 17.016 -0.518 1 98.5 210 LEU B O 1
ATOM 4683 N N . LEU B 1 211 ? -8.234 18.016 -2.539 1 98.56 211 LEU B N 1
ATOM 4684 C CA . LEU B 1 211 ? -9.688 17.969 -2.65 1 98.56 211 LEU B CA 1
ATOM 4685 C C . LEU B 1 211 ? -10.336 19 -1.718 1 98.56 211 LEU B C 1
ATOM 4687 O O . LEU B 1 211 ? -11.555 19 -1.551 1 98.56 211 LEU B O 1
ATOM 4691 N N . SER B 1 212 ? -9.57 19.844 -1.039 1 98.25 212 SER B N 1
ATOM 4692 C CA . SER B 1 212 ? -10.141 20.828 -0.138 1 98.25 212 SER B CA 1
ATOM 4693 C C . SER B 1 212 ? -10.289 22.188 -0.829 1 98.25 212 SER B C 1
ATOM 4695 O O . SER B 1 212 ? -10.938 23.094 -0.305 1 98.25 212 SER B O 1
ATOM 4697 N N . ARG B 1 213 ? -9.664 22.359 -1.969 1 98.31 213 ARG B N 1
ATOM 4698 C CA . ARG B 1 213 ? -9.719 23.547 -2.814 1 98.31 213 ARG B CA 1
ATOM 4699 C C . ARG B 1 213 ? -9.32 23.219 -4.25 1 98.31 213 ARG B C 1
ATOM 4701 O O . ARG B 1 213 ? -8.719 22.172 -4.508 1 98.31 213 ARG B O 1
ATOM 4708 N N . PRO B 1 214 ? -9.672 24.109 -5.172 1 98.38 214 PRO B N 1
ATOM 4709 C CA . PRO B 1 214 ? -9.094 23.953 -6.508 1 98.38 214 PRO B CA 1
ATOM 4710 C C . PRO B 1 214 ? -7.57 24.031 -6.508 1 98.38 214 PRO B C 1
ATOM 4712 O O . PRO B 1 214 ? -6.992 24.828 -5.773 1 98.38 214 PRO B O 1
ATOM 4715 N N . VAL B 1 215 ? -6.922 23.156 -7.262 1 98.38 215 VAL B N 1
ATOM 4716 C CA . VAL B 1 215 ? -5.477 23.125 -7.461 1 98.38 215 VAL B CA 1
ATOM 4717 C C . VAL B 1 215 ? -5.16 23.234 -8.953 1 98.38 215 VAL B C 1
ATOM 4719 O O . VAL B 1 215 ? -5.734 22.516 -9.773 1 98.38 215 VAL B O 1
ATOM 4722 N N . ASP B 1 216 ? -4.344 24.203 -9.336 1 98.38 216 ASP B N 1
ATOM 4723 C CA . ASP B 1 216 ? -3.859 24.281 -10.711 1 98.38 216 ASP B CA 1
ATOM 4724 C C . ASP B 1 216 ? -2.754 23.266 -10.969 1 98.38 216 ASP B C 1
ATOM 4726 O O . ASP B 1 216 ? -1.568 23.578 -10.875 1 98.38 216 ASP B O 1
ATOM 4730 N N . VAL B 1 217 ? -3.143 22.094 -11.383 1 98.56 217 VAL B N 1
ATOM 4731 C CA . VAL B 1 217 ? -2.236 20.953 -11.555 1 98.56 217 VAL B CA 1
ATOM 4732 C C . VAL B 1 217 ? -1.134 21.328 -12.547 1 98.56 217 VAL B C 1
ATOM 4734 O O . VAL B 1 217 ? 0.002 20.859 -12.422 1 98.56 217 VAL B O 1
ATOM 4737 N N . SER B 1 218 ? -1.371 22.219 -13.492 1 97.88 218 SER B N 1
ATOM 4738 C CA . SER B 1 218 ? -0.427 22.562 -14.555 1 97.88 218 SER B CA 1
ATOM 4739 C C . SER B 1 218 ? 0.804 23.266 -13.992 1 97.88 218 SER B C 1
ATOM 4741 O O . SER B 1 218 ? 1.829 23.375 -14.672 1 97.88 218 SER B O 1
ATOM 4743 N N . LYS B 1 219 ? 0.727 23.797 -12.82 1 98.06 219 LYS B N 1
ATOM 4744 C CA . LYS B 1 219 ? 1.851 24.484 -12.195 1 98.06 219 LYS B CA 1
ATOM 4745 C C . LYS B 1 219 ? 2.848 23.5 -11.602 1 98.06 219 LYS B C 1
ATOM 4747 O O . LYS B 1 219 ? 3.971 23.875 -11.258 1 98.06 219 LYS B O 1
ATOM 4752 N N . TYR B 1 220 ? 2.465 22.25 -11.516 1 98.5 220 TYR B N 1
ATOM 4753 C CA . TYR B 1 220 ? 3.293 21.219 -10.891 1 98.5 220 TYR B CA 1
ATOM 4754 C C . TYR B 1 220 ? 3.812 20.234 -11.93 1 98.5 220 TYR B C 1
ATOM 4756 O O . TYR B 1 220 ? 3.094 19.875 -12.859 1 98.5 220 TYR B O 1
ATOM 4764 N N . GLY B 1 221 ? 5.062 19.859 -11.797 1 98.44 221 GLY B N 1
ATOM 4765 C CA . GLY B 1 221 ? 5.551 18.703 -12.531 1 98.44 221 GLY B CA 1
ATOM 4766 C C . GLY B 1 221 ? 5.055 17.391 -11.977 1 98.44 221 GLY B C 1
ATOM 4767 O O . GLY B 1 221 ? 4.77 16.453 -12.734 1 98.44 221 GLY B O 1
ATOM 4768 N N . VAL B 1 222 ? 5.055 17.312 -10.664 1 98.81 222 VAL B N 1
ATOM 4769 C CA . VAL B 1 222 ? 4.516 16.172 -9.93 1 98.81 222 VAL B CA 1
ATOM 4770 C C . VAL B 1 222 ? 3.678 16.672 -8.75 1 98.81 222 VAL B C 1
ATOM 4772 O O . VAL B 1 222 ? 4.086 17.594 -8.031 1 98.81 222 VAL B O 1
ATOM 4775 N N . LEU B 1 223 ? 2.527 16.156 -8.617 1 98.88 223 LEU B N 1
ATOM 4776 C CA . LEU B 1 223 ? 1.652 16.344 -7.465 1 98.88 223 LEU B CA 1
ATOM 4777 C C . LEU B 1 223 ? 1.247 15.008 -6.863 1 98.88 223 LEU B C 1
ATOM 4779 O O . LEU B 1 223 ? 0.838 14.094 -7.586 1 98.88 223 LEU B O 1
ATOM 4783 N N . TYR B 1 224 ? 1.422 14.828 -5.527 1 98.88 224 TYR B N 1
ATOM 4784 C CA . TYR B 1 224 ? 1.02 13.547 -4.957 1 98.88 224 TYR B CA 1
ATOM 4785 C C . TYR B 1 224 ? 0.221 13.75 -3.674 1 98.88 224 TYR B C 1
ATOM 4787 O O . TYR B 1 224 ? 0.312 14.797 -3.035 1 98.88 224 TYR B O 1
ATOM 4795 N N . ALA B 1 225 ? -0.565 12.797 -3.338 1 98.88 225 ALA B N 1
ATOM 4796 C CA . ALA B 1 225 ? -1.362 12.773 -2.113 1 98.88 225 ALA B CA 1
ATOM 4797 C C . ALA B 1 225 ? -1.678 11.336 -1.699 1 98.88 225 ALA B C 1
ATOM 4799 O O . ALA B 1 225 ? -2.115 10.523 -2.521 1 98.88 225 ALA B O 1
ATOM 4800 N N . SER B 1 226 ? -1.441 11.07 -0.476 1 97.62 226 SER B N 1
ATOM 4801 C CA . SER B 1 226 ? -1.746 9.75 0.077 1 97.62 226 SER B CA 1
ATOM 4802 C C . SER B 1 226 ? -3.17 9.695 0.623 1 97.62 226 SER B C 1
ATOM 4804 O O . SER B 1 226 ? -3.721 10.719 1.039 1 97.62 226 SER B O 1
ATOM 4806 N N . GLY B 1 227 ? -3.742 8.508 0.601 1 96.94 227 GLY B N 1
ATOM 4807 C CA . GLY B 1 227 ? -4.984 8.281 1.323 1 96.94 227 GLY B CA 1
ATOM 4808 C C . GLY B 1 227 ? -4.82 8.359 2.83 1 96.94 227 GLY B C 1
ATOM 4809 O O . GLY B 1 227 ? -3.705 8.516 3.332 1 96.94 227 GLY B O 1
ATOM 4810 N N . GLY B 1 228 ? -5.93 8.234 3.539 1 96.62 228 GLY B N 1
ATOM 4811 C CA . GLY B 1 228 ? -5.941 8.352 4.988 1 96.62 228 GLY B CA 1
ATOM 4812 C C . GLY B 1 228 ? -6.422 9.703 5.473 1 96.62 228 GLY B C 1
ATOM 4813 O O . GLY B 1 228 ? -6.492 9.953 6.68 1 96.62 228 GLY B O 1
ATOM 4814 N N . LYS B 1 229 ? -6.676 10.562 4.516 1 97.12 229 LYS B N 1
ATOM 4815 C CA . LYS B 1 229 ? -7.141 11.922 4.781 1 97.12 229 LYS B CA 1
ATOM 4816 C C . LYS B 1 229 ? -8.375 12.258 3.947 1 97.12 229 LYS B C 1
ATOM 4818 O O . LYS B 1 229 ? -9.406 11.594 4.062 1 97.12 229 LYS B O 1
ATOM 4823 N N . ASN B 1 230 ? -8.312 13.148 2.938 1 97.69 230 ASN B N 1
ATOM 4824 C CA . ASN B 1 230 ? -9.484 13.492 2.127 1 97.69 230 ASN B CA 1
ATOM 4825 C C . ASN B 1 230 ? -9.664 12.508 0.973 1 97.69 230 ASN B C 1
ATOM 4827 O O . ASN B 1 230 ? -10.789 12.281 0.522 1 97.69 230 ASN B O 1
ATOM 4831 N N . LEU B 1 231 ? -8.633 11.938 0.511 1 97.88 231 LEU B N 1
ATOM 4832 C CA . LEU B 1 231 ? -8.633 11.188 -0.74 1 97.88 231 LEU B CA 1
ATOM 4833 C C . LEU B 1 231 ? -9.305 9.836 -0.563 1 97.88 231 LEU B C 1
ATOM 4835 O O . LEU B 1 231 ? -9.82 9.266 -1.525 1 97.88 231 LEU B O 1
ATOM 4839 N N . GLY B 1 232 ? -9.25 9.289 0.607 1 97.69 232 GLY B N 1
ATOM 4840 C CA . GLY B 1 232 ? -9.695 7.941 0.912 1 97.69 232 GLY B CA 1
ATOM 4841 C C . GLY B 1 232 ? -8.891 7.285 2.02 1 97.69 232 GLY B C 1
ATOM 4842 O O . GLY B 1 232 ? -8.156 7.961 2.746 1 97.69 232 GLY B O 1
ATOM 4843 N N . PRO B 1 233 ? -9.094 5.992 2.189 1 97.56 233 PRO B N 1
ATOM 4844 C CA . PRO B 1 233 ? -8.352 5.312 3.258 1 97.56 233 PRO B CA 1
ATOM 4845 C C . PRO B 1 233 ? -6.859 5.215 2.971 1 97.56 233 PRO B C 1
ATOM 4847 O O . PRO B 1 233 ? -6.434 5.355 1.82 1 97.56 233 PRO B O 1
ATOM 4850 N N . ALA B 1 234 ? -6.086 5 4.031 1 97.5 234 ALA B N 1
ATOM 4851 C CA . ALA B 1 234 ? -4.656 4.746 3.865 1 97.5 234 ALA B CA 1
ATOM 4852 C C . ALA B 1 234 ? -4.418 3.492 3.025 1 97.5 234 ALA B C 1
ATOM 4854 O O . ALA B 1 234 ? -5.152 2.508 3.143 1 97.5 234 ALA B O 1
ATOM 4855 N N . GLY B 1 235 ? -3.357 3.557 2.172 1 97.19 235 GLY B N 1
ATOM 4856 C CA . GLY B 1 235 ? -3.016 2.393 1.37 1 97.19 235 GLY B CA 1
ATOM 4857 C C . GLY B 1 235 ? -2.852 2.711 -0.104 1 97.19 235 GLY B C 1
ATOM 4858 O O . GLY B 1 235 ? -2.318 1.898 -0.863 1 97.19 235 GLY B O 1
ATOM 4859 N N . LEU B 1 236 ? -3.293 3.883 -0.53 1 98.19 236 LEU B N 1
ATOM 4860 C CA . LEU B 1 236 ? -3.158 4.34 -1.909 1 98.19 236 LEU B CA 1
ATOM 4861 C C . LEU B 1 236 ? -2.566 5.746 -1.961 1 98.19 236 LEU B C 1
ATOM 4863 O O . LEU B 1 236 ? -2.912 6.602 -1.142 1 98.19 236 LEU B O 1
ATOM 4867 N N . THR B 1 237 ? -1.688 5.957 -2.891 1 98.69 237 THR B N 1
ATOM 4868 C CA . THR B 1 237 ? -1.138 7.281 -3.164 1 98.69 237 THR B CA 1
ATOM 4869 C C . THR B 1 237 ? -1.468 7.719 -4.59 1 98.69 237 THR B C 1
ATOM 4871 O O . THR B 1 237 ? -1.174 7.004 -5.547 1 98.69 237 THR B O 1
ATOM 4874 N N . LEU B 1 238 ? -2.115 8.789 -4.719 1 98.94 238 LEU B N 1
ATOM 4875 C CA . LEU B 1 238 ? -2.348 9.391 -6.027 1 98.94 238 LEU B CA 1
ATOM 4876 C C . LEU B 1 238 ? -1.154 10.234 -6.461 1 98.94 238 LEU B C 1
ATOM 4878 O O . LEU B 1 238 ? -0.658 11.055 -5.688 1 98.94 238 LEU B O 1
ATOM 4882 N N . VAL B 1 239 ? -0.648 9.992 -7.66 1 98.94 239 VAL B N 1
ATOM 4883 C CA . VAL B 1 239 ? 0.436 10.781 -8.234 1 98.94 239 VAL B CA 1
ATOM 4884 C C . VAL B 1 239 ? 0.018 11.312 -9.609 1 98.94 239 VAL B C 1
ATOM 4886 O O . VAL B 1 239 ? -0.439 10.547 -10.461 1 98.94 239 VAL B O 1
ATOM 4889 N N . LEU B 1 240 ? 0.035 12.555 -9.789 1 98.94 240 LEU B N 1
ATOM 4890 C CA . LEU B 1 240 ? -0.077 13.211 -11.086 1 98.94 240 LEU B CA 1
ATOM 4891 C C . LEU B 1 240 ? 1.29 13.664 -11.586 1 98.94 240 LEU B C 1
ATOM 4893 O O . LEU B 1 240 ? 1.987 14.422 -10.898 1 98.94 240 LEU B O 1
ATOM 4897 N N . VAL B 1 241 ? 1.692 13.211 -12.727 1 98.88 241 VAL B N 1
ATOM 4898 C CA . VAL B 1 241 ? 3.035 13.516 -13.211 1 98.88 241 VAL B CA 1
ATOM 4899 C C . VAL B 1 241 ? 2.977 13.906 -14.688 1 98.88 241 VAL B C 1
ATOM 4901 O O . VAL B 1 241 ? 2.287 13.258 -15.477 1 98.88 241 VAL B O 1
ATOM 4904 N N . ARG B 1 242 ? 3.637 14.945 -15.039 1 98.31 242 ARG B N 1
ATOM 4905 C CA . ARG B 1 242 ? 3.705 15.414 -16.422 1 98.31 242 ARG B CA 1
ATOM 4906 C C . ARG B 1 242 ? 4.418 14.398 -17.312 1 98.31 242 ARG B C 1
ATOM 4908 O O . ARG B 1 242 ? 5.422 13.812 -16.906 1 98.31 242 ARG B O 1
ATOM 4915 N N . ASP B 1 243 ? 3.949 14.211 -18.453 1 98.12 243 ASP B N 1
ATOM 4916 C CA . ASP B 1 243 ? 4.445 13.211 -19.391 1 98.12 243 ASP B CA 1
ATOM 4917 C C . ASP B 1 243 ? 5.934 13.406 -19.672 1 98.12 243 ASP B C 1
ATOM 4919 O O . ASP B 1 243 ? 6.688 12.43 -19.734 1 98.12 243 ASP B O 1
ATOM 4923 N N . GLU B 1 244 ? 6.445 14.617 -19.797 1 96.88 244 GLU B N 1
ATOM 4924 C CA . GLU B 1 244 ? 7.82 14.914 -20.203 1 96.88 244 GLU B CA 1
ATOM 4925 C C . GLU B 1 244 ? 8.812 14.523 -19.109 1 96.88 244 GLU B C 1
ATOM 4927 O O . GLU B 1 244 ? 10.016 14.453 -19.359 1 96.88 244 GLU B O 1
ATOM 4932 N N . LEU B 1 245 ? 8.312 14.281 -17.891 1 97.25 245 LEU B N 1
ATOM 4933 C CA . LEU B 1 245 ? 9.18 13.961 -16.766 1 97.25 245 LEU B CA 1
ATOM 4934 C C . LEU B 1 245 ? 9.383 12.453 -16.641 1 97.25 245 LEU B C 1
ATOM 4936 O O . LEU B 1 245 ? 10.148 11.992 -15.789 1 97.25 245 LEU B O 1
ATOM 4940 N N . LEU B 1 246 ? 8.797 11.648 -17.484 1 96.56 246 LEU B N 1
ATOM 4941 C CA . LEU B 1 246 ? 8.875 10.195 -17.406 1 96.56 246 LEU B CA 1
ATOM 4942 C C . LEU B 1 246 ? 10.188 9.688 -18 1 96.56 246 LEU B C 1
ATOM 4944 O O . LEU B 1 246 ? 10.531 10.016 -19.125 1 96.56 246 LEU B O 1
ATOM 4948 N N . GLY B 1 247 ? 10.891 8.883 -17.266 1 87.81 247 GLY B N 1
ATOM 4949 C CA . GLY B 1 247 ? 11.906 7.977 -17.781 1 87.81 247 GLY B CA 1
ATOM 4950 C C . GLY B 1 247 ? 13.273 8.625 -17.906 1 87.81 247 GLY B C 1
ATOM 4951 O O . GLY B 1 247 ? 14.273 8.07 -17.453 1 87.81 247 GLY B O 1
ATOM 4952 N N . ALA B 1 248 ? 13.414 9.867 -18.469 1 83.38 248 ALA B N 1
ATOM 4953 C CA . ALA B 1 248 ? 14.719 10.375 -18.875 1 83.38 248 ALA B CA 1
ATOM 4954 C C . ALA B 1 248 ? 15.602 10.648 -17.656 1 83.38 248 ALA B C 1
ATOM 4956 O O . ALA B 1 248 ? 16.812 10.422 -17.703 1 83.38 248 ALA B O 1
ATOM 4957 N N . GLN B 1 249 ? 15.039 10.898 -16.594 1 91.06 249 GLN B N 1
ATOM 4958 C CA . GLN B 1 249 ? 15.805 11.289 -15.422 1 91.06 249 GLN B CA 1
ATOM 4959 C C . GLN B 1 249 ? 15.727 10.219 -14.336 1 91.06 249 GLN B C 1
ATOM 4961 O O . GLN B 1 249 ? 16.109 10.453 -13.188 1 91.06 249 GLN B O 1
ATOM 4966 N N . GLU B 1 250 ? 15.258 9.086 -14.648 1 95.12 250 GLU B N 1
ATOM 4967 C CA . GLU B 1 250 ? 15.055 8.031 -13.672 1 95.12 250 GLU B CA 1
ATOM 4968 C C . GLU B 1 250 ? 16.375 7.391 -13.258 1 95.12 250 GLU B C 1
ATOM 4970 O O . GLU B 1 250 ? 17.234 7.125 -14.109 1 95.12 250 GLU B O 1
ATOM 4975 N N . HIS B 1 251 ? 16.562 7.184 -11.984 1 94.88 251 HIS B N 1
ATOM 4976 C CA . HIS B 1 251 ? 17.734 6.5 -11.453 1 94.88 251 HIS B CA 1
ATOM 4977 C C . HIS B 1 251 ? 17.75 5.035 -11.875 1 94.88 251 HIS B C 1
ATOM 4979 O O . HIS B 1 251 ? 16.719 4.355 -11.836 1 94.88 251 HIS B O 1
ATOM 4985 N N . PRO B 1 252 ? 18.891 4.477 -12.297 1 91 252 PRO B N 1
ATOM 4986 C CA . PRO B 1 252 ? 18.969 3.074 -12.711 1 91 252 PRO B CA 1
ATOM 4987 C C . PRO B 1 252 ? 18.578 2.111 -11.586 1 91 252 PRO B C 1
ATOM 4989 O O . PRO B 1 252 ? 18.125 0.992 -11.859 1 91 252 PRO B O 1
ATOM 4992 N N . LEU B 1 253 ? 18.703 2.521 -10.344 1 92.81 253 LEU B N 1
ATOM 4993 C CA . LEU B 1 253 ? 18.391 1.66 -9.203 1 92.81 253 LEU B CA 1
ATOM 4994 C C . LEU B 1 253 ? 16.984 1.932 -8.68 1 92.81 253 LEU B C 1
ATOM 4996 O O . LEU B 1 253 ? 16.594 1.415 -7.629 1 92.81 253 LEU B O 1
ATOM 5000 N N . CYS B 1 254 ? 16.219 2.76 -9.383 1 97.12 254 CYS B N 1
ATOM 5001 C CA . CYS B 1 254 ? 14.844 3.002 -8.977 1 97.12 254 CYS B CA 1
ATOM 5002 C C . CYS B 1 254 ? 14.047 1.701 -8.938 1 97.12 254 CYS B C 1
ATOM 5004 O O . CYS B 1 254 ? 13.93 1.016 -9.953 1 97.12 254 CYS B O 1
ATOM 5006 N N . PRO B 1 255 ? 13.555 1.286 -7.723 1 98 255 PRO B N 1
ATOM 5007 C CA . PRO B 1 255 ? 12.656 0.128 -7.754 1 98 255 PRO B CA 1
ATOM 5008 C C . PRO B 1 255 ? 11.562 0.253 -8.812 1 98 255 PRO B C 1
ATOM 5010 O O . PRO B 1 255 ? 10.938 1.307 -8.93 1 98 255 PRO B O 1
ATOM 5013 N N . SER B 1 256 ? 11.289 -0.806 -9.539 1 97.69 256 SER B N 1
ATOM 5014 C CA . SER B 1 256 ? 10.398 -0.739 -10.695 1 97.69 256 SER B CA 1
ATOM 5015 C C . SER B 1 256 ? 8.984 -0.348 -10.273 1 97.69 256 SER B C 1
ATOM 5017 O O . SER B 1 256 ? 8.289 0.366 -11 1 97.69 256 SER B O 1
ATOM 5019 N N . PHE B 1 257 ? 8.555 -0.791 -9.117 1 98 257 PHE B N 1
ATOM 5020 C CA . PHE B 1 257 ? 7.191 -0.502 -8.688 1 98 257 PHE B CA 1
ATOM 5021 C C . PHE B 1 257 ? 7.047 0.96 -8.281 1 98 257 PHE B C 1
ATOM 5023 O O . PHE B 1 257 ? 5.934 1.461 -8.133 1 98 257 PHE B O 1
ATOM 5030 N N . LEU B 1 258 ? 8.188 1.715 -8.125 1 98.44 258 LEU B N 1
ATOM 5031 C CA . LEU B 1 258 ? 8.18 3.141 -7.816 1 98.44 258 LEU B CA 1
ATOM 5032 C C . LEU B 1 258 ? 8.406 3.969 -9.078 1 98.44 258 LEU B C 1
ATOM 5034 O O . LEU B 1 258 ? 8.398 5.199 -9.023 1 98.44 258 LEU B O 1
ATOM 5038 N N . SER B 1 259 ? 8.617 3.35 -10.203 1 98.38 259 SER B N 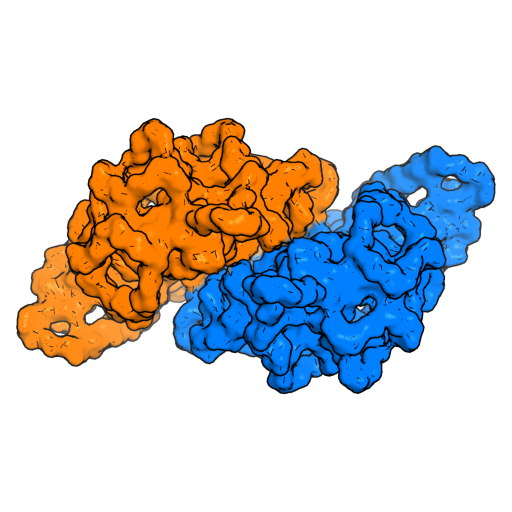1
ATOM 5039 C CA . SER B 1 259 ? 8.875 4.031 -11.469 1 98.38 259 SER B CA 1
ATOM 5040 C C . SER B 1 259 ? 7.605 4.648 -12.031 1 98.38 259 SER B C 1
ATOM 5042 O O . SER B 1 259 ? 6.629 3.939 -12.297 1 98.38 259 SER B O 1
ATOM 5044 N N . TYR B 1 260 ? 7.664 5.961 -12.234 1 98.69 260 TYR B N 1
ATOM 5045 C CA . TYR B 1 260 ? 6.527 6.617 -12.867 1 98.69 260 TYR B CA 1
ATOM 5046 C C . TYR B 1 260 ? 6.324 6.102 -14.289 1 98.69 260 TYR B C 1
ATOM 5048 O O . TYR B 1 260 ? 5.191 5.879 -14.719 1 98.69 260 TYR B O 1
ATOM 5056 N N . ARG B 1 261 ? 7.383 5.883 -15.008 1 98.06 261 ARG B N 1
ATOM 5057 C CA . ARG B 1 261 ? 7.34 5.402 -16.375 1 98.06 261 ARG B CA 1
ATOM 5058 C C . ARG B 1 261 ? 6.695 4.023 -16.453 1 98.06 261 ARG B C 1
ATOM 5060 O O . ARG B 1 261 ? 5.82 3.785 -17.297 1 98.06 261 ARG B O 1
ATOM 5067 N N . GLU B 1 262 ? 7.105 3.1 -15.547 1 97.38 262 GLU B N 1
ATOM 5068 C CA . GLU B 1 262 ? 6.586 1.734 -15.562 1 97.38 262 GLU B CA 1
ATOM 5069 C C . GLU B 1 262 ? 5.09 1.711 -15.266 1 97.38 262 GLU B C 1
ATOM 5071 O O . GLU B 1 262 ? 4.336 0.984 -15.922 1 97.38 262 GLU B O 1
ATOM 5076 N N . LEU B 1 263 ? 4.641 2.477 -14.312 1 98.12 263 LEU B N 1
ATOM 5077 C CA . LEU B 1 263 ? 3.223 2.51 -13.961 1 98.12 263 LEU B CA 1
ATOM 5078 C C . LEU B 1 263 ? 2.406 3.17 -15.07 1 98.12 263 LEU B C 1
ATOM 5080 O O . LEU B 1 263 ? 1.318 2.699 -15.414 1 98.12 263 LEU B O 1
ATOM 5084 N N . ALA B 1 264 ? 2.93 4.25 -15.617 1 98.5 264 ALA B N 1
ATOM 5085 C CA . ALA B 1 264 ? 2.232 4.957 -16.688 1 98.5 264 ALA B CA 1
ATOM 5086 C C . ALA B 1 264 ? 2.176 4.113 -17.953 1 98.5 264 ALA B C 1
ATOM 5088 O O . ALA B 1 264 ? 1.212 4.195 -18.719 1 98.5 264 ALA B O 1
ATOM 5089 N N . GLY B 1 265 ? 3.174 3.285 -18.156 1 97.25 265 GLY B N 1
ATOM 5090 C CA . GLY B 1 265 ? 3.346 2.594 -19.422 1 97.25 265 GLY B CA 1
ATOM 5091 C C . GLY B 1 265 ? 2.781 1.186 -19.422 1 97.25 265 GLY B C 1
ATOM 5092 O O . GLY B 1 265 ? 2.82 0.49 -20.438 1 97.25 265 GLY B O 1
ATOM 5093 N N . SER B 1 266 ? 2.219 0.81 -18.266 1 95.75 266 SER B N 1
ATOM 5094 C CA . SER B 1 266 ? 1.707 -0.555 -18.219 1 95.75 266 SER B CA 1
ATOM 5095 C C . SER B 1 266 ? 0.561 -0.758 -19.203 1 95.75 266 SER B C 1
ATOM 5097 O O . SER B 1 266 ? -0.103 0.204 -19.594 1 95.75 266 SER B O 1
ATOM 5099 N N . LYS B 1 267 ? 0.362 -1.914 -19.672 1 92.31 267 LYS B N 1
ATOM 5100 C CA . LYS B 1 267 ? -0.66 -2.291 -20.641 1 92.31 267 LYS B CA 1
ATOM 5101 C C . LYS B 1 267 ? -1.663 -3.268 -20.031 1 92.31 267 LYS B C 1
ATOM 5103 O O . LYS B 1 267 ? -1.312 -4.066 -19.156 1 92.31 267 LYS B O 1
ATOM 5108 N N . PRO B 1 268 ? -2.924 -3.266 -20.469 1 93.75 268 PRO B N 1
ATOM 5109 C CA . PRO B 1 268 ? -3.535 -2.477 -21.547 1 93.75 268 PRO B CA 1
ATOM 5110 C C . PRO B 1 268 ? -3.875 -1.054 -21.109 1 93.75 268 PRO B C 1
ATOM 5112 O O . PRO B 1 268 ? -4.332 -0.249 -21.922 1 93.75 268 PRO B O 1
ATOM 5115 N N . GLN B 1 269 ? -3.717 -0.697 -19.891 1 95.88 269 GLN B N 1
ATOM 5116 C CA . GLN B 1 269 ? -3.883 0.648 -19.359 1 95.88 269 GLN B CA 1
ATOM 5117 C C . GLN B 1 269 ? -2.854 0.935 -18.266 1 95.88 269 GLN B C 1
ATOM 5119 O O . GLN B 1 269 ? -2.197 0.018 -17.766 1 95.88 269 GLN B O 1
ATOM 5124 N N . PRO B 1 270 ? -2.719 2.234 -17.859 1 97.25 270 PRO B N 1
ATOM 5125 C CA . PRO B 1 270 ? -1.796 2.547 -16.766 1 97.25 270 PRO B CA 1
ATOM 5126 C C . PRO B 1 270 ? -2.195 1.885 -15.445 1 97.25 270 PRO B C 1
ATOM 5128 O O . PRO B 1 270 ? -3.346 1.469 -15.281 1 97.25 270 PRO B O 1
ATOM 5131 N N . ASN B 1 271 ? -1.256 1.697 -14.594 1 97.75 271 ASN B N 1
ATOM 5132 C CA . ASN B 1 271 ? -1.465 1.285 -13.211 1 97.75 271 ASN B CA 1
ATOM 5133 C C . ASN B 1 271 ? -1.737 -0.213 -13.109 1 97.75 271 ASN B C 1
ATOM 5135 O O . ASN B 1 271 ? -2.428 -0.66 -12.188 1 97.75 271 ASN B O 1
ATOM 5139 N N . LEU B 1 272 ? -1.187 -1.048 -14.039 1 95.75 272 LEU B N 1
ATOM 5140 C CA . LEU B 1 272 ? -1.388 -2.492 -13.992 1 95.75 272 LEU B CA 1
ATOM 5141 C C . LEU B 1 272 ? -0.056 -3.223 -13.859 1 95.75 272 LEU B C 1
ATOM 5143 O O . LEU B 1 272 ? 0.018 -4.434 -14.086 1 95.75 272 LEU B O 1
ATOM 5147 N N . TYR B 1 273 ? 1.021 -2.465 -13.531 1 95.44 273 TYR B N 1
ATOM 5148 C CA . TYR B 1 273 ? 2.34 -3.074 -13.391 1 95.44 273 TYR B CA 1
ATOM 5149 C C . TYR B 1 273 ? 2.336 -4.129 -12.289 1 95.44 273 TYR B C 1
ATOM 5151 O O . TYR B 1 273 ? 2.965 -5.18 -12.422 1 95.44 273 TYR B O 1
ATOM 5159 N N . LEU B 1 274 ? 1.702 -3.848 -11.234 1 95.69 274 LEU B N 1
ATOM 5160 C CA . LEU B 1 274 ? 1.514 -4.746 -10.102 1 95.69 274 LEU B CA 1
ATOM 5161 C C . LEU B 1 274 ? 0.058 -4.75 -9.648 1 95.69 274 LEU B C 1
ATOM 5163 O O . LEU B 1 274 ? -0.761 -3.988 -10.164 1 95.69 274 LEU B O 1
ATOM 5167 N N . THR B 1 275 ? -0.252 -5.637 -8.758 1 95.06 275 THR B N 1
ATOM 5168 C CA . THR B 1 275 ? -1.601 -5.676 -8.203 1 95.06 275 THR B CA 1
ATOM 5169 C C . THR B 1 275 ? -1.899 -4.402 -7.422 1 95.06 275 THR B C 1
ATOM 5171 O O . THR B 1 275 ? -1.223 -4.102 -6.438 1 95.06 275 THR B O 1
ATOM 5174 N N . PRO B 1 276 ? -2.865 -3.639 -7.867 1 95.75 276 PRO B N 1
ATOM 5175 C CA . PRO B 1 276 ? -3.25 -2.443 -7.113 1 95.75 276 PRO B CA 1
ATOM 5176 C C . PRO B 1 276 ? -4.059 -2.773 -5.859 1 95.75 276 PRO B C 1
ATOM 5178 O O . PRO B 1 276 ? -4.609 -3.871 -5.746 1 95.75 276 PRO B O 1
ATOM 5181 N N . PRO B 1 277 ? -4.035 -1.838 -4.867 1 97.38 277 PRO B N 1
ATOM 5182 C CA . PRO B 1 277 ? -4.996 -1.998 -3.771 1 97.38 277 PRO B CA 1
ATOM 5183 C C . PRO B 1 277 ? -6.434 -1.706 -4.199 1 97.38 277 PRO B C 1
ATOM 5185 O O . PRO B 1 277 ? -6.918 -0.587 -4.02 1 97.38 277 PRO B O 1
ATOM 5188 N N . THR B 1 278 ? -7.137 -2.648 -4.664 1 98.06 278 THR B N 1
ATOM 5189 C CA . THR B 1 278 ? -8.398 -2.52 -5.379 1 98.06 278 THR B CA 1
ATOM 5190 C C . THR B 1 278 ? -9.438 -1.813 -4.512 1 98.06 278 THR B C 1
ATOM 5192 O O . THR B 1 278 ? -10.195 -0.972 -5.004 1 98.06 278 THR B O 1
ATOM 5195 N N . PHE B 1 279 ? -9.492 -2.182 -3.191 1 98.62 279 PHE B N 1
ATOM 5196 C CA . PHE B 1 279 ? -10.453 -1.55 -2.297 1 98.62 279 PHE B CA 1
ATOM 5197 C C . PHE B 1 279 ? -10.188 -0.054 -2.182 1 98.62 279 PHE B C 1
ATOM 5199 O O . PHE B 1 279 ? -11.117 0.752 -2.195 1 98.62 279 PHE B O 1
ATOM 5206 N N . CYS B 1 280 ? -8.914 0.334 -2.068 1 98.56 280 CYS B N 1
ATOM 5207 C CA . CYS B 1 280 ? -8.562 1.742 -1.93 1 98.56 280 CYS B CA 1
ATOM 5208 C C . CYS B 1 280 ? -8.891 2.516 -3.201 1 98.56 280 CYS B C 1
ATOM 5210 O O . CYS B 1 280 ? -9.305 3.674 -3.137 1 98.56 280 CYS B O 1
ATOM 5212 N N . VAL B 1 281 ? -8.68 1.889 -4.367 1 98.75 281 VAL B N 1
ATOM 5213 C CA . VAL B 1 281 ? -9.047 2.529 -5.625 1 98.75 281 VAL B CA 1
ATOM 5214 C C . VAL B 1 281 ? -10.555 2.766 -5.664 1 98.75 281 VAL B C 1
ATOM 5216 O O . VAL B 1 281 ? -11.008 3.857 -6.012 1 98.75 281 VAL B O 1
ATOM 5219 N N . TYR B 1 282 ? -11.297 1.748 -5.25 1 98.88 282 TYR B N 1
ATOM 5220 C CA . TYR B 1 282 ? -12.758 1.831 -5.172 1 98.88 282 TYR B CA 1
ATOM 5221 C C . TYR B 1 282 ? -13.188 2.953 -4.238 1 98.88 282 TYR B C 1
ATOM 5223 O O . TYR B 1 282 ? -14.023 3.785 -4.598 1 98.88 282 TYR B O 1
ATOM 5231 N N . MET B 1 283 ? -12.594 3.055 -3.068 1 98.88 283 MET B N 1
ATOM 5232 C CA . MET B 1 283 ? -12.938 4.078 -2.084 1 98.88 283 MET B CA 1
ATOM 5233 C C . MET B 1 283 ? -12.602 5.473 -2.609 1 98.88 283 MET B C 1
ATOM 5235 O O . MET B 1 283 ? -13.344 6.426 -2.375 1 98.88 283 MET B O 1
ATOM 5239 N N . THR B 1 284 ? -11.438 5.574 -3.262 1 98.88 284 THR B N 1
ATOM 5240 C CA . THR B 1 284 ? -11.07 6.848 -3.873 1 98.88 284 THR B CA 1
ATOM 5241 C C . THR B 1 284 ? -12.133 7.297 -4.867 1 98.88 284 THR B C 1
ATOM 5243 O O . THR B 1 284 ? -12.508 8.477 -4.891 1 98.88 284 THR B O 1
ATOM 5246 N N . GLY B 1 285 ? -12.633 6.348 -5.668 1 98.88 285 GLY B N 1
ATOM 5247 C CA . GLY B 1 285 ? -13.727 6.664 -6.574 1 98.88 285 GLY B CA 1
ATOM 5248 C C . GLY B 1 285 ? -14.953 7.188 -5.863 1 98.88 285 GLY B C 1
ATOM 5249 O O . GLY B 1 285 ? -15.57 8.156 -6.309 1 98.88 285 GLY B O 1
ATOM 5250 N N . LEU B 1 286 ? -15.305 6.531 -4.754 1 98.88 286 LEU B N 1
ATOM 5251 C CA . LEU B 1 286 ? -16.453 6.969 -3.979 1 98.88 286 LEU B CA 1
ATOM 5252 C C . LEU B 1 286 ? -16.234 8.375 -3.43 1 98.88 286 LEU B C 1
ATOM 5254 O O . LEU B 1 286 ? -17.172 9.188 -3.395 1 98.88 286 LEU B O 1
ATOM 5258 N N . MET B 1 287 ? -15.047 8.703 -2.98 1 98.88 287 MET B N 1
ATOM 5259 C CA . MET B 1 287 ? -14.734 10.023 -2.441 1 98.88 287 MET B CA 1
ATOM 5260 C C . MET B 1 287 ? -14.852 11.094 -3.521 1 98.88 287 MET B C 1
ATOM 5262 O O . MET B 1 287 ? -15.383 12.18 -3.275 1 98.88 287 MET B O 1
ATOM 5266 N N . LEU B 1 288 ? -14.297 10.766 -4.695 1 98.94 288 LEU B N 1
ATOM 5267 C CA . LEU B 1 288 ? -14.359 11.727 -5.793 1 98.94 288 LEU B CA 1
ATOM 5268 C C . LEU B 1 288 ? -15.805 11.961 -6.23 1 98.94 288 LEU B C 1
ATOM 5270 O O . LEU B 1 288 ? -16.188 13.086 -6.559 1 98.94 288 LEU B O 1
ATOM 5274 N N . GLU B 1 289 ? -16.562 10.898 -6.242 1 98.81 289 GLU B N 1
ATOM 5275 C CA . GLU B 1 289 ? -17.984 11.031 -6.508 1 98.81 289 GLU B CA 1
ATOM 5276 C C . GLU B 1 289 ? -18.656 11.922 -5.469 1 98.81 289 GLU B C 1
ATOM 5278 O O . GLU B 1 289 ? -19.484 12.781 -5.812 1 98.81 289 GLU B O 1
ATOM 5283 N N . TRP B 1 290 ? -18.344 11.727 -4.266 1 98.81 290 TRP B N 1
ATOM 5284 C CA . TRP B 1 290 ? -18.891 12.523 -3.17 1 98.81 290 TRP B CA 1
ATOM 5285 C C . TRP B 1 290 ? -18.562 14 -3.352 1 98.81 290 TRP B C 1
ATOM 5287 O O . TRP B 1 290 ? -19.422 14.859 -3.164 1 98.81 290 TRP B O 1
ATOM 5297 N N . VAL B 1 291 ? -17.297 14.32 -3.707 1 98.75 291 VAL B N 1
ATOM 5298 C CA . VAL B 1 291 ? -16.875 15.695 -3.928 1 98.75 291 VAL B CA 1
ATOM 5299 C C . VAL B 1 291 ? -17.703 16.328 -5.039 1 98.75 291 VAL B C 1
ATOM 5301 O O . VAL B 1 291 ? -18.188 17.453 -4.898 1 98.75 291 VAL B O 1
ATOM 5304 N N . THR B 1 292 ? -17.859 15.562 -6.09 1 98.69 292 THR B N 1
ATOM 5305 C CA . THR B 1 292 ? -18.625 16.047 -7.23 1 98.69 292 THR B CA 1
ATOM 5306 C C . THR B 1 292 ? -20.078 16.312 -6.836 1 98.69 292 THR B C 1
ATOM 5308 O O . THR B 1 292 ? -20.625 17.359 -7.164 1 98.69 292 THR B O 1
ATOM 5311 N N . LEU B 1 293 ? -20.688 15.445 -6.07 1 98.5 293 LEU B N 1
ATOM 5312 C CA . LEU B 1 293 ? -22.078 15.547 -5.668 1 98.5 293 LEU B CA 1
ATOM 5313 C C . LEU B 1 293 ? -22.281 16.703 -4.691 1 98.5 293 LEU B C 1
ATOM 5315 O O . LEU B 1 293 ? -23.406 17.203 -4.527 1 98.5 293 LEU B O 1
ATOM 5319 N N . HIS B 1 294 ? -21.234 17.156 -4.074 1 98.25 294 HIS B N 1
ATOM 5320 C CA . HIS B 1 294 ? -21.328 18.219 -3.074 1 98.25 294 HIS B CA 1
ATOM 5321 C C . HIS B 1 294 ? -20.781 19.531 -3.609 1 98.25 294 HIS B C 1
ATOM 5323 O O . HIS B 1 294 ? -20.234 20.344 -2.854 1 98.25 294 HIS B O 1
ATOM 5329 N N . GLY B 1 295 ? -20.75 19.75 -4.883 1 98.25 295 GLY B N 1
ATOM 5330 C CA . GLY B 1 295 ? -20.5 21.062 -5.477 1 98.25 295 GLY B CA 1
ATOM 5331 C C . GLY B 1 295 ? -19.078 21.219 -5.977 1 98.25 295 GLY B C 1
ATOM 5332 O O . GLY B 1 295 ? -18.672 22.312 -6.359 1 98.25 295 GLY B O 1
ATOM 5333 N N . GLY B 1 296 ? -18.297 20.172 -5.977 1 98.5 296 GLY B N 1
ATOM 5334 C CA . GLY B 1 296 ? -16.953 20.234 -6.52 1 98.5 296 GLY B CA 1
ATOM 5335 C C . GLY B 1 296 ? -15.977 20.969 -5.609 1 98.5 296 GLY B C 1
ATOM 5336 O O . GLY B 1 296 ? -16.25 21.141 -4.422 1 98.5 296 GLY B O 1
ATOM 5337 N N . LEU B 1 297 ? -14.828 21.328 -6.137 1 98.69 297 LEU B N 1
ATOM 5338 C CA . LEU B 1 297 ? -13.734 21.844 -5.324 1 98.69 297 LEU B CA 1
ATOM 5339 C C . LEU B 1 297 ? -13.992 23.297 -4.922 1 98.69 297 LEU B C 1
ATOM 5341 O O . LEU B 1 297 ? -13.477 23.766 -3.904 1 98.69 297 LEU B O 1
ATOM 5345 N N . GLU B 1 298 ? -14.75 24.016 -5.691 1 98.38 298 GLU B N 1
ATOM 5346 C CA . GLU B 1 298 ? -15.125 25.359 -5.277 1 98.38 298 GLU B CA 1
ATOM 5347 C C . GLU B 1 298 ? -15.953 25.328 -3.992 1 98.38 298 GLU B C 1
ATOM 5349 O O . GLU B 1 298 ? -15.695 26.109 -3.068 1 98.38 298 GLU B O 1
ATOM 5354 N N . ALA B 1 299 ? -16.891 24.438 -3.945 1 98.69 299 ALA B N 1
ATOM 5355 C CA . ALA B 1 299 ? -17.703 24.281 -2.742 1 98.69 299 ALA B CA 1
ATOM 5356 C C . ALA B 1 299 ? -16.859 23.766 -1.576 1 98.69 299 ALA B C 1
ATOM 5358 O O . ALA B 1 299 ? -17.078 24.172 -0.43 1 98.69 299 ALA B O 1
ATOM 5359 N N . ALA B 1 300 ? -15.961 22.891 -1.896 1 98.62 300 ALA B N 1
ATOM 5360 C CA . ALA B 1 300 ? -15.07 22.359 -0.868 1 98.62 300 ALA B CA 1
ATOM 5361 C C . ALA B 1 300 ? -14.25 23.469 -0.224 1 98.62 300 ALA B C 1
ATOM 5363 O O . ALA B 1 300 ? -14.039 23.469 0.991 1 98.62 300 ALA B O 1
ATOM 5364 N N . GLU B 1 301 ? -13.781 24.375 -1.029 1 98.56 301 GLU B N 1
ATOM 5365 C CA . GLU B 1 301 ? -12.984 25.5 -0.518 1 98.56 301 GLU B CA 1
ATOM 5366 C C . GLU B 1 301 ? -13.805 26.375 0.409 1 98.56 301 GLU B C 1
ATOM 5368 O O . GLU B 1 301 ? -13.328 26.797 1.469 1 98.56 301 GLU B O 1
ATOM 5373 N N . ILE B 1 302 ? -15 26.688 0.013 1 98.62 302 ILE B N 1
ATOM 5374 C CA . ILE B 1 302 ? -15.898 27.5 0.82 1 98.62 302 ILE B CA 1
ATOM 5375 C C . ILE B 1 302 ? -16.141 26.828 2.164 1 98.62 302 ILE B C 1
ATOM 5377 O O . ILE B 1 302 ? -16.094 27.469 3.213 1 98.62 302 ILE B O 1
ATOM 5381 N N . ARG B 1 303 ? -16.375 25.547 2.107 1 98.56 303 ARG B N 1
ATOM 5382 C CA . ARG B 1 303 ? -16.641 24.766 3.312 1 98.56 303 ARG B CA 1
ATOM 5383 C C . ARG B 1 303 ? -15.414 24.734 4.223 1 98.56 303 ARG B C 1
ATOM 5385 O O . ARG B 1 303 ? -15.531 24.922 5.438 1 98.56 303 ARG B O 1
ATOM 5392 N N . ALA B 1 304 ? -14.266 24.5 3.623 1 98.56 304 ALA B N 1
ATOM 5393 C CA . ALA B 1 304 ? -13.031 24.469 4.398 1 98.56 304 ALA B CA 1
ATOM 5394 C C . ALA B 1 304 ? -12.781 25.797 5.098 1 98.56 304 ALA B C 1
ATOM 5396 O O . ALA B 1 304 ? -12.375 25.828 6.262 1 98.56 304 ALA B O 1
ATOM 5397 N N . LYS B 1 305 ? -12.984 26.891 4.422 1 98.38 305 LYS B N 1
ATOM 5398 C CA . LYS B 1 305 ? -12.805 28.219 4.977 1 98.38 305 LYS B CA 1
ATOM 5399 C C . LYS B 1 305 ? -13.781 28.484 6.117 1 98.38 305 LYS B C 1
ATOM 5401 O O . LYS B 1 305 ? -13.375 28.938 7.195 1 98.38 305 LYS B O 1
ATOM 5406 N N . ALA B 1 306 ? -15.023 28.188 5.926 1 98.69 306 ALA B N 1
ATOM 5407 C CA . ALA B 1 306 ? -16.062 28.438 6.926 1 98.69 306 ALA B CA 1
ATOM 5408 C C . ALA B 1 306 ? -15.781 27.672 8.211 1 98.69 306 ALA B C 1
ATOM 5410 O O . ALA B 1 306 ? -15.898 28.219 9.312 1 98.69 306 ALA B O 1
ATOM 5411 N N . ARG B 1 307 ? -15.477 26.438 8.062 1 98.75 307 ARG B N 1
ATOM 5412 C CA . ARG B 1 307 ? -15.258 25.562 9.211 1 98.75 307 ARG B CA 1
ATOM 5413 C C . ARG B 1 307 ? -14.023 25.984 10 1 98.75 307 ARG B C 1
ATOM 5415 O O . ARG B 1 307 ? -14.055 26.031 11.227 1 98.75 307 ARG B O 1
ATOM 5422 N N . SER B 1 308 ? -12.93 26.266 9.289 1 98.75 308 SER B N 1
ATOM 5423 C CA . SER B 1 308 ? -11.711 26.688 9.977 1 98.75 308 SER B CA 1
ATOM 5424 C C . SER B 1 308 ? -11.883 28.047 10.633 1 98.75 308 SER B C 1
ATOM 5426 O O . SER B 1 308 ? -11.391 28.281 11.742 1 98.75 308 SER B O 1
ATOM 5428 N N . GLU B 1 309 ? -12.578 28.984 10.008 1 98.62 309 GLU B N 1
ATOM 5429 C CA . GLU B 1 309 ? -12.812 30.312 10.547 1 98.62 309 GLU B CA 1
ATOM 5430 C C . GLU B 1 309 ? -13.602 30.25 11.852 1 98.62 309 GLU B C 1
ATOM 5432 O O . GLU B 1 309 ? -13.375 31.047 12.766 1 98.62 309 GLU B O 1
ATOM 5437 N N . LEU B 1 310 ? -14.508 29.328 11.906 1 98.81 310 LEU B N 1
ATOM 5438 C CA . LEU B 1 310 ? -15.273 29.156 13.133 1 98.81 310 LEU B CA 1
ATOM 5439 C C . LEU B 1 310 ? -14.352 28.844 14.312 1 98.81 310 LEU B C 1
ATOM 5441 O O . LEU B 1 310 ? -14.484 29.438 15.383 1 98.81 310 LEU B O 1
ATOM 5445 N N . LEU B 1 311 ? -13.43 27.922 14.133 1 98.81 311 LEU B N 1
ATOM 5446 C CA . LEU B 1 311 ? -12.516 27.562 15.203 1 98.81 311 LEU B CA 1
ATOM 5447 C C . LEU B 1 311 ? -11.516 28.672 15.477 1 98.81 311 LEU B C 1
ATOM 5449 O O . LEU B 1 311 ? -11.188 28.953 16.641 1 98.81 311 LEU B O 1
ATOM 5453 N N . TYR B 1 312 ? -10.984 29.328 14.398 1 98.69 312 TYR B N 1
ATOM 5454 C CA . TYR B 1 312 ? -10.055 30.422 14.578 1 98.69 312 TYR B CA 1
ATOM 5455 C C . TYR B 1 312 ? -10.711 31.578 15.328 1 98.69 312 TYR B C 1
ATOM 5457 O O . TYR B 1 312 ? -10.062 32.281 16.125 1 98.69 312 TYR B O 1
ATOM 5465 N N . GLU B 1 313 ? -11.961 31.781 15.086 1 98.56 313 GLU B N 1
ATOM 5466 C CA . GLU B 1 313 ? -12.695 32.812 15.805 1 98.56 313 GLU B CA 1
ATOM 5467 C C . GLU B 1 313 ? -12.742 32.531 17.297 1 98.56 313 GLU B C 1
ATOM 5469 O O . GLU B 1 313 ? -12.539 33.406 18.125 1 98.56 313 GLU B O 1
ATOM 5474 N N . VAL B 1 314 ? -13.039 31.281 17.641 1 98.5 314 VAL B N 1
ATOM 5475 C CA . VAL B 1 314 ? -13.062 30.891 19.031 1 98.5 314 VAL B CA 1
ATOM 5476 C C . VAL B 1 314 ? -11.688 31.125 19.656 1 98.5 314 VAL B C 1
ATOM 5478 O O . VAL B 1 314 ? -11.586 31.625 20.781 1 98.5 314 VAL B O 1
ATOM 5481 N N . ILE B 1 315 ? -10.625 30.766 18.953 1 97.75 315 ILE B N 1
ATOM 5482 C CA . ILE B 1 315 ? -9.258 30.891 19.438 1 97.75 315 ILE B CA 1
ATOM 5483 C C . ILE B 1 315 ? -8.906 32.375 19.625 1 97.75 315 ILE B C 1
ATOM 5485 O O . ILE B 1 315 ? -8.461 32.781 20.703 1 97.75 315 ILE B O 1
ATOM 5489 N N . ASP B 1 316 ? -9.219 33.188 18.672 1 96.94 316 ASP B N 1
ATOM 5490 C CA . ASP B 1 316 ? -8.797 34.594 18.641 1 96.94 316 ASP B CA 1
ATOM 5491 C C . ASP B 1 316 ? -9.633 35.438 19.594 1 96.94 316 ASP B C 1
ATOM 5493 O O . ASP B 1 316 ? -9.172 36.469 20.078 1 96.94 316 ASP B O 1
ATOM 5497 N N . SER B 1 317 ? -10.773 34.969 19.906 1 96.31 317 SER B N 1
ATOM 5498 C CA . SER B 1 317 ? -11.648 35.75 20.766 1 96.31 317 SER B CA 1
ATOM 5499 C C . SER B 1 317 ? -11.578 35.25 22.219 1 96.31 317 SER B C 1
ATOM 5501 O O . SER B 1 317 ? -12.406 35.656 23.047 1 96.31 317 SER B O 1
ATOM 5503 N N . SER B 1 318 ? -10.617 34.469 22.547 1 95.25 318 SER B N 1
ATOM 5504 C CA . SER B 1 318 ? -10.555 33.844 23.875 1 95.25 318 SER B CA 1
ATOM 5505 C C . SER B 1 318 ? -9.766 34.688 24.859 1 95.25 318 SER B C 1
ATOM 5507 O O . SER B 1 318 ? -9.375 34.219 25.922 1 95.25 318 SER B O 1
ATOM 5509 N N . ASN B 1 319 ? -9.414 35.906 24.516 1 92.19 319 ASN B N 1
ATOM 5510 C CA . ASN B 1 319 ? -8.641 36.812 25.344 1 92.19 319 ASN B CA 1
ATOM 5511 C C . ASN B 1 319 ? -7.332 36.188 25.812 1 92.19 319 ASN B C 1
ATOM 5513 O O . ASN B 1 319 ? -6.996 36.25 27 1 92.19 319 ASN B O 1
ATOM 5517 N N . GLY B 1 320 ? -6.711 35.438 24.922 1 90.75 320 GLY B N 1
ATOM 5518 C CA . GLY B 1 320 ? -5.387 34.875 25.172 1 90.75 320 GLY B CA 1
ATOM 5519 C C . GLY B 1 320 ? -5.426 33.5 25.797 1 90.75 320 GLY B C 1
ATOM 5520 O O . GLY B 1 320 ? -4.379 32.875 26 1 90.75 320 GLY B O 1
ATOM 5521 N N . PHE B 1 321 ? -6.617 32.938 26.109 1 94 321 PHE B N 1
ATOM 5522 C CA . PHE B 1 321 ? -6.707 31.609 26.688 1 94 321 PHE B CA 1
ATOM 5523 C C . PHE B 1 321 ? -6.207 30.562 25.688 1 94 321 PHE B C 1
ATOM 5525 O O . PHE B 1 321 ? -5.359 29.734 26.031 1 94 321 PHE B O 1
ATOM 5532 N N . TYR B 1 322 ? -6.785 30.578 24.547 1 95.31 322 TYR B N 1
ATOM 5533 C CA . TYR B 1 322 ? -6.266 29.781 23.438 1 95.31 322 TYR B CA 1
ATOM 5534 C C . TYR B 1 322 ? -5.332 30.609 22.562 1 95.31 322 TYR B C 1
ATOM 5536 O O . TYR B 1 322 ? -5.531 31.812 22.406 1 95.31 322 TYR B O 1
ATOM 5544 N N . VAL B 1 323 ? -4.316 29.922 21.984 1 93.62 323 VAL B N 1
ATOM 5545 C CA . VAL B 1 323 ? -3.402 30.641 21.109 1 93.62 323 VAL B CA 1
ATOM 5546 C C . VAL B 1 323 ? -3.066 29.781 19.891 1 93.62 323 VAL B C 1
ATOM 5548 O O . VAL B 1 323 ? -2.861 28.562 20.031 1 93.62 323 VAL B O 1
ATOM 5551 N N . ASN B 1 324 ? -3.201 30.266 18.75 1 94.44 324 ASN B N 1
ATOM 5552 C CA . ASN B 1 324 ? -2.604 29.781 17.516 1 94.44 324 ASN B CA 1
ATOM 5553 C C . ASN B 1 324 ? -1.494 30.719 17.031 1 94.44 324 ASN B C 1
ATOM 5555 O O . ASN B 1 324 ? -1.743 31.891 16.766 1 94.44 324 ASN B O 1
ATOM 5559 N N . HIS B 1 325 ? -0.311 30.234 16.938 1 89.44 325 HIS B N 1
ATOM 5560 C CA . HIS B 1 325 ? 0.849 31.094 16.719 1 89.44 325 HIS B CA 1
ATOM 5561 C C . HIS B 1 325 ? 1.046 31.375 15.234 1 89.44 325 HIS B C 1
ATOM 5563 O O . HIS B 1 325 ? 1.867 32.219 14.859 1 89.44 325 HIS B O 1
ATOM 5569 N N . VAL B 1 326 ? 0.276 30.688 14.391 1 94 326 VAL B N 1
ATOM 5570 C CA . VAL B 1 326 ? 0.443 30.844 12.945 1 94 326 VAL B CA 1
ATOM 5571 C C . VAL B 1 326 ? -0.122 32.188 12.492 1 94 326 VAL B C 1
ATOM 5573 O O . VAL B 1 326 ? -1.196 32.594 12.938 1 94 326 VAL B O 1
ATOM 5576 N N . GLU B 1 327 ? 0.632 32.875 11.648 1 93.88 327 GLU B N 1
ATOM 5577 C CA . GLU B 1 327 ? 0.136 34.125 11.055 1 93.88 327 GLU B CA 1
ATOM 5578 C C . GLU B 1 327 ? -1.146 33.875 10.258 1 93.88 327 GLU B C 1
ATOM 5580 O O . GLU B 1 327 ? -1.278 32.844 9.586 1 93.88 327 GLU B O 1
ATOM 5585 N N . GLU B 1 328 ? -2.031 34.812 10.32 1 95.44 328 GLU B N 1
ATOM 5586 C CA . GLU B 1 328 ? -3.365 34.656 9.742 1 95.44 328 GLU B CA 1
ATOM 5587 C C . GLU B 1 328 ? -3.287 34.25 8.281 1 95.44 328 GLU B C 1
ATOM 5589 O O . GLU B 1 328 ? -4.02 33.344 7.844 1 95.44 328 GLU B O 1
ATOM 5594 N N . ALA B 1 329 ? -2.377 34.781 7.527 1 94.62 329 ALA B N 1
ATOM 5595 C CA . ALA B 1 329 ? -2.295 34.562 6.09 1 94.62 329 ALA B CA 1
ATOM 5596 C C . ALA B 1 329 ? -1.769 33.156 5.777 1 94.62 329 ALA B C 1
ATOM 5598 O O . ALA B 1 329 ? -1.89 32.688 4.648 1 94.62 329 ALA B O 1
ATOM 5599 N N . ALA B 1 330 ? -1.213 32.5 6.773 1 95.75 330 ALA B N 1
ATOM 5600 C CA . ALA B 1 330 ? -0.59 31.203 6.559 1 95.75 330 ALA B CA 1
ATOM 5601 C C . ALA B 1 330 ? -1.379 30.094 7.25 1 95.75 330 ALA B C 1
ATOM 5603 O O . ALA B 1 330 ? -1.041 28.906 7.133 1 95.75 330 ALA B O 1
ATOM 5604 N N . ARG B 1 331 ? -2.482 30.453 7.922 1 97.56 331 ARG B N 1
ATOM 5605 C CA . ARG B 1 331 ? -3.223 29.484 8.727 1 97.56 331 ARG B CA 1
ATOM 5606 C C . ARG B 1 331 ? -3.855 28.406 7.848 1 97.56 331 ARG B C 1
ATOM 5608 O O . ARG B 1 331 ? -4.508 28.719 6.848 1 97.56 331 ARG B O 1
ATOM 5615 N N . SER B 1 332 ? -3.594 27.203 8.258 1 98.38 332 SER B N 1
ATOM 5616 C CA . SER B 1 332 ? -4.188 26.078 7.543 1 98.38 332 SER B CA 1
ATOM 5617 C C . SER B 1 332 ? -5.703 26.031 7.738 1 98.38 332 SER B C 1
ATOM 5619 O O . SER B 1 332 ? -6.195 26.234 8.852 1 98.38 332 SER B O 1
ATOM 5621 N N . ARG B 1 333 ? -6.449 25.797 6.695 1 98.56 333 ARG B N 1
ATOM 5622 C CA . ARG B 1 333 ? -7.898 25.625 6.766 1 98.56 333 ARG B CA 1
ATOM 5623 C C . ARG B 1 333 ? -8.258 24.203 7.168 1 98.56 333 ARG B C 1
ATOM 5625 O O . ARG B 1 333 ? -9.406 23.922 7.52 1 98.56 333 ARG B O 1
ATOM 5632 N N . ILE B 1 334 ? -7.297 23.281 7.184 1 98.31 334 ILE B N 1
ATOM 5633 C CA . ILE B 1 334 ? -7.547 21.859 7.395 1 98.31 334 ILE B CA 1
ATOM 5634 C C . ILE B 1 334 ? -6.988 21.438 8.75 1 98.31 334 ILE B C 1
ATOM 5636 O O . ILE B 1 334 ? -7.637 20.688 9.492 1 98.31 334 ILE B O 1
ATOM 5640 N N . SER B 1 335 ? -5.781 21.875 9.078 1 97.69 335 SER B N 1
ATOM 5641 C CA . SER B 1 335 ? -5.105 21.531 10.32 1 97.69 335 SER B CA 1
ATOM 5642 C C . SER B 1 335 ? -5.031 22.734 11.258 1 97.69 335 SER B C 1
ATOM 5644 O O . SER B 1 335 ? -4.305 23.703 10.992 1 97.69 335 SER B O 1
ATOM 5646 N N . ILE B 1 336 ? -5.703 22.672 12.391 1 98 336 ILE B N 1
ATOM 5647 C CA . ILE B 1 336 ? -5.793 23.828 13.281 1 98 336 ILE B CA 1
ATOM 5648 C C . ILE B 1 336 ? -5.148 23.5 14.625 1 98 336 ILE B C 1
ATOM 5650 O O . ILE B 1 336 ? -5.836 23.109 15.57 1 98 336 ILE B O 1
ATOM 5654 N N . PRO B 1 337 ? -3.863 23.734 14.727 1 96 337 PRO B N 1
ATOM 5655 C CA . PRO B 1 337 ? -3.227 23.578 16.031 1 96 337 PRO B CA 1
ATOM 5656 C C . PRO B 1 337 ? -3.516 24.75 16.969 1 96 337 PRO B C 1
ATOM 5658 O O . PRO B 1 337 ? -3.656 25.891 16.531 1 96 337 PRO B O 1
ATOM 5661 N N . PHE B 1 338 ? -3.631 24.484 18.219 1 95.44 338 PHE B N 1
ATOM 5662 C CA . PHE B 1 338 ? -3.76 25.547 19.203 1 95.44 338 PHE B CA 1
ATOM 5663 C C . PHE B 1 338 ? -3.23 25.109 20.562 1 95.44 338 PHE B C 1
ATOM 5665 O O . PHE B 1 338 ? -3.082 23.906 20.812 1 95.44 338 PHE B O 1
ATOM 5672 N N . ARG B 1 339 ? -2.838 26.016 21.359 1 93.56 339 ARG B N 1
ATOM 5673 C CA . ARG B 1 339 ? -2.318 25.828 22.703 1 93.56 339 ARG B CA 1
ATOM 5674 C C . ARG B 1 339 ? -3.18 26.562 23.734 1 93.56 339 ARG B C 1
ATOM 5676 O O . ARG B 1 339 ? -4.02 27.391 23.359 1 93.56 339 ARG B O 1
ATOM 5683 N N . ILE B 1 340 ? -3.037 26.094 24.875 1 92.5 340 ILE B N 1
ATOM 5684 C CA . ILE B 1 340 ? -3.6 26.859 25.984 1 92.5 340 ILE B CA 1
ATOM 5685 C C . ILE B 1 340 ? -2.492 27.641 26.688 1 92.5 340 ILE B C 1
ATOM 5687 O O . ILE B 1 340 ? -1.539 27.047 27.203 1 92.5 340 ILE B O 1
ATOM 5691 N N . ASP B 1 341 ? -2.262 28.781 26.25 1 77.62 341 ASP B N 1
ATOM 5692 C CA . ASP B 1 341 ? -1.253 29.656 26.844 1 77.62 341 ASP B CA 1
ATOM 5693 C C . ASP B 1 341 ? -1.903 30.734 27.719 1 77.62 341 ASP B C 1
ATOM 5695 O O . ASP B 1 341 ? -2.602 31.609 27.203 1 77.62 341 ASP B O 1
ATOM 5699 N N . GLY B 1 342 ? -2.488 30.266 28.812 1 53.94 342 GLY B N 1
ATOM 5700 C CA . GLY B 1 342 ? -3.174 31.219 29.672 1 53.94 342 GLY B CA 1
ATOM 5701 C C . GLY B 1 342 ? -2.633 32.625 29.547 1 53.94 342 GLY B C 1
ATOM 5702 O O . GLY B 1 342 ? -1.682 32.875 28.797 1 53.94 342 GLY B O 1
ATOM 5703 N N . SER B 1 343 ? -3.299 33.531 30.281 1 51.25 343 SER B N 1
ATOM 5704 C CA . SER B 1 343 ? -2.873 34.906 30.5 1 51.25 343 SER B CA 1
ATOM 5705 C C . SER B 1 343 ? -1.404 35 30.906 1 51.25 343 SER B C 1
ATOM 5707 O O . SER B 1 343 ? -0.845 34 31.391 1 51.25 343 SER B O 1
ATOM 5709 N N . SER B 1 344 ? -0.607 35.906 30.312 1 51.28 344 SER B N 1
ATOM 5710 C CA . SER B 1 344 ? 0.74 36.281 30.734 1 51.28 344 SER B CA 1
ATOM 5711 C C . SER B 1 344 ? 1.033 35.75 32.125 1 51.28 344 SER B C 1
ATOM 5713 O O . SER B 1 344 ? 2.189 35.719 32.562 1 51.28 344 SER B O 1
ATOM 5715 N N . SER B 1 345 ? -0.02 35.219 32.812 1 59.88 345 SER B N 1
ATOM 5716 C CA . SER B 1 345 ? 0.222 34.969 34.219 1 59.88 345 SER B CA 1
ATOM 5717 C C . SER B 1 345 ? 0.303 33.469 34.531 1 59.88 345 SER B C 1
ATOM 5719 O O . SER B 1 345 ? 0.625 33.062 35.656 1 59.88 345 SER B O 1
ATOM 5721 N N . ARG B 1 346 ? 0.184 32.531 33.5 1 71.19 346 ARG B N 1
ATOM 5722 C CA . ARG B 1 346 ? 0.176 31.125 33.812 1 71.19 346 ARG B CA 1
ATOM 5723 C C . ARG B 1 346 ? 1.542 30.5 33.562 1 71.19 346 ARG B C 1
ATOM 5725 O O . ARG B 1 346 ? 2.207 30.828 32.562 1 71.19 346 ARG B O 1
ATOM 5732 N N . SER B 1 347 ? 1.962 29.734 34.375 1 77.56 347 SER B N 1
ATOM 5733 C CA . SER B 1 347 ? 3.205 29 34.219 1 77.56 347 SER B CA 1
ATOM 5734 C C . SER B 1 347 ? 3.072 27.938 33.125 1 77.56 347 SER B C 1
ATOM 5736 O O . SER B 1 347 ? 1.973 27.453 32.844 1 77.56 347 SER B O 1
ATOM 5738 N N . PRO B 1 348 ? 4.078 27.609 32.438 1 77.56 348 PRO B N 1
ATOM 5739 C CA . PRO B 1 348 ? 4.062 26.547 31.438 1 77.56 348 PRO B CA 1
ATOM 5740 C C . PRO B 1 348 ? 3.49 25.234 31.984 1 77.56 348 PRO B C 1
ATOM 5742 O O . PRO B 1 348 ? 2.799 24.516 31.266 1 77.56 348 PRO B O 1
ATOM 5745 N N . LEU B 1 349 ? 3.74 25.016 33.188 1 80.38 349 LEU B N 1
ATOM 5746 C CA . LEU B 1 349 ? 3.248 23.797 33.844 1 80.38 349 LEU B CA 1
ATOM 5747 C C . LEU B 1 349 ? 1.73 23.828 33.969 1 80.38 349 LEU B C 1
ATOM 5749 O O . LEU B 1 349 ? 1.063 22.797 33.781 1 80.38 349 LEU B O 1
ATOM 5753 N N . ASP B 1 350 ? 1.248 24.938 34.281 1 86.25 350 ASP B N 1
ATOM 5754 C CA . ASP B 1 350 ? -0.198 25.078 34.406 1 86.25 350 ASP B CA 1
ATOM 5755 C C . ASP B 1 350 ? -0.891 24.969 33.062 1 86.25 350 ASP B C 1
ATOM 5757 O O . ASP B 1 350 ? -1.983 24.406 32.969 1 86.25 350 ASP B O 1
ATOM 5761 N N . SER B 1 351 ? -0.217 25.5 32.094 1 88.56 351 SER B N 1
ATOM 5762 C CA . SER B 1 351 ? -0.759 25.391 30.75 1 88.56 351 SER B CA 1
ATOM 5763 C C . SER B 1 351 ? -0.824 23.938 30.281 1 88.56 351 SER B C 1
ATOM 5765 O O . SER B 1 351 ? -1.826 23.516 29.719 1 88.56 351 SER B O 1
ATOM 5767 N N . GLU B 1 352 ? 0.207 23.203 30.531 1 90.31 352 GLU B N 1
ATOM 5768 C CA . GLU B 1 352 ? 0.256 21.797 30.141 1 90.31 352 GLU B CA 1
ATOM 5769 C C . GLU B 1 352 ? -0.828 21 30.859 1 90.31 352 GLU B C 1
ATOM 5771 O O . GLU B 1 352 ? -1.414 20.078 30.281 1 90.31 352 GLU B O 1
ATOM 5776 N N . LYS B 1 353 ? -1.005 21.266 32.156 1 93.12 353 LYS B N 1
ATOM 5777 C CA . LYS B 1 353 ? -2.059 20.609 32.906 1 93.12 353 LYS B CA 1
ATOM 5778 C C . LYS B 1 353 ? -3.434 20.875 32.312 1 93.12 353 LYS B C 1
ATOM 5780 O O . LYS B 1 353 ? -4.281 19.984 32.25 1 93.12 353 LYS B O 1
ATOM 5785 N N . LEU B 1 354 ? -3.65 22.156 31.938 1 94.31 354 LEU B N 1
ATOM 5786 C CA . LEU B 1 354 ? -4.922 22.531 31.328 1 94.31 354 LEU B CA 1
ATOM 5787 C C . LEU B 1 354 ? -5.105 21.828 29.984 1 94.31 354 LEU B C 1
ATOM 5789 O O . LEU B 1 354 ? -6.223 21.469 29.625 1 94.31 354 LEU B O 1
ATOM 5793 N N . GLU B 1 355 ? -4.039 21.75 29.234 1 95.5 355 GLU B N 1
ATOM 5794 C CA . GLU B 1 355 ? -4.109 21.047 27.953 1 95.5 355 GLU B CA 1
ATOM 5795 C C . GLU B 1 355 ? -4.473 19.578 28.141 1 95.5 355 GLU B C 1
ATOM 5797 O O . GLU B 1 355 ? -5.266 19.031 27.375 1 95.5 355 GLU B O 1
ATOM 5802 N N . ARG B 1 356 ? -3.908 18.938 29.156 1 95.38 356 ARG B N 1
ATOM 5803 C CA . ARG B 1 356 ? -4.27 17.547 29.469 1 95.38 356 ARG B CA 1
ATOM 5804 C C . ARG B 1 356 ? -5.738 17.453 29.859 1 95.38 356 ARG B C 1
ATOM 5806 O O . ARG B 1 356 ? -6.43 16.516 29.453 1 95.38 356 ARG B O 1
ATOM 5813 N N . ALA B 1 357 ? -6.168 18.406 30.656 1 97 357 ALA B N 1
ATOM 5814 C CA . ALA B 1 357 ? -7.574 18.438 31.047 1 97 357 ALA B CA 1
ATOM 5815 C C . ALA B 1 357 ? -8.477 18.625 29.828 1 97 357 ALA B C 1
ATOM 5817 O O . ALA B 1 357 ? -9.547 18.016 29.734 1 97 357 ALA B O 1
ATOM 5818 N N . PHE B 1 358 ? -8.07 19.516 28.953 1 97.81 358 PHE B N 1
ATOM 5819 C CA . PHE B 1 358 ? -8.828 19.75 27.734 1 97.81 358 PHE B CA 1
ATOM 5820 C C . PHE B 1 358 ? -9.016 18.453 26.953 1 97.81 358 PHE B C 1
ATOM 5822 O O . PHE B 1 358 ? -10.133 18.125 26.531 1 97.81 358 PHE B O 1
ATOM 5829 N N . VAL B 1 359 ? -7.941 17.719 26.719 1 96.94 359 VAL B N 1
ATOM 5830 C CA . VAL B 1 359 ? -7.98 16.484 25.953 1 96.94 359 VAL B CA 1
ATOM 5831 C C . VAL B 1 359 ? -8.867 15.461 26.656 1 96.94 359 VAL B C 1
ATOM 5833 O O . VAL B 1 359 ? -9.734 14.844 26.031 1 96.94 359 VAL B O 1
ATOM 5836 N N . ALA B 1 360 ? -8.734 15.289 27.922 1 97.31 360 ALA B N 1
ATOM 5837 C CA . ALA B 1 360 ? -9.516 14.328 28.703 1 97.31 360 ALA B CA 1
ATOM 5838 C C . ALA B 1 360 ? -11 14.664 28.656 1 97.31 360 ALA B C 1
ATOM 5840 O O . ALA B 1 360 ? -11.836 13.781 28.422 1 97.31 360 ALA B O 1
ATOM 5841 N N . GLU B 1 361 ? -11.312 15.961 28.906 1 98.12 361 GLU B N 1
ATOM 5842 C CA . GLU B 1 361 ? -12.711 16.375 28.922 1 98.12 361 GLU B CA 1
ATOM 5843 C C . GLU B 1 361 ? -13.328 16.297 27.531 1 98.12 361 GLU B C 1
ATOM 5845 O O . GLU B 1 361 ? -14.516 16 27.391 1 98.12 361 GLU B O 1
ATOM 5850 N N . SER B 1 362 ? -12.516 16.656 26.531 1 98 362 SER B N 1
ATOM 5851 C CA . SER B 1 362 ? -13.023 16.531 25.172 1 98 362 SER B CA 1
ATOM 5852 C C . SER B 1 362 ? -13.336 15.086 24.812 1 98 362 SER B C 1
ATOM 5854 O O . SER B 1 362 ? -14.336 14.805 24.156 1 98 362 SER B O 1
ATOM 5856 N N . GLU B 1 363 ? -12.516 14.125 25.219 1 96 363 GLU B N 1
ATOM 5857 C CA . GLU B 1 363 ? -12.766 12.703 24.984 1 96 363 GLU B CA 1
ATOM 5858 C C . GLU B 1 363 ? -14.055 12.258 25.672 1 96 363 GLU B C 1
ATOM 5860 O O . GLU B 1 363 ? -14.836 11.492 25.109 1 96 363 GLU B O 1
ATOM 5865 N N . ALA B 1 364 ? -14.219 12.695 26.875 1 96.88 364 ALA B N 1
ATOM 5866 C CA . ALA B 1 364 ? -15.438 12.383 27.609 1 96.88 364 ALA B CA 1
ATOM 5867 C C . ALA B 1 364 ? -16.672 12.938 26.891 1 96.88 364 ALA B C 1
ATOM 5869 O O . ALA B 1 364 ? -17.75 12.359 26.969 1 96.88 364 ALA B O 1
ATOM 5870 N N . ALA B 1 365 ? -16.438 14.055 26.172 1 97.19 365 ALA B N 1
ATOM 5871 C CA . ALA B 1 365 ? -17.547 14.695 25.453 1 97.19 365 ALA B CA 1
ATOM 5872 C C . ALA B 1 365 ? -17.734 14.078 24.078 1 97.19 365 ALA B C 1
ATOM 5874 O O . ALA B 1 365 ? -18.594 14.508 23.297 1 97.19 365 ALA B O 1
ATOM 5875 N N . GLY B 1 366 ? -16.891 13.102 23.719 1 96.81 366 GLY B N 1
ATOM 5876 C CA . GLY B 1 366 ? -17.125 12.352 22.484 1 96.81 366 GLY B CA 1
ATOM 5877 C C . GLY B 1 366 ? -16.125 12.68 21.391 1 96.81 366 GLY B C 1
ATOM 5878 O O . GLY B 1 366 ? -16.172 12.094 20.312 1 96.81 366 GLY B O 1
ATOM 5879 N N . PHE B 1 367 ? -15.219 13.617 21.656 1 97.62 367 PHE B N 1
ATOM 5880 C CA . PHE B 1 367 ? -14.203 13.961 20.656 1 97.62 367 PHE B CA 1
ATOM 5881 C C . PHE B 1 367 ? -13.062 12.945 20.688 1 97.62 367 PHE B C 1
ATOM 5883 O O . PHE B 1 367 ? -12.805 12.328 21.719 1 97.62 367 PHE B O 1
ATOM 5890 N N . ARG B 1 368 ? -12.477 12.75 19.484 1 96.19 368 ARG B N 1
ATOM 5891 C CA . ARG B 1 368 ? -11.32 11.867 19.359 1 96.19 368 ARG B CA 1
ATOM 5892 C C . ARG B 1 368 ? -10.203 12.539 18.562 1 96.19 368 ARG B C 1
ATOM 5894 O O . ARG B 1 368 ? -10.461 13.25 17.594 1 96.19 368 ARG B O 1
ATOM 5901 N N . SER B 1 369 ? -8.961 12.352 19.031 1 95.5 369 SER B N 1
ATOM 5902 C CA . SER B 1 369 ? -7.746 12.688 18.297 1 95.5 369 SER B CA 1
ATOM 5903 C C . SER B 1 369 ? -7.52 14.195 18.266 1 95.5 369 SER B C 1
ATOM 5905 O O . SER B 1 369 ? -7.129 14.742 17.234 1 95.5 369 SER B O 1
ATOM 5907 N N . LEU B 1 370 ? -7.727 14.883 19.391 1 96.88 370 LEU B N 1
ATOM 5908 C CA . LEU B 1 370 ? -7.477 16.328 19.453 1 96.88 370 LEU B CA 1
ATOM 5909 C C . LEU B 1 370 ? -6.09 16.609 20.016 1 96.88 370 LEU B C 1
ATOM 5911 O O . LEU B 1 370 ? -5.598 17.734 19.906 1 96.88 370 LEU B O 1
ATOM 5915 N N . ALA B 1 371 ? -5.496 15.547 20.672 1 93.5 371 ALA B N 1
ATOM 5916 C CA . ALA B 1 371 ? -4.141 15.766 21.172 1 93.5 371 ALA B CA 1
ATOM 5917 C C . ALA B 1 371 ? -3.176 16.078 20.031 1 93.5 371 ALA B C 1
ATOM 5919 O O . ALA B 1 371 ? -3.203 15.406 18.984 1 93.5 371 ALA B O 1
ATOM 5920 N N . GLY B 1 372 ? -2.377 17.078 20.234 1 89.19 372 GLY B N 1
ATOM 5921 C CA . GLY B 1 372 ? -1.391 17.438 19.234 1 89.19 372 GLY B CA 1
ATOM 5922 C C . GLY B 1 372 ? -0.296 16.406 19.078 1 89.19 372 GLY B C 1
ATOM 5923 O O . GLY B 1 372 ? -0.18 15.484 19.891 1 89.19 372 GLY 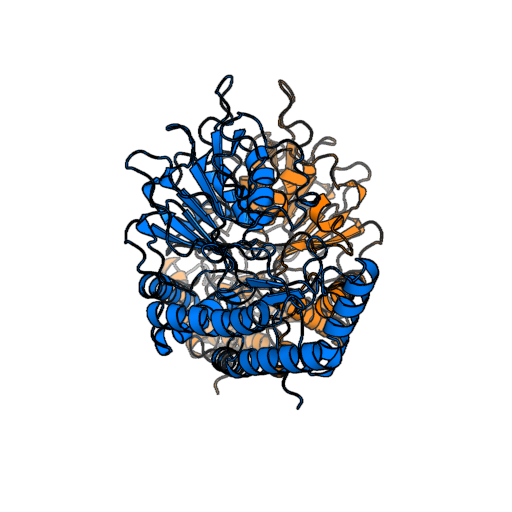B O 1
ATOM 5924 N N . HIS B 1 373 ? 0.395 16.531 17.984 1 81.94 373 HIS B N 1
ATOM 5925 C CA . HIS B 1 373 ? 1.563 15.688 17.766 1 81.94 373 HIS B CA 1
ATOM 5926 C C . HIS B 1 373 ? 2.559 15.836 18.922 1 81.94 373 HIS B C 1
ATOM 5928 O O . HIS B 1 373 ? 2.779 16.938 19.422 1 81.94 373 HIS B O 1
ATOM 5934 N N . PRO B 1 374 ? 3.146 14.812 19.328 1 74.31 374 PRO B N 1
ATOM 5935 C CA . PRO B 1 374 ? 4.074 14.883 20.453 1 74.31 374 PRO B CA 1
ATOM 5936 C C . PRO B 1 374 ? 5.16 15.938 20.266 1 74.31 374 PRO B C 1
ATOM 5938 O O . PRO B 1 374 ? 5.637 16.516 21.25 1 74.31 374 PRO B O 1
ATOM 5941 N N . LEU B 1 375 ? 5.488 16.203 19.078 1 72.69 375 LEU B N 1
ATOM 5942 C CA . LEU B 1 375 ? 6.535 17.156 18.766 1 72.69 375 LEU B CA 1
ATOM 5943 C C . LEU B 1 375 ? 6.047 18.594 19 1 72.69 375 LEU B C 1
ATOM 5945 O O . LEU B 1 375 ? 6.848 19.484 19.281 1 72.69 375 LEU B O 1
ATOM 5949 N N . ALA B 1 376 ? 4.77 18.812 18.859 1 78.12 376 ALA B N 1
ATOM 5950 C CA . ALA B 1 376 ? 4.219 20.156 18.938 1 78.12 376 ALA B CA 1
ATOM 5951 C C . ALA B 1 376 ? 3.504 20.391 20.266 1 78.12 376 ALA B C 1
ATOM 5953 O O . ALA B 1 376 ? 3.504 21.5 20.797 1 78.12 376 ALA B O 1
ATOM 5954 N N . GLY B 1 377 ? 2.955 19.297 20.797 1 83.75 377 GLY B N 1
ATOM 5955 C CA . GLY B 1 377 ? 2.117 19.438 21.984 1 83.75 377 GLY B CA 1
ATOM 5956 C C . GLY B 1 377 ? 0.795 20.125 21.688 1 83.75 377 GLY B C 1
ATOM 5957 O O . GLY B 1 377 ? 0.413 20.281 20.531 1 83.75 377 GLY B O 1
ATOM 5958 N N . GLY B 1 378 ? 0.069 20.406 22.766 1 92.62 378 GLY B N 1
ATOM 5959 C CA . GLY B 1 378 ? -1.202 21.094 22.594 1 92.62 378 GLY B CA 1
ATOM 5960 C C . GLY B 1 378 ? -2.266 20.234 21.938 1 92.62 378 GLY B C 1
ATOM 5961 O O . GLY B 1 378 ? -2.369 19.047 22.219 1 92.62 378 GLY B O 1
ATOM 5962 N N . MET B 1 379 ? -3.1 20.969 21.203 1 96.38 379 MET B N 1
ATOM 5963 C CA . MET B 1 379 ? -4.207 20.312 20.5 1 96.38 379 MET B CA 1
ATOM 5964 C C . MET B 1 379 ? -4.164 20.609 19.016 1 96.38 379 MET B C 1
ATOM 5966 O O . MET B 1 379 ? -3.525 21.578 18.594 1 96.38 379 MET B O 1
ATOM 5970 N N . ARG B 1 380 ? -4.762 19.797 18.297 1 96.88 380 ARG B N 1
ATOM 5971 C CA . ARG B 1 380 ? -4.934 20.031 16.859 1 96.88 380 ARG B CA 1
ATOM 5972 C C . ARG B 1 380 ? -6.238 19.422 16.359 1 96.88 380 ARG B C 1
ATOM 5974 O O . ARG B 1 380 ? -6.531 18.266 16.625 1 96.88 380 ARG B O 1
ATOM 5981 N N . ALA B 1 381 ? -7.027 20.188 15.695 1 98.25 381 ALA B N 1
ATOM 5982 C CA . ALA B 1 381 ? -8.219 19.703 15.008 1 98.25 381 ALA B CA 1
ATOM 5983 C C . ALA B 1 381 ? -7.977 19.578 13.508 1 98.25 381 ALA B C 1
ATOM 5985 O O . ALA B 1 381 ? -7.594 20.547 12.859 1 98.25 381 ALA B O 1
ATOM 5986 N N . SER B 1 382 ? -8.117 18.438 12.938 1 98.06 382 SER B N 1
ATOM 5987 C CA . SER B 1 382 ? -8.031 18.234 11.5 1 98.06 382 SER B CA 1
ATOM 5988 C C . SER B 1 382 ? -9.414 18.156 10.867 1 98.06 382 SER B C 1
ATOM 5990 O O . SER B 1 382 ? -10.227 17.297 11.227 1 98.06 382 SER B O 1
ATOM 5992 N N . LEU B 1 383 ? -9.648 19.031 9.93 1 98.5 383 LEU B N 1
ATOM 5993 C CA . LEU B 1 383 ? -10.992 19.234 9.391 1 98.5 383 LEU B CA 1
ATOM 5994 C C . LEU B 1 383 ? -11.102 18.672 7.984 1 98.5 383 LEU B C 1
ATOM 5996 O O . LEU B 1 383 ? -11.469 19.391 7.051 1 98.5 383 LEU B O 1
ATOM 6000 N N . TYR B 1 384 ? -10.922 17.344 7.848 1 98.25 384 TYR B N 1
ATOM 6001 C CA . TYR B 1 384 ? -11.094 16.672 6.57 1 98.25 384 TYR B CA 1
ATOM 6002 C C . TYR B 1 384 ? -12.57 16.531 6.219 1 98.25 384 TYR B C 1
ATOM 6004 O O . TYR B 1 384 ? -13.438 16.797 7.055 1 98.25 384 TYR B O 1
ATOM 6012 N N . HIS B 1 385 ? -12.875 16.078 4.992 1 98 385 HIS B N 1
ATOM 6013 C CA . HIS B 1 385 ? -14.242 15.977 4.48 1 98 385 HIS B CA 1
ATOM 6014 C C . HIS B 1 385 ? -15.086 15.055 5.348 1 98 385 HIS B C 1
ATOM 6016 O O . HIS B 1 385 ? -16.297 15.234 5.453 1 98 385 HIS B O 1
ATOM 6022 N N . GLY B 1 386 ? -14.5 14.148 5.977 1 97.5 386 GLY B N 1
ATOM 6023 C CA . GLY B 1 386 ? -15.227 13.164 6.762 1 97.5 386 GLY B CA 1
ATOM 6024 C C . GLY B 1 386 ? -15.75 13.719 8.07 1 97.5 386 GLY B C 1
ATOM 6025 O O . GLY B 1 386 ? -16.594 13.094 8.719 1 97.5 386 GLY B O 1
ATOM 6026 N N . VAL B 1 387 ? -15.297 14.875 8.523 1 97.94 387 VAL B N 1
ATOM 6027 C CA . VAL B 1 387 ? -15.773 15.523 9.742 1 97.94 387 VAL B CA 1
ATOM 6028 C C . VAL B 1 387 ? -17.047 16.312 9.445 1 97.94 387 VAL B C 1
ATOM 6030 O O . VAL B 1 387 ? -17.031 17.266 8.672 1 97.94 387 VAL B O 1
ATOM 6033 N N . PRO B 1 388 ? -18.125 15.938 10.047 1 97.5 388 PRO B N 1
ATOM 6034 C CA . PRO B 1 388 ? -19.359 16.688 9.812 1 97.5 388 PRO B CA 1
ATOM 6035 C C . PRO B 1 388 ? -19.281 18.125 10.32 1 97.5 388 PRO B C 1
ATOM 6037 O O . PRO B 1 388 ? -18.594 18.406 11.312 1 97.5 388 PRO B O 1
ATOM 6040 N N . ASP B 1 389 ? -20.047 18.984 9.664 1 98.12 389 ASP B N 1
ATOM 6041 C CA . ASP B 1 389 ? -20.109 20.375 10.109 1 98.12 389 ASP B CA 1
ATOM 6042 C C . ASP B 1 389 ? -20.609 20.469 11.555 1 98.12 389 ASP B C 1
ATOM 6044 O O . ASP B 1 389 ? -20.172 21.344 12.312 1 98.12 389 ASP B O 1
ATOM 6048 N N . ALA B 1 390 ? -21.484 19.594 11.883 1 97.88 390 ALA B N 1
ATOM 6049 C CA . ALA B 1 390 ? -22.016 19.562 13.242 1 97.88 390 ALA B CA 1
ATOM 6050 C C . ALA B 1 390 ? -20.906 19.281 14.258 1 97.88 390 ALA B C 1
ATOM 6052 O O . ALA B 1 390 ? -20.953 19.781 15.383 1 97.88 390 ALA B O 1
ATOM 6053 N N . SER B 1 391 ? -19.953 18.438 13.883 1 98.31 391 SER B N 1
ATOM 6054 C CA . SER B 1 391 ? -18.828 18.141 14.766 1 98.31 391 SER B CA 1
ATOM 6055 C C . SER B 1 391 ? -17.953 19.375 14.977 1 98.31 391 SER B C 1
ATOM 6057 O O . SER B 1 391 ? -17.406 19.578 16.062 1 98.31 391 SER B O 1
ATOM 6059 N N . VAL B 1 392 ? -17.75 20.203 13.961 1 98.69 392 VAL B N 1
ATOM 6060 C CA . VAL B 1 392 ? -16.969 21.438 14.078 1 98.69 392 VAL B CA 1
ATOM 6061 C C . VAL B 1 392 ? -17.672 22.406 15.016 1 98.69 392 VAL B C 1
ATOM 6063 O O . VAL B 1 392 ? -17.047 23 15.891 1 98.69 392 VAL B O 1
ATOM 6066 N N . ALA B 1 393 ? -18.969 22.5 14.844 1 98.62 393 ALA B N 1
ATOM 6067 C CA . ALA B 1 393 ? -19.766 23.344 15.727 1 98.62 393 ALA B CA 1
ATOM 6068 C C . ALA B 1 393 ? -19.688 22.859 17.172 1 98.62 393 ALA B C 1
ATOM 6070 O O . ALA B 1 393 ? -19.594 23.656 18.094 1 98.62 393 ALA B O 1
ATOM 6071 N N . ALA B 1 394 ? -19.781 21.547 17.266 1 98.56 394 ALA B N 1
ATOM 6072 C CA . ALA B 1 394 ? -19.688 20.953 18.609 1 98.56 394 ALA B CA 1
ATOM 6073 C C . ALA B 1 394 ? -18.344 21.281 19.25 1 98.56 394 ALA B C 1
ATOM 6075 O O . ALA B 1 394 ? -18.281 21.562 20.453 1 98.56 394 ALA B O 1
ATOM 6076 N N . LEU B 1 395 ? -17.266 21.234 18.516 1 98.75 395 LEU B N 1
ATOM 6077 C CA . LEU B 1 395 ? -15.953 21.547 19.047 1 98.75 395 LEU B CA 1
ATOM 6078 C C . LEU B 1 395 ? -15.875 23.031 19.453 1 98.75 395 LEU B C 1
ATOM 6080 O O . LEU B 1 395 ? -15.336 23.359 20.516 1 98.75 395 LEU B O 1
ATOM 6084 N N . ALA B 1 396 ? -16.391 23.906 18.609 1 98.81 396 ALA B N 1
ATOM 6085 C CA . ALA B 1 396 ? -16.406 25.328 18.938 1 98.81 396 ALA B CA 1
ATOM 6086 C C . ALA B 1 396 ? -17.109 25.594 20.266 1 98.81 396 ALA B C 1
ATOM 6088 O O . ALA B 1 396 ? -16.609 26.328 21.109 1 98.81 396 ALA B O 1
ATOM 6089 N N . ASN B 1 397 ? -18.234 24.953 20.406 1 98.69 397 ASN B N 1
ATOM 6090 C CA . ASN B 1 397 ? -19 25.094 21.641 1 98.69 397 ASN B CA 1
ATOM 6091 C C . ASN B 1 397 ? -18.25 24.547 22.844 1 98.69 397 ASN B C 1
ATOM 6093 O O . ASN B 1 397 ? -18.25 25.156 23.922 1 98.69 397 ASN B O 1
ATOM 6097 N N . PHE B 1 398 ? -17.688 23.375 22.688 1 98.56 398 PHE B N 1
ATOM 6098 C CA . PHE B 1 398 ? -16.906 22.781 23.766 1 98.56 398 PHE B CA 1
ATOM 6099 C C . PHE B 1 398 ? -15.758 23.703 24.172 1 98.56 398 PHE B C 1
ATOM 6101 O O . PHE B 1 398 ? -15.516 23.891 25.375 1 98.56 398 PHE B O 1
ATOM 6108 N N . MET B 1 399 ? -15.031 24.281 23.188 1 98.56 399 MET B N 1
ATOM 6109 C CA . MET B 1 399 ? -13.914 25.188 23.438 1 98.56 399 MET B CA 1
ATOM 6110 C C . MET B 1 399 ? -14.375 26.422 24.219 1 98.56 399 MET B C 1
ATOM 6112 O O . MET B 1 399 ? -13.711 26.859 25.156 1 98.56 399 MET B O 1
ATOM 6116 N N . ARG B 1 400 ? -15.523 26.953 23.891 1 98.25 400 ARG B N 1
ATOM 6117 C CA . ARG B 1 400 ? -16.062 28.109 24.594 1 98.25 400 ARG B CA 1
ATOM 6118 C C . ARG B 1 400 ? -16.391 27.75 26.047 1 98.25 400 ARG B C 1
ATOM 6120 O O . ARG B 1 400 ? -16.062 28.516 26.969 1 98.25 400 ARG B O 1
ATOM 6127 N N . ARG B 1 401 ? -17 26.594 26.172 1 98.19 401 ARG B N 1
ATOM 6128 C CA . ARG B 1 401 ? -17.359 26.172 27.531 1 98.19 401 ARG B CA 1
ATOM 6129 C C . ARG B 1 401 ? -16.109 25.938 28.375 1 98.19 401 ARG B C 1
ATOM 6131 O O . ARG B 1 401 ? -16.062 26.312 29.547 1 98.19 401 ARG B O 1
ATOM 6138 N N . PHE B 1 402 ? -15.164 25.25 27.797 1 97.88 402 PHE B N 1
ATOM 6139 C CA . PHE B 1 402 ? -13.93 24.969 28.516 1 97.88 402 PHE B CA 1
ATOM 6140 C C . PHE B 1 402 ? -13.227 26.266 28.906 1 97.88 402 PHE B C 1
ATOM 6142 O O . PHE B 1 402 ? -12.75 26.391 30.031 1 97.88 402 PHE B O 1
ATOM 6149 N N . CYS B 1 403 ? -13.133 27.219 27.984 1 95.69 403 CYS B N 1
ATOM 6150 C CA . CYS B 1 403 ? -12.531 28.516 28.25 1 95.69 403 CYS B CA 1
ATOM 6151 C C . CYS B 1 403 ? -13.25 29.234 29.391 1 95.69 403 CYS B C 1
ATOM 6153 O O . CYS B 1 403 ? -12.617 29.781 30.297 1 95.69 403 CYS B O 1
ATOM 6155 N N . ASN B 1 404 ? -14.547 29.203 29.391 1 95.75 404 ASN B N 1
ATOM 6156 C CA . ASN B 1 404 ? -15.344 29.844 30.422 1 95.75 404 ASN B CA 1
ATOM 6157 C C . ASN B 1 404 ? -15.117 29.203 31.797 1 95.75 404 ASN B C 1
ATOM 6159 O O . ASN B 1 404 ? -15.141 29.891 32.812 1 95.75 404 ASN B O 1
ATOM 6163 N N . LYS B 1 405 ? -14.906 28 31.75 1 95.12 405 LYS B N 1
ATOM 6164 C CA . LYS B 1 405 ? -14.727 27.25 33 1 95.12 405 LYS B CA 1
ATOM 6165 C C . LYS B 1 405 ? -13.352 27.5 33.594 1 95.12 405 LYS B C 1
ATOM 6167 O O . LYS B 1 405 ? -13.203 27.531 34.812 1 95.12 405 LYS B O 1
ATOM 6172 N N . TYR B 1 406 ? -12.367 27.609 32.812 1 91 406 TYR B N 1
ATOM 6173 C CA . TYR B 1 406 ? -11 27.547 33.312 1 91 406 TYR B CA 1
ATOM 6174 C C . TYR B 1 406 ? -10.297 28.875 33.156 1 91 406 TYR B C 1
ATOM 6176 O O . TYR B 1 406 ? -9.172 29.062 33.625 1 91 406 TYR B O 1
ATOM 6184 N N . GLN B 1 407 ? -10.828 29.875 32.469 1 83.25 407 GLN B N 1
ATOM 6185 C CA . GLN B 1 407 ? -10.195 31.172 32.281 1 83.25 407 GLN B CA 1
ATOM 6186 C C . GLN B 1 407 ? -10.039 31.906 33.625 1 83.25 407 GLN B C 1
ATOM 6188 O O . GLN B 1 407 ? -10.938 31.875 34.438 1 83.25 407 GLN B O 1
#

InterPro domains:
  IPR000192 Aminotransferase class V domain [PF00266] (6-93)
  IPR000192 Aminotransferase class V domain [PF00266] (170-391)
  IPR015421 Pyridoxal phosphate-dependent transferase, major domain [G3DSA:3.40.640.10] (17-292)
  IPR015422 Pyridoxal phosphate-dependent transferase, small domain [G3DSA:3.90.1150.10] (295-407)
  IPR015424 Pyridoxal phosphate-dependent transferase [SSF53383] (1-405)
  IPR022278 Phosphoserine aminotransferase [MF_00160] (2-406)
  IPR022278 Phosphoserine aminotransferase [NF003764] (1-406)
  IPR022278 Phosphoserine aminotransferase [PIRSF000525] (4-406)
  IPR022278 Phosphoserine aminotransferase [PTHR43247] (4-406)

Sequence (814 aa):
MNVVHNMSPGPGALPAAVMYKAQQELVSWPGAPGQSVMSVSHREPNGPYQKLAAKVM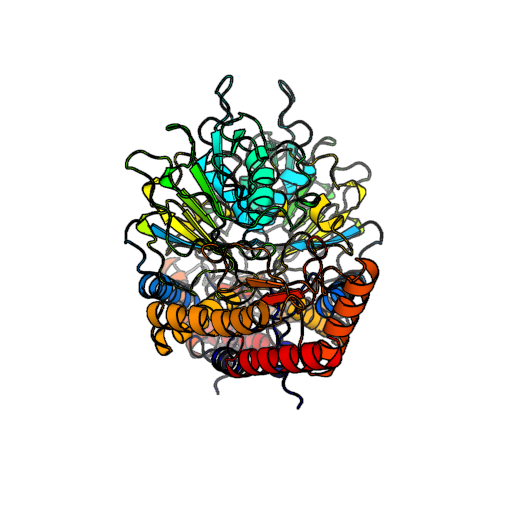QQVRDVLDVPSDYHVLFMHGGAHAQYAAVPLNLAGATAMQPNAARPRCTSIDTGFWARRAAAEHAKYCEVSWGGSSRLDEPIDATGAPKERDWRAATCAKFTTLPPSEGWVYREDDSFVHVCANETIHGVEFLSDPSLPSGAPPLVGDFTSSLLSRPVDVSKYGVLYASGGKNLGPAGLTLVLVRDELLGAQEHPLCPSFLSYRELAGSKPQPNLYLTPPTFCVYMTGLMLEWVTLHGGLEAAEIRAKARSELLYEVIDSSNGFYVNHVEEAARSRISIPFRIDGSSSRSPLDSEKLERAFVAESEAAGFRSLAGHPLAGGMRASLYHGVPDASVAALANFMRRFCNKYQMNVVHNMSPGPGALPAAVMYKAQQELVSWPGAPGQSVMSVSHREPNGPYQKLAAKVMQQVRDVLDVPSDYHVLFMHGGAHAQYAAVPLNLAGATAMQPNAARPRCTSIDTGFWARRAAAEHAKYCEVSWGGSSRLDEPIDATGAPKERDWRAATCAKFTTLPPSEGWVYREDDSFVHVCANETIHGVEFLSDPSLPSGAPPLVGDFTSSLLSRPVDVSKYGVLYASGGKNLGPAGLTLVLVRDELLGAQEHPLCPSFLSYRELAGSKPQPNLYLTPPTFCVYMTGLMLEWVTLHGGLEAAEIRAKARSELLYEVIDSSNGFYVNHVEEAARSRISIPFRIDGSSSRSPLDSEKLERAFVAESEAAGFRSLAGHPLAGGMRASLYHGVPDASVAALANFMRRFCNKYQ

Radius of gyration: 27.25 Å; Cα contacts (8 Å, |Δi|>4): 1869; chains: 2; bounding box: 65×77×68 Å

Solvent-accessible surface area (backbone atoms only — not comparable to full-atom values): 40903 Å² total; per-residue (Å²): 129,79,69,59,37,53,20,27,84,46,20,16,36,62,38,65,71,52,46,54,52,48,37,68,28,46,61,41,17,86,74,44,73,61,32,25,60,43,29,45,37,64,76,45,82,87,24,54,41,41,51,49,51,52,50,33,49,48,46,50,31,63,72,46,59,49,60,86,60,43,43,79,40,74,41,49,53,32,58,63,33,43,28,38,29,50,40,30,30,46,32,14,60,45,65,85,42,84,91,47,70,72,36,35,32,26,33,34,37,54,42,54,65,31,42,50,34,48,58,48,31,42,63,61,26,45,29,23,32,18,34,40,16,32,89,82,58,79,62,66,51,83,46,50,77,60,83,63,44,56,74,61,54,49,47,92,46,29,31,43,66,58,60,53,90,67,50,43,73,56,68,78,24,46,29,35,39,38,48,41,39,27,68,81,52,12,34,25,63,91,61,81,68,67,74,64,88,77,50,39,42,30,32,39,40,28,37,73,45,49,75,39,38,79,57,70,50,86,62,37,38,30,39,35,31,18,28,9,31,51,50,25,43,35,45,31,14,44,35,38,34,35,57,89,59,47,57,76,22,32,24,83,73,44,47,65,81,58,31,63,41,50,28,58,63,21,69,99,44,56,47,48,69,56,88,57,34,44,51,42,53,51,43,27,35,46,40,50,49,50,40,53,75,58,57,32,30,67,42,29,30,53,51,32,48,55,57,34,48,53,47,50,48,54,31,70,68,41,78,44,36,33,42,58,83,43,38,79,91,16,44,24,48,33,23,47,43,37,35,48,46,45,52,102,79,55,52,72,67,55,24,52,52,49,40,52,48,48,48,54,52,37,42,76,71,30,40,39,52,44,61,26,56,85,66,58,40,52,29,25,44,25,56,42,75,23,44,51,69,67,44,55,52,48,49,45,50,51,52,51,51,50,47,68,70,70,107,130,79,70,58,37,54,20,28,84,44,19,16,36,60,37,64,70,53,46,53,51,49,38,69,29,46,60,40,17,85,76,44,72,62,32,26,60,42,28,46,36,64,77,44,81,86,25,56,42,43,50,48,52,52,49,34,50,48,46,51,31,65,71,45,60,49,59,85,62,43,42,79,39,74,42,49,53,32,60,64,34,45,27,39,30,50,41,31,29,45,33,14,60,45,65,82,43,84,93,46,69,73,34,36,32,26,34,35,38,54,42,53,64,31,42,50,35,45,58,47,30,41,64,63,27,46,28,25,32,18,35,40,14,32,90,81,57,78,62,68,49,83,46,47,81,58,84,61,45,58,72,62,54,50,45,90,44,30,32,45,67,57,58,55,87,70,50,43,74,58,69,79,25,46,29,36,38,39,49,40,39,28,70,80,52,12,34,25,63,90,61,80,66,68,74,64,89,78,50,39,42,31,31,37,40,27,36,74,45,49,73,40,38,79,58,70,50,84,62,36,37,31,40,35,32,19,27,8,30,49,51,26,43,36,45,30,15,43,36,40,35,35,55,90,59,46,58,76,22,31,23,85,73,45,48,65,83,57,31,63,41,49,29,60,64,22,69,100,44,56,48,49,68,55,87,56,32,43,51,42,53,52,42,28,36,45,40,50,51,50,40,53,76,58,60,31,28,67,41,28,30,54,50,31,48,54,58,33,48,53,47,50,47,54,31,70,68,42,78,45,36,33,42,58,83,42,37,78,89,18,45,25,50,33,21,46,43,37,34,47,46,45,52,100,80,56,51,72,67,55,23,52,53,50,39,52,48,47,48,53,52,38,41,75,71,28,38,38,52,42,61,27,55,83,64,61,40,53,30,25,44,25,59,44,75,22,42,51,70,66,47,54,52,49,49,43,50,49,52,52,51,51,45,68,70,71,106

pLDDT: mean 92.19, std 11.86, range [41.97, 98.94]

Foldseek 3Di:
DADFQEQALFLTFDAPVLVVVCVVCQCAHPLHGRHGLQPDDPPPVVHSLVVLLVLLQVLCCVQQVFDPQKFKEKAWDFVLLVLQLVCQLQQAQCQPPPPDDFAEAEEAAQALVSLSSLQNSVVRGWYFYQYHLFPPDDHPDTGRPPPPPSLQRALLGRFEGDALVRGDDDLRHSEYEYEQADQQNQFHDPADHADDPSHHFYEYECAAPPQLAHHPCVRGQKYKYAHSFLQHHGTIMIMMHGNVSADNNHHPPNDLSSHPNNQCVDPPGGHVSDDGSSSRSNSSSSSSVVCVVQPGRHSSNVVLQVLQVLQVVLQVVLQQQKDRSHDPNGGHSFKGFIFGPDDVPDDPVRRLVLQVVLQVVVVVSNYPNQFHDPSHGGGMGGHGPRRDSVSSVVVSVSSNVSSVVPD/DADFFEQALFLTFDAPVLVVVCVVCQCANPLHGRHGLQPDDPPPVVHSLVVLLVLLQVLCCVQQVFDPQKFKEKAWDFVLLVLQLVCQLQQAQCQPPPPDDFAEAEEAAQALVSLSSLVNSVVRGWYFYQYHLFPPDDHPPTGRPPPPPSLQRALLGRFEGDALVRGDDDLRHSEYEYEQADQQNQFHDPADHADDPSHHFYEYECAAPPQLAHHPCVRGQKYKYAHSFLQHHGTIMIMMHGNVSADNNHHPPNDLSSHPNNQCVDPPGGHVSDDGSSSRSNSSSSSSVVCVVQPGRHSSNVVLQVLQVLQVVLQVVLQQQKDRSHDPNGGHSFKGFIFGPPDVPDDPVRRLVLQVVLQVVVVVSNYPNQFHDPSHGGGMGGHGPRRDSVSSVVVSVSSNVSSVVPD